Protein 9FKD (pdb70)

Nearest PDB structures (foldseek):
  9fkd-assembly1_K  TM=1.005E+00  e=9.066E-43  synthetic construct
  6i3z-assembly1_L  TM=8.988E-01  e=1.466E-33  Mus musculus
  7jmx-assembly1_L  TM=9.843E-01  e=3.259E-31  Homo sapiens
  8cn9-assembly4_P  TM=9.754E-01  e=6.362E-31  Homo sapiens
  8x0x-assembly2_K  TM=9.565E-01  e=4.329E-29  Homo sapiens

Solvent-accessible surface area: 44555 Å² total; per-residue (Å²): 121,150,169,21,141,80,11,78,72,75,2,45,96,17,2,8,105,0,17,107,76,110,62,75,95,71,2,55,128,41,3,119,114,3,59,98,41,0,128,163,35,135,36,98,188,12,51,68,25,2,122,5,2,24,53,16,3,125,142,74,44,87,115,153,77,86,17,85,26,45,44,117,45,94,57,113,63,57,74,73,5,117,0,37,6,114,13,46,42,52,57,27,69,43,51,3,11,10,1,0,32,47,18,106,90,153,106,16,83,23,0,0,48,1,5,12,46,62,28,123,49,66,63,25,111,98,12,121,77,60,15,37,17,48,45,73,78,110,43,30,10,2,44,0,59,0,52,85,4,102,109,118,4,39,3,37,1,8,0,0,21,9,27,14,23,29,51,22,11,24,32,22,1,84,21,2,62,0,38,7,27,86,25,76,84,90,23,13,39,10,30,26,7,20,4,127,87,50,15,5,2,0,0,4,0,25,42,0,5,25,71,95,20,78,32,43,4,31,102,42,89,46,110,83,38,46,35,68,5,74,29,47,101,38,124,85,14,25,35,14,18,6,0,3,0,39,7,81,49,107,30,37,79,114,93,65,13,58,0,30,2,32,0,148,64,29,134,35,164,44,98,49,106,6,95,67,96,105,63,187,122,87,8,93,18,75,10,106,45,138,55,31,51,13,21,97,54,62,109,6,48,2,47,2,148,11,70,83,61,0,93,35,111,65,54,50,24,1,0,0,1,0,12,30,52,122,86,96,26,3,82,10,14,1,46,42,24,64,73,118,59,206,66,24,50,118,32,7,56,14,54,39,81,30,43,76,3,32,1,86,2,59,156,3,84,76,100,5,48,6,70,0,11,0,0,0,18,7,70,118,21,20,21,9,4,52,10,0,73,5,25,30,22,10,3,8,6,4,3,18,10,49,29,8,31,5,19,87,79,5,41,171,82,31,45,0,2,0,1,0,1,0,13,68,0,19,32,146,142,29,124,18,49,7,60,4,72,146,55,111,55,106,83,52,53,84,90,16,36,21,137,40,47,114,169,47,7,7,6,0,6,6,1,32,0,58,21,54,88,64,58,11,91,157,61,112,58,0,10,0,28,0,62,8,46,2,27,55,46,76,45,74,86,65,39,47,97,83,97,125,126,60,8,95,14,74,20,71,53,152,107,29,109,20,48,68,44,66,160,8,65,2,42,0,110,5,79,99,69,0,34,36,13,0,0,1,1,15,24,68,69,83,110,29,5,97,4,2,1,38,8,3,68,28,107,49,128,76,11,52,112,55,4,64,12,62,37,142,19,58,91,0,39,0,15,0,48,58,1,68,37,88,5,13,1,43,1,7,0,1,0,2,70,31,12,22,11,32,27,3,64,11,0,92,2,19,5,97,98,73,71,25,63,11,79,8,21,16,2,8,0,10,75,68,4,30,113,73,35,22,0,0,0,0,0,0,0,10,61,0,23,26,100,112,29,81,25,73,18,59,31,72,59,72,161,76,71,44,66,14,96,19,96,16,47,51,164,66,7,8,17,2,2,4,0,12,11,46,26,79,70,94,54,4,75,169,61,65,34,0,14,0,26,2,68,14,146,45,48,149,72,67,55,77,86,58,24,37,92,68,113,62,107,140,30,126,12,123,24,60,46,33,27,54,13,102,66,52,155,65,21,123,0,25,1,88,2,51,40,46,100,7,61,35,65,25,0,0,0,0,29,25,38,89,77,139,33,14,67,6,1,0,1,0,8,38,68,60,58,17,84,10,17,20,82,91,15,118,146,61,14,119,7,43,24,39,63,96,148,54,10,0,43,1,58,4,46,154,2,164,73,133,5,38,1,55,0,5,0,0,11,6,6,29,94,34,0,2,20,89,32,2,130,20,24,47,0,19,7,36,80,27,174,63,51,74,16,44,16,28,21,1,9,7,18,72,81,37,108,118,91,91,86,8,15,0,0,0,1,0,49,18,0,10,2,46,70,19,73,23,59,3,40,100,45,86,60,97,86,35,44,39,70,3,72,29,42,95,110,99,92,68,38,16,18,4,0,1,0,37,8,60,41,99,38,13,86,89,106,77,6,26,0,28,2,29,1,89,47,29,97,36,183,47,101,57,110,2,84,59,70,155,97

B-factor: mean 116.93, std 46.93, range [45.71, 282.95]

Radius of gyration: 39.63 Å; Cα contacts (8 Å, |Δi|>4): 2181; chains: 5; bounding box: 46×88×128 Å

Foldseek 3Di:
DVLVVVLVVQLVVLLVVLQPDQDVVSSVVSLVVNCVSLVVSVDVVSNVVSVVSVVVSVVPRD/DDWAKEKDAAAEAAFQAKDKIKIATDDDDLQQWKKWKWWAAVPDDIDTAWIAHNVPRDIDGDPVNPDQWDWGDDVVRRMIMIMGGRDDQRRFTKMKIFIAHDPPGDTDYIHPIYTYGYDDDDADDWDKDWQAWPCKTKIWIKIDFGDDDDKDKDKPNPPDDPAKDWDDWDADPVGGIITIIMGMDGPVCQVPDWIWMWMADPVVRDIDIDTHHHDPPD/DDKAKEKPDQEDADAFFAKDKIKIFIPFFQQAPVGFRWKWKWWDAPPDDIDTAGTRFFHGDPPHDPQWGKHDHTGMIMIMGGGDDPVRFTWMWMWGVRDPPIDIYPTYGYHHDDDWDFWDKDKDWADVVVLVVFKTKIKIKTHFGDDPDKDKWKAFPNDTDDDFKDKDKDAFDPPRGTIMMMIMGMDTNVVVVVGWKMWMWMDDPPDPDIDIDMDTPPDD/DDKAKEKDDAEAEEAFFAKDKIKIFIPFFQFQAKWKWWAAPPDDIDTADGSQADGDPPHDPQWGKDDGTGMIMIMGHGHHLQRFTWMKMWGDSDPPIDIYPIHGYAYDDDFDAWDKDKDWADPVVLVVFKTKIKIKTDFGDDPDKDKWKAFVHHTCWDKDKDDQDSPRGGIMMMIIHMDTSVVVVVTFKMWIWMDDPVDPGTDIDMGTPVGD/DDKAKEKDFADEDEAQAKGKIKIAIDDDQLQQFKKFKKWFAVPGDIGGAWIAHNPRPDIGGDPVCPVFKDWDADSVRRMIMIMGGRDDQVPFTWMKMFTQGDPDGGPDIHPTHTHGHDDDDFDDWDKDWAADDPVQLPDQKGKIKIKTWFGDDDDKDKDKPVPPDDPQKDWDDWDADPNGTITMIMGMDGSVCPPVPKIWMWMADVNVRDIDIGIHDHDPD

Secondary structure (DSSP, 8-state):
-HHHHHHHHHHHHHHHHHHT-S-HHHHHHHHHHHHHHHHHHT-HHHHHHHHHHHHHHHHHH-/---EEEE---EEE-TT--EEEEEEEESS-GGGSEEEEEEE-TTS-EEEEEEEETTT--EEE-GGG-SSEEEEEETTTTEEEEEE-S--GGG-EEEEEEEE-SSS--EEEE---EEEEE--PPPB--EEEEE----EEEEEEEEEEEBSS--EEEEGGGT--TT-EEPPPEE-TTS-EEEEEEEEEEGGGTTTS-EEEEEEETTTTEEEEEEE------/---EEEEE--EEE-TTSEEEEEEEEESS-TTSSEEEEEEE-TTS-EEEEEEE-TTSS-EEE-GGGTTTEEEEEETTTTEEEEEEES--GGG-EEEEEEEE-SSSSS-EE---EEEEE-S---B--EEEEEPPPGGG-SSSEEEEEEEEEEEBSS--EEEETTTT--TTEEEPPPEEETTEEEEEEEEEEETTTTTTS--EEEEEETTTTEEEEEE------/-PPPEEEE-SEEEE-TT--EEEEEEESS--TT-EEEEEE-TTS--EEEEETTTEE-TT--TTEEEEEETTEEEEEESS--GGG-SEEEEEE-SSSSPEE---EEEEE----BPPEEEEEPPPHHHHHHTEEEEEEEEEEEBSS-EEEEEEETTB--EEEEEPPPPTTT--EEEEEEEEEEHHHHHT--EEEEEEEETT-SS-EEEEEESS--/-----EEE-SEEEE-TTS-EEEEEE-SS--B-TTS-B-EEEEEE-TTS--EEEEETTTEE-TT--TTEEEEEETTEEEEEESS--GGG-SEEEEEE-SSSSPEE---EEEEE----B--EEEEE---HHHHTTTEEEEEEEEEEEBSS-EEEEEEETTEE--SSEEEEEPPPPTTT--EEEEEEEEEEHHHHHH--EEEEEEEETT-SS-EEEEEETT--

Sequence (933 aa):
DEKAKTAETLIWQLFGKAMQQSDPNEAEKLLKKAEELAKKANDPRLEQVVRQHQVVVRFLVGGQIQLVQSGPELKKPGETVKISCKASGYAFTNYGVNWVKEAPGKELKWMGWINIYTGEPTYVDDFKGRFAFSLETSASTAYLEINNLKNEDTATYFCTRGDYVNWYFDVWGAGTTVTVSSASTKGPSVFPLAPSGTAALGCLVKDYFPEPVTVSWNSGALTSGVHTFPAVLQSSGLYSLSSVVTVPSSSLGTQTYICNVNHKPSNTKVDKKVEPKSCDGDVVMTQIPLSLPVSLGEQASISCRSSQSLIHSNGNTYLHWYLQKPGQSPKLLMYKVSNRFYGVPDRFSGSGSGTDFTLKISRVEAEDLGIYFCSQSSHVPPTFGGGTKLEIKRTVAAPSVFIFPPSDEQLKSGTASVVCLLNNFYPREAKVQWKVDNALQSGNSQESVTEQDSKDSTYSLSSTLTLSKADYEKHKVYACEVTHQGLSSPVTKSFNRGECGSIVMTQTPKFLFVSAGDRVTITCKASQSVSNDVEWYQQKPGQSPKLMIYFASKRYNGVPDRFTGSGFGTEFTFTISTVQAEDLAVYFCQQDYSSPWTFGGGTKLEIKRADAAPTVSIFPPSSEQLTSGGASVVCFLNNFYPKDINVKWKIDGSEGVLNSWTDQDSKDSTYSMSSTLTLTKDEYERHNSYTCEATHKTSTSPIVKSFNRGECGEVKLLESGGGLVQPGRSLRLSCIASGFDFSGYWMTWVRQAPGKGLEWIGDINPDSSTINSTPSLKDKVIISRDNAKNTLFLQMSKVRSEDTALYYCAQRGNYVPFPYWGQGTLVTVSAAKTTPPSVYPLAPGSAAQTNSMVTLGCLVKGYFPEPVTVTWNSGSLSSGVHTFPAVLQSDLYTLSSSVTVPSSTWPSETVTCNVAHPASSTKVDKKIVPRDC

Structure (mmCIF, N/CA/C/O backbone):
data_9FKD
#
_entry.id   9FKD
#
_cell.length_a   1.00
_cell.length_b   1.00
_cell.length_c   1.00
_cell.angle_alpha   90.00
_cell.angle_beta   90.00
_cell.angle_gamma   90.00
#
_symmetry.space_group_name_H-M   'P 1'
#
loop_
_entity.id
_entity.type
_entity.pdbx_description
1 polymer 'De novo designed DBPro1156_2 binder'
2 polymer 'DB3 Fab Heavy chain'
3 polymer 'DB3 Fab Light Chain'
4 polymer 'Anti-kappa Fab Light Chain'
5 polymer 'Anti-kappa Fab Heavy Chain'
6 non-polymer PROGESTERONE
#
loop_
_atom_site.group_PDB
_atom_site.id
_atom_site.type_symbol
_atom_site.label_atom_id
_atom_site.label_alt_id
_atom_site.label_comp_id
_atom_site.label_asym_id
_atom_site.label_entity_id
_atom_site.label_seq_id
_atom_site.pdbx_PDB_ins_code
_atom_site.Cartn_x
_atom_site.Cartn_y
_atom_site.Cartn_z
_atom_site.occupancy
_atom_site.B_iso_or_equiv
_atom_site.auth_seq_id
_atom_site.auth_comp_id
_atom_site.auth_asym_id
_atom_site.auth_atom_id
_atom_site.pdbx_PDB_model_num
ATOM 1 N N . ASP A 1 1 ? 138.43200 153.46200 154.82100 1.000 282.95124 1 ASP B N 1
ATOM 2 C CA . ASP A 1 1 ? 138.31900 154.48900 155.85000 1.000 282.95124 1 ASP B CA 1
ATOM 3 C C . ASP A 1 1 ? 138.22300 153.86000 157.23600 1.000 282.95124 1 ASP B C 1
ATOM 4 O O . ASP A 1 1 ? 137.26900 153.14100 157.53500 1.000 282.95124 1 ASP B O 1
ATOM 9 N N . GLU A 1 2 ? 139.22100 154.13400 158.07800 1.000 270.80056 2 GLU B N 1
ATOM 10 C CA . GLU A 1 2 ? 139.26300 153.59100 159.43100 1.000 270.80056 2 GLU B CA 1
ATOM 11 C C . GLU A 1 2 ? 138.09500 154.09600 160.26600 1.000 270.80056 2 GLU B C 1
ATOM 12 O O . GLU A 1 2 ? 137.51300 153.33900 161.05100 1.000 270.80056 2 GLU B O 1
ATOM 18 N N . LYS A 1 3 ? 137.75300 155.37700 160.11200 1.000 265.88060 3 LYS B N 1
ATOM 19 C CA . LYS A 1 3 ? 136.61300 155.92700 160.83800 1.000 265.88060 3 LYS B CA 1
ATOM 20 C C . LYS A 1 3 ? 135.32000 155.22900 160.44100 1.000 265.88060 3 LYS B C 1
ATOM 21 O O . LYS A 1 3 ? 134.47700 154.93600 161.29700 1.000 265.88060 3 LYS B O 1
ATOM 27 N N . ALA A 1 4 ? 135.15000 154.95300 159.14500 1.000 253.74646 4 ALA B N 1
ATOM 28 C CA . ALA A 1 4 ? 133.96200 154.24000 158.68900 1.000 253.74646 4 ALA B CA 1
ATOM 29 C C . ALA A 1 4 ? 133.89700 152.83900 159.28300 1.000 253.74646 4 ALA B C 1
ATOM 30 O O . ALA A 1 4 ? 132.82500 152.38300 159.69400 1.000 253.74646 4 ALA B O 1
ATOM 32 N N . LYS A 1 5 ? 135.03300 152.14000 159.33500 1.000 232.47134 5 LYS B N 1
ATOM 33 C CA . LYS A 1 5 ? 135.04800 150.79800 159.91200 1.000 232.47134 5 LYS B CA 1
ATOM 34 C C . LYS A 1 5 ? 134.73800 150.82800 161.40400 1.000 232.47134 5 LYS B C 1
ATOM 35 O O . LYS A 1 5 ? 134.00300 149.97000 161.90800 1.000 232.47134 5 LYS B O 1
ATOM 41 N N . THR A 1 6 ? 135.29300 151.80100 162.12900 1.000 201.04120 6 THR B N 1
ATOM 42 C CA . THR A 1 6 ? 134.99600 151.92300 163.55200 1.000 201.04120 6 THR B CA 1
ATOM 43 C C . THR A 1 6 ? 133.51800 152.22300 163.77400 1.000 201.04120 6 THR B C 1
ATOM 44 O O . THR A 1 6 ? 132.87900 151.65000 164.66600 1.000 201.04120 6 THR B O 1
ATOM 48 N N . ALA A 1 7 ? 132.95600 153.11900 162.96000 1.000 188.91843 7 ALA B N 1
ATOM 49 C CA . ALA A 1 7 ? 131.53300 153.42000 163.06200 1.000 188.91843 7 ALA B CA 1
ATOM 50 C C . ALA A 1 7 ? 130.69100 152.19200 162.75100 1.000 188.91843 7 ALA B C 1
ATOM 51 O O . ALA A 1 7 ? 129.66900 151.95300 163.39900 1.000 188.91843 7 ALA B O 1
ATOM 53 N N . GLU A 1 8 ? 131.10400 151.40200 161.75800 1.000 177.04094 8 GLU B N 1
ATOM 54 C CA . GLU A 1 8 ? 130.38100 150.17900 161.42500 1.000 177.04094 8 GLU B CA 1
ATOM 55 C C . GLU A 1 8 ? 130.41900 149.19000 162.58300 1.000 177.04094 8 GLU B C 1
ATOM 56 O O . GLU A 1 8 ? 129.40800 148.55700 162.90900 1.000 177.04094 8 GLU B O 1
ATOM 62 N N . THR A 1 9 ? 131.58500 149.04100 163.21400 1.000 160.83315 9 THR B N 1
ATOM 63 C CA . THR A 1 9 ? 131.69100 148.15400 164.36700 1.000 160.83315 9 THR B CA 1
ATOM 64 C C . THR A 1 9 ? 130.78300 148.61800 165.49700 1.000 160.83315 9 THR B C 1
ATOM 65 O O . THR A 1 9 ? 130.08200 147.80800 166.11900 1.000 160.83315 9 THR B O 1
ATOM 69 N N . LEU A 1 10 ? 130.77100 149.92400 165.76800 1.000 156.41476 10 LEU B N 1
ATOM 70 C CA . LEU A 1 10 ? 129.89600 150.45100 166.81000 1.000 156.41476 10 LEU B CA 1
ATOM 71 C C . LEU A 1 10 ? 128.42800 150.22900 166.46400 1.000 156.41476 10 LEU B C 1
ATOM 72 O O . LEU A 1 10 ? 127.62200 149.89200 167.33900 1.000 156.41476 10 LEU B O 1
ATOM 77 N N . ILE A 1 11 ? 128.06500 150.41200 165.19300 1.000 141.41545 11 ILE B N 1
ATOM 78 C CA . ILE A 1 11 ? 126.68200 150.21200 164.76700 1.000 141.41545 11 ILE B CA 1
ATOM 79 C C . ILE A 1 11 ? 126.27200 148.75900 164.96400 1.000 141.41545 11 ILE B C 1
ATOM 80 O O . ILE A 1 11 ? 125.17300 148.46500 165.44800 1.000 141.41545 11 ILE B O 1
ATOM 85 N N . TRP A 1 12 ? 127.14900 147.82800 164.58300 1.000 111.41898 12 TRP B N 1
ATOM 86 C CA . TRP A 1 12 ? 126.83500 146.41300 164.75500 1.000 111.41898 12 TRP B CA 1
ATOM 87 C C . TRP A 1 12 ? 126.71900 146.04900 166.23000 1.000 111.41898 12 TRP B C 1
ATOM 88 O O . TRP A 1 12 ? 125.85100 145.25600 166.61400 1.000 111.41898 12 TRP B O 1
ATOM 99 N N . GLN A 1 13 ? 127.58100 146.61900 167.07500 1.000 126.54079 13 GLN B N 1
ATOM 100 C CA . GLN A 1 13 ? 127.47000 146.36600 168.50900 1.000 126.54079 13 GLN B CA 1
ATOM 101 C C . GLN A 1 13 ? 126.15100 146.89300 169.06300 1.000 126.54079 13 GLN B C 1
ATOM 102 O O . GLN A 1 13 ? 125.49300 146.22100 169.86800 1.000 126.54079 13 GLN B O 1
ATOM 108 N N . LEU A 1 14 ? 125.74900 148.09500 168.64600 1.000 136.09768 14 LEU B N 1
ATOM 109 C CA . LEU A 1 14 ? 124.47400 148.64300 169.10000 1.000 136.09768 14 LEU B CA 1
ATOM 110 C C . LEU A 1 14 ? 123.30600 147.79100 168.62000 1.000 136.09768 14 LEU B C 1
ATOM 111 O O . LEU A 1 14 ? 122.34000 147.57600 169.36000 1.000 136.09768 14 LEU B O 1
ATOM 116 N N . PHE A 1 15 ? 123.37600 147.30300 167.38000 1.000 111.99257 15 PHE B N 1
ATOM 117 C CA . PHE A 1 15 ? 122.32800 146.43000 166.86200 1.000 111.99257 15 PHE B CA 1
ATOM 118 C C . PHE A 1 15 ? 122.24700 145.13700 167.66100 1.000 111.99257 15 PHE B C 1
ATOM 119 O O . PHE A 1 15 ? 121.15000 144.65600 167.97100 1.000 111.99257 15 PHE B O 1
ATOM 127 N N . GLY A 1 16 ? 123.39900 144.56100 168.00500 1.000 120.66264 16 GLY B N 1
ATOM 128 C CA . GLY A 1 16 ? 123.39600 143.36600 168.83200 1.000 120.66264 16 GLY B CA 1
ATOM 129 C C . GLY A 1 16 ? 122.80500 143.61600 170.20500 1.000 120.66264 16 GLY B C 1
ATOM 130 O O . GLY A 1 16 ? 122.04900 142.79500 170.73000 1.000 120.66264 16 GLY B O 1
ATOM 131 N N . LYS A 1 17 ? 123.14300 144.75900 170.80500 1.000 129.91365 17 LYS B N 1
ATOM 132 C CA . LYS A 1 17 ? 122.55900 145.11100 172.09600 1.000 129.91365 17 LYS B CA 1
ATOM 133 C C . LYS A 1 17 ? 121.04800 145.26300 171.99000 1.000 129.91365 17 LYS B C 1
ATOM 134 O O . LYS A 1 17 ? 120.30700 144.82900 172.88000 1.000 129.91365 17 LYS B O 1
ATOM 140 N N . ALA A 1 18 ? 120.57300 145.88300 170.90800 1.000 128.33652 18 ALA B N 1
ATOM 141 C CA . ALA A 1 18 ? 119.13900 146.08800 170.73700 1.000 128.33652 18 ALA B CA 1
ATOM 142 C C . ALA A 1 18 ? 118.40800 144.77000 170.51200 1.000 128.33652 18 ALA B C 1
ATOM 143 O O . ALA A 1 18 ? 117.27100 144.59900 170.96600 1.000 128.33652 18 ALA B O 1
ATOM 145 N N . MET A 1 19 ? 119.04000 143.82900 169.80500 1.000 107.58031 19 MET B N 1
ATOM 146 C CA . MET A 1 19 ? 118.36900 142.57400 169.47900 1.000 107.58031 19 MET B CA 1
ATOM 147 C C . MET A 1 19 ? 118.02000 141.76600 170.72200 1.000 107.58031 19 MET B C 1
ATOM 148 O O . MET A 1 19 ? 117.00800 141.05800 170.73200 1.000 107.58031 19 MET B O 1
ATOM 153 N N . GLN A 1 20 ? 118.83300 141.85500 171.77400 1.000 134.43846 20 GLN B N 1
ATOM 154 C CA . GLN A 1 20 ? 118.62100 141.08500 172.99100 1.000 134.43846 20 GLN B CA 1
ATOM 155 C C . GLN A 1 20 ? 117.97200 141.90800 174.09900 1.000 134.43846 20 GLN B C 1
ATOM 156 O O . GLN A 1 20 ? 118.16200 141.60300 175.28100 1.000 134.43846 20 GLN B O 1
ATOM 162 N N . GLN A 1 21 ? 117.21300 142.93900 173.74400 1.000 154.34043 21 GLN B N 1
ATOM 163 C CA . GLN A 1 21 ? 116.54900 143.79100 174.71700 1.000 154.34043 21 GLN B CA 1
ATOM 164 C C . GLN A 1 21 ? 115.07100 143.43200 174.81300 1.000 154.34043 21 GLN B C 1
ATOM 165 O O . GLN A 1 21 ? 114.47000 142.93600 173.85600 1.000 154.34043 21 GLN B O 1
ATOM 171 N N . SER A 1 22 ? 114.48800 143.68800 175.98400 1.000 170.62855 22 SER B N 1
ATOM 172 C CA . SER A 1 22 ? 113.08200 143.39200 176.22800 1.000 170.62855 22 SER B CA 1
ATOM 173 C C . SER A 1 22 ? 112.18000 144.61100 176.10900 1.000 170.62855 22 SER B C 1
ATOM 174 O O . SER A 1 22 ? 110.99700 144.46100 175.78700 1.000 170.62855 22 SER B O 1
ATOM 177 N N . ASP A 1 23 ? 112.70500 145.80900 176.36200 1.000 192.23395 23 ASP B N 1
ATOM 178 C CA . ASP A 1 23 ? 111.92000 147.02900 176.25700 1.000 192.23395 23 ASP B CA 1
ATOM 179 C C . ASP A 1 23 ? 112.12200 147.63600 174.88000 1.000 192.23395 23 ASP B C 1
ATOM 180 O O . ASP A 1 23 ? 113.25700 148.01000 174.54200 1.000 192.23395 23 ASP B O 1
ATOM 185 N N . PRO A 1 24 ? 111.07600 147.75000 174.05900 1.000 179.79934 24 PRO B N 1
ATOM 186 C CA . PRO A 1 24 ? 111.25700 148.34600 172.72500 1.000 179.79934 24 PRO B CA 1
ATOM 187 C C . PRO A 1 24 ? 111.75300 149.78000 172.76600 1.000 179.79934 24 PRO B C 1
ATOM 188 O O . PRO A 1 24 ? 112.39400 150.23000 171.80900 1.000 179.79934 24 PRO B O 1
ATOM 192 N N . ASN A 1 25 ? 111.46700 150.51600 173.84200 1.000 179.65237 25 ASN B N 1
ATOM 193 C CA . ASN A 1 25 ? 111.95200 151.88900 173.94900 1.000 179.65237 25 ASN B CA 1
ATOM 194 C C . ASN A 1 25 ? 113.47400 151.93700 174.01100 1.000 179.65237 25 ASN B C 1
ATOM 195 O O . ASN A 1 25 ? 114.09900 152.80900 173.39400 1.000 179.65237 25 ASN B O 1
ATOM 200 N N . GLU A 1 26 ? 114.08800 151.01500 174.75500 1.000 189.82963 26 GLU B N 1
ATOM 201 C CA . GLU A 1 26 ? 115.54500 150.96100 174.81000 1.000 189.82963 26 GLU B CA 1
ATOM 202 C C . GLU A 1 26 ? 116.13400 150.64700 173.44000 1.000 189.82963 26 GLU B C 1
ATOM 203 O O . GLU A 1 26 ? 117.14800 151.23500 173.04200 1.000 189.82963 26 GLU B O 1
ATOM 209 N N . ALA A 1 27 ? 115.51000 149.72400 172.70600 1.000 175.37877 27 ALA B N 1
ATOM 210 C CA . ALA A 1 27 ? 115.96400 149.42400 171.35400 1.000 175.37877 27 ALA B CA 1
ATOM 211 C C . ALA A 1 27 ? 115.83500 150.64200 170.45100 1.000 175.37877 27 ALA B C 1
ATOM 212 O O . ALA A 1 27 ? 116.71700 150.91100 169.62900 1.000 175.37877 27 ALA B O 1
ATOM 214 N N . GLU A 1 28 ? 114.73800 151.39000 170.58800 1.000 177.74368 28 GLU B N 1
ATOM 215 C CA . GLU A 1 28 ? 114.56200 152.59800 169.79000 1.000 177.74368 28 GLU B CA 1
ATOM 216 C C . GLU A 1 28 ? 115.64100 153.62600 170.10600 1.000 177.74368 28 GLU B C 1
ATOM 217 O O . GLU A 1 28 ? 116.17500 154.27400 169.20000 1.000 177.74368 28 GLU B O 1
ATOM 223 N N . LYS A 1 29 ? 115.97500 153.78700 171.38800 1.000 171.42518 29 LYS B N 1
ATOM 224 C CA . LYS A 1 29 ? 117.03900 154.71400 171.76400 1.000 171.42518 29 LYS B CA 1
ATOM 225 C C . LYS A 1 29 ? 118.38200 154.27700 171.18900 1.000 171.42518 29 LYS B C 1
ATOM 226 O O . LYS A 1 29 ? 119.15100 155.10500 170.68000 1.000 171.42518 29 LYS B O 1
ATOM 232 N N . LEU A 1 30 ? 118.68300 152.97900 171.26500 1.000 156.31157 30 LEU B N 1
ATOM 233 C CA . LEU A 1 30 ? 119.93700 152.48000 170.70800 1.000 156.31157 30 LEU B CA 1
ATOM 234 C C . LEU A 1 30 ? 119.99300 152.69500 169.20200 1.000 156.31157 30 LEU B C 1
ATOM 235 O O . LEU A 1 30 ? 121.03900 153.07200 168.66000 1.000 156.31157 30 LEU B O 1
ATOM 240 N N . LEU A 1 31 ? 118.87800 152.46200 168.50900 1.000 157.91439 31 LEU B N 1
ATOM 241 C CA . LEU A 1 31 ? 118.85000 152.66700 167.06500 1.000 157.91439 31 LEU B CA 1
ATOM 242 C C . LEU A 1 31 ? 118.98500 154.14300 166.71300 1.000 157.91439 31 LEU B C 1
ATOM 243 O O . LEU A 1 31 ? 119.61200 154.49000 165.70800 1.000 157.91439 31 LEU B O 1
ATOM 248 N N . LYS A 1 32 ? 118.40000 155.02900 167.52300 1.000 162.29421 32 LYS B N 1
ATOM 249 C CA . LYS A 1 32 ? 118.58800 156.45900 167.30100 1.000 162.29421 32 LYS B CA 1
ATOM 250 C C . LYS A 1 32 ? 120.04900 156.85300 167.47100 1.000 162.29421 32 LYS B C 1
ATOM 251 O O . LYS A 1 32 ? 120.58600 157.64200 166.68400 1.000 162.29421 32 LYS B O 1
ATOM 257 N N . LYS A 1 33 ? 120.70700 156.31500 168.49900 1.000 165.85771 33 LYS B N 1
ATOM 258 C CA . LYS A 1 33 ? 122.13000 156.58400 168.68000 1.000 165.85771 33 LYS B CA 1
ATOM 259 C C . LYS A 1 33 ? 122.94100 156.06400 167.49900 1.000 165.85771 33 LYS B C 1
ATOM 260 O O . LYS A 1 33 ? 123.87200 156.73100 167.03100 1.000 165.85771 33 LYS B O 1
ATOM 266 N N . ALA A 1 34 ? 122.59700 154.87300 167.00400 1.000 164.69738 34 ALA B N 1
ATOM 267 C CA . ALA A 1 34 ? 123.28900 154.32100 165.84300 1.000 164.69738 34 ALA B CA 1
ATOM 268 C C . ALA A 1 34 ? 123.08200 155.19200 164.61000 1.000 164.69738 34 ALA B C 1
ATOM 269 O O . ALA A 1 34 ? 124.01300 155.40100 163.82500 1.000 164.69738 34 ALA B O 1
ATOM 271 N N . GLU A 1 35 ? 121.86300 155.69800 164.41900 1.000 165.36202 35 GLU B N 1
ATOM 272 C CA . GLU A 1 35 ? 121.59100 156.57600 163.28600 1.000 165.36202 35 GLU B CA 1
ATOM 273 C C . GLU A 1 35 ? 122.38200 157.87200 163.39300 1.000 165.36202 35 GLU B C 1
ATOM 274 O O . GLU A 1 35 ? 122.90100 158.37700 162.39000 1.000 165.36202 35 GLU B O 1
ATOM 280 N N . GLU A 1 36 ? 122.47900 158.43100 164.60100 1.000 182.19596 36 GLU B N 1
ATOM 281 C CA . GLU A 1 36 ? 123.28700 159.63200 164.79000 1.000 182.19596 36 GLU B CA 1
ATOM 282 C C . GLU A 1 36 ? 124.75500 159.35900 164.48500 1.000 182.19596 36 GLU B C 1
ATOM 283 O O . GLU A 1 36 ? 125.42600 160.17400 163.83900 1.000 182.19596 36 GLU B O 1
ATOM 289 N N . LEU A 1 37 ? 125.27000 158.21300 164.93800 1.000 166.78131 37 LEU B N 1
ATOM 290 C CA . LEU A 1 37 ? 126.65000 157.85300 164.63000 1.000 166.78131 37 LEU B CA 1
ATOM 291 C C . LEU A 1 37 ? 126.85800 157.70300 163.12800 1.000 166.78131 37 LEU B C 1
ATOM 292 O O . LEU A 1 37 ? 127.88400 158.13300 162.58900 1.000 166.78131 37 LEU B O 1
ATOM 297 N N . ALA A 1 38 ? 125.89600 157.08700 162.43800 1.000 171.31753 38 ALA B N 1
ATOM 298 C CA . ALA A 1 38 ? 125.99700 156.93900 160.99000 1.000 171.31753 38 ALA B CA 1
ATOM 299 C C . ALA A 1 38 ? 125.98900 158.29400 160.29500 1.000 171.31753 38 ALA B C 1
ATOM 300 O O . ALA A 1 38 ? 126.73800 158.51300 159.33600 1.000 171.31753 38 ALA B O 1
ATOM 302 N N . LYS A 1 39 ? 125.14000 159.21300 160.76000 1.000 176.13022 39 LYS B N 1
ATOM 303 C CA . LYS A 1 39 ? 125.11500 160.55500 160.18500 1.000 176.13022 39 LYS B CA 1
ATOM 304 C C . LYS A 1 39 ? 126.43900 161.27300 160.40500 1.000 176.13022 39 LYS B C 1
ATOM 305 O O . LYS A 1 39 ? 126.91900 161.98700 159.51800 1.000 176.13022 39 LYS B O 1
ATOM 311 N N . LYS A 1 40 ? 127.04000 161.10300 161.58500 1.000 192.27337 40 LYS B N 1
ATOM 312 C CA . LYS A 1 40 ? 128.34000 161.71500 161.84100 1.000 192.27337 40 LYS B CA 1
ATOM 313 C C . LYS A 1 40 ? 129.42800 161.12300 160.95300 1.000 192.27337 40 LYS B C 1
ATOM 314 O O . LYS A 1 40 ? 130.42700 161.79400 160.67000 1.000 192.27337 40 LYS B O 1
ATOM 320 N N . ALA A 1 41 ? 129.25800 159.87700 160.50700 1.000 183.97642 41 ALA B N 1
ATOM 321 C CA . ALA A 1 41 ? 130.25800 159.23400 159.66300 1.000 183.97642 41 ALA B CA 1
ATOM 322 C C . ALA A 1 41 ? 130.18000 159.67300 158.20700 1.000 183.97642 41 ALA B C 1
ATOM 323 O O . ALA A 1 41 ? 131.13500 159.43200 157.46000 1.000 183.97642 41 ALA B O 1
ATOM 325 N N . ASN A 1 42 ? 129.07900 160.30300 157.79400 1.000 186.72752 42 ASN B N 1
ATOM 326 C CA . ASN A 1 42 ? 128.91300 160.80400 156.42800 1.000 186.72752 42 ASN B CA 1
ATOM 327 C C . ASN A 1 42 ? 129.07000 159.68500 155.39900 1.000 186.72752 42 ASN B C 1
ATOM 328 O O . ASN A 1 42 ? 129.81200 159.80600 154.42200 1.000 186.72752 42 ASN B O 1
ATOM 333 N N . ASP A 1 43 ? 128.37300 158.57800 155.62500 1.000 179.61061 43 ASP B N 1
ATOM 334 C CA . ASP A 1 43 ? 128.38600 157.44600 154.69800 1.000 179.61061 43 ASP B CA 1
ATOM 335 C C . ASP A 1 43 ? 126.96000 156.98900 154.42300 1.000 179.61061 43 ASP B C 1
ATOM 336 O O . ASP A 1 43 ? 126.26100 156.55800 155.36000 1.000 179.61061 43 ASP B O 1
ATOM 341 N N . PRO A 1 44 ? 126.48100 157.06800 153.17900 1.000 164.39988 44 PRO B N 1
ATOM 342 C CA . PRO A 1 44 ? 125.11400 156.60000 152.88700 1.000 164.39988 44 PRO B CA 1
ATOM 343 C C . PRO A 1 44 ? 124.89800 155.12500 153.18100 1.000 164.39988 44 PRO B C 1
ATOM 344 O O . PRO A 1 44 ? 123.79200 154.73600 153.58200 1.000 164.39988 44 PRO B O 1
ATOM 348 N N . ARG A 1 45 ? 125.92200 154.29100 152.98500 1.000 152.96019 45 ARG B N 1
ATOM 349 C CA . ARG A 1 45 ? 125.77700 152.86100 153.23600 1.000 152.96019 45 ARG B CA 1
ATOM 350 C C . ARG A 1 45 ? 125.47000 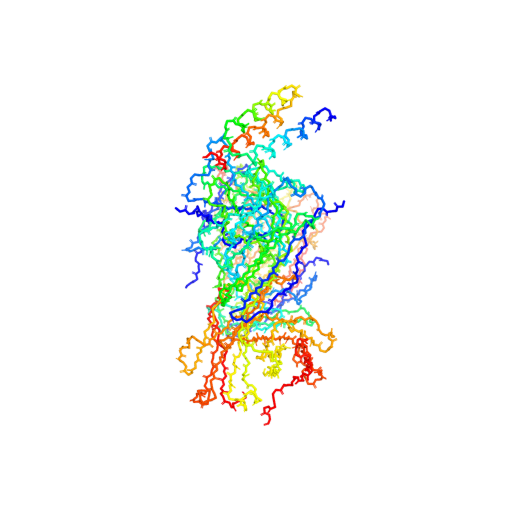152.59000 154.70200 1.000 152.96019 45 ARG B C 1
ATOM 351 O O . ARG A 1 45 ? 124.64800 151.72500 155.02500 1.000 152.96019 45 ARG B O 1
ATOM 359 N N . LEU A 1 46 ? 126.13100 153.31300 155.60700 1.000 151.76536 46 LEU B N 1
ATOM 360 C CA . LEU A 1 46 ? 125.85400 153.13500 157.02700 1.000 151.76536 46 LEU B CA 1
ATOM 361 C C . LEU A 1 46 ? 124.42700 153.54600 157.36200 1.000 151.76536 46 LEU B C 1
ATOM 362 O O . LEU A 1 46 ? 123.76600 152.90300 158.18500 1.000 151.76536 46 LEU B O 1
ATOM 367 N N . GLU A 1 47 ? 123.93000 154.61000 156.72900 1.000 151.74161 47 GLU B N 1
ATOM 368 C CA . GLU A 1 47 ? 122.54100 155.00700 156.93300 1.000 151.74161 47 GLU B CA 1
ATOM 369 C C . GLU A 1 47 ? 121.58100 153.93000 156.43900 1.000 151.74161 47 GLU B C 1
ATOM 370 O O . GLU A 1 47 ? 120.57100 153.63900 157.09300 1.000 151.74161 47 GLU B O 1
ATOM 376 N N . GLN A 1 48 ? 121.88200 153.32500 155.28800 1.000 134.46028 48 GLN B N 1
ATOM 377 C CA . GLN A 1 48 ? 121.06100 152.22500 154.78500 1.000 134.46028 48 GLN B CA 1
ATOM 378 C C . GLN A 1 48 ? 121.06900 151.04700 155.75300 1.000 134.46028 48 GLN B C 1
ATOM 379 O O . GLN A 1 48 ? 120.02800 150.42900 156.01500 1.000 134.46028 48 GLN B O 1
ATOM 385 N N . VAL A 1 49 ? 122.24400 150.72300 156.29400 1.000 112.41428 49 VAL B N 1
ATOM 386 C CA . VAL A 1 49 ? 122.35600 149.61800 157.24200 1.000 112.41428 49 VAL B CA 1
ATOM 387 C C . VAL A 1 49 ? 121.53900 149.90900 158.49400 1.000 112.41428 49 VAL B C 1
ATOM 388 O O . VAL A 1 49 ? 120.85100 149.03100 159.02600 1.000 112.41428 49 VAL B O 1
ATOM 392 N N . VAL A 1 50 ? 121.60700 151.14700 158.98600 1.000 118.92249 50 VAL B N 1
ATOM 393 C CA . VAL A 1 50 ? 120.83100 151.51900 160.16600 1.000 118.92249 50 VAL B CA 1
ATOM 394 C C . VAL A 1 50 ? 119.33900 151.41800 159.87800 1.000 118.92249 50 VAL B C 1
ATOM 395 O O . VAL A 1 50 ? 118.56000 150.94900 160.71700 1.000 118.92249 50 VAL B O 1
ATOM 399 N N . ARG A 1 51 ? 118.91600 151.85600 158.69100 1.000 122.40255 51 ARG B N 1
ATOM 400 C CA . ARG A 1 51 ? 117.50300 151.77000 158.33500 1.000 122.40255 51 ARG B CA 1
ATOM 401 C C . ARG A 1 51 ? 117.03300 150.32100 158.28900 1.000 122.40255 51 ARG B C 1
ATOM 402 O O . ARG A 1 51 ? 115.93100 150.00000 158.74700 1.000 122.40255 51 ARG B O 1
ATOM 410 N N . GLN A 1 52 ? 117.85600 149.42900 157.73200 1.000 74.53143 52 GLN B N 1
ATOM 411 C CA . GLN A 1 52 ? 117.48900 148.01500 157.70200 1.000 74.53143 52 GLN B CA 1
ATOM 412 C C . GLN A 1 52 ? 117.45900 147.41000 159.10300 1.000 74.53143 52 GLN B C 1
ATOM 413 O O . GLN A 1 52 ? 116.56700 146.60600 159.42000 1.000 74.53143 52 GLN B O 1
ATOM 419 N N . HIS A 1 53 ? 118.41900 147.78600 159.95100 1.000 91.31264 53 HIS B N 1
ATOM 420 C CA . HIS A 1 53 ? 118.44200 147.29700 161.32400 1.000 91.31264 53 HIS B CA 1
ATOM 421 C C . HIS A 1 53 ? 117.19900 147.74000 162.07900 1.000 91.31264 53 HIS B C 1
ATOM 422 O O . HIS A 1 53 ? 116.64800 146.98600 162.88700 1.000 91.31264 53 HIS B O 1
ATOM 429 N N . GLN A 1 54 ? 116.74900 148.97300 161.83800 1.000 102.79003 54 GLN B N 1
ATOM 430 C CA . GLN A 1 54 ? 115.53100 149.45400 162.48100 1.000 102.79003 54 GLN B CA 1
ATOM 431 C C . GLN A 1 54 ? 114.34300 148.57700 162.11600 1.000 102.79003 54 GLN B C 1
ATOM 432 O O . GLN A 1 54 ? 113.55500 148.18400 162.98300 1.000 102.79003 54 GLN B O 1
ATOM 438 N N . VAL A 1 55 ? 114.21000 148.24400 160.83000 1.000 71.82629 55 VAL B N 1
ATOM 439 C CA . VAL A 1 55 ? 113.09400 147.41300 160.38300 1.000 71.82629 55 VAL B CA 1
ATOM 440 C C . VAL A 1 55 ? 113.15400 146.04500 161.04700 1.000 71.82629 55 VAL B C 1
ATOM 441 O O . VAL A 1 55 ? 112.15100 145.54300 161.57300 1.000 71.82629 55 VAL B O 1
ATOM 445 N N . VAL A 1 56 ? 114.33500 145.42600 161.04100 1.000 71.88508 56 VAL B N 1
ATOM 446 C CA . VAL A 1 56 ? 114.45700 144.07800 161.59000 1.000 71.88508 56 VAL B CA 1
ATOM 447 C C . VAL A 1 56 ? 114.16500 144.07000 163.08700 1.000 71.88508 56 VAL B C 1
ATOM 448 O O . VAL A 1 56 ? 113.43800 143.20200 163.58800 1.000 71.88508 56 VAL B O 1
ATOM 452 N N . VAL A 1 57 ? 114.71900 145.03700 163.82400 1.000 88.24078 57 VAL B N 1
ATOM 453 C CA . VAL A 1 57 ? 114.50200 145.09000 165.26700 1.000 88.24078 57 VAL B CA 1
ATOM 454 C C . VAL A 1 57 ? 113.03600 145.34700 165.58000 1.000 88.24078 57 VAL B C 1
ATOM 455 O O . VAL A 1 57 ? 112.45400 144.70500 166.46200 1.000 88.24078 57 VAL B O 1
ATOM 459 N N . ARG A 1 58 ? 112.41100 146.28600 164.86500 1.000 113.60952 58 ARG B N 1
ATOM 460 C CA . ARG A 1 58 ? 111.01000 146.59100 165.12800 1.000 113.60952 58 ARG B CA 1
ATOM 461 C C . ARG A 1 58 ? 110.11900 145.39600 164.82900 1.000 113.60952 58 ARG B C 1
ATOM 462 O O . ARG A 1 58 ? 109.12800 145.16300 165.53200 1.000 113.60952 58 ARG B O 1
ATOM 470 N N . PHE A 1 59 ? 110.44700 144.62400 163.79000 1.000 96.20282 59 PHE B N 1
ATOM 471 C CA . PHE A 1 59 ? 109.64700 143.43800 163.50700 1.000 96.20282 59 PHE B CA 1
ATOM 472 C C . PHE A 1 59 ? 109.82900 142.37100 164.58000 1.000 96.20282 59 PHE B C 1
ATOM 473 O O . PHE A 1 59 ? 108.84400 141.83200 165.09500 1.000 96.20282 59 PHE B O 1
ATOM 481 N N . LEU A 1 60 ? 111.07600 142.05100 164.93100 1.000 85.42381 60 LEU B N 1
ATOM 482 C CA . LEU A 1 60 ? 111.30200 140.92700 165.83600 1.000 85.42381 60 LEU B CA 1
ATOM 483 C C . LEU A 1 60 ? 110.92100 141.24300 167.27700 1.000 85.42381 60 LEU B C 1
ATOM 484 O O . LEU A 1 60 ? 110.26800 140.42200 167.92900 1.000 85.42381 60 LEU B O 1
ATOM 489 N N . VAL A 1 61 ? 111.30700 142.41000 167.79200 1.000 110.62716 61 VAL B N 1
ATOM 490 C CA . VAL A 1 61 ? 111.03000 142.73800 169.18600 1.000 110.62716 61 VAL B CA 1
ATOM 491 C C . VAL A 1 61 ? 109.61300 143.25300 169.40600 1.000 110.62716 61 VAL B C 1
ATOM 492 O O . VAL A 1 61 ? 108.93300 142.78900 170.33200 1.000 110.62716 61 VAL B O 1
ATOM 496 N N . GLY A 1 62 ? 109.14700 144.18800 168.58500 1.000 114.63886 62 GLY B N 1
ATOM 497 C CA . GLY A 1 62 ? 107.81800 144.74800 168.74300 1.000 114.63886 62 GLY B CA 1
ATOM 498 C C . GLY A 1 62 ? 106.70700 143.75600 168.46500 1.000 114.63886 62 GLY B C 1
ATOM 499 O O . GLY A 1 62 ? 105.78700 143.60100 169.26700 1.000 114.63886 62 GLY B O 1
ATOM 500 N N . GLY B 2 3 ? 141.19500 132.61600 156.42400 1.000 137.13678 3 GLY H N 1
ATOM 501 C CA . GLY B 2 3 ? 140.84800 131.34100 155.82400 1.000 139.62775 3 GLY H CA 1
ATOM 502 C C . GLY B 2 3 ? 139.60400 131.41200 154.96200 1.000 139.09366 3 GLY H C 1
ATOM 503 O O . GLY B 2 3 ? 138.86400 132.39400 155.00500 1.000 138.76593 3 GLY H O 1
ATOM 504 N N . GLN B 2 4 ? 139.37400 130.36500 154.17200 1.000 137.51309 4 GLN H N 1
ATOM 505 C CA . GLN B 2 4 ? 138.20900 130.31400 153.29800 1.000 134.69192 4 GLN H CA 1
ATOM 506 C C . GLN B 2 4 ? 136.93300 130.13600 154.11100 1.000 129.85180 4 GLN H C 1
ATOM 507 O O . GLN B 2 4 ? 136.82800 129.20400 154.91600 1.000 129.21466 4 GLN H O 1
ATOM 513 N N . ILE B 2 5 ? 135.96200 131.02700 153.91200 1.000 123.57727 5 ILE H N 1
ATOM 514 C CA . ILE B 2 5 ? 134.68400 130.95900 154.61200 1.000 116.70348 5 ILE H CA 1
ATOM 515 C C . ILE B 2 5 ? 133.94900 129.69500 154.19000 1.000 114.09583 5 ILE H C 1
ATOM 516 O O . ILE B 2 5 ? 133.70100 129.48000 152.99900 1.000 114.95093 5 ILE H O 1
ATOM 521 N N . GLN B 2 6 ? 133.58900 128.85400 155.15700 1.000 109.20311 6 GLN H N 1
ATOM 522 C CA . GLN B 2 6 ? 132.97200 127.58000 154.82700 1.000 108.90021 6 GLN H CA 1
ATOM 523 C C . GLN B 2 6 ? 132.19200 127.03400 156.01300 1.000 106.53438 6 GLN H C 1
ATOM 524 O O . GLN B 2 6 ? 132.36400 127.47300 157.15700 1.000 106.97458 6 GLN H O 1
ATOM 530 N N . LEU B 2 7 ? 131.31700 126.07800 155.71200 1.000 102.78966 7 LEU H N 1
ATOM 531 C CA . LEU B 2 7 ? 130.57300 125.31200 156.70200 1.000 98.80747 7 LEU H CA 1
ATOM 532 C C . LEU B 2 7 ? 130.83800 123.83400 156.44500 1.000 97.86189 7 LEU H C 1
ATOM 533 O O . LEU B 2 7 ? 130.87000 123.39800 155.28900 1.000 98.18097 7 LEU H O 1
ATOM 538 N N . VAL B 2 8 ? 131.02700 123.07200 157.51600 1.000 96.56159 8 VAL H N 1
ATOM 539 C CA . VAL B 2 8 ? 131.35600 121.65300 157.44000 1.000 96.91012 8 VAL H CA 1
ATOM 540 C C . VAL B 2 8 ? 130.25800 120.87300 158.14900 1.000 99.12008 8 VAL H C 1
ATOM 541 O O . VAL B 2 8 ? 129.86800 121.21900 159.27100 1.000 103.63897 8 VAL H O 1
ATOM 545 N N . GLN B 2 9 ? 129.75900 119.82800 157.49800 1.000 94.75067 9 GLN H N 1
ATOM 546 C CA . GLN B 2 9 ? 128.70900 118.98400 158.04600 1.000 94.21152 9 GLN H CA 1
ATOM 547 C C . GLN B 2 9 ? 129.18300 117.53900 158.15900 1.000 97.38023 9 GLN H C 1
ATOM 548 O O . GLN B 2 9 ? 130.14100 117.11900 157.50600 1.000 100.75071 9 GLN H O 1
ATOM 554 N N . SER B 2 10 ? 128.49000 116.77700 159.00300 1.000 99.22077 10 SER H N 1
ATOM 555 C CA . SER B 2 10 ? 128.86000 115.39300 159.24800 1.000 103.31377 10 SER H CA 1
ATOM 556 C C . SER B 2 10 ? 128.47400 114.51100 158.05900 1.000 104.85605 10 SER H C 1
ATOM 557 O O . SER B 2 10 ? 127.81900 114.94300 157.10800 1.000 102.02161 10 SER H O 1
ATOM 560 N N . GLY B 2 11 ? 128.89400 113.24500 158.13100 1.000 105.64877 11 GLY H N 1
ATOM 561 C CA . GLY B 2 11 ? 128.68800 112.32200 157.05200 1.000 106.40162 11 GLY H CA 1
ATOM 562 C C . GLY B 2 11 ? 127.26100 111.80800 156.99700 1.000 109.42156 11 GLY H C 1
ATOM 563 O O . GLY B 2 11 ? 126.39700 112.20300 157.79000 1.000 109.91969 11 GLY H O 1
ATOM 564 N N . PRO B 2 12 ? 127.00300 110.91000 156.04700 1.000 109.26471 12 PRO H N 1
ATOM 565 C CA . PRO B 2 12 ? 125.63800 110.40600 155.85700 1.000 106.21299 12 PRO H CA 1
ATOM 566 C C . PRO B 2 12 ? 125.16900 109.57600 157.04200 1.000 106.67127 12 PRO H C 1
ATOM 567 O O . PRO B 2 12 ? 125.96800 109.02500 157.80100 1.000 107.88875 12 PRO H O 1
ATOM 571 N N . GLU B 2 13 ? 123.85000 109.49900 157.19400 1.000 104.81077 13 GLU H N 1
ATOM 572 C CA . GLU B 2 13 ? 123.21500 108.80200 158.30200 1.000 108.01495 13 GLU H CA 1
ATOM 573 C C . GLU B 2 13 ? 122.22300 107.77300 157.77800 1.000 108.16797 13 GLU H C 1
ATOM 574 O O . GLU B 2 13 ? 121.41400 108.06700 156.88900 1.000 106.24274 13 GLU H O 1
ATOM 580 N N . LEU B 2 14 ? 122.29100 106.56900 158.34000 1.000 107.62655 14 LEU H N 1
ATOM 581 C CA . LEU B 2 14 ? 121.34000 105.49800 158.06800 1.000 109.60593 14 LEU H CA 1
ATOM 582 C C . LEU B 2 14 ? 120.67500 105.10600 159.38000 1.000 110.46062 14 LEU H C 1
ATOM 583 O O . LEU B 2 14 ? 121.36200 104.75000 160.34300 1.000 112.80558 14 LEU H O 1
ATOM 588 N N . LYS B 2 15 ? 119.34800 105.16800 159.41800 1.000 107.61171 15 LYS H N 1
ATOM 589 C CA . LYS B 2 15 ? 118.60300 104.93400 160.64400 1.000 107.61252 15 LYS H CA 1
ATOM 590 C C . LYS B 2 15 ? 117.40000 104.04300 160.37000 1.000 112.06919 15 LYS H C 1
ATOM 591 O O . LYS B 2 15 ? 116.99000 103.84500 159.22400 1.000 113.57374 15 LYS H O 1
ATOM 597 N N . LYS B 2 16 ? 116.84200 103.49800 161.45100 1.000 114.16740 16 LYS H N 1
ATOM 598 C CA . LYS B 2 16 ? 115.61400 102.72600 161.49000 1.000 113.87268 16 LYS H CA 1
ATOM 599 C C . LYS B 2 16 ? 114.49800 103.54700 162.12500 1.000 114.18146 16 LYS H C 1
ATOM 600 O O . LYS B 2 16 ? 114.76400 104.43700 162.93700 1.000 119.09886 16 LYS H O 1
ATOM 606 N N . PRO B 2 17 ? 113.24200 103.28100 161.77100 1.000 112.12325 17 PRO H N 1
ATOM 607 C CA . PRO B 2 17 ? 112.13700 104.07100 162.32600 1.000 115.42300 17 PRO H CA 1
ATOM 608 C C . PRO B 2 17 ? 112.08500 103.98500 163.84400 1.000 118.62485 17 PRO H C 1
ATOM 609 O O . PRO B 2 17 ? 112.35900 102.94000 164.43600 1.000 119.90273 17 PRO H O 1
ATOM 613 N N . GLY B 2 18 ? 111.73400 105.10400 164.47700 1.000 119.92775 18 GLY H N 1
ATOM 614 C CA . GLY B 2 18 ? 111.63200 105.19400 165.91400 1.000 119.98446 18 GLY H CA 1
ATOM 615 C C . GLY B 2 18 ? 112.86500 105.73700 166.60700 1.000 120.55336 18 GLY H C 1
ATOM 616 O O . GLY B 2 18 ? 112.84000 105.91700 167.82900 1.000 120.53573 18 GLY H O 1
ATOM 617 N N . GLU B 2 19 ? 113.93800 105.99600 165.86600 1.000 119.64922 19 GLU H N 1
ATOM 618 C CA . GLU B 2 19 ? 115.19000 106.43200 166.46200 1.000 119.02256 19 GLU H CA 1
ATOM 619 C C . GLU B 2 19 ? 115.33400 107.95200 166.37600 1.000 120.54955 19 GLU H C 1
ATOM 620 O O . GLU B 2 19 ? 114.47600 108.66100 165.84500 1.000 119.83128 19 GLU H O 1
ATOM 626 N N . THR B 2 20 ? 116.44500 108.45300 166.91100 1.000 120.63865 20 THR H N 1
ATOM 627 C CA . THR B 2 20 ? 116.74400 109.87700 166.96800 1.000 116.39028 20 THR H CA 1
ATOM 628 C C . THR B 2 20 ? 118.11700 110.13400 166.36100 1.000 114.75648 20 THR H C 1
ATOM 629 O O . THR B 2 20 ? 119.06700 109.39000 166.62200 1.000 118.00322 20 THR H O 1
ATOM 633 N N . VAL B 2 21 ? 118.22200 111.18800 165.55200 1.000 110.82103 21 VAL H N 1
ATOM 634 C CA . VAL B 2 21 ? 119.46700 111.51500 164.86900 1.000 109.60001 21 VAL H CA 1
ATOM 635 C C . VAL B 2 21 ? 119.84600 112.95400 165.19300 1.000 107.65229 21 VAL H C 1
ATOM 636 O O . VAL B 2 21 ? 118.99700 113.77100 165.56500 1.000 109.24950 21 VAL H O 1
ATOM 640 N N . LYS B 2 22 ? 121.13700 113.25800 165.06600 1.000 104.19037 22 LYS H N 1
ATOM 641 C CA . LYS B 2 22 ? 121.67000 114.57900 165.37900 1.000 100.65229 22 LYS H CA 1
ATOM 642 C C . LYS B 2 22 ? 122.73200 114.94600 164.35400 1.000 94.99549 22 LYS H C 1
ATOM 643 O O . LYS B 2 22 ? 123.72300 114.22600 164.19900 1.000 96.74933 22 LYS H O 1
ATOM 649 N N . ILE B 2 23 ? 122.52800 116.06600 163.66900 1.000 92.85964 23 ILE H N 1
ATOM 650 C CA . ILE B 2 23 ? 123.42000 116.53600 162.61500 1.000 92.31750 23 ILE H CA 1
ATOM 651 C C . ILE B 2 23 ? 124.09000 117.81800 163.08400 1.000 97.32624 23 ILE H C 1
ATOM 652 O O . ILE B 2 23 ? 123.44100 118.67900 163.69100 1.000 101.23956 23 ILE H O 1
ATOM 657 N N . SER B 2 24 ? 125.38300 117.95000 162.80700 1.000 97.04481 24 SER H N 1
ATOM 658 C CA . SER B 2 24 ? 126.15100 119.11400 163.22000 1.000 97.87054 24 SER H CA 1
ATOM 659 C C . SER B 2 24 ? 126.56700 119.94400 162.01200 1.000 99.39002 24 SER H C 1
ATOM 660 O O . SER B 2 24 ? 126.67900 119.43800 160.89300 1.000 100.05351 24 SER H O 1
ATOM 663 N N . CYS B 2 25 ? 126.78900 121.23600 162.25500 1.000 99.51705 25 CYS H N 1
ATOM 664 C CA . CYS B 2 25 ? 127.18300 122.19000 161.21700 1.000 97.67303 25 CYS H CA 1
ATOM 665 C C . CYS B 2 25 ? 128.16300 123.16600 161.86000 1.000 102.62572 25 CYS H C 1
ATOM 666 O O . CYS B 2 25 ? 127.78400 123.92700 162.75500 1.000 104.67905 25 CYS H O 1
ATOM 669 N N . LYS B 2 26 ? 129.41600 123.13800 161.41400 1.000 104.34969 26 LYS H N 1
ATOM 670 C CA . LYS B 2 26 ? 130.47000 123.96300 161.99200 1.000 106.22741 26 LYS H CA 1
ATOM 671 C C . LYS B 2 26 ? 130.88800 125.04800 161.00900 1.000 103.71923 26 LYS H C 1
ATOM 672 O O . LYS B 2 26 ? 131.18500 124.75700 159.84700 1.000 103.07423 26 LYS H O 1
ATOM 678 N N . ALA B 2 27 ? 130.92300 126.29000 161.48200 1.000 103.22155 27 ALA H N 1
ATOM 679 C CA . ALA B 2 27 ? 131.22600 127.44700 160.65100 1.000 104.31864 27 ALA H CA 1
ATOM 680 C C . ALA B 2 27 ? 132.65300 127.91500 160.89400 1.000 108.71252 27 ALA H C 1
ATOM 681 O O . ALA B 2 27 ? 133.12400 127.93000 162.03500 1.000 110.69638 27 ALA H O 1
ATOM 683 N N . SER B 2 28 ? 133.34100 128.30300 159.82100 1.000 110.08838 28 SER H N 1
ATOM 684 C CA . SER B 2 28 ? 134.69500 128.81500 159.96300 1.000 111.39319 28 SER H CA 1
ATOM 685 C C . SER B 2 28 ? 134.95500 129.88000 158.91000 1.000 112.98518 28 SER H C 1
ATOM 686 O O . SER B 2 28 ? 134.58000 129.72600 157.74500 1.000 115.31238 28 SER H O 1
ATOM 689 N N . GLY B 2 29 ? 135.61300 130.96000 159.33200 1.000 110.33520 29 GLY H N 1
ATOM 690 C CA . GLY B 2 29 ? 136.04700 131.99500 158.42000 1.000 112.55690 29 GLY H CA 1
ATOM 691 C C . GLY B 2 29 ? 135.40000 133.35500 158.58400 1.000 112.79635 29 GLY H C 1
ATOM 692 O O . GLY B 2 29 ? 135.71000 134.26100 157.80100 1.000 113.98754 29 GLY H O 1
ATOM 693 N N . TYR B 2 30 ? 134.51900 133.53800 159.56600 1.000 113.01506 30 TYR H N 1
ATOM 694 C CA . TYR B 2 30 ? 133.88100 134.83200 159.76200 1.000 109.65878 30 TYR H CA 1
ATOM 695 C C . TYR B 2 30 ? 133.42900 134.96500 161.20900 1.000 112.26768 30 TYR H C 1
ATOM 696 O O . TYR B 2 30 ? 133.59000 134.05200 162.02200 1.000 114.83566 30 TYR H O 1
ATOM 705 N N . ALA B 2 31 ? 132.85400 136.12600 161.52000 1.000 110.72604 31 ALA H N 1
ATOM 706 C CA . ALA B 2 31 ? 132.31600 136.38900 162.85100 1.000 111.16557 31 ALA H CA 1
ATOM 707 C C . ALA B 2 31 ? 130.97900 135.67500 162.99800 1.000 111.07635 31 ALA H C 1
ATOM 708 O O . ALA B 2 31 ? 129.98800 136.06000 162.37000 1.000 109.01517 31 ALA H O 1
ATOM 710 N N . PHE B 2 32 ? 130.94600 134.64400 163.84400 1.000 109.58212 32 PHE H N 1
ATOM 711 C CA . PHE B 2 32 ? 129.79600 133.74700 163.88200 1.000 108.36802 32 PHE H CA 1
ATOM 712 C C . PHE B 2 32 ? 128.54000 134.43400 164.40700 1.000 109.55125 32 PHE H C 1
ATOM 713 O O . PHE B 2 32 ? 127.42700 133.96200 164.15100 1.000 108.02950 32 PHE H O 1
ATOM 721 N N . THR B 2 33 ? 128.68600 135.54500 165.12500 1.000 109.93715 33 THR H N 1
ATOM 722 C CA . THR B 2 33 ? 127.53700 136.14800 165.78800 1.000 107.05491 33 THR H CA 1
ATOM 723 C C . THR B 2 33 ? 126.90000 137.28000 164.99500 1.000 104.99967 33 THR H C 1
ATOM 724 O O . THR B 2 33 ? 126.07400 138.00700 165.55500 1.000 106.46620 33 THR H O 1
ATOM 728 N N . ASN B 2 34 ? 127.25700 137.46300 163.72400 1.000 102.44355 34 ASN H N 1
ATOM 729 C CA . ASN B 2 34 ? 126.71500 138.55300 162.92000 1.000 103.27175 34 ASN H CA 1
ATOM 730 C C . ASN B 2 34 ? 125.89000 138.06100 161.73600 1.000 98.04518 34 ASN H C 1
ATOM 731 O O . ASN B 2 34 ? 125.73600 138.78700 160.74900 1.000 98.64627 34 ASN H O 1
ATOM 736 N N . TYR B 2 35 ? 125.35600 136.84700 161.80800 1.000 91.35849 35 TYR H N 1
ATOM 737 C CA . TYR B 2 35 ? 124.49300 136.32800 160.75300 1.000 81.92403 35 TYR H CA 1
ATOM 738 C C . TYR B 2 35 ? 123.45000 135.42100 161.40000 1.000 81.08852 35 TYR H C 1
ATOM 739 O O . TYR B 2 35 ? 123.35100 135.35600 162.63000 1.000 90.62719 35 TYR H O 1
ATOM 748 N N . GLY B 2 36 ? 122.67600 134.71900 160.57600 1.000 72.08932 36 GLY H N 1
ATOM 749 C CA . GLY B 2 36 ? 121.70300 133.77700 161.09800 1.000 68.49075 36 GLY H CA 1
ATOM 750 C C . GLY B 2 36 ? 121.88000 132.40700 160.48200 1.000 69.53967 36 GLY H C 1
ATOM 751 O O . GLY B 2 36 ? 122.34200 132.30800 159.34300 1.000 70.89223 36 GLY H O 1
ATOM 752 N N . VAL B 2 37 ? 121.54600 131.33900 161.20000 1.000 72.13260 37 VAL H N 1
ATOM 753 C CA . VAL B 2 37 ? 121.76300 130.00200 160.65600 1.000 65.65879 37 VAL H CA 1
ATOM 754 C C . VAL B 2 37 ? 120.43000 129.40800 160.23000 1.000 67.50005 37 VAL H C 1
ATOM 755 O O . VAL B 2 37 ? 119.55900 129.14600 161.06600 1.000 74.52449 37 VAL H O 1
ATOM 759 N N . ASN B 2 38 ? 120.26900 129.18500 158.92900 1.000 61.21620 38 ASN H N 1
ATOM 760 C CA . ASN B 2 38 ? 119.03200 128.66300 158.37100 1.000 58.75622 38 ASN H CA 1
ATOM 761 C C . ASN B 2 38 ? 119.21400 127.20300 157.98600 1.000 61.30472 38 ASN H C 1
ATOM 762 O O . ASN B 2 38 ? 120.31400 126.77400 157.63000 1.000 72.43259 38 ASN H O 1
ATOM 767 N N . TRP B 2 39 ? 118.12700 126.44000 158.05200 1.000 54.56148 39 TRP H N 1
ATOM 768 C CA . TRP B 2 39 ? 118.14800 125.03100 157.68400 1.000 53.01055 39 TRP H CA 1
ATOM 769 C C . TRP B 2 39 ? 117.20600 124.80200 156.51400 1.000 55.83418 39 TRP H C 1
ATOM 770 O O . TRP B 2 39 ? 116.09900 125.34500 156.49200 1.000 67.11229 39 TRP H O 1
ATOM 781 N N . VAL B 2 40 ? 117.64500 124.00300 155.54400 1.000 52.89204 40 VAL H N 1
ATOM 782 C CA . VAL B 2 40 ? 116.86700 123.72700 154.34100 1.000 55.02563 40 VAL H CA 1
ATOM 783 C C . VAL B 2 40 ? 116.83200 122.22300 154.11700 1.000 61.02586 40 VAL H C 1
ATOM 784 O O . VAL B 2 40 ? 117.85700 121.54700 154.25200 1.000 64.81074 40 VAL H O 1
ATOM 788 N N . LYS B 2 41 ? 115.65600 121.69900 153.78500 1.000 65.27352 41 LYS H N 1
ATOM 789 C CA . LYS B 2 41 ? 115.46600 120.27600 153.53700 1.000 66.78960 41 LYS H CA 1
ATOM 790 C C . LYS B 2 41 ? 115.09700 120.04800 152.07900 1.000 73.08660 41 LYS H C 1
ATOM 791 O O . LYS B 2 41 ? 114.19800 120.71200 151.55400 1.000 80.62115 41 LYS H O 1
ATOM 797 N N . GLU B 2 42 ? 115.77800 119.10600 151.43300 1.000 75.32435 42 GLU H N 1
ATOM 798 C CA . GLU B 2 42 ? 115.51000 118.74800 150.04200 1.000 84.66865 42 GLU H CA 1
ATOM 799 C C . GLU B 2 42 ? 115.09600 117.28200 149.99900 1.000 93.74506 42 GLU H C 1
ATOM 800 O O . GLU B 2 42 ? 115.88600 116.39400 150.34000 1.000 94.47588 42 GLU H O 1
ATOM 806 N N . ALA B 2 43 ? 113.85300 117.03800 149.59300 1.000 101.36536 43 ALA H N 1
ATOM 807 C CA . ALA B 2 43 ? 113.38100 115.68100 149.39700 1.000 107.21218 43 ALA H CA 1
ATOM 808 C C . ALA B 2 43 ? 113.66900 115.23200 147.96600 1.000 114.62495 43 ALA H C 1
ATOM 809 O O . ALA B 2 43 ? 113.76200 116.05800 147.05600 1.000 116.12554 43 ALA H O 1
ATOM 811 N N . PRO B 2 44 ? 113.82300 113.92800 147.74200 1.000 118.53280 44 PRO H N 1
ATOM 812 C CA . PRO B 2 44 ? 114.06600 113.43900 146.37600 1.000 124.19923 44 PRO H CA 1
ATOM 813 C C . PRO B 2 44 ? 112.88700 113.74300 145.46400 1.000 125.37584 44 PRO H C 1
ATOM 814 O O . PRO B 2 44 ? 111.74800 113.36500 145.74400 1.000 122.77516 44 PRO H O 1
ATOM 818 N N . GLY B 2 45 ? 113.17100 114.44000 144.36700 1.000 125.47496 45 GLY H N 1
ATOM 819 C CA . GLY B 2 45 ? 112.16400 114.75200 143.37800 1.000 126.96588 45 GLY H CA 1
ATOM 820 C C . GLY B 2 45 ? 111.18200 115.83600 143.76500 1.000 132.41674 45 GLY H C 1
ATOM 821 O O . GLY B 2 45 ? 110.15300 115.98100 143.09400 1.000 133.97561 45 GLY H O 1
ATOM 822 N N . LYS B 2 46 ? 111.45900 116.60000 144.81600 1.000 133.29598 46 LYS H N 1
ATOM 823 C CA . LYS B 2 46 ? 110.57600 117.66200 145.27500 1.000 128.42647 46 LYS H CA 1
ATOM 824 C C . LYS B 2 46 ? 111.31600 118.99300 145.29500 1.000 123.96653 46 LYS H C 1
ATOM 825 O O . LYS B 2 46 ? 112.46200 119.10800 144.85300 1.000 121.84875 46 LYS H O 1
ATOM 831 N N . GLU B 2 47 ? 110.63800 120.00700 145.82400 1.000 118.28403 47 GLU H N 1
ATOM 832 C CA . GLU B 2 47 ? 111.20200 121.34300 145.90100 1.000 109.88549 47 GLU H CA 1
ATOM 833 C C . GLU B 2 47 ? 111.95000 121.53600 147.21400 1.000 101.70602 47 GLU H C 1
ATOM 834 O O . GLU B 2 47 ? 111.69500 120.85700 148.21200 1.000 100.08702 47 GLU H O 1
ATOM 840 N N . LEU B 2 48 ? 112.88700 122.47900 147.20300 1.000 92.81452 48 LEU H N 1
ATOM 841 C CA . LEU B 2 48 ? 113.53200 122.88700 148.44100 1.000 83.75121 48 LEU H CA 1
ATOM 842 C C . LEU B 2 48 ? 112.50000 123.51300 149.36700 1.000 81.06213 48 LEU H C 1
ATOM 843 O O . LEU B 2 48 ? 111.61100 124.24400 148.92500 1.000 88.31116 48 LEU H O 1
ATOM 848 N N . LYS B 2 49 ? 112.61000 123.21900 150.65900 1.000 73.58657 49 LYS H N 1
ATOM 849 C CA . LYS B 2 49 ? 111.65100 123.71000 151.63800 1.000 74.34325 49 LYS H CA 1
ATOM 850 C C . LYS B 2 49 ? 112.39500 124.30500 152.82000 1.000 68.98274 49 LYS H C 1
ATOM 851 O O . LYS B 2 49 ? 113.21100 123.62500 153.44800 1.000 69.33388 49 LYS H O 1
ATOM 857 N N . TRP B 2 50 ? 112.10700 125.56500 153.12100 1.000 64.66200 50 TRP H N 1
ATOM 858 C CA . TRP B 2 50 ? 112.70000 126.22100 154.27600 1.000 62.15635 50 TRP H CA 1
ATOM 859 C C . TRP B 2 50 ? 112.20700 125.55000 155.55000 1.000 65.37093 50 TRP H C 1
ATOM 860 O O . TRP B 2 50 ? 111.00100 125.39000 155.75100 1.000 73.05756 50 TRP H O 1
ATOM 871 N N . MET B 2 51 ? 113.13900 125.14900 156.40900 1.000 62.68798 51 MET H N 1
ATOM 872 C CA . MET B 2 51 ? 112.78900 124.49900 157.66400 1.000 65.48746 51 MET H CA 1
ATOM 873 C C . MET B 2 51 ? 112.67800 125.46700 158.82600 1.000 66.90773 51 MET H C 1
ATOM 874 O O . MET B 2 51 ? 111.76000 125.33900 159.64000 1.000 78.27446 51 MET H O 1
ATOM 879 N N . GLY B 2 52 ? 113.58200 126.41900 158.92400 1.000 62.51370 52 GLY H N 1
ATOM 880 C CA . GLY B 2 52 ? 113.57800 127.35500 160.02800 1.000 66.50926 52 GLY H CA 1
ATOM 881 C C . GLY B 2 52 ? 114.93000 128.02400 160.14600 1.000 67.67379 52 GLY H C 1
ATOM 882 O O . GLY B 2 52 ? 115.85200 127.76800 159.37300 1.000 70.72647 52 GLY H O 1
ATOM 883 N N . TRP B 2 53 ? 115.02900 128.89600 161.14200 1.000 66.16990 53 TRP H N 1
ATOM 884 C CA . TRP B 2 53 ? 116.26900 129.63200 161.33200 1.000 65.80354 53 TRP H CA 1
ATOM 885 C C . TRP B 2 53 ? 116.50400 129.87400 162.81200 1.000 71.09229 53 TRP H C 1
ATOM 886 O O . TRP B 2 53 ? 115.56300 129.95600 163.60500 1.000 76.42495 53 TRP H O 1
ATOM 897 N N . ILE B 2 54 ? 117.77700 129.99700 163.17300 1.000 71.53096 54 ILE H N 1
ATOM 898 C CA . ILE B 2 54 ? 118.18400 130.25300 164.54700 1.000 76.82456 54 ILE H CA 1
ATOM 899 C C . ILE B 2 54 ? 119.05100 131.50400 164.57400 1.000 82.74038 54 ILE H C 1
ATOM 900 O O . ILE B 2 54 ? 119.86900 131.73400 163.66800 1.000 84.66647 54 ILE H O 1
ATOM 905 N N . ASN B 2 55 ? 118.76900 132.34700 165.57400 1.000 86.30272 55 ASN H N 1
ATOM 906 C CA . ASN B 2 55 ? 119.51300 133.62000 165.74400 1.000 89.89607 55 ASN H CA 1
ATOM 907 C C . ASN B 2 55 ? 120.62200 133.37700 166.76500 1.000 92.71140 55 ASN H C 1
ATOM 908 O O . ASN B 2 55 ? 120.34200 132.75400 167.80800 1.000 97.34256 55 ASN H O 1
ATOM 913 N N . ILE B 2 56 ? 121.83000 133.85100 166.47500 1.000 89.83885 56 ILE H N 1
ATOM 914 C CA . ILE B 2 56 ? 122.96800 133.61400 167.35600 1.000 92.26938 56 ILE H CA 1
ATOM 915 C C . ILE B 2 56 ? 122.90100 134.48800 168.60000 1.000 96.93057 56 ILE H C 1
ATOM 916 O O . ILE B 2 56 ? 123.40600 134.10700 169.66300 1.000 99.39059 56 ILE H O 1
ATOM 921 N N . TYR B 2 57 ? 122.27800 135.66400 168.50000 1.000 97.91620 57 TYR H N 1
ATOM 922 C CA . TYR B 2 57 ? 122.29900 136.61600 169.60700 1.000 99.03974 57 TYR H CA 1
ATOM 923 C C . TYR B 2 57 ? 121.59800 136.06000 170.84100 1.000 102.16019 57 TYR H C 1
ATOM 924 O O . TYR B 2 57 ? 122.09100 136.20000 171.96600 1.000 104.86306 57 TYR H O 1
ATOM 933 N N . THR B 2 58 ? 120.44200 135.42500 170.65500 1.000 102.22506 58 THR H N 1
ATOM 934 C CA . THR B 2 58 ? 119.65900 134.93200 171.77900 1.000 106.19639 58 THR H CA 1
ATOM 935 C C . THR B 2 58 ? 119.42000 133.42800 171.74500 1.000 109.56238 58 THR H C 1
ATOM 936 O O . THR B 2 58 ? 118.99700 132.86400 172.75900 1.000 112.23315 58 THR H O 1
ATOM 940 N N . GLY B 2 59 ? 119.67300 132.76800 170.61900 1.000 107.03707 59 GLY H N 1
ATOM 941 C CA . GLY B 2 59 ? 119.47900 131.33600 170.53500 1.000 105.37058 59 GLY H CA 1
ATOM 942 C C . GLY B 2 59 ? 118.05100 130.88800 170.33600 1.000 108.57363 59 GLY H C 1
ATOM 943 O O . GLY B 2 59 ? 117.79800 129.67800 170.31400 1.000 111.39229 59 GLY H O 1
ATOM 944 N N . GLU B 2 60 ? 117.10800 131.81400 170.19000 1.000 107.84169 60 GLU H N 1
ATOM 945 C CA . GLU B 2 60 ? 115.71000 131.45400 170.00500 1.000 107.56035 60 GLU H CA 1
ATOM 946 C C . GLU B 2 60 ? 115.49400 130.95300 168.58400 1.000 106.97281 60 GLU H C 1
ATOM 947 O O . GLU B 2 60 ? 115.75100 131.70100 167.63200 1.000 106.05277 60 GLU H O 1
ATOM 953 N N . PRO B 2 61 ? 115.02900 129.72300 168.39100 1.000 101.84025 61 PRO H N 1
ATOM 954 C CA . PRO B 2 61 ? 114.77400 129.22400 167.03900 1.000 95.19806 61 PRO H CA 1
ATOM 955 C C . PRO B 2 61 ? 113.36400 129.53300 166.56700 1.000 93.87355 61 PRO H C 1
ATOM 956 O O . PRO B 2 61 ? 112.44600 129.76700 167.35500 1.000 93.48430 61 PRO H O 1
ATOM 960 N N . THR B 2 62 ? 113.20000 129.53100 165.24700 1.000 91.56856 62 THR H N 1
ATOM 961 C CA . THR B 2 62 ? 111.90200 129.71600 164.61800 1.000 89.10532 62 THR H CA 1
ATOM 962 C C . THR B 2 62 ? 111.70000 128.63400 163.57100 1.000 90.23197 62 THR H C 1
ATOM 963 O O . THR B 2 62 ? 112.54300 128.46000 162.68300 1.000 87.88924 62 THR H O 1
ATOM 967 N N . TYR B 2 63 ? 110.58200 127.91600 163.67900 1.000 91.38513 63 TYR H N 1
ATOM 968 C CA . TYR B 2 63 ? 110.23700 126.82600 162.78000 1.000 95.25033 63 TYR H CA 1
ATOM 969 C C . TYR B 2 63 ? 109.00300 127.18800 161.96800 1.000 97.57475 63 TYR H C 1
ATOM 970 O O . TYR B 2 63 ? 108.19400 128.02500 162.37500 1.000 101.83592 63 TYR H O 1
ATOM 979 N N . VAL B 2 64 ? 108.86400 126.54400 160.81800 1.000 95.60861 64 VAL H N 1
ATOM 980 C CA . VAL B 2 64 ? 107.61000 126.57400 160.08000 1.000 99.31960 64 VAL H CA 1
ATOM 981 C C . VAL B 2 64 ? 106.60900 125.67800 160.79500 1.000 110.79520 64 VAL H C 1
ATOM 982 O O . VAL B 2 64 ? 106.96900 124.90300 161.68700 1.000 113.85438 64 VAL H O 1
ATOM 986 N N . ASP B 2 65 ? 105.33500 125.78400 160.41200 1.000 116.00801 65 ASP H N 1
ATOM 987 C CA . ASP B 2 65 ? 104.30200 124.97600 161.05300 1.000 118.99765 65 ASP H CA 1
ATOM 988 C C . ASP B 2 65 ? 104.52700 123.48700 160.81900 1.000 116.36441 65 ASP H C 1
ATOM 989 O O . ASP B 2 65 ? 104.33300 122.67100 161.72800 1.000 114.67140 65 ASP H O 1
ATOM 994 N N . ASP B 2 66 ? 104.93500 123.11400 159.60500 1.000 116.10873 66 ASP H N 1
ATOM 995 C CA . ASP B 2 66 ? 105.06700 121.70300 159.25900 1.000 114.42725 66 ASP H CA 1
ATOM 996 C C . ASP B 2 66 ? 106.17000 121.00100 160.04000 1.000 112.47248 66 ASP H C 1
ATOM 997 O O . ASP B 2 66 ? 106.11400 119.77800 160.19900 1.000 114.07329 66 ASP H O 1
ATOM 1002 N N . PHE B 2 67 ? 107.16400 121.73700 160.53400 1.000 109.57594 67 PHE H N 1
ATOM 1003 C CA . PHE B 2 67 ? 108.33700 121.13400 161.15500 1.000 107.41392 67 PHE H CA 1
ATOM 1004 C C . PHE B 2 67 ? 108.39500 121.35400 162.66100 1.000 109.90168 67 PHE H C 1
ATOM 1005 O O . PHE B 2 67 ? 109.49400 121.40400 163.22400 1.000 107.85366 67 PHE H O 1
ATOM 1013 N N . LYS B 2 68 ? 107.25300 121.49000 163.32700 1.000 113.10772 68 LYS H N 1
ATOM 1014 C CA . LYS B 2 68 ? 107.25400 121.68700 164.76900 1.000 114.61956 68 LYS H CA 1
ATOM 1015 C C . LYS B 2 68 ? 107.16700 120.35300 165.50100 1.000 117.86480 68 LYS H C 1
ATOM 1016 O O . LYS B 2 68 ? 106.72400 119.34600 164.94400 1.000 119.39911 68 LYS H O 1
ATOM 1022 N N . GLY B 2 69 ? 107.59900 120.35300 166.75900 1.000 114.82051 69 GLY H N 1
ATOM 1023 C CA . GLY B 2 69 ? 107.47200 119.18500 167.60900 1.000 115.07509 69 GLY H CA 1
ATOM 1024 C C . GLY B 2 69 ? 108.64000 118.22100 167.56400 1.000 115.63487 69 GLY H C 1
ATOM 1025 O O . GLY B 2 69 ? 109.38400 118.09700 168.54200 1.000 116.94606 69 GLY H O 1
ATOM 1026 N N . ARG B 2 70 ? 108.81200 117.52700 166.44100 1.000 113.57790 70 ARG H N 1
ATOM 1027 C CA . ARG B 2 70 ? 109.81500 116.47500 166.35300 1.000 111.31694 70 ARG H CA 1
ATOM 1028 C C . ARG B 2 70 ? 111.21700 116.98900 166.05700 1.000 108.89141 70 ARG H C 1
ATOM 1029 O O . ARG B 2 70 ? 112.18100 116.23600 166.22700 1.000 108.93530 70 ARG H O 1
ATOM 1037 N N . PHE B 2 71 ? 111.36000 118.23900 165.62700 1.000 105.28878 71 PHE H N 1
ATOM 1038 C CA . PHE B 2 71 ? 112.65800 118.79900 165.27500 1.000 98.30028 71 PHE H CA 1
ATOM 1039 C C . PHE B 2 71 ? 113.11200 119.79000 166.33700 1.000 97.46759 71 PHE H C 1
ATOM 1040 O O . PHE B 2 71 ? 112.28900 120.44400 166.98300 1.000 101.96095 71 PHE H O 1
ATOM 1048 N N . ALA B 2 72 ? 114.42700 119.89200 166.52100 1.000 92.74269 72 ALA H N 1
ATOM 1049 C CA . ALA B 2 72 ? 114.98500 120.81700 167.49900 1.000 93.29533 72 ALA H CA 1
ATOM 1050 C C . ALA B 2 72 ? 116.27100 121.42900 166.97000 1.000 93.12657 72 ALA H C 1
ATOM 1051 O O . ALA B 2 72 ? 117.09400 120.73200 166.37100 1.000 94.87716 72 ALA H O 1
ATOM 1053 N N . PHE B 2 73 ? 116.43700 122.73000 167.19500 1.000 90.82528 73 PHE H N 1
ATOM 1054 C CA . PHE B 2 73 ? 117.66400 123.44600 166.87600 1.000 92.50505 73 PHE H CA 1
ATOM 1055 C C . PHE B 2 73 ? 118.40700 123.77500 168.16400 1.000 98.62678 73 PHE H C 1
ATOM 1056 O O . PHE B 2 73 ? 117.78900 124.12800 169.17300 1.000 104.31137 73 PHE H O 1
ATOM 1064 N N . SER B 2 74 ? 119.73300 123.66200 168.13100 1.000 99.87951 74 SER H N 1
ATOM 1065 C CA . SER B 2 74 ? 120.53600 123.99200 169.30000 1.000 100.94040 74 SER H CA 1
ATOM 1066 C C . SER B 2 74 ? 121.86500 124.58000 168.84800 1.000 104.18458 74 SER H C 1
ATOM 1067 O O . SER B 2 74 ? 122.28900 124.40500 167.70400 1.000 105.72371 74 SER H O 1
ATOM 1070 N N . LEU B 2 75 ? 122.52800 125.27300 169.77100 1.000 105.86503 75 LEU H N 1
ATOM 1071 C CA . LEU B 2 75 ? 123.75100 126.00500 169.47500 1.000 111.76079 75 LEU H CA 1
ATOM 1072 C C . LEU B 2 75 ? 124.85100 125.64000 170.45900 1.000 117.79948 75 LEU H C 1
ATOM 1073 O O . LEU B 2 75 ? 124.58000 125.28800 171.61100 1.000 118.28785 75 LEU H O 1
ATOM 1078 N N . GLU B 2 76 ? 126.09300 125.72600 169.99000 1.000 123.12249 76 GLU H N 1
ATOM 1079 C CA . GLU B 2 76 ? 127.29100 125.67000 170.82100 1.000 126.01227 76 GLU H CA 1
ATOM 1080 C C . GLU B 2 76 ? 128.18100 126.80100 170.31400 1.000 128.30836 76 GLU H C 1
ATOM 1081 O O . GLU B 2 76 ? 128.97200 126.62000 169.38300 1.000 128.45578 76 GLU H O 1
ATOM 1087 N N . THR B 2 77 ? 128.02100 127.98000 170.92100 1.000 130.26421 77 THR H N 1
ATOM 1088 C CA . THR B 2 77 ? 128.68000 129.18000 170.41500 1.000 131.93776 77 THR H CA 1
ATOM 1089 C C . THR B 2 77 ? 130.19200 129.10100 170.57600 1.000 134.97951 77 THR H C 1
ATOM 1090 O O . THR B 2 77 ? 130.94000 129.55500 169.70200 1.000 132.91851 77 THR H O 1
ATOM 1094 N N . SER B 2 78 ? 130.66200 128.53700 171.69200 1.000 135.92789 78 SER H N 1
ATOM 1095 C CA . SER B 2 78 ? 132.10000 128.46100 171.92900 1.000 135.32010 78 SER H CA 1
ATOM 1096 C C . SER B 2 78 ? 132.80200 127.64600 170.85300 1.000 134.71598 78 SER H C 1
ATOM 1097 O O . SER B 2 78 ? 133.88400 128.02600 170.39300 1.000 130.97500 78 SER H O 1
ATOM 1100 N N . ALA B 2 79 ? 132.20300 126.53400 170.43400 1.000 135.64546 79 ALA H N 1
ATOM 1101 C CA . ALA B 2 79 ? 132.73600 125.72700 169.34800 1.000 134.32545 79 ALA H CA 1
ATOM 1102 C C . ALA B 2 79 ? 132.21000 126.15700 167.98800 1.000 130.42815 79 ALA H C 1
ATOM 1103 O O . ALA B 2 79 ? 132.58700 125.55400 166.97700 1.000 130.49629 79 ALA H O 1
ATOM 1105 N N . SER B 2 80 ? 131.35400 127.17900 167.93700 1.000 127.78757 80 SER H N 1
ATOM 1106 C CA . SER B 2 80 ? 130.80800 127.69400 166.68200 1.000 122.21255 80 SER H CA 1
ATOM 1107 C C . SER B 2 80 ? 130.10100 126.59300 165.89700 1.000 119.32574 80 SER H C 1
ATOM 1108 O O . SER B 2 80 ? 130.41000 126.33300 164.73300 1.000 117.23363 80 SER H O 1
ATOM 1111 N N . THR B 2 81 ? 129.14100 125.93300 166.54100 1.000 116.91954 81 THR H N 1
ATOM 1112 C CA . THR B 2 81 ? 128.47000 124.78500 165.94600 1.000 110.80864 81 THR H CA 1
ATOM 1113 C C . THR B 2 81 ? 126.96500 124.90500 166.13000 1.000 110.06848 81 THR H C 1
ATOM 1114 O O . THR B 2 81 ? 126.49900 125.42000 167.14900 1.000 115.11144 81 THR H O 1
ATOM 1118 N N . ALA B 2 82 ? 126.21200 124.43600 165.14000 1.000 106.14821 82 ALA H N 1
ATOM 1119 C CA . ALA B 2 82 ? 124.76300 124.34200 165.22500 1.000 104.75668 82 ALA H CA 1
ATOM 1120 C C . ALA B 2 82 ? 124.33200 122.89200 165.05100 1.000 104.20570 82 ALA H C 1
ATOM 1121 O O . ALA B 2 82 ? 124.86300 122.16900 164.20500 1.000 106.56543 82 ALA H O 1
ATOM 1123 N N . TYR B 2 83 ? 123.36000 122.46700 165.85500 1.000 99.45577 83 TYR H N 1
ATOM 1124 C CA . TYR B 2 83 ? 122.91200 121.08300 165.85800 1.000 97.14046 83 TYR H CA 1
ATOM 1125 C C . TYR B 2 83 ? 121.43000 121.00800 165.53500 1.000 94.16216 83 TYR H C 1
ATOM 1126 O O . TYR B 2 83 ? 120.62600 121.78100 166.06700 1.000 95.55786 83 TYR H O 1
ATOM 1135 N N . LEU B 2 84 ? 121.08000 120.06400 164.66500 1.000 90.65148 84 LEU H N 1
ATOM 1136 C CA . LEU B 2 84 ? 119.69600 119.73600 164.34700 1.000 88.68948 84 LEU H CA 1
ATOM 1137 C C . LEU B 2 84 ? 119.40500 118.33800 164.86700 1.000 92.91193 84 LEU H C 1
ATOM 1138 O O . LEU B 2 84 ? 120.09300 117.38200 164.49800 1.000 96.40444 84 LEU H O 1
ATOM 1143 N N . GLU B 2 85 ? 118.38700 118.21700 165.71200 1.000 95.14757 85 GLU H N 1
ATOM 1144 C CA . GLU B 2 85 ? 118.01600 116.94900 166.32500 1.000 96.23309 85 GLU H CA 1
ATOM 1145 C C . GLU B 2 85 ? 116.63700 116.53200 165.83900 1.000 99.19593 85 GLU H C 1
ATOM 1146 O O . GLU B 2 85 ? 115.69500 117.33100 165.87600 1.000 103.24574 85 GLU H O 1
ATOM 1152 N N . ILE B 2 86 ? 116.52300 115.28300 165.39200 1.000 98.46175 86 ILE H N 1
ATOM 1153 C CA . ILE B 2 86 ? 115.27700 114.72800 164.87600 1.000 98.05014 86 ILE H CA 1
ATOM 1154 C C . ILE B 2 86 ? 114.89200 113.53900 165.74400 1.000 105.90257 86 ILE H C 1
ATOM 1155 O O . ILE B 2 86 ? 115.71500 112.64400 165.98100 1.000 109.18319 86 ILE H O 1
ATOM 1160 N N . ASN B 2 87 ? 113.64600 113.52500 166.20800 1.000 108.98849 87 ASN H N 1
ATOM 1161 C CA . ASN B 2 87 ? 113.11000 112.44400 167.02200 1.000 114.87252 87 ASN H CA 1
ATOM 1162 C C . ASN B 2 87 ? 111.93900 111.77000 166.31400 1.000 118.95305 87 ASN H C 1
ATOM 1163 O O . ASN B 2 87 ? 111.22800 112.38600 165.51700 1.000 121.54032 87 ASN H O 1
ATOM 1168 N N . ASN B 2 88 ? 111.74700 110.48900 166.62400 1.000 115.66857 88 ASN H N 1
ATOM 1169 C CA . ASN B 2 88 ? 110.63700 109.69400 166.10000 1.000 117.73680 88 ASN H CA 1
ATOM 1170 C C . ASN B 2 88 ? 110.64600 109.68300 164.57000 1.000 120.93457 88 ASN H C 1
ATOM 1171 O O . ASN B 2 88 ? 109.74600 110.19900 163.90500 1.000 123.46271 88 ASN H O 1
ATOM 1176 N N . LEU B 2 89 ? 111.69700 109.08000 164.02100 1.000 117.39929 89 LEU H N 1
ATOM 1177 C CA . LEU B 2 89 ? 111.89800 109.08100 162.57800 1.000 114.45916 89 LEU H CA 1
ATOM 1178 C C . LEU B 2 89 ? 110.81700 108.27800 161.86500 1.000 113.77894 89 LEU H C 1
ATOM 1179 O O . LEU B 2 89 ? 110.27100 107.31500 162.40700 1.000 113.83987 89 LEU H O 1
ATOM 1184 N N . LYS B 2 90 ? 110.50900 108.69000 160.63900 1.000 113.38460 90 LYS H N 1
ATOM 1185 C CA . LYS B 2 90 ? 109.58900 107.98200 159.76400 1.000 113.94749 90 LYS H CA 1
ATOM 1186 C C . LYS B 2 90 ? 110.26800 107.69100 158.43300 1.000 114.54451 90 LYS H C 1
ATOM 1187 O O . LYS B 2 90 ? 111.44500 108.00100 158.23000 1.000 113.40883 90 LYS H O 1
ATOM 1193 N N . ASN B 2 91 ? 109.50800 107.08300 157.52100 1.000 116.54716 91 ASN H N 1
ATOM 1194 C CA . ASN B 2 91 ? 110.03700 106.81200 156.18900 1.000 117.19844 91 ASN H CA 1
ATOM 1195 C C . ASN B 2 91 ? 110.00500 108.05400 155.30900 1.000 117.34539 91 ASN H C 1
ATOM 1196 O O . ASN B 2 91 ? 110.64800 108.08300 154.25400 1.000 117.37920 91 ASN H O 1
ATOM 1201 N N . GLU B 2 92 ? 109.26000 109.08300 155.71600 1.000 115.12004 92 GLU H N 1
ATOM 1202 C CA . GLU B 2 92 ? 109.15700 110.30000 154.92200 1.000 116.48750 92 GLU H CA 1
ATOM 1203 C C . GLU B 2 92 ? 110.26700 111.30000 155.21500 1.000 116.34259 92 GLU H C 1
ATOM 1204 O O . GLU B 2 92 ? 110.32100 112.34500 154.55700 1.000 115.54735 92 GLU H O 1
ATOM 1210 N N . ASP B 2 93 ? 111.14500 111.01700 156.17500 1.000 112.48854 93 ASP H N 1
ATOM 1211 C CA . ASP B 2 93 ? 112.22000 111.93300 156.52900 1.000 104.43109 93 ASP H CA 1
ATOM 1212 C C . ASP B 2 93 ? 113.51500 111.66700 155.77400 1.000 101.46651 93 ASP H C 1
ATOM 1213 O O . ASP B 2 93 ? 114.51100 112.34900 156.03200 1.000 102.48440 93 ASP H O 1
ATOM 1218 N N . THR B 2 94 ? 113.53200 110.70200 154.86200 1.000 99.02599 94 THR H N 1
ATOM 1219 C CA . THR B 2 94 ? 114.71500 110.46400 154.04500 1.000 97.81021 94 THR H CA 1
ATOM 1220 C C . THR B 2 94 ? 114.93400 111.63500 153.09700 1.000 97.09725 94 THR H C 1
ATOM 1221 O O . THR B 2 94 ? 114.15300 111.83500 152.16200 1.000 102.78003 94 THR H O 1
ATOM 1225 N N . ALA B 2 95 ? 115.99500 112.40500 153.32900 1.000 91.71714 95 ALA H N 1
ATOM 1226 C CA . ALA B 2 95 ? 116.19700 113.63200 152.56600 1.000 87.87883 95 ALA H CA 1
ATOM 1227 C C . ALA B 2 95 ? 117.60200 114.16000 152.81700 1.000 85.89698 95 ALA H C 1
ATOM 1228 O O . ALA B 2 95 ? 118.37000 113.59600 153.60000 1.000 88.29260 95 ALA H O 1
ATOM 1230 N N . THR B 2 96 ? 117.92200 115.27000 152.15100 1.000 82.61164 96 THR H N 1
ATOM 1231 C CA . THR B 2 96 ? 119.22200 115.91200 152.29900 1.000 78.93236 96 THR H CA 1
ATOM 1232 C C . THR B 2 96 ? 119.05400 117.26700 152.97400 1.000 73.63760 96 THR H C 1
ATOM 1233 O O . THR B 2 96 ? 118.19300 118.05800 152.58400 1.000 76.75819 96 THR H O 1
ATOM 1237 N N . TYR B 2 97 ? 119.88200 117.53900 153.97600 1.000 67.94266 97 TYR H N 1
ATOM 1238 C CA . TYR B 2 97 ? 119.74600 118.73400 154.79800 1.000 63.74008 97 TYR H CA 1
ATOM 1239 C C . TYR B 2 97 ? 120.94600 119.64700 154.58600 1.000 65.27118 97 TYR H C 1
ATOM 1240 O O . TYR B 2 97 ? 122.09400 119.19100 154.64000 1.000 70.62476 97 TYR H O 1
ATOM 1249 N N . PHE B 2 98 ? 120.67500 120.92600 154.34000 1.000 57.77666 98 PHE H N 1
ATOM 1250 C CA . PHE B 2 98 ? 121.70000 121.95000 154.21000 1.000 54.61137 98 PHE H CA 1
ATOM 1251 C C . PHE B 2 98 ? 121.59400 122.93800 155.36300 1.000 57.13943 98 PHE H C 1
ATOM 1252 O O . PHE B 2 98 ? 120.49100 123.32400 155.76200 1.000 62.41483 98 PHE H O 1
ATOM 1260 N N . CYS B 2 99 ? 122.74100 123.34000 155.89500 1.000 59.81944 99 CYS H N 1
ATOM 1261 C CA . CYS B 2 99 ? 122.81200 124.48900 156.78200 1.000 63.63250 99 CYS H CA 1
ATOM 1262 C C . CYS B 2 99 ? 123.44100 125.65300 156.03500 1.000 62.57736 99 CYS H C 1
ATOM 1263 O O . CYS B 2 99 ? 124.49600 125.51700 155.41200 1.000 71.34260 99 CYS H O 1
ATOM 1266 N N . THR B 2 100 ? 122.72400 126.77900 156.02800 1.000 58.18462 100 THR H N 1
ATOM 1267 C CA . THR B 2 100 ? 123.20300 127.92700 155.23500 1.000 59.52618 100 THR H CA 1
ATOM 1268 C C . THR B 2 100 ? 123.24800 129.17900 156.07800 1.000 62.50485 100 THR H C 1
ATOM 1269 O O . THR B 2 100 ? 122.54300 129.23200 157.11200 1.000 64.73405 100 THR H O 1
ATOM 1273 N N . ARG B 2 101 ? 124.05100 130.15300 155.65800 1.000 59.02423 101 ARG H N 1
ATOM 1274 C CA . ARG B 2 101 ? 124.20800 131.41700 156.36000 1.000 57.66507 101 ARG H CA 1
ATOM 1275 C C . ARG B 2 101 ? 123.29700 132.47600 155.75500 1.000 60.16909 101 ARG H C 1
ATOM 1276 O O . ARG B 2 101 ? 123.22600 132.62700 154.53400 1.000 60.40080 101 ARG H O 1
ATOM 1284 N N . GLY B 2 102 ? 122.60300 133.20700 156.61100 1.000 61.95339 102 GLY H N 1
ATOM 1285 C CA . GLY B 2 102 ? 121.67500 134.23100 156.16100 1.000 60.63424 102 GLY H CA 1
ATOM 1286 C C . GLY B 2 102 ? 122.07500 135.59800 156.66600 1.000 66.61758 102 GLY H C 1
ATOM 1287 O O . GLY B 2 102 ? 122.51500 135.74900 157.80800 1.000 72.68294 102 GLY H O 1
ATOM 1288 N N . ASP B 2 103 ? 121.89700 136.59700 155.80600 1.000 61.73083 103 ASP H N 1
ATOM 1289 C CA . ASP B 2 103 ? 122.36300 137.95400 156.03700 1.000 62.35426 103 ASP H CA 1
ATOM 1290 C C . ASP B 2 103 ? 121.24200 138.83200 156.59000 1.000 63.95810 103 ASP H C 1
ATOM 1291 O O . ASP B 2 103 ? 120.05500 138.55400 156.41700 1.000 65.88077 103 ASP H O 1
ATOM 1296 N N . TYR B 2 104 ? 121.63500 139.92000 157.25300 1.000 64.39911 104 TYR H N 1
ATOM 1297 C CA . TYR B 2 104 ? 120.70400 140.79700 157.95300 1.000 62.27204 104 TYR H CA 1
ATOM 1298 C C . TYR B 2 104 ? 120.37800 142.06800 157.17800 1.000 65.68534 104 TYR H C 1
ATOM 1299 O O . TYR B 2 104 ? 119.56300 142.87000 157.64000 1.000 71.44842 104 TYR H O 1
ATOM 1308 N N . VAL B 2 105 ? 120.99500 142.28000 156.01800 1.000 65.72775 105 VAL H N 1
ATOM 1309 C CA . VAL B 2 105 ? 120.84800 143.55300 155.31700 1.000 67.07530 105 VAL H CA 1
ATOM 1310 C C . VAL B 2 105 ? 120.22300 143.34300 153.94400 1.000 67.49713 105 VAL H C 1
ATOM 1311 O O . VAL B 2 105 ? 119.52100 144.22000 153.42900 1.000 71.45026 105 VAL H O 1
ATOM 1315 N N . ASN B 2 106 ? 120.43900 142.17400 153.35500 1.000 62.43166 106 ASN H N 1
ATOM 1316 C CA . ASN B 2 106 ? 119.87700 141.86000 152.05000 1.000 58.22311 106 ASN H CA 1
ATOM 1317 C C . ASN B 2 106 ? 119.05000 140.58600 152.03100 1.000 58.21555 106 ASN H C 1
ATOM 1318 O O . ASN B 2 106 ? 118.38900 140.31600 151.02900 1.000 60.11904 106 ASN H O 1
ATOM 1323 N N . TRP B 2 107 ? 119.09200 139.79000 153.09600 1.000 56.20113 107 TRP H N 1
ATOM 1324 C CA . TRP B 2 107 ? 118.21100 138.64900 153.32100 1.000 53.28543 107 TRP H CA 1
ATOM 1325 C C . TRP B 2 107 ? 118.37200 137.54100 152.28700 1.000 51.15307 107 TRP H C 1
ATOM 1326 O O . TRP B 2 107 ? 117.37100 136.98900 151.82300 1.000 53.46166 107 TRP H O 1
ATOM 1337 N N . TYR B 2 108 ? 119.59800 137.19500 151.90900 1.000 51.89439 108 TYR H N 1
ATOM 1338 C CA . TYR B 2 108 ? 119.83800 136.06100 151.03100 1.000 53.30762 108 TYR H CA 1
ATOM 1339 C C . TYR B 2 108 ? 120.60900 134.96500 151.76300 1.000 56.02956 108 TYR H C 1
ATOM 1340 O O . TYR B 2 108 ? 121.11200 135.15400 152.87000 1.000 57.12831 108 TYR H O 1
ATOM 1349 N N . PHE B 2 109 ? 120.70000 133.80100 151.12500 1.000 53.61641 109 PHE H N 1
ATOM 1350 C CA . PHE B 2 109 ? 121.50000 132.68400 151.61700 1.000 51.80684 109 PHE H CA 1
ATOM 1351 C C . PHE B 2 109 ? 122.71100 132.54800 150.70300 1.000 54.66191 109 PHE H C 1
ATOM 1352 O O . PHE B 2 109 ? 122.61100 131.96300 149.62000 1.000 55.08248 109 PHE H O 1
ATOM 1360 N N . ASP B 2 110 ? 123.85400 133.07200 151.14300 1.000 54.27237 110 ASP H N 1
ATOM 1361 C CA . ASP B 2 110 ? 125.02800 133.19300 150.28800 1.000 55.93146 110 ASP H CA 1
ATOM 1362 C C . ASP B 2 110 ? 126.04900 132.08100 150.46400 1.000 60.23775 110 ASP H C 1
ATOM 1363 O O . ASP B 2 110 ? 126.74400 131.74800 149.50300 1.000 66.43824 110 ASP H O 1
ATOM 1368 N N . VAL B 2 111 ? 126.16200 131.50300 151.65500 1.000 61.94613 111 VAL H N 1
ATOM 1369 C CA . VAL B 2 111 ? 127.09900 130.41800 151.92100 1.000 59.96788 111 VAL H CA 1
ATOM 1370 C C . VAL B 2 111 ? 126.29200 129.19300 152.31900 1.000 60.41037 111 VAL H C 1
ATOM 1371 O O . VAL B 2 111 ? 125.47600 129.25300 153.25000 1.000 64.81418 111 VAL H O 1
ATOM 1375 N N . TRP B 2 112 ? 126.52000 128.08600 151.62100 1.000 57.43506 112 TRP H N 1
ATOM 1376 C CA . TRP B 2 112 ? 125.78300 126.85000 151.83100 1.000 60.95398 112 TRP H CA 1
ATOM 1377 C C . TRP B 2 112 ? 126.73100 125.73900 152.25700 1.000 67.65249 112 TRP H C 1
ATOM 1378 O O . TRP B 2 112 ? 127.89100 125.70400 151.83800 1.000 74.71547 112 TRP H O 1
ATOM 1389 N N . GLY B 2 113 ? 126.23300 124.83600 153.08900 1.000 66.18603 113 GLY H N 1
ATOM 1390 C CA . GLY B 2 113 ? 126.98600 123.65100 153.44000 1.000 67.66161 113 GLY H CA 1
ATOM 1391 C C . GLY B 2 113 ? 126.93700 122.61200 152.33800 1.000 70.91985 113 GLY H C 1
ATOM 1392 O O . GLY B 2 113 ? 126.25900 122.75300 151.32100 1.000 69.05990 113 GLY H O 1
ATOM 1393 N N . ALA B 2 114 ? 127.68700 121.53200 152.55200 1.000 73.31123 114 ALA H N 1
ATOM 1394 C CA . ALA B 2 114 ? 127.74200 120.46000 151.56800 1.000 72.72808 114 ALA H CA 1
ATOM 1395 C C . ALA B 2 114 ? 126.49200 119.59100 151.56800 1.000 71.53390 114 ALA H C 1
ATOM 1396 O O . ALA B 2 114 ? 126.16400 119.00900 150.53000 1.000 72.75445 114 ALA H O 1
ATOM 1398 N N . GLY B 2 115 ? 125.79200 119.49000 152.69300 1.000 71.26788 115 GLY H N 1
ATOM 1399 C CA . GLY B 2 115 ? 124.58500 118.69300 152.76300 1.000 71.76940 115 GLY H CA 1
ATOM 1400 C C . GLY B 2 115 ? 124.79900 117.32500 153.37300 1.000 77.20796 115 GLY H C 1
ATOM 1401 O O . GLY B 2 115 ? 125.75200 116.62500 153.02300 1.000 81.03231 115 GLY H O 1
ATOM 1402 N N . THR B 2 116 ? 123.91600 116.93200 154.28600 1.000 75.11700 116 THR H N 1
ATOM 1403 C CA . THR B 2 116 ? 123.97800 115.63300 154.94200 1.000 78.19312 116 THR H CA 1
ATOM 1404 C C . THR B 2 116 ? 122.75900 114.82000 154.53000 1.000 82.70449 116 THR H C 1
ATOM 1405 O O . THR B 2 116 ? 121.63200 115.31900 154.58800 1.000 84.50433 116 THR H O 1
ATOM 1409 N N . THR B 2 117 ? 122.98700 113.58000 154.11000 1.000 87.23745 117 THR H N 1
ATOM 1410 C CA . THR B 2 117 ? 121.91700 112.70600 153.64700 1.000 87.44339 117 THR H CA 1
ATOM 1411 C C . THR B 2 117 ? 121.45500 111.82400 154.79800 1.000 90.51895 117 THR H C 1
ATOM 1412 O O . THR B 2 117 ? 122.27500 111.16900 155.44700 1.000 95.61971 117 THR H O 1
ATOM 1416 N N . VAL B 2 118 ? 120.14900 111.80200 155.05100 1.000 89.63731 118 VAL H N 1
ATOM 1417 C CA . VAL B 2 118 ? 119.56300 110.96100 156.08700 1.000 94.55337 118 VAL H CA 1
ATOM 1418 C C . VAL B 2 118 ? 118.60600 109.99200 155.41200 1.000 99.36347 118 VAL H C 1
ATOM 1419 O O . VAL B 2 118 ? 117.67500 110.41400 154.71100 1.000 100.39596 118 VAL H O 1
ATOM 1423 N N . THR B 2 119 ? 118.83400 108.69600 155.62100 1.000 101.58178 119 THR H N 1
ATOM 1424 C CA . THR B 2 119 ? 118.02000 107.64400 155.02500 1.000 104.30902 119 THR H CA 1
ATOM 1425 C C . THR B 2 119 ? 117.46100 106.75700 156.12800 1.000 105.27801 119 THR H C 1
ATOM 1426 O O . THR B 2 119 ? 118.21800 106.23900 156.95700 1.000 107.98743 119 THR H O 1
ATOM 1430 N N . VAL B 2 120 ? 116.14400 106.57300 156.12600 1.000 104.05550 120 VAL H N 1
ATOM 1431 C CA . VAL B 2 120 ? 115.45100 105.75700 157.11500 1.000 108.35500 120 VAL H CA 1
ATOM 1432 C C . VAL B 2 120 ? 114.78400 104.60300 156.38000 1.000 117.25557 120 VAL H C 1
ATOM 1433 O O . VAL B 2 120 ? 113.98800 104.82000 155.45800 1.000 118.74928 120 VAL H O 1
ATOM 1437 N N . SER B 2 121 ? 115.10400 103.37700 156.78700 1.000 120.95809 121 SER H N 1
ATOM 1438 C CA . SER B 2 121 ? 114.48500 102.18900 156.21700 1.000 122.07396 121 SER H CA 1
ATOM 1439 C C . SER B 2 121 ? 114.67500 101.02900 157.18200 1.000 120.05861 121 SER H C 1
ATOM 1440 O O . SER B 2 121 ? 115.66700 100.96800 157.91100 1.000 118.24329 121 SER H O 1
ATOM 1443 N N . SER B 2 122 ? 113.71300 100.10800 157.17400 1.000 118.94102 122 SER H N 1
ATOM 1444 C CA . SER B 2 122 ? 113.73700 98.96800 158.07900 1.000 118.99938 122 SER H CA 1
ATOM 1445 C C . SER B 2 122 ? 114.41100 97.74000 157.48400 1.000 119.08066 122 SER H C 1
ATOM 1446 O O . SER B 2 122 ? 114.54100 96.72800 158.18000 1.000 120.21566 122 SER H O 1
ATOM 1449 N N . ALA B 2 123 ? 114.83800 97.79700 156.22700 1.000 118.28856 123 ALA H N 1
ATOM 1450 C CA . ALA B 2 123 ? 115.53700 96.67400 155.62300 1.000 115.35573 123 ALA H CA 1
ATOM 1451 C C . ALA B 2 123 ? 116.94800 96.55500 156.18700 1.000 114.84597 123 ALA H C 1
ATOM 1452 O O . ALA B 2 123 ? 117.57700 97.54600 156.56500 1.000 115.79682 123 ALA H O 1
ATOM 1454 N N . SER B 2 124 ? 117.44600 95.32500 156.23800 1.000 113.92388 124 SER H N 1
ATOM 1455 C CA . SER B 2 124 ? 118.76300 95.03800 156.78300 1.000 112.55025 124 SER H CA 1
ATOM 1456 C C . SER B 2 124 ? 119.78400 94.88200 155.66400 1.000 112.24101 124 SER H C 1
ATOM 1457 O O . SER B 2 124 ? 119.43200 94.77300 154.48700 1.000 115.22401 124 SER H O 1
ATOM 1460 N N . THR B 2 125 ? 121.05900 94.87900 156.04700 1.000 110.82746 125 THR H N 1
ATOM 1461 C CA . THR B 2 125 ? 122.14700 94.74000 155.08600 1.000 110.96809 125 THR H CA 1
ATOM 1462 C C . THR B 2 125 ? 122.06700 93.39900 154.37100 1.000 110.80537 125 THR H C 1
ATOM 1463 O O . THR B 2 125 ? 121.84800 92.36100 155.00100 1.000 109.90241 125 THR H O 1
ATOM 1467 N N . LYS B 2 126 ? 122.24200 93.42600 153.05100 1.000 107.18275 126 LYS H N 1
ATOM 1468 C CA . LYS B 2 126 ? 122.16500 92.22500 152.23000 1.000 100.79192 126 LYS H CA 1
ATOM 1469 C C . LYS B 2 126 ? 123.05200 92.40200 151.00800 1.000 99.39717 126 LYS H C 1
ATOM 1470 O O . LYS B 2 126 ? 123.12900 93.50100 150.45100 1.000 99.94088 126 LYS H O 1
ATOM 1476 N N . GLY B 2 127 ? 123.72100 91.32700 150.59800 1.000 96.47691 127 GLY H N 1
ATOM 1477 C CA . GLY B 2 127 ? 124.58200 91.35900 149.44000 1.000 94.01034 127 GLY H CA 1
ATOM 1478 C C . GLY B 2 127 ? 123.80700 91.31000 148.13900 1.000 90.60999 127 GLY H C 1
ATOM 1479 O O . GLY B 2 127 ? 122.62700 90.95400 148.10700 1.000 93.59634 127 GLY H O 1
ATOM 1480 N N . PRO B 2 128 ? 124.46000 91.66300 147.03700 1.000 85.79873 128 PRO H N 1
ATOM 1481 C CA . PRO B 2 128 ? 123.77300 91.68500 145.74600 1.000 83.39619 128 PRO H CA 1
ATOM 1482 C C . PRO B 2 128 ? 123.76400 90.32000 145.08100 1.000 88.68880 128 PRO H C 1
ATOM 1483 O O . PRO B 2 128 ? 124.55300 89.43200 145.41100 1.000 91.07912 128 PRO H O 1
ATOM 1487 N N . SER B 2 129 ? 122.84800 90.16300 144.12900 1.000 85.05349 129 SER H N 1
ATOM 1488 C CA . SER B 2 129 ? 122.85900 88.99200 143.26500 1.000 72.35443 129 SER H CA 1
ATOM 1489 C C . SER B 2 129 ? 123.03700 89.42300 141.81600 1.000 70.70183 129 SER H C 1
ATOM 1490 O O . SER B 2 129 ? 122.38500 90.36100 141.35000 1.000 74.48862 129 SER H O 1
ATOM 1493 N N . VAL B 2 130 ? 123.92800 88.73800 141.10500 1.000 64.59344 130 VAL H N 1
ATOM 1494 C CA . VAL B 2 130 ? 124.29700 89.10300 139.74200 1.000 64.76172 130 VAL H CA 1
ATOM 1495 C C . VAL B 2 130 ? 123.77600 88.03100 138.79800 1.000 68.28020 130 VAL H C 1
ATOM 1496 O O . VAL B 2 130 ? 124.07100 86.84300 138.97500 1.000 70.57422 130 VAL H O 1
ATOM 1500 N N . PHE B 2 131 ? 123.00800 88.44900 137.79200 1.000 65.19623 131 PHE H N 1
ATOM 1501 C CA . PHE B 2 131 ? 122.51000 87.52100 136.79400 1.000 62.36394 131 PHE H CA 1
ATOM 1502 C C . PHE B 2 131 ? 122.89700 87.98800 135.39700 1.000 63.27128 131 PHE H C 1
ATOM 1503 O O . PHE B 2 131 ? 122.97000 89.19400 135.14800 1.000 66.15994 131 PHE H O 1
ATOM 1511 N N . PRO B 2 132 ? 123.16300 87.07200 134.47100 1.000 58.55229 132 PRO H N 1
ATOM 1512 C CA . PRO B 2 132 ? 123.60800 87.49100 133.14000 1.000 60.19700 132 PRO H CA 1
ATOM 1513 C C . PRO B 2 132 ? 122.44500 87.76100 132.19900 1.000 63.27958 132 PRO H C 1
ATOM 1514 O O . PRO B 2 132 ? 121.58900 86.90300 131.98000 1.000 66.96662 132 PRO H O 1
ATOM 1518 N N . LEU B 2 133 ? 122.41600 88.97200 131.64300 1.000 64.41293 133 LEU H N 1
ATOM 1519 C CA . LEU B 2 133 ? 121.57100 89.27600 130.49200 1.000 66.61446 133 LEU H CA 1
ATOM 1520 C C . LEU B 2 133 ? 122.39300 88.89700 129.27100 1.000 70.63722 133 LEU H C 1
ATOM 1521 O O . LEU B 2 133 ? 123.22300 89.67200 128.78600 1.000 75.26678 133 LEU H O 1
ATOM 1526 N N . ALA B 2 134 ? 122.17800 87.66900 128.79500 1.000 70.64727 134 ALA H N 1
ATOM 1527 C CA . ALA B 2 134 ? 122.99100 87.02900 127.77200 1.000 79.32981 134 ALA H CA 1
ATOM 1528 C C . ALA B 2 134 ? 122.60800 87.53000 126.38200 1.000 83.97590 134 ALA H C 1
ATOM 1529 O O . ALA B 2 134 ? 121.43500 87.80800 126.12300 1.000 87.67467 134 ALA H O 1
ATOM 1531 N N . PRO B 2 135 ? 123.57400 87.64900 125.47500 1.000 84.97640 135 PRO H N 1
ATOM 1532 C CA . PRO B 2 135 ? 123.24600 88.03100 124.09900 1.000 84.64910 135 PRO H CA 1
ATOM 1533 C C . PRO B 2 135 ? 122.51900 86.90900 123.38000 1.000 95.94232 135 PRO H C 1
ATOM 1534 O O . PRO B 2 135 ? 122.68400 85.73100 123.70300 1.000 104.00413 135 PRO H O 1
ATOM 1538 N N . SER B 2 136 ? 121.70800 87.28600 122.39500 1.000 97.66749 136 SER H N 1
ATOM 1539 C CA . SER B 2 136 ? 120.96900 86.32600 121.59100 1.000 104.15878 136 SER H CA 1
ATOM 1540 C C . SER B 2 136 ? 120.52500 86.99600 120.30000 1.000 106.84497 136 SER H C 1
ATOM 1541 O O . SER B 2 136 ? 120.95400 88.10400 119.96900 1.000 110.84971 136 SER H O 1
ATOM 1544 N N . GLY B 2 143 ? 125.51900 93.34400 113.16000 1.000 92.74189 143 GLY H N 1
ATOM 1545 C CA . GLY B 2 143 ? 126.89500 93.14400 113.55600 1.000 97.53987 143 GLY H CA 1
ATOM 1546 C C . GLY B 2 143 ? 127.23600 93.63400 114.94400 1.000 103.04829 143 GLY H C 1
ATOM 1547 O O . GLY B 2 143 ? 128.38700 93.48200 115.37100 1.000 103.81032 143 GLY H O 1
ATOM 1548 N N . THR B 2 144 ? 126.27700 94.21000 115.66300 1.000 101.24522 144 THR H N 1
ATOM 1549 C CA . THR B 2 144 ? 126.47600 94.68200 117.02500 1.000 95.53115 144 THR H CA 1
ATOM 1550 C C . THR B 2 144 ? 125.44000 94.03600 117.93400 1.000 92.36316 144 THR H C 1
ATOM 1551 O O . THR B 2 144 ? 124.23800 94.11100 117.66100 1.000 92.25396 144 THR H O 1
ATOM 1555 N N . ALA B 2 145 ? 125.90500 93.41000 119.01100 1.000 90.03271 145 ALA H N 1
ATOM 1556 C CA . ALA B 2 145 ? 125.04100 92.73600 119.96600 1.000 84.21899 145 ALA H CA 1
ATOM 1557 C C . ALA B 2 145 ? 125.26000 93.31600 121.35400 1.000 82.84857 145 ALA H C 1
ATOM 1558 O O . ALA B 2 145 ? 126.38900 93.64300 121.72700 1.000 88.33932 145 ALA H O 1
ATOM 1560 N N . ALA B 2 146 ? 124.18000 93.43400 122.11800 1.000 75.67544 146 ALA H N 1
ATOM 1561 C CA . ALA B 2 146 ? 124.22900 94.01900 123.44800 1.000 67.85847 146 ALA H CA 1
ATOM 1562 C C . ALA B 2 146 ? 124.03500 92.94200 124.50500 1.000 66.37149 146 ALA H C 1
ATOM 1563 O O . ALA B 2 146 ? 123.22100 92.03200 124.33500 1.000 73.97016 146 ALA H O 1
ATOM 1565 N N . LEU B 2 147 ? 124.79100 93.05200 125.59500 1.000 63.23429 147 LEU H N 1
ATOM 1566 C CA . LEU B 2 147 ? 124.70100 92.10900 126.70000 1.000 65.34753 147 LEU H CA 1
ATOM 1567 C C . LEU B 2 147 ? 124.91200 92.86500 128.00100 1.000 65.99539 147 LEU H C 1
ATOM 1568 O O . LEU B 2 147 ? 125.11600 94.08100 128.00400 1.000 70.47154 147 LEU H O 1
ATOM 1573 N N . GLY B 2 148 ? 124.83900 92.15400 129.11900 1.000 62.74775 148 GLY H N 1
ATOM 1574 C CA . GLY B 2 148 ? 125.11500 92.83900 130.36500 1.000 66.08642 148 GLY H CA 1
ATOM 1575 C C . GLY B 2 148 ? 124.86500 91.98700 131.58800 1.000 71.18439 148 GLY H C 1
ATOM 1576 O O . GLY B 2 148 ? 124.66700 90.77500 131.50400 1.000 75.07762 148 GLY H O 1
ATOM 1577 N N . CYS B 2 149 ? 124.87700 92.66000 132.73700 1.000 70.45282 149 CYS H N 1
ATOM 1578 C CA . CYS B 2 149 ? 124.65500 92.03300 134.03400 1.000 67.34273 149 CYS H CA 1
ATOM 1579 C C . CYS B 2 149 ? 123.56900 92.78400 134.78700 1.000 70.35275 149 CYS H C 1
ATOM 1580 O O . CYS B 2 149 ? 123.52600 94.01800 134.76000 1.000 77.46193 149 CYS H O 1
ATOM 1583 N N . LEU B 2 150 ? 122.69900 92.03800 135.46100 1.000 67.96599 150 LEU H N 1
ATOM 1584 C CA . LEU B 2 150 ? 121.62700 92.60200 136.26800 1.000 67.78256 150 LEU H CA 1
ATOM 1585 C C . LEU B 2 150 ? 121.94500 92.36600 137.73800 1.000 70.65233 150 LEU H C 1
ATOM 1586 O O . LEU B 2 150 ? 122.14700 91.22000 138.15500 1.000 72.18364 150 LEU H O 1
ATOM 1591 N N . VAL B 2 151 ? 122.00100 93.44200 138.51800 1.000 69.30568 151 VAL H N 1
ATOM 1592 C CA . VAL B 2 151 ? 122.29100 93.37500 139.94400 1.000 69.57366 151 VAL H CA 1
ATOM 1593 C C . VAL B 2 151 ? 120.97500 93.58400 140.68000 1.000 73.82518 151 VAL H C 1
ATOM 1594 O O . VAL B 2 151 ? 120.28100 94.58000 140.45400 1.000 78.87701 151 VAL H O 1
ATOM 1598 N N . LYS B 2 152 ? 120.62100 92.64900 141.55600 1.000 72.84107 152 LYS H N 1
ATOM 1599 C CA . LYS B 2 152 ? 119.30600 92.62400 142.17700 1.000 75.38575 152 LYS H CA 1
ATOM 1600 C C . LYS B 2 152 ? 119.41700 92.39200 143.67900 1.000 80.60496 152 LYS H C 1
ATOM 1601 O O . LYS B 2 152 ? 120.32000 91.68400 144.14100 1.000 83.85138 152 LYS H O 1
ATOM 1607 N N . ASP B 2 153 ? 118.48700 92.99400 144.43000 1.000 82.09705 153 ASP H N 1
ATOM 1608 C CA . ASP B 2 153 ? 118.29700 92.70900 145.84900 1.000 84.04863 153 ASP H CA 1
ATOM 1609 C C . ASP B 2 153 ? 119.54800 92.96200 146.67800 1.000 88.87304 153 ASP H C 1
ATOM 1610 O O . ASP B 2 153 ? 120.10100 92.03200 147.27100 1.000 93.71931 153 ASP H O 1
ATOM 1615 N N . TYR B 2 154 ? 119.99800 94.21200 146.73100 1.000 86.11217 154 TYR H N 1
ATOM 1616 C CA . TYR B 2 154 ? 121.09900 94.60200 147.59600 1.000 85.12244 154 TYR H CA 1
ATOM 1617 C C . TYR B 2 154 ? 120.70400 95.84000 148.38500 1.000 91.02893 154 TYR H C 1
ATOM 1618 O O . TYR B 2 154 ? 119.88100 96.64500 147.94500 1.000 95.03273 154 TYR H O 1
ATOM 1627 N N . PHE B 2 155 ? 121.31300 95.99100 149.56300 1.000 95.44516 155 PHE H N 1
ATOM 1628 C CA . PHE B 2 155 ? 121.01800 97.12900 150.42000 1.000 99.32227 155 PHE H CA 1
ATOM 1629 C C . PHE B 2 155 ? 122.16500 97.32800 151.39200 1.000 102.16386 155 PHE H C 1
ATOM 1630 O O . PHE B 2 155 ? 122.63600 96.34300 151.97700 1.000 104.99491 155 PHE H O 1
ATOM 1638 N N . PRO B 2 156 ? 122.63500 98.56200 151.60000 1.000 100.10353 156 PRO H N 1
ATOM 1639 C CA . PRO B 2 156 ? 122.21100 99.80500 150.95100 1.000 98.81633 156 PRO H CA 1
ATOM 1640 C C . PRO B 2 156 ? 123.10300 100.20500 149.78000 1.000 99.84173 156 PRO H C 1
ATOM 1641 O O . PRO B 2 156 ? 123.94400 99.43400 149.33000 1.000 102.16910 156 PRO H O 1
ATOM 1645 N N . GLU B 2 157 ? 122.92600 101.42200 149.27400 1.000 95.67223 157 GLU H N 1
ATOM 1646 C CA . GLU B 2 157 ? 123.77600 101.93800 148.21400 1.000 95.66641 157 GLU H CA 1
ATOM 1647 C C . GLU B 2 157 ? 125.18200 102.20000 148.75600 1.000 99.67405 157 GLU H C 1
ATOM 1648 O O . GLU B 2 157 ? 125.36900 102.32700 149.96900 1.000 103.48129 157 GLU H O 1
ATOM 1654 N N . PRO B 2 158 ? 126.19800 102.29800 147.88200 1.000 97.83041 158 PRO H N 1
ATOM 1655 C CA . PRO B 2 158 ? 126.21500 102.06100 146.43600 1.000 97.25530 158 PRO H CA 1
ATOM 1656 C C . PRO B 2 158 ? 127.00400 100.81800 146.03000 1.000 99.48080 158 PRO H C 1
ATOM 1657 O O . PRO B 2 158 ? 127.72000 100.24000 146.84000 1.000 99.77284 158 PRO H O 1
ATOM 1661 N N . VAL B 2 159 ? 126.89800 100.39300 144.77300 1.000 98.75393 159 VAL H N 1
ATOM 1662 C CA . VAL B 2 159 ? 127.68300 99.28900 144.23300 1.000 93.19527 159 VAL H CA 1
ATOM 1663 C C . VAL B 2 159 ? 128.48100 99.79700 143.04300 1.000 93.94098 159 VAL H C 1
ATOM 1664 O O . VAL B 2 159 ? 128.06400 100.74000 142.36000 1.000 95.33267 159 VAL H O 1
ATOM 1668 N N . THR B 2 160 ? 129.63100 99.17800 142.79800 1.000 95.54742 160 THR H N 1
ATOM 1669 C CA . THR B 2 160 ? 130.48400 99.52900 141.67200 1.000 94.50247 160 THR H CA 1
ATOM 1670 C C . THR B 2 160 ? 130.53300 98.37500 140.68200 1.000 94.19017 160 THR H C 1
ATOM 1671 O O . THR B 2 160 ? 130.74600 97.22200 141.07000 1.000 96.31542 160 THR H O 1
ATOM 1675 N N . VAL B 2 161 ? 130.34400 98.69400 139.40300 1.000 91.02638 161 VAL H N 1
ATOM 1676 C CA . VAL B 2 161 ? 130.31000 97.70700 138.33100 1.000 88.73764 161 VAL H CA 1
ATOM 1677 C C . VAL B 2 161 ? 131.41500 98.03300 137.33800 1.000 87.43456 161 VAL H C 1
ATOM 1678 O O . VAL B 2 161 ? 131.51800 99.17300 136.87200 1.000 89.74099 161 VAL H O 1
ATOM 1682 N N . SER B 2 162 ? 132.23200 97.03800 137.01200 1.000 85.73663 162 SER H N 1
ATOM 1683 C CA . SER B 2 162 ? 133.32200 97.20200 136.05900 1.000 83.05701 162 SER H CA 1
ATOM 1684 C C . SER B 2 162 ? 133.34700 96.02600 135.09100 1.000 84.34953 162 SER H C 1
ATOM 1685 O O . SER B 2 162 ? 132.87500 94.93200 135.39500 1.000 90.02825 162 SER H O 1
ATOM 1688 N N . TRP B 2 163 ? 133.90100 96.26000 133.90500 1.000 79.49418 163 TRP H N 1
ATOM 1689 C CA . TRP B 2 163 ? 133.98500 95.24000 132.86700 1.000 75.73173 163 TRP H CA 1
ATOM 1690 C C . TRP B 2 163 ? 135.44100 94.89300 132.59800 1.000 81.21891 163 TRP H C 1
ATOM 1691 O O . TRP B 2 163 ? 136.24900 95.78100 132.31100 1.000 91.46990 163 TRP H O 1
ATOM 1702 N N . ASN B 2 164 ? 135.75600 93.59500 132.64600 1.000 79.65924 164 ASN H N 1
ATOM 1703 C CA . ASN B 2 164 ? 137.14900 93.13500 132.38700 1.000 86.36802 164 ASN H CA 1
ATOM 1704 C C . ASN B 2 164 ? 138.09800 93.93700 133.28300 1.000 92.97950 164 ASN H C 1
ATOM 1705 O O . ASN B 2 164 ? 139.11600 94.43800 132.76800 1.000 93.35346 164 ASN H O 1
ATOM 1710 N N . SER B 2 165 ? 137.76800 94.05300 134.57200 1.000 95.38719 165 SER H N 1
ATOM 1711 C CA . SER B 2 165 ? 138.60200 94.78200 135.52800 1.000 99.63159 165 SER H CA 1
ATOM 1712 C C . SER B 2 165 ? 138.96000 96.17500 135.01700 1.000 97.67626 165 SER H C 1
ATOM 1713 O O . SER B 2 165 ? 140.07700 96.65300 135.22200 1.000 98.44141 165 SER H O 1
ATOM 1716 N N . GLY B 2 166 ? 138.01800 96.83500 134.34900 1.000 95.92751 166 GLY H N 1
ATOM 1717 C CA . GLY B 2 166 ? 138.21900 98.17400 133.84000 1.000 93.49920 166 GLY H CA 1
ATOM 1718 C C . GLY B 2 166 ? 138.82600 98.25300 132.45500 1.000 94.98487 166 GLY H C 1
ATOM 1719 O O . GLY B 2 166 ? 139.07200 99.36500 131.97200 1.000 98.60906 166 GLY H O 1
ATOM 1720 N N . ALA B 2 167 ? 139.07600 97.11600 131.80400 1.000 92.42607 167 ALA H N 1
ATOM 1721 C CA . ALA B 2 167 ? 139.70300 97.14700 130.48600 1.000 92.05651 167 ALA H CA 1
ATOM 1722 C C . ALA B 2 167 ? 138.75900 97.67600 129.41500 1.000 91.26776 167 ALA H C 1
ATOM 1723 O O . ALA B 2 167 ? 139.21800 98.23300 128.41200 1.000 94.84635 167 ALA H O 1
ATOM 1725 N N . LEU B 2 168 ? 137.45200 97.51100 129.59600 1.000 87.44011 168 LEU H N 1
ATOM 1726 C CA . LEU B 2 168 ? 136.46000 97.93100 128.61200 1.000 85.93235 168 LEU H CA 1
ATOM 1727 C C . LEU B 2 168 ? 135.67600 99.10900 129.17800 1.000 86.83911 168 LEU H C 1
ATOM 1728 O O . LEU B 2 168 ? 135.08500 99.00900 130.25700 1.000 85.11644 168 LEU H O 1
ATOM 1733 N N . THR B 2 169 ? 135.67200 100.22300 128.44800 1.000 91.24034 169 THR H N 1
ATOM 1734 C CA . THR B 2 169 ? 134.97700 101.43100 128.87100 1.000 94.34565 169 THR H CA 1
ATOM 1735 C C . THR B 2 169 ? 134.16000 102.09100 127.77300 1.000 91.99244 169 THR H C 1
ATOM 1736 O O . THR B 2 169 ? 133.44100 103.04900 128.05700 1.000 90.96747 169 THR H O 1
ATOM 1740 N N . SER B 2 170 ? 134.25400 101.61900 126.53400 1.000 91.98307 170 SER H N 1
ATOM 1741 C CA . SER B 2 170 ? 133.52800 102.24800 125.44000 1.000 94.11593 170 SER H CA 1
ATOM 1742 C C . SER B 2 170 ? 132.13000 101.65400 125.30800 1.000 91.82416 170 SER H C 1
ATOM 1743 O O . SER B 2 170 ? 131.97200 100.44500 125.11900 1.000 90.04851 170 SER H O 1
ATOM 1746 N N . GLY B 2 171 ? 131.11600 102.51100 125.39600 1.000 87.81828 171 GLY H N 1
ATOM 1747 C CA . GLY B 2 171 ? 129.74500 102.08300 125.21200 1.000 83.51243 171 GLY H CA 1
ATOM 1748 C C . GLY B 2 171 ? 129.07600 101.48400 126.42600 1.000 81.26697 171 GLY H C 1
ATOM 1749 O O . GLY B 2 171 ? 127.92300 101.05200 126.32300 1.000 82.69927 171 GLY H O 1
ATOM 1750 N N . VAL B 2 172 ? 129.74900 101.44800 127.56900 1.000 78.86710 172 VAL H N 1
ATOM 1751 C CA . VAL B 2 172 ? 129.18900 100.87500 128.78700 1.000 76.87162 172 VAL H CA 1
ATOM 1752 C C . VAL B 2 172 ? 128.15100 101.83200 129.35300 1.000 79.36621 172 VAL H C 1
ATOM 1753 O O . VAL B 2 172 ? 128.42600 103.02400 129.53200 1.000 84.52430 172 VAL H O 1
ATOM 1757 N N . HIS B 2 173 ? 126.95600 101.31400 129.63400 1.000 75.71899 173 HIS H N 1
ATOM 1758 C CA . HIS B 2 173 ? 125.88500 102.08600 130.25700 1.000 70.91024 173 HIS H CA 1
ATOM 1759 C C . HIS B 2 173 ? 125.56100 101.45500 131.60300 1.000 75.12906 173 HIS H C 1
ATOM 1760 O O . HIS B 2 173 ? 125.29500 100.25200 131.68000 1.000 75.39704 173 HIS H O 1
ATOM 1767 N N . THR B 2 174 ? 125.58400 102.26300 132.65800 1.000 76.44337 174 THR H N 1
ATOM 1768 C CA . THR B 2 174 ? 125.21500 101.82400 133.99700 1.000 75.01252 174 THR H CA 1
ATOM 1769 C C . THR B 2 174 ? 124.07900 102.70400 134.50100 1.000 78.48659 174 THR H C 1
ATOM 1770 O O . THR B 2 174 ? 124.28900 103.88700 134.78800 1.000 83.76890 174 THR H O 1
ATOM 1774 N N . PHE B 2 175 ? 122.89000 102.13100 134.61200 1.000 74.94903 175 PHE H N 1
ATOM 1775 C CA . PHE B 2 175 ? 121.71600 102.92000 134.94200 1.000 74.38273 175 PHE H CA 1
ATOM 1776 C C . PHE B 2 175 ? 121.63300 103.17900 136.44500 1.000 79.41297 175 PHE H C 1
ATOM 1777 O O . PHE B 2 175 ? 122.13200 102.38700 137.24700 1.000 83.44825 175 PHE H O 1
ATOM 1785 N N . PRO B 2 176 ? 121.01800 104.29000 136.84800 1.000 78.96773 176 PRO H N 1
ATOM 1786 C CA . PRO B 2 176 ? 120.84700 104.56200 138.27900 1.000 82.30906 176 PRO H CA 1
ATOM 1787 C C . PRO B 2 176 ? 119.96500 103.51600 138.94300 1.000 85.77493 176 PRO H C 1
ATOM 1788 O O . PRO B 2 176 ? 119.06000 102.95400 138.32400 1.000 91.14433 176 PRO H O 1
ATOM 1792 N N . ALA B 2 177 ? 120.23600 103.25500 140.21800 1.000 84.18894 177 ALA H N 1
ATOM 1793 C CA . ALA B 2 177 ? 119.47700 102.25900 140.95700 1.000 84.80963 177 ALA H CA 1
ATOM 1794 C C . ALA B 2 177 ? 118.07800 102.76900 141.28000 1.000 88.10106 177 ALA H C 1
ATOM 1795 O O . ALA B 2 177 ? 117.85300 103.96900 141.45200 1.000 90.55017 177 ALA H O 1
ATOM 1797 N N . VAL B 2 178 ? 117.13100 101.83800 141.36200 1.000 86.54894 178 VAL H N 1
ATOM 1798 C CA . VAL B 2 178 ? 115.74400 102.13900 141.69400 1.000 88.17629 178 VAL H CA 1
ATOM 1799 C C . VAL B 2 178 ? 115.33200 101.28600 142.88500 1.000 91.87999 178 VAL H C 1
ATOM 1800 O O . VAL B 2 178 ? 115.73400 100.12300 143.00000 1.000 93.98717 178 VAL H O 1
ATOM 1804 N N . LEU B 2 179 ? 114.53700 101.87100 143.77500 1.000 92.85917 179 LEU H N 1
ATOM 1805 C CA . LEU B 2 179 ? 114.09100 101.17900 144.97700 1.000 94.47002 179 LEU H CA 1
ATOM 1806 C C . LEU B 2 179 ? 112.89100 100.30100 144.64700 1.000 97.25439 179 LEU H C 1
ATOM 1807 O O . LEU B 2 179 ? 111.87800 100.79100 144.13800 1.000 99.42495 179 LEU H O 1
ATOM 1812 N N . GLN B 2 180 ? 113.00200 99.00900 144.93700 1.000 96.54322 180 GLN H N 1
ATOM 1813 C CA . GLN B 2 180 ? 111.89300 98.09500 144.72400 1.000 97.34653 180 GLN H CA 1
ATOM 1814 C C . GLN B 2 180 ? 110.85900 98.24400 145.83800 1.000 103.38325 180 GLN H C 1
ATOM 1815 O O . GLN B 2 180 ? 111.04700 98.98200 146.80800 1.000 106.11957 180 GLN H O 1
ATOM 1821 N N . SER B 2 181 ? 109.74600 97.52400 145.68500 1.000 104.70526 181 SER H N 1
ATOM 1822 C CA . SER B 2 181 ? 108.68400 97.57400 146.68200 1.000 107.24622 181 SER H CA 1
ATOM 1823 C C . SER B 2 181 ? 109.11600 96.99300 148.02100 1.000 108.58291 181 SER H C 1
ATOM 1824 O O . SER B 2 181 ? 108.74000 97.53100 149.06700 1.000 109.53058 181 SER H O 1
ATOM 1827 N N . SER B 2 182 ? 109.89300 95.90900 148.01500 1.000 106.18048 182 SER H N 1
ATOM 1828 C CA . SER B 2 182 ? 110.28100 95.25200 149.25700 1.000 104.52638 182 SER H CA 1
ATOM 1829 C C . SER B 2 182 ? 111.29600 96.05000 150.06400 1.000 106.69174 182 SER H C 1
ATOM 1830 O O . SER B 2 182 ? 111.56500 95.68600 151.21300 1.000 107.78400 182 SER H O 1
ATOM 1833 N N . GLY B 2 183 ? 111.86000 97.11600 149.50300 1.000 104.68840 183 GLY H N 1
ATOM 1834 C CA . GLY B 2 183 ? 112.84000 97.91500 150.20300 1.000 100.86239 183 GLY H CA 1
ATOM 1835 C C . GLY B 2 183 ? 114.27700 97.69200 149.78600 1.000 102.31789 183 GLY H C 1
ATOM 1836 O O . GLY B 2 183 ? 115.18100 98.22400 150.44200 1.000 106.34114 183 GLY H O 1
ATOM 1837 N N . LEU B 2 184 ? 114.52000 96.93100 148.72600 1.000 98.14251 184 LEU H N 1
ATOM 1838 C CA . LEU B 2 184 ? 115.86500 96.66300 148.24300 1.000 92.79155 184 LEU H CA 1
ATOM 1839 C C . LEU B 2 184 ? 116.06700 97.28600 146.86600 1.000 93.69075 184 LEU H C 1
ATOM 1840 O O . LEU B 2 184 ? 115.11800 97.72300 146.21200 1.000 96.81155 184 LEU H O 1
ATOM 1845 N N . TYR B 2 185 ? 117.32100 97.32400 146.43200 1.000 91.56224 185 TYR H N 1
ATOM 1846 C CA . TYR B 2 185 ? 117.68700 98.04500 145.22300 1.000 89.84682 185 TYR H CA 1
ATOM 1847 C C . TYR B 2 185 ? 118.05000 97.09500 144.08400 1.000 88.30062 185 TYR H C 1
ATOM 1848 O O . TYR B 2 185 ? 118.36200 95.91900 144.29000 1.000 90.68007 185 TYR H O 1
ATOM 1857 N N . SER B 2 186 ? 118.02300 97.63600 142.86800 1.000 84.74029 186 SER H N 1
ATOM 1858 C CA . SER B 2 186 ? 118.37300 96.88900 141.66900 1.000 81.03354 186 SER H CA 1
ATOM 1859 C C . SER B 2 186 ? 118.87800 97.84100 140.59700 1.000 80.53124 186 SER H C 1
ATOM 1860 O O . SER B 2 186 ? 118.52300 99.02100 140.58900 1.000 85.09843 186 SER H O 1
ATOM 1863 N N . LEU B 2 187 ? 119.70600 97.31900 139.69400 1.000 79.08611 187 LEU H N 1
ATOM 1864 C CA . LEU B 2 187 ? 120.19100 98.08800 138.55600 1.000 78.92689 187 LEU H CA 1
ATOM 1865 C C . LEU B 2 187 ? 120.68100 97.13200 137.47900 1.000 80.85859 187 LEU H C 1
ATOM 1866 O O . LEU B 2 187 ? 120.71800 95.91300 137.66900 1.000 82.63811 187 LEU H O 1
ATOM 1871 N N . SER B 2 188 ? 121.05400 97.70100 136.33700 1.000 76.90797 188 SER H N 1
ATOM 1872 C CA . SER B 2 188 ? 121.53900 96.93400 135.20000 1.000 72.67926 188 SER H CA 1
ATOM 1873 C C . SER B 2 188 ? 122.73100 97.63600 134.57000 1.000 71.51548 188 SER H C 1
ATOM 1874 O O . SER B 2 188 ? 122.79000 98.86800 134.53700 1.000 76.12956 188 SER H O 1
ATOM 1877 N N . SER B 2 189 ? 123.67900 96.85000 134.06900 1.000 69.09199 189 SER H N 1
ATOM 1878 C CA . SER B 2 189 ? 124.83600 97.36800 133.35200 1.000 69.23763 189 SER H CA 1
ATOM 1879 C C . SER B 2 189 ? 124.90200 96.67600 132.00100 1.000 72.08817 189 SER H C 1
ATOM 1880 O O . SER B 2 189 ? 124.93700 95.44300 131.93800 1.000 75.04394 189 SER H O 1
ATOM 1883 N N . VAL B 2 190 ? 124.92000 97.46100 130.92600 1.000 69.38767 190 VAL H N 1
ATOM 1884 C CA . VAL B 2 190 ? 124.86900 96.91200 129.57800 1.000 65.75997 190 VAL H CA 1
ATOM 1885 C C . VAL B 2 190 ? 126.04800 97.43600 128.77200 1.000 71.44699 190 VAL H C 1
ATOM 1886 O O . VAL B 2 190 ? 126.62800 98.48200 129.07100 1.000 80.08284 190 VAL H O 1
ATOM 1890 N N . VAL B 2 191 ? 126.40300 96.68100 127.73600 1.000 70.99598 191 VAL H N 1
ATOM 1891 C CA . VAL B 2 191 ? 127.48400 97.05100 126.83100 1.000 72.82139 191 VAL H CA 1
ATOM 1892 C C . VAL B 2 191 ? 127.21900 96.42200 125.47000 1.000 79.91093 191 VAL H C 1
ATOM 1893 O O . VAL B 2 191 ? 126.65200 95.32700 125.37600 1.000 82.92484 191 VAL H O 1
ATOM 1897 N N . THR B 2 192 ? 127.62300 97.12400 124.41300 1.000 84.05553 192 THR H N 1
ATOM 1898 C CA . THR B 2 192 ? 127.44000 96.66900 123.04100 1.000 84.86294 192 THR H CA 1
ATOM 1899 C C . THR B 2 192 ? 128.79000 96.30700 122.43600 1.000 86.96091 192 THR H C 1
ATOM 1900 O O . THR B 2 192 ? 129.73700 97.09800 122.50300 1.000 86.33245 192 THR H O 1
ATOM 1904 N N . VAL B 2 193 ? 128.87400 95.12000 121.84400 1.000 88.83081 193 VAL H N 1
ATOM 1905 C CA . VAL B 2 193 ? 130.12400 94.61300 121.28200 1.000 89.07739 193 VAL H CA 1
ATOM 1906 C C . VAL B 2 193 ? 129.87500 94.11100 119.86900 1.000 94.41633 193 VAL H C 1
ATOM 1907 O O . VAL B 2 193 ? 128.75400 93.72400 119.51400 1.000 95.66555 193 VAL H O 1
ATOM 1911 N N . PRO B 2 194 ? 130.91300 94.11300 119.03300 1.000 94.20822 194 PRO H N 1
ATOM 1912 C CA . PRO B 2 194 ? 130.77300 93.55600 117.68200 1.000 97.29200 194 PRO H CA 1
ATOM 1913 C C . PRO B 2 194 ? 130.38300 92.08600 117.72400 1.000 99.97487 194 PRO H C 1
ATOM 1914 O O . PRO B 2 194 ? 130.84600 91.32700 118.57700 1.000 101.16980 194 PRO H O 1
ATOM 1918 N N . SER B 2 195 ? 129.52500 91.68600 116.78000 1.000 101.12309 195 SER H N 1
ATOM 1919 C CA . SER B 2 195 ? 129.00200 90.32400 116.78000 1.000 100.93720 195 SER H CA 1
ATOM 1920 C C . SER B 2 195 ? 130.09000 89.29200 116.51900 1.000 106.54386 195 SER H C 1
ATOM 1921 O O . SER B 2 195 ? 130.01400 88.17100 117.03400 1.000 110.38505 195 SER H O 1
ATOM 1924 N N . SER B 2 196 ? 131.10300 89.64300 115.72800 1.000 108.17895 196 SER H N 1
ATOM 1925 C CA . SER B 2 196 ? 132.13200 88.67600 115.36700 1.000 111.19378 196 SER H CA 1
ATOM 1926 C C . SER B 2 196 ? 133.01200 88.27500 116.54200 1.000 111.98939 196 SER H C 1
ATOM 1927 O O . SER B 2 196 ? 133.60800 87.19400 116.50300 1.000 112.59359 196 SER H O 1
ATOM 1930 N N . SER B 2 197 ? 133.10400 89.10300 117.57800 1.000 109.65666 197 SER H N 1
ATOM 1931 C CA . SER B 2 197 ? 133.99000 88.83500 118.70000 1.000 109.05072 197 SER H CA 1
ATOM 1932 C C . SER B 2 197 ? 133.30100 88.14000 119.86500 1.000 111.58224 197 SER H C 1
ATOM 1933 O O . SER B 2 197 ? 133.93200 87.95800 120.91100 1.000 114.96564 197 SER H O 1
ATOM 1936 N N . LEU B 2 198 ? 132.03200 87.75100 119.71900 1.000 108.85658 198 LEU H N 1
ATOM 1937 C CA . LEU B 2 198 ? 131.31700 87.13600 120.83400 1.000 106.17780 198 LEU H CA 1
ATOM 1938 C C . LEU B 2 198 ? 131.92500 85.79800 121.23300 1.000 110.89897 198 LEU H C 1
ATOM 1939 O O . LEU B 2 198 ? 132.00100 85.48400 122.42600 1.000 111.73612 198 LEU H O 1
ATOM 1944 N N . GLY B 2 199 ? 132.36100 85.00000 120.26300 1.000 112.23728 199 GLY H N 1
ATOM 1945 C CA . GLY B 2 199 ? 132.88000 83.67900 120.56000 1.000 116.66763 199 GLY H CA 1
ATOM 1946 C C . GLY B 2 199 ? 134.35700 83.64000 120.89400 1.000 122.71030 199 GLY H C 1
ATOM 1947 O O . GLY B 2 199 ? 134.92500 82.55900 121.07800 1.000 123.89615 199 GLY H O 1
ATOM 1948 N N . THR B 2 200 ? 134.99700 84.80500 120.97600 1.000 123.32772 200 THR H N 1
ATOM 1949 C CA . THR B 2 200 ? 136.43000 84.88100 121.22600 1.000 122.39408 200 THR H CA 1
ATOM 1950 C C . THR B 2 200 ? 136.80200 85.63200 122.49400 1.000 120.40808 200 THR H C 1
ATOM 1951 O O . THR B 2 200 ? 137.71200 85.19800 123.20200 1.000 118.33012 200 THR H O 1
ATOM 1955 N N . GLN B 2 201 ? 136.12800 86.73400 122.80400 1.000 119.37165 201 GLN H N 1
ATOM 1956 C CA . GLN B 2 201 ? 136.47500 87.57700 123.93700 1.000 113.21693 201 GLN H CA 1
ATOM 1957 C C . GLN B 2 201 ? 135.63700 87.19300 125.14800 1.000 111.98954 201 GLN H C 1
ATOM 1958 O O . GLN B 2 201 ? 134.41000 87.09700 125.06200 1.000 108.72351 201 GLN H O 1
ATOM 1964 N N . THR B 2 202 ? 136.30700 86.97400 126.27400 1.000 111.90796 202 THR H N 1
ATOM 1965 C CA . THR B 2 202 ? 135.64600 86.63100 127.52400 1.000 110.63119 202 THR H CA 1
ATOM 1966 C C . THR B 2 202 ? 135.23800 87.90100 128.25600 1.000 105.73255 202 THR H C 1
ATOM 1967 O O . THR B 2 202 ? 136.08500 88.73100 128.59800 1.000 103.08472 202 THR H O 1
ATOM 1971 N N . TYR B 2 203 ? 133.93800 88.04400 128.49900 1.000 100.24003 203 TYR H N 1
ATOM 1972 C CA . TYR B 2 203 ? 133.38500 89.22200 129.15600 1.000 90.34765 203 TYR H CA 1
ATOM 1973 C C . TYR B 2 203 ? 133.02600 88.86300 130.58900 1.000 86.17607 203 TYR H C 1
ATOM 1974 O O . TYR B 2 203 ? 132.29600 87.89600 130.82500 1.000 90.51929 203 TYR H O 1
ATOM 1983 N N . ILE B 2 204 ? 133.54100 89.63800 131.53800 1.000 81.02684 204 ILE H N 1
ATOM 1984 C CA . ILE B 2 204 ? 133.31100 89.40800 132.95700 1.000 80.30860 204 ILE H CA 1
ATOM 1985 C C . ILE B 2 204 ? 132.86500 90.72300 133.57600 1.000 81.80611 204 ILE H C 1
ATOM 1986 O O . ILE B 2 204 ? 133.52300 91.75200 133.38800 1.000 89.88637 204 ILE H O 1
ATOM 1991 N N . CYS B 2 205 ? 131.75700 90.69400 134.30800 1.000 78.24977 205 CYS H N 1
ATOM 1992 C CA . CYS B 2 205 ? 131.30800 91.86500 135.04700 1.000 79.69646 205 CYS H CA 1
ATOM 1993 C C . CYS B 2 205 ? 131.64900 91.68800 136.52000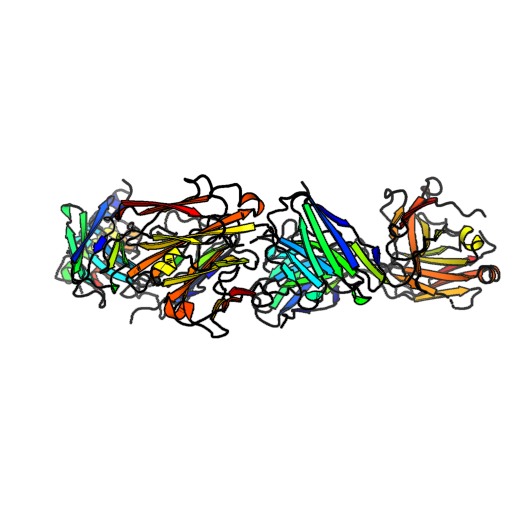 1.000 85.55703 205 CYS H C 1
ATOM 1994 O O . CYS B 2 205 ? 131.37700 90.63600 137.10800 1.000 90.97051 205 CYS H O 1
ATOM 1997 N N . ASN B 2 206 ? 132.26700 92.71000 137.10200 1.000 86.26199 206 ASN H N 1
ATOM 1998 C CA . ASN B 2 206 ? 132.69500 92.69700 138.49400 1.000 88.60087 206 ASN H CA 1
ATOM 1999 C C . ASN B 2 206 ? 131.81700 93.67300 139.26400 1.000 86.99417 206 ASN H C 1
ATOM 2000 O O . ASN B 2 206 ? 131.74700 94.85800 138.92100 1.000 87.46437 206 ASN H O 1
ATOM 2005 N N . VAL B 2 207 ? 131.15000 93.17100 140.30000 1.000 86.80287 207 VAL H N 1
ATOM 2006 C CA . VAL B 2 207 ? 130.24900 93.95700 141.13400 1.000 90.32329 207 VAL H CA 1
ATOM 2007 C C . VAL B 2 207 ? 130.80700 93.97200 142.54700 1.000 95.08781 207 VAL H C 1
ATOM 2008 O O . VAL B 2 207 ? 131.13100 92.91600 143.10400 1.000 98.46049 207 VAL H O 1
ATOM 2012 N N . ASN B 2 208 ? 130.92000 95.16600 143.12600 1.000 97.87756 208 ASN H N 1
ATOM 2013 C CA . ASN B 2 208 ? 131.45800 95.33300 144.47000 1.000 99.71797 208 ASN H CA 1
ATOM 2014 C C . ASN B 2 208 ? 130.46300 96.11000 145.31800 1.000 100.58653 208 ASN H C 1
ATOM 2015 O O . ASN B 2 208 ? 130.01800 97.19300 144.92200 1.000 99.00526 208 ASN H O 1
ATOM 2020 N N . HIS B 2 209 ? 130.12200 95.55300 146.47800 1.000 102.45450 209 HIS H N 1
ATOM 2021 C CA . HIS B 2 209 ? 129.22700 96.16200 147.45600 1.000 103.25323 209 HIS H CA 1
ATOM 2022 C C . HIS B 2 209 ? 129.97200 96.14700 148.79000 1.000 109.39086 209 HIS H C 1
ATOM 2023 O O . HIS B 2 209 ? 130.06900 95.11200 149.45600 1.000 111.22809 209 HIS H O 1
ATOM 2030 N N . LYS B 2 210 ? 130.52100 97.30300 149.16000 1.000 108.79720 210 LYS H N 1
ATOM 2031 C CA . LYS B 2 210 ? 131.35600 97.46700 150.34600 1.000 109.19090 210 LYS H CA 1
ATOM 2032 C C . LYS B 2 210 ? 130.62500 97.22000 151.66500 1.000 109.55768 210 LYS H C 1
ATOM 2033 O O . LYS B 2 210 ? 131.17400 96.52600 152.53000 1.000 110.91369 210 LYS H O 1
ATOM 2039 N N . PRO B 2 211 ? 129.42100 97.76900 151.88700 1.000 105.62923 211 PRO H N 1
ATOM 2040 C CA . PRO B 2 211 ? 128.77700 97.56400 153.19700 1.000 105.17296 211 PRO H CA 1
ATOM 2041 C C . PRO B 2 211 ? 128.58200 96.10400 153.56300 1.000 110.46441 211 PRO H C 1
ATOM 2042 O O . PRO B 2 211 ? 128.67200 95.75700 154.74700 1.000 110.08434 211 PRO H O 1
ATOM 2046 N N . SER B 2 212 ? 128.32000 95.23600 152.58900 1.000 113.01300 212 SER H N 1
ATOM 2047 C CA . SER B 2 212 ? 128.22300 93.80400 152.83200 1.000 111.56592 212 SER H CA 1
ATOM 2048 C C . SER B 2 212 ? 129.51100 93.06400 152.50300 1.000 110.63069 212 SER H C 1
ATOM 2049 O O . SER B 2 212 ? 129.55600 91.83900 152.64500 1.000 109.61807 212 SER H O 1
ATOM 2052 N N . ASN B 2 213 ? 130.55300 93.77900 152.07500 1.000 114.17879 213 ASN H N 1
ATOM 2053 C CA . ASN B 2 213 ? 131.85300 93.18400 151.76200 1.000 117.03104 213 ASN H CA 1
ATOM 2054 C C . ASN B 2 213 ? 131.72400 92.06800 150.73000 1.000 117.43354 213 ASN H C 1
ATOM 2055 O O . ASN B 2 213 ? 132.31300 90.99400 150.86800 1.000 116.90259 213 ASN H O 1
ATOM 2060 N N . THR B 2 214 ? 130.94800 92.32200 149.67900 1.000 114.85957 214 THR H N 1
ATOM 2061 C CA . THR B 2 214 ? 130.64200 91.30900 148.67500 1.000 112.07008 214 THR H CA 1
ATOM 2062 C C . THR B 2 214 ? 131.21900 91.72400 147.32900 1.000 109.36342 214 THR H C 1
ATOM 2063 O O . THR B 2 214 ? 130.90500 92.80300 146.82000 1.000 107.81106 214 THR H O 1
ATOM 2067 N N . LYS B 2 215 ? 132.04400 90.85800 146.74600 1.000 106.05483 215 LYS H N 1
ATOM 2068 C CA . LYS B 2 215 ? 132.60800 91.07400 145.42200 1.000 103.34248 215 LYS H CA 1
ATOM 2069 C C . LYS B 2 215 ? 132.32800 89.85200 144.56200 1.000 103.64774 215 LYS H C 1
ATOM 2070 O O . LYS B 2 215 ? 132.71200 88.73500 144.92300 1.000 100.58747 215 LYS H O 1
ATOM 2076 N N . VAL B 2 216 ? 131.66300 90.06500 143.42900 1.000 106.46702 216 VAL H N 1
ATOM 2077 C CA . VAL B 2 216 ? 131.20700 88.97900 142.56900 1.000 101.18298 216 VAL H CA 1
ATOM 2078 C C . VAL B 2 216 ? 131.70500 89.22200 141.15200 1.000 98.35607 216 VAL H C 1
ATOM 2079 O O . VAL B 2 216 ? 131.51900 90.31200 140.60100 1.000 96.89857 216 VAL H O 1
ATOM 2083 N N . ASP B 2 217 ? 132.33000 88.20600 140.56500 1.000 96.40886 217 ASP H N 1
ATOM 2084 C CA . ASP B 2 217 ? 132.74200 88.23200 139.16800 1.000 96.34174 217 ASP H CA 1
ATOM 2085 C C . ASP B 2 217 ? 131.87800 87.24600 138.39400 1.000 95.92719 217 ASP H C 1
ATOM 2086 O O . ASP B 2 217 ? 131.93000 86.03800 138.65000 1.000 98.96950 217 ASP H O 1
ATOM 2091 N N . LYS B 2 218 ? 131.08800 87.75400 137.45200 1.000 93.39839 218 LYS H N 1
ATOM 2092 C CA . LYS B 2 218 ? 130.14400 86.93800 136.70000 1.000 87.04530 218 LYS H CA 1
ATOM 2093 C C . LYS B 2 218 ? 130.55700 86.92100 135.23700 1.000 88.18725 218 LYS H C 1
ATOM 2094 O O . LYS B 2 218 ? 130.80900 87.97800 134.65000 1.000 92.73449 218 LYS H O 1
ATOM 2100 N N . LYS B 2 219 ? 130.61900 85.72800 134.65300 1.000 85.79220 219 LYS H N 1
ATOM 2101 C CA . LYS B 2 219 ? 130.96200 85.60200 133.24400 1.000 84.35089 219 LYS H CA 1
ATOM 2102 C C . LYS B 2 219 ? 129.69700 85.50900 132.40300 1.000 86.55554 219 LYS H C 1
ATOM 2103 O O . LYS B 2 219 ? 128.81300 84.69400 132.68100 1.000 94.22246 219 LYS H O 1
ATOM 2109 N N . VAL B 2 220 ? 129.61400 86.34000 131.36900 1.000 84.68738 220 VAL H N 1
ATOM 2110 C CA . VAL B 2 220 ? 128.44400 86.42000 130.50300 1.000 83.05796 220 VAL H CA 1
ATOM 2111 C C . VAL B 2 220 ? 128.78400 85.74000 129.18600 1.000 95.32072 220 VAL H C 1
ATOM 2112 O O . VAL B 2 220 ? 129.75600 86.11300 128.51800 1.000 103.10601 220 VAL H O 1
ATOM 2116 N N . GLU B 2 221 ? 127.98700 84.75100 128.81000 1.000 97.51876 221 GLU H N 1
ATOM 2117 C CA . GLU B 2 221 ? 128.18300 83.97200 127.60000 1.000 105.78415 221 GLU H CA 1
ATOM 2118 C C . GLU B 2 221 ? 126.92300 84.02500 126.75600 1.000 111.92663 221 GLU H C 1
ATOM 2119 O O . GLU B 2 221 ? 125.82800 84.25900 127.27700 1.000 110.38435 221 GLU H O 1
ATOM 2125 N N . PRO B 2 222 ? 127.04300 83.82200 125.44400 1.000 114.51542 222 PRO H N 1
ATOM 2126 C CA . PRO B 2 222 ? 125.84300 83.64500 124.62300 1.000 116.09294 222 PRO H CA 1
ATOM 2127 C C . PRO B 2 222 ? 125.04800 82.44200 125.10200 1.000 127.75960 222 PRO H C 1
ATOM 2128 O O . PRO B 2 222 ? 125.60800 81.41400 125.48700 1.000 131.79380 222 PRO H O 1
ATOM 2132 N N . LYS B 2 223 ? 123.72600 82.58400 125.08000 1.000 131.44105 223 LYS H N 1
ATOM 2133 C CA . LYS B 2 223 ? 122.85400 81.55200 125.62700 1.000 138.94925 223 LYS H CA 1
ATOM 2134 C C . LYS B 2 223 ? 123.01500 80.25700 124.84500 1.000 149.28146 223 LYS H C 1
ATOM 2135 O O . LYS B 2 223 ? 123.00200 80.26000 123.61100 1.000 149.61963 223 LYS H O 1
ATOM 2141 N N . SER B 2 224 ? 123.17200 79.15000 125.56800 1.000 156.97842 224 SER H N 1
ATOM 2142 C CA . SER B 2 224 ? 123.38900 77.85600 124.93500 1.000 168.18626 224 SER H CA 1
ATOM 2143 C C . SER B 2 224 ? 122.08900 77.31100 124.36200 1.000 177.08088 224 SER H C 1
ATOM 2144 O O . SER B 2 224 ? 121.48100 76.40300 124.93700 1.000 180.73720 224 SER H O 1
ATOM 2147 N N . CYS B 2 225 ? 121.65800 77.86100 123.22600 1.000 178.95884 225 CYS H N 1
ATOM 2148 C CA . CYS B 2 225 ? 120.43200 77.41300 122.58000 1.000 182.69085 225 CYS H CA 1
ATOM 2149 C C . CYS B 2 225 ? 120.56200 76.03100 121.95500 1.000 190.01375 225 CYS H C 1
ATOM 2150 O O . CYS B 2 225 ? 119.54300 75.44600 121.57300 1.000 189.40060 225 CYS H O 1
ATOM 2153 N N . ASP B 2 226 ? 121.77500 75.50200 121.84400 1.000 194.13576 226 ASP H N 1
ATOM 2154 C CA . ASP B 2 226 ? 121.99600 74.19100 121.24900 1.000 196.11995 226 ASP H CA 1
ATOM 2155 C C . ASP B 2 226 ? 121.48100 73.07900 122.15800 1.000 191.70411 226 ASP H C 1
ATOM 2156 O O . ASP B 2 226 ? 120.29600 72.74600 122.14100 1.000 187.71519 226 ASP H O 1
ATOM 2161 N N . GLY C 3 3 ? 98.30700 132.02600 152.35000 1.000 114.22456 3 GLY L N 1
ATOM 2162 C CA . GLY C 3 3 ? 99.36700 131.11700 152.74300 1.000 112.21912 3 GLY L CA 1
ATOM 2163 C C . GLY C 3 3 ? 100.71900 131.48900 152.16800 1.000 116.61731 3 GLY L C 1
ATOM 2164 O O . GLY C 3 3 ? 100.98700 132.65700 151.89200 1.000 117.60229 3 GLY L O 1
ATOM 2165 N N . ASP C 3 4 ? 101.57800 130.48600 151.99500 1.000 114.63291 4 ASP L N 1
ATOM 2166 C CA . ASP C 3 4 ? 102.90600 130.70700 151.44100 1.000 107.19818 4 ASP L CA 1
ATOM 2167 C C . ASP C 3 4 ? 102.81400 131.16200 149.99100 1.000 103.24604 4 ASP L C 1
ATOM 2168 O O . ASP C 3 4 ? 101.95100 130.70800 149.23800 1.000 104.97758 4 ASP L O 1
ATOM 2173 N N . VAL C 3 5 ? 103.71200 132.06600 149.60700 1.000 96.88069 5 VAL L N 1
ATOM 2174 C CA . VAL C 3 5 ? 103.75900 132.54400 148.22900 1.000 93.34687 5 VAL L CA 1
ATOM 2175 C C . VAL C 3 5 ? 104.18700 131.39300 147.32800 1.000 91.24666 5 VAL L C 1
ATOM 2176 O O . VAL C 3 5 ? 105.11000 130.63900 147.65600 1.000 92.96860 5 VAL L O 1
ATOM 2180 N N . VAL C 3 6 ? 103.51100 131.24500 146.19400 1.000 88.65049 6 VAL L N 1
ATOM 2181 C CA . VAL C 3 6 ? 103.76800 130.14500 145.27100 1.000 88.87006 6 VAL L CA 1
ATOM 2182 C C . VAL C 3 6 ? 104.54700 130.67800 144.07600 1.000 87.78510 6 VAL L C 1
ATOM 2183 O O . VAL C 3 6 ? 104.11900 131.63400 143.42000 1.000 89.33607 6 VAL L O 1
ATOM 2187 N N . MET C 3 7 ? 105.68700 130.05700 143.78700 1.000 85.65511 7 MET L N 1
ATOM 2188 C CA . MET C 3 7 ? 106.53500 130.44600 142.66900 1.000 84.51487 7 MET L CA 1
ATOM 2189 C C . MET C 3 7 ? 106.39500 129.41200 141.55900 1.000 85.87394 7 MET L C 1
ATOM 2190 O O . MET C 3 7 ? 106.52200 128.20900 141.80900 1.000 88.27597 7 MET L O 1
ATOM 2195 N N . THR C 3 8 ? 106.13600 129.87700 140.34000 1.000 82.33799 8 THR L N 1
ATOM 2196 C CA . THR C 3 8 ? 106.01400 129.01800 139.17000 1.000 79.34358 8 THR L CA 1
ATOM 2197 C C . THR C 3 8 ? 107.07600 129.42700 138.15900 1.000 78.25988 8 THR L C 1
ATOM 2198 O O . THR C 3 8 ? 107.21800 130.61500 137.85300 1.000 82.47139 8 THR L O 1
ATOM 2202 N N . GLN C 3 9 ? 107.81400 128.45100 137.64100 1.000 76.84070 9 GLN L N 1
ATOM 2203 C CA . GLN C 3 9 ? 108.91600 128.71600 136.72800 1.000 81.60124 9 GLN L CA 1
ATOM 2204 C C . GLN C 3 9 ? 108.62700 128.13700 135.35200 1.000 84.94054 9 GLN L C 1
ATOM 2205 O O . GLN C 3 9 ? 108.06800 127.04400 135.23000 1.000 88.58679 9 GLN L O 1
ATOM 2211 N N . ILE C 3 10 ? 109.01700 128.87900 134.32100 1.000 85.99812 10 ILE L N 1
ATOM 2212 C CA . ILE C 3 10 ? 108.78400 128.48100 132.93600 1.000 86.66732 10 ILE L CA 1
ATOM 2213 C C . ILE C 3 10 ? 110.07800 128.64200 132.14500 1.000 89.66450 10 ILE L C 1
ATOM 2214 O O . ILE C 3 10 ? 110.72900 129.69900 132.22100 1.000 92.24782 10 ILE L O 1
ATOM 2219 N N . PRO C 3 11 ? 110.49900 127.62200 131.38400 1.000 89.80154 11 PRO L N 1
ATOM 2220 C CA . PRO C 3 11 ? 109.91100 126.28200 131.26600 1.000 90.06499 11 PRO L CA 1
ATOM 2221 C C . PRO C 3 11 ? 110.53700 125.27800 132.22900 1.000 94.86788 11 PRO L C 1
ATOM 2222 O O . PRO C 3 11 ? 111.46400 125.61600 132.95600 1.000 94.85261 11 PRO L O 1
ATOM 2226 N N . LEU C 3 12 ? 110.05100 124.03500 132.25700 1.000 97.37299 12 LEU L N 1
ATOM 2227 C CA . LEU C 3 12 ? 110.62900 123.02800 133.14200 1.000 97.28809 12 LEU L CA 1
ATOM 2228 C C . LEU C 3 12 ? 111.95700 122.49600 132.62200 1.000 96.96672 12 LEU L C 1
ATOM 2229 O O . LEU C 3 12 ? 112.85800 122.21200 133.41900 1.000 96.51832 12 LEU L O 1
ATOM 2234 N N . SER C 3 13 ? 112.09600 122.34300 131.30900 1.000 97.13527 13 SER L N 1
ATOM 2235 C CA . SER C 3 13 ? 113.34700 121.92800 130.69100 1.000 96.77738 13 SER L CA 1
ATOM 2236 C C . SER C 3 13 ? 113.62700 122.84700 129.51300 1.000 98.44627 13 SER L C 1
ATOM 2237 O O . SER C 3 13 ? 112.75200 123.05500 128.66600 1.000 100.12922 13 SER L O 1
ATOM 2240 N N . LEU C 3 14 ? 114.83800 123.39400 129.45900 1.000 95.53147 14 LEU L N 1
ATOM 2241 C CA . LEU C 3 14 ? 115.20800 124.38700 128.45200 1.000 94.38984 14 LEU L CA 1
ATOM 2242 C C . LEU C 3 14 ? 116.41200 123.88900 127.66500 1.000 96.92790 14 LEU L C 1
ATOM 2243 O O . LEU C 3 14 ? 117.54800 123.92900 128.15500 1.000 97.50445 14 LEU L O 1
ATOM 2248 N N . PRO C 3 15 ? 116.20200 123.40400 126.44300 1.000 94.94851 15 PRO L N 1
ATOM 2249 C CA . PRO C 3 15 ? 117.34200 123.02500 125.59900 1.000 93.64481 15 PRO L CA 1
ATOM 2250 C C . PRO C 3 15 ? 117.93800 124.24600 124.91300 1.000 94.64710 15 PRO L C 1
ATOM 2251 O O . PRO C 3 15 ? 117.24100 124.99000 124.22100 1.000 93.40851 15 PRO L O 1
ATOM 2255 N N . VAL C 3 16 ? 119.23900 124.45300 125.11700 1.000 95.69452 16 VAL L N 1
ATOM 2256 C CA . VAL C 3 16 ? 119.95500 125.58400 124.54100 1.000 95.53428 16 VAL L CA 1
ATOM 2257 C C . VAL C 3 16 ? 121.26800 125.09300 123.95200 1.000 97.21647 16 VAL L C 1
ATOM 2258 O O . VAL C 3 16 ? 121.78700 124.04000 124.33300 1.000 97.41303 16 VAL L O 1
ATOM 2262 N N . SER C 3 17 ? 121.80800 125.87200 123.01900 1.000 98.45862 17 SER L N 1
ATOM 2263 C CA . SER C 3 17 ? 123.06800 125.54600 122.36800 1.000 101.29786 17 SER L CA 1
ATOM 2264 C C . SER C 3 17 ? 124.14700 126.53600 122.77800 1.000 105.52816 17 SER L C 1
ATOM 2265 O O . SER C 3 17 ? 123.86800 127.71500 123.01000 1.000 108.69314 17 SER L O 1
ATOM 2268 N N . LEU C 3 18 ? 125.38200 126.04800 122.86200 1.000 105.22633 18 LEU L N 1
ATOM 2269 C CA . LEU C 3 18 ? 126.49900 126.89200 123.25900 1.000 106.62837 18 LEU L CA 1
ATOM 2270 C C . LEU C 3 18 ? 126.68100 128.03700 122.27300 1.000 111.78831 18 LEU L C 1
ATOM 2271 O O . LEU C 3 18 ? 126.67200 127.83400 121.05700 1.000 116.90756 18 LEU L O 1
ATOM 2276 N N . GLY C 3 19 ? 126.84100 129.24600 122.80500 1.000 111.84620 19 GLY L N 1
ATOM 2277 C CA . GLY C 3 19 ? 127.04000 130.42600 121.99400 1.000 111.37442 19 GLY L CA 1
ATOM 2278 C C . GLY C 3 19 ? 125.79800 131.25500 121.74500 1.000 113.15856 19 GLY L C 1
ATOM 2279 O O . GLY C 3 19 ? 125.85800 132.19800 120.94700 1.000 117.04429 19 GLY L O 1
ATOM 2280 N N . GLU C 3 20 ? 124.68000 130.93700 122.38900 1.000 113.33633 20 GLU L N 1
ATOM 2281 C CA . GLU C 3 20 ? 123.44600 131.67600 122.17200 1.000 118.40799 20 GLU L CA 1
ATOM 2282 C C . GLU C 3 20 ? 122.87300 132.21100 123.48300 1.000 117.55618 20 GLU L C 1
ATOM 2283 O O . GLU C 3 20 ? 123.48600 132.12200 124.54800 1.000 116.68082 20 GLU L O 1
ATOM 2289 N N . GLN C 3 21 ? 121.67200 132.77500 123.38600 1.000 116.42803 21 GLN L N 1
ATOM 2290 C CA . GLN C 3 21 ? 121.00400 133.39200 124.52200 1.000 113.72786 21 GLN L CA 1
ATOM 2291 C C . GLN C 3 21 ? 119.90000 132.48700 125.05900 1.000 113.01107 21 GLN L C 1
ATOM 2292 O O . GLN C 3 21 ? 119.24500 131.75900 124.30900 1.000 118.78077 21 GLN L O 1
ATOM 2298 N N . ALA C 3 22 ? 119.69900 132.53700 126.37500 1.000 102.31072 22 ALA L N 1
ATOM 2299 C CA . ALA C 3 22 ? 118.64800 131.78100 127.03900 1.000 96.53837 22 ALA L CA 1
ATOM 2300 C C . ALA C 3 22 ? 117.89500 132.67800 128.01300 1.000 94.35131 22 ALA L C 1
ATOM 2301 O O . ALA C 3 22 ? 118.45600 133.63000 128.56100 1.000 95.37282 22 ALA L O 1
ATOM 2303 N N . SER C 3 23 ? 116.61800 132.36100 128.22900 1.000 92.88847 23 SER L N 1
ATOM 2304 C CA . SER C 3 23 ? 115.74900 133.16200 129.08200 1.000 89.34266 23 SER L CA 1
ATOM 2305 C C . SER C 3 23 ? 114.88700 132.25300 129.94400 1.000 85.78454 23 SER L C 1
ATOM 2306 O O . SER C 3 23 ? 114.36800 131.24400 129.45800 1.000 86.97547 23 SER L O 1
ATOM 2309 N N . ILE C 3 24 ? 114.73200 132.61700 131.21600 1.000 80.37237 24 ILE L N 1
ATOM 2310 C CA . ILE C 3 24 ? 113.96200 131.84600 132.18900 1.000 79.17448 24 ILE L CA 1
ATOM 2311 C C . ILE C 3 24 ? 113.00200 132.79300 132.89600 1.000 78.30620 24 ILE L C 1
ATOM 2312 O O . ILE C 3 24 ? 113.39000 133.91000 133.26000 1.000 77.76243 24 ILE L O 1
ATOM 2317 N N . SER C 3 25 ? 111.75500 132.35300 133.09600 1.000 76.61926 25 SER L N 1
ATOM 2318 C CA . SER C 3 25 ? 110.72200 133.20000 133.68100 1.000 77.11917 25 SER L CA 1
ATOM 2319 C C . SER C 3 25 ? 110.26400 132.66100 135.03000 1.000 76.94930 25 SER L C 1
ATOM 2320 O O . SER C 3 25 ? 110.03200 131.45900 135.18300 1.000 81.37013 25 SER L O 1
ATOM 2323 N N . CYS C 3 26 ? 110.11900 133.56200 136.00100 1.000 74.19268 26 CYS L N 1
ATOM 2324 C CA . CYS C 3 26 ? 109.64300 133.23400 137.34100 1.000 74.87250 26 CYS L CA 1
ATOM 2325 C C . CYS C 3 26 ? 108.43500 134.11000 137.63700 1.000 82.93304 26 CYS L C 1
ATOM 2326 O O . CYS C 3 26 ? 108.47100 135.32200 137.39400 1.000 90.91105 26 CYS L O 1
ATOM 2329 N N . ARG C 3 27 ? 107.36300 133.50400 138.14100 1.000 84.97611 27 ARG L N 1
ATOM 2330 C CA . ARG C 3 27 ? 106.12000 134.21300 138.40900 1.000 88.63847 27 ARG L CA 1
ATOM 2331 C C . ARG C 3 27 ? 105.62200 133.87600 139.80600 1.000 88.65567 27 ARG L C 1
ATOM 2332 O O . ARG C 3 27 ? 105.49600 132.69900 140.15600 1.000 90.74002 27 ARG L O 1
ATOM 2340 N N . SER C 3 28 ? 105.32300 134.90400 140.59000 1.000 87.43555 28 SER L N 1
ATOM 2341 C CA . SER C 3 28 ? 104.85900 134.73100 141.95700 1.000 86.06310 28 SER L CA 1
ATOM 2342 C C . SER C 3 28 ? 103.33900 134.67900 141.99800 1.000 91.07110 28 SER L C 1
ATOM 2343 O O . SER C 3 28 ? 102.66100 134.98200 141.01400 1.000 96.85296 28 SER L O 1
ATOM 2346 N N . SER C 3 29 ? 102.80300 134.32300 143.16900 1.000 93.60873 29 SER L N 1
ATOM 2347 C CA . SER C 3 29 ? 101.32800 134.25700 143.33400 1.000 96.39161 29 SER L CA 1
ATOM 2348 C C . SER C 3 29 ? 100.78800 135.62700 143.76500 1.000 97.03098 29 SER L C 1
ATOM 2349 O O . SER C 3 29 ? 99.56200 135.83800 143.63900 1.000 97.06429 29 SER L O 1
ATOM 2352 N N . GLN C 3 30 ? 101.66100 136.51800 144.24800 1.000 97.57038 30 GLN L N 1
ATOM 2353 C CA . GLN C 3 30 ? 101.21400 137.82000 144.72000 1.000 98.37818 30 GLN L CA 1
ATOM 2354 C C . GLN C 3 30 ? 102.37500 138.79900 144.61200 1.000 99.87888 30 GLN L C 1
ATOM 2355 O O . GLN C 3 30 ? 103.46900 138.44800 144.16200 1.000 98.07056 30 GLN L O 1
ATOM 2361 N N . SER C 3 31 ? 102.13000 140.03800 145.03000 1.000 101.18620 31 SER L N 1
ATOM 2362 C CA . SER C 3 31 ? 103.13200 141.08700 144.89800 1.000 98.67184 31 SER L CA 1
ATOM 2363 C C . SER C 3 31 ? 104.32100 140.81500 145.81100 1.000 94.55072 31 SER L C 1
ATOM 2364 O O . SER C 3 31 ? 104.15200 140.52400 146.99800 1.000 95.51803 31 SER L O 1
ATOM 2367 N N . LEU C 3 32 ? 105.52500 140.91000 145.25300 1.000 89.80351 32 LEU L N 1
ATOM 2368 C CA . LEU C 3 32 ? 106.75600 140.73000 146.00900 1.000 85.77781 32 LEU L CA 1
ATOM 2369 C C . LEU C 3 32 ? 107.36800 142.04700 146.46100 1.000 86.96489 32 LEU L C 1
ATOM 2370 O O . LEU C 3 32 ? 108.43600 142.03700 147.07900 1.000 87.48538 32 LEU L O 1
ATOM 2375 N N . ILE C 3 33 ? 106.72500 143.17500 146.17000 1.000 90.11880 33 ILE L N 1
ATOM 2376 C CA . ILE C 3 33 ? 107.26900 144.46900 146.56600 1.000 90.82448 33 ILE L CA 1
ATOM 2377 C C . ILE C 3 33 ? 107.08600 144.64100 148.06700 1.000 90.80288 33 ILE L C 1
ATOM 2378 O O . ILE C 3 33 ? 105.95700 144.68000 148.57000 1.000 93.67384 33 ILE L O 1
ATOM 2383 N N . HIS C 3 34 ? 108.19500 144.74600 148.78800 1.000 87.54206 34 HIS L N 1
ATOM 2384 C CA . HIS C 3 34 ? 108.12700 144.93500 150.22500 1.000 88.01332 34 HIS L CA 1
ATOM 2385 C C . HIS C 3 34 ? 107.67200 146.35500 150.54500 1.000 91.72602 34 HIS L C 1
ATOM 2386 O O . HIS C 3 34 ? 107.66500 147.24200 149.68900 1.000 93.10562 34 HIS L O 1
ATOM 2393 N N . SER C 3 35 ? 107.27700 146.55800 151.80300 1.000 93.24536 35 SER L N 1
ATOM 2394 C CA . SER C 3 35 ? 106.76500 147.86000 152.21800 1.000 97.38754 35 SER L CA 1
ATOM 2395 C C . SER C 3 35 ? 107.82100 148.95100 152.10500 1.000 99.05971 35 SER L C 1
ATOM 2396 O O . SER C 3 35 ? 107.51100 150.06700 151.67500 1.000 98.28625 35 SER L O 1
ATOM 2399 N N . ASN C 3 36 ? 109.06700 148.65700 152.48100 1.000 99.63974 36 ASN L N 1
ATOM 2400 C CA . ASN C 3 36 ? 110.09800 149.68700 152.48700 1.000 99.52863 36 ASN L CA 1
ATOM 2401 C C . ASN C 3 36 ? 110.52600 150.11000 151.08700 1.000 100.20567 36 ASN L C 1
ATOM 2402 O O . ASN C 3 36 ? 111.18100 151.14700 150.94500 1.000 102.65636 36 ASN L O 1
ATOM 2407 N N . GLY C 3 37 ? 110.18000 149.34300 150.05500 1.000 95.40599 37 GLY L N 1
ATOM 2408 C CA . GLY C 3 37 ? 110.39300 149.75900 148.68300 1.000 92.00339 37 GLY L CA 1
ATOM 2409 C C . GLY C 3 37 ? 111.18300 148.79800 147.82300 1.000 93.05640 37 GLY L C 1
ATOM 2410 O O . GLY C 3 37 ? 111.08200 148.87800 146.59300 1.000 96.12906 37 GLY L O 1
ATOM 2411 N N . ASN C 3 38 ? 111.95400 147.89200 148.41200 1.000 90.81996 38 ASN L N 1
ATOM 2412 C CA . ASN C 3 38 ? 112.79100 146.98900 147.63800 1.000 87.08243 38 ASN L CA 1
ATOM 2413 C C . ASN C 3 38 ? 112.05200 145.69300 147.33400 1.000 84.23344 38 ASN L C 1
ATOM 2414 O O . ASN C 3 38 ? 111.16700 145.27000 148.07900 1.000 88.56932 38 ASN L O 1
ATOM 2419 N N . THR C 3 39 ? 112.42900 145.06400 146.22600 1.000 76.05162 39 THR L N 1
ATOM 2420 C CA . THR C 3 39 ? 111.82200 143.81700 145.77600 1.000 73.96548 39 THR L CA 1
ATOM 2421 C C . THR C 3 39 ? 112.84600 142.70500 145.94200 1.000 73.33412 39 THR L C 1
ATOM 2422 O O . THR C 3 39 ? 113.86500 142.68800 145.24700 1.000 77.01978 39 THR L O 1
ATOM 2426 N N . TYR C 3 40 ? 112.57500 141.77700 146.85400 1.000 70.06837 40 TYR L N 1
ATOM 2427 C CA . TYR C 3 40 ? 113.52000 140.70200 147.15400 1.000 67.02867 40 TYR L CA 1
ATOM 2428 C C . TYR C 3 40 ? 113.19300 139.44600 146.34500 1.000 63.72160 40 TYR L C 1
ATOM 2429 O O . TYR C 3 40 ? 112.42500 138.58000 146.75400 1.000 64.80368 40 TYR L O 1
ATOM 2438 N N . LEU C 3 41 ? 113.80200 139.36800 145.16900 1.000 62.72305 41 LEU L N 1
ATOM 2439 C CA . LEU C 3 41 ? 113.76900 138.17800 144.33100 1.000 57.22978 41 LEU L CA 1
ATOM 2440 C C . LEU C 3 41 ? 115.20400 137.77700 144.02300 1.000 59.06692 41 LEU L C 1
ATOM 2441 O O . LEU C 3 41 ? 115.99100 138.60000 143.54700 1.000 67.57721 41 LEU L O 1
ATOM 2446 N N . HIS C 3 42 ? 115.54600 136.52200 144.30000 1.000 54.11683 42 HIS L N 1
ATOM 2447 C CA . HIS C 3 42 ? 116.90900 136.03900 144.14800 1.000 51.43951 42 HIS L CA 1
ATOM 2448 C C . HIS C 3 42 ? 116.92800 134.84100 143.21500 1.000 53.57014 42 HIS L C 1
ATOM 2449 O O . HIS C 3 42 ? 115.96600 134.07700 143.14700 1.000 59.76672 42 HIS L O 1
ATOM 2456 N N . TRP C 3 43 ? 118.03800 134.67600 142.50500 1.000 49.45260 43 TRP L N 1
ATOM 2457 C CA . TRP C 3 43 ? 118.23000 133.57100 141.57700 1.000 50.57191 43 TRP L CA 1
ATOM 2458 C C . TRP C 3 43 ? 119.44300 132.75700 141.99300 1.000 55.09969 43 TRP L C 1
ATOM 2459 O O . TRP C 3 43 ? 120.54300 133.30800 142.13200 1.000 64.02765 43 TRP L O 1
ATOM 2470 N N . TYR C 3 44 ? 119.23900 131.44300 142.15600 1.000 54.74299 44 TYR L N 1
ATOM 2471 C CA . TYR C 3 44 ? 120.27700 130.49800 142.54400 1.000 55.82490 44 TYR L CA 1
ATOM 2472 C C . TYR C 3 44 ? 120.47500 129.46600 141.44300 1.000 62.59330 44 TYR L C 1
ATOM 2473 O O . TYR C 3 44 ? 119.55000 129.14300 140.69100 1.000 69.00093 44 TYR L O 1
ATOM 2482 N N . LEU C 3 45 ? 121.69200 128.92700 141.38100 1.000 64.36611 45 LEU L N 1
ATOM 2483 C CA . LEU C 3 45 ? 122.07000 127.89200 140.42700 1.000 67.70425 45 LEU L CA 1
ATOM 2484 C C . LEU C 3 45 ? 122.70100 126.72500 141.17000 1.000 79.07095 45 LEU L C 1
ATOM 2485 O O . LEU C 3 45 ? 123.52800 126.93000 142.06200 1.000 83.81266 45 LEU L O 1
ATOM 2490 N N . GLN C 3 46 ? 122.31800 125.50700 140.79500 1.000 84.43969 46 GLN L N 1
ATOM 2491 C CA . GLN C 3 46 ? 122.84600 124.28800 141.39500 1.000 88.68498 46 GLN L CA 1
ATOM 2492 C C . GLN C 3 46 ? 123.35500 123.36800 140.29700 1.000 96.04747 46 GLN L C 1
ATOM 2493 O O . GLN C 3 46 ? 122.64900 123.12000 139.31200 1.000 96.12675 46 GLN L O 1
ATOM 2499 N N . LYS C 3 47 ? 124.56500 122.86500 140.46800 1.000 103.70228 47 LYS L N 1
ATOM 2500 C CA . LYS C 3 47 ? 125.15100 121.90200 139.55200 1.000 108.26534 47 LYS L CA 1
ATOM 2501 C C . LYS C 3 47 ? 125.01700 120.49400 140.11300 1.000 116.60543 47 LYS L C 1
ATOM 2502 O O . LYS C 3 47 ? 124.82600 120.31400 141.31900 1.000 119.94532 47 LYS L O 1
ATOM 2508 N N . PRO C 3 48 ? 125.09100 119.47000 139.26300 1.000 117.83179 48 PRO L N 1
ATOM 2509 C CA . PRO C 3 48 ? 124.91500 118.09600 139.75300 1.000 118.17252 48 PRO L CA 1
ATOM 2510 C C . PRO C 3 48 ? 125.96400 117.72700 140.79200 1.000 117.86559 48 PRO L C 1
ATOM 2511 O O . PRO C 3 48 ? 127.16700 117.86600 140.56400 1.000 117.91978 48 PRO L O 1
ATOM 2515 N N . GLY C 3 49 ? 125.49200 117.25400 141.94400 1.000 117.56753 49 GLY L N 1
ATOM 2516 C CA . GLY C 3 49 ? 126.36200 116.78900 143.00100 1.000 121.02462 49 GLY L CA 1
ATOM 2517 C C . GLY C 3 49 ? 126.97300 117.86300 143.87300 1.000 122.79737 49 GLY L C 1
ATOM 2518 O O . GLY C 3 49 ? 127.92600 117.56900 144.60600 1.000 124.09591 49 GLY L O 1
ATOM 2519 N N . GLN C 3 50 ? 126.46900 119.09200 143.82300 1.000 119.81980 50 GLN L N 1
ATOM 2520 C CA . GLN C 3 50 ? 127.01100 120.19100 144.60800 1.000 115.57537 50 GLN L CA 1
ATOM 2521 C C . GLN C 3 50 ? 125.88200 120.99400 145.24100 1.000 110.15793 50 GLN L C 1
ATOM 2522 O O . GLN C 3 50 ? 124.70100 120.79900 144.94600 1.000 109.37963 50 GLN L O 1
ATOM 2528 N N . SER C 3 51 ? 126.26500 121.90700 146.12700 1.000 106.86473 51 SER L N 1
ATOM 2529 C CA . SER C 3 51 ? 125.31600 122.77400 146.80200 1.000 103.68443 51 SER L CA 1
ATOM 2530 C C . SER C 3 51 ? 124.97800 123.98000 145.93500 1.000 102.82835 51 SER L C 1
ATOM 2531 O O . SER C 3 51 ? 125.78600 124.40900 145.11000 1.000 103.94918 51 SER L O 1
ATOM 2534 N N . PRO C 3 52 ? 123.78300 124.54500 146.10000 1.000 97.18045 52 PRO L N 1
ATOM 2535 C CA . PRO C 3 52 ? 123.41400 125.72500 145.31200 1.000 91.38051 52 PRO L CA 1
ATOM 2536 C C . PRO C 3 52 ? 124.30000 126.91700 145.63800 1.000 90.69796 52 PRO L C 1
ATOM 2537 O O . PRO C 3 52 ? 124.80600 127.05900 146.75200 1.000 92.47846 52 PRO L O 1
ATOM 2541 N N . LYS C 3 53 ? 124.48700 127.77800 144.64200 1.000 85.34248 53 LYS L N 1
ATOM 2542 C CA . LYS C 3 53 ? 125.30600 128.97600 144.76800 1.000 79.88410 53 LYS L CA 1
ATOM 2543 C C . LYS C 3 53 ? 124.49000 130.17800 144.32200 1.000 73.92279 53 LYS L C 1
ATOM 2544 O O . LYS C 3 53 ? 123.78200 130.10700 143.31400 1.000 75.92924 53 LYS L O 1
ATOM 2550 N N . LEU C 3 54 ? 124.59400 131.27600 145.06400 1.000 68.50906 54 LEU L N 1
ATOM 2551 C CA . LEU C 3 54 ? 123.83800 132.47300 144.72600 1.000 63.10181 54 LEU L CA 1
ATOM 2552 C C . LEU C 3 54 ? 124.33200 133.05400 143.41100 1.000 64.72952 54 LEU L C 1
ATOM 2553 O O . LEU C 3 54 ? 125.53900 133.10900 143.16100 1.000 71.83714 54 LEU L O 1
ATOM 2558 N N . LEU C 3 55 ? 123.39700 133.48400 142.56500 1.000 61.46097 55 LEU L N 1
ATOM 2559 C CA . LEU C 3 55 ? 123.72500 134.13600 141.30400 1.000 62.52014 55 LEU L CA 1
ATOM 2560 C C . LEU C 3 55 ? 123.29900 135.59600 141.29700 1.000 65.53584 55 LEU L C 1
ATOM 2561 O O . LEU C 3 55 ? 124.11800 136.47700 141.03200 1.000 73.11959 55 LEU L O 1
ATOM 2566 N N . MET C 3 56 ? 122.03100 135.87700 141.58000 1.000 63.72859 56 MET L N 1
ATOM 2567 C CA . MET C 3 56 ? 121.53200 137.24500 141.54800 1.000 62.31361 56 MET L CA 1
ATOM 2568 C C . MET C 3 56 ? 120.72400 137.51800 142.80400 1.000 61.75482 56 MET L C 1
ATOM 2569 O O . MET C 3 56 ? 119.99700 136.64400 143.27700 1.000 68.13408 56 MET L O 1
ATOM 2574 N N . TYR C 3 57 ? 120.83900 138.73100 143.33500 1.000 55.28243 57 TYR L N 1
ATOM 2575 C CA . TYR C 3 57 ? 120.05500 139.12600 144.49300 1.000 59.58883 57 TYR L CA 1
ATOM 2576 C C . TYR C 3 57 ? 119.36500 140.45400 144.22800 1.000 63.58173 57 TYR L C 1
ATOM 2577 O O . TYR C 3 57 ? 119.93200 141.35000 143.60200 1.000 70.85914 57 TYR L O 1
ATOM 2586 N N . LYS C 3 58 ? 118.13100 140.56400 144.71800 1.000 61.05414 58 LYS L N 1
ATOM 2587 C CA . LYS C 3 58 ? 117.30900 141.76300 144.56500 1.000 61.38820 58 LYS L CA 1
ATOM 2588 C C . LYS C 3 58 ? 117.10100 142.10900 143.09300 1.000 66.88590 58 LYS L C 1
ATOM 2589 O O . LYS C 3 58 ? 117.49100 143.17600 142.61600 1.000 70.40606 58 LYS L O 1
ATOM 2595 N N . VAL C 3 59 ? 116.50700 141.16100 142.36800 1.000 67.38393 59 VAL L N 1
ATOM 2596 C CA . VAL C 3 59 ? 115.96000 141.35000 141.02500 1.000 68.08475 59 VAL L CA 1
ATOM 2597 C C . VAL C 3 59 ? 117.05400 141.39300 139.96700 1.000 70.20172 59 VAL L C 1
ATOM 2598 O O . VAL C 3 59 ? 117.10600 140.52600 139.08800 1.000 71.88479 59 VAL L O 1
ATOM 2602 N N . SER C 3 60 ? 117.93400 1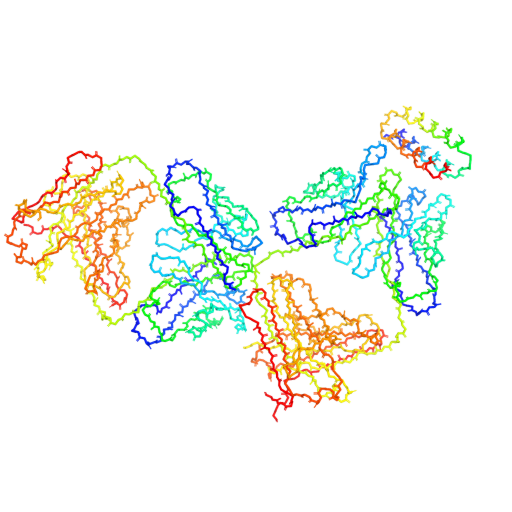42.39600 140.03100 1.000 71.38255 60 SER L N 1
ATOM 2603 C CA . SER C 3 60 ? 118.84900 142.65400 138.92800 1.000 73.44866 60 SER L CA 1
ATOM 2604 C C . SER C 3 60 ? 120.29900 142.89200 139.32800 1.000 73.15144 60 SER L C 1
ATOM 2605 O O . SER C 3 60 ? 121.14200 143.04300 138.43900 1.000 78.87366 60 SER L O 1
ATOM 2608 N N . ASN C 3 61 ? 120.62000 142.93400 140.61500 1.000 67.37008 61 ASN L N 1
ATOM 2609 C CA . ASN C 3 61 ? 122.00400 143.08200 141.04300 1.000 67.94081 61 ASN L CA 1
ATOM 2610 C C . ASN C 3 61 ? 122.75200 141.78700 140.76600 1.000 72.96863 61 ASN L C 1
ATOM 2611 O O . ASN C 3 61 ? 122.13300 140.73500 140.58500 1.000 76.64146 61 ASN L O 1
ATOM 2616 N N . ARG C 3 62 ? 124.07800 141.86500 140.72100 1.000 71.99802 62 ARG L N 1
ATOM 2617 C CA . ARG C 3 62 ? 124.88700 140.68800 140.43900 1.000 73.28471 62 ARG L CA 1
ATOM 2618 C C . ARG C 3 62 ? 125.82100 140.40400 141.60700 1.000 72.81075 62 ARG L C 1
ATOM 2619 O O . ARG C 3 62 ? 126.51800 141.30200 142.08700 1.000 77.48127 62 ARG L O 1
ATOM 2627 N N . PHE C 3 63 ? 125.83500 139.15600 142.06300 1.000 69.52049 63 PHE L N 1
ATOM 2628 C CA . PHE C 3 63 ? 126.68600 138.78800 143.18100 1.000 73.05190 63 PHE L CA 1
ATOM 2629 C C . PHE C 3 63 ? 128.14900 138.76300 142.74800 1.000 84.25392 63 PHE L C 1
ATOM 2630 O O . PHE C 3 63 ? 128.47400 138.58600 141.57200 1.000 88.77253 63 PHE L O 1
ATOM 2638 N N . TYR C 3 64 ? 129.03700 138.95400 143.72200 1.000 85.81950 64 TYR L N 1
ATOM 2639 C CA . TYR C 3 64 ? 130.46400 139.03900 143.43600 1.000 89.51526 64 TYR L CA 1
ATOM 2640 C C . TYR C 3 64 ? 130.98100 137.74300 142.82500 1.000 93.35169 64 TYR L C 1
ATOM 2641 O O . TYR C 3 64 ? 130.70600 136.65000 143.32600 1.000 92.35707 64 TYR L O 1
ATOM 2650 N N . GLY C 3 65 ? 131.74400 137.87200 141.74000 1.000 96.39441 65 GLY L N 1
ATOM 2651 C CA . GLY C 3 65 ? 132.31800 136.73500 141.05500 1.000 94.10924 65 GLY L CA 1
ATOM 2652 C C . GLY C 3 65 ? 131.51200 136.21200 139.88700 1.000 94.03973 65 GLY L C 1
ATOM 2653 O O . GLY C 3 65 ? 132.05000 135.44600 139.07800 1.000 94.68867 65 GLY L O 1
ATOM 2654 N N . VAL C 3 66 ? 130.25100 136.60000 139.76900 1.000 93.41924 66 VAL L N 1
ATOM 2655 C CA . VAL C 3 66 ? 129.40600 136.1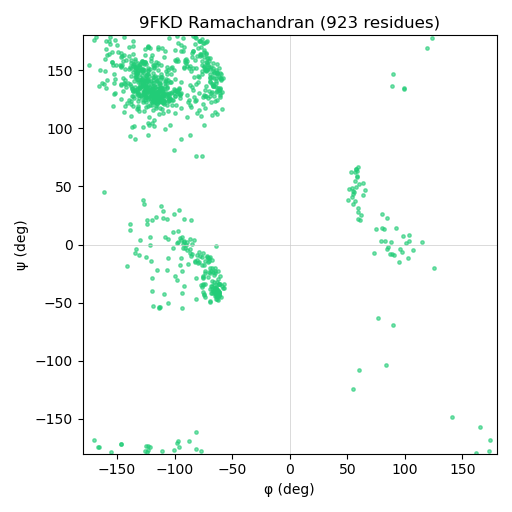3200 138.66900 1.000 93.46923 66 VAL L CA 1
ATOM 2656 C C . VAL C 3 66 ? 129.85000 136.81600 137.37900 1.000 98.00310 66 VAL L C 1
ATOM 2657 O O . VAL C 3 66 ? 130.11400 138.02800 137.39100 1.000 97.00673 66 VAL L O 1
ATOM 2661 N N . PRO C 3 67 ? 129.95400 136.08900 136.26600 1.000 99.27750 67 PRO L N 1
ATOM 2662 C CA . PRO C 3 67 ? 130.33200 136.72500 135.00100 1.000 98.16659 67 PRO L CA 1
ATOM 2663 C C . PRO C 3 67 ? 129.29700 137.74700 134.55700 1.000 99.20269 67 PRO L C 1
ATOM 2664 O O . PRO C 3 67 ? 128.12300 137.68800 134.92500 1.000 98.67789 67 PRO L O 1
ATOM 2668 N N . ASP C 3 68 ? 129.75600 138.70100 133.75000 1.000 103.27893 68 ASP L N 1
ATOM 2669 C CA . ASP C 3 68 ? 128.92400 139.81500 133.32000 1.000 105.54346 68 ASP L CA 1
ATOM 2670 C C . ASP C 3 68 ? 127.81800 139.41600 132.35100 1.000 104.07651 68 ASP L C 1
ATOM 2671 O O . ASP C 3 68 ? 126.93200 140.23500 132.08700 1.000 102.77535 68 ASP L O 1
ATOM 2676 N N . ARG C 3 69 ? 127.84300 138.19900 131.80900 1.000 102.73041 69 ARG L N 1
ATOM 2677 C CA . ARG C 3 69 ? 126.85900 137.81300 130.80600 1.000 100.36422 69 ARG L CA 1
ATOM 2678 C C . ARG C 3 69 ? 125.49900 137.46700 131.39600 1.000 97.57590 69 ARG L C 1
ATOM 2679 O O . ARG C 3 69 ? 124.54100 137.30500 130.63400 1.000 97.14272 69 ARG L O 1
ATOM 2687 N N . PHE C 3 70 ? 125.38500 137.34800 132.71500 1.000 94.03796 70 PHE L N 1
ATOM 2688 C CA . PHE C 3 70 ? 124.10100 137.12300 133.36400 1.000 87.50237 70 PHE L CA 1
ATOM 2689 C C . PHE C 3 70 ? 123.40400 138.45900 133.58300 1.000 91.07167 70 PHE L C 1
ATOM 2690 O O . PHE C 3 70 ? 124.03500 139.42600 134.02100 1.000 95.97517 70 PHE L O 1
ATOM 2698 N N . SER C 3 71 ? 122.10800 138.51500 133.28200 1.000 88.06034 71 SER L N 1
ATOM 2699 C CA . SER C 3 71 ? 121.33000 139.71800 133.53500 1.000 86.53292 71 SER L CA 1
ATOM 2700 C C . SER C 3 71 ? 119.96200 139.33100 134.06900 1.000 84.27485 71 SER L C 1
ATOM 2701 O O . SER C 3 71 ? 119.44800 138.25500 133.75700 1.000 87.20131 71 SER L O 1
ATOM 2704 N N . GLY C 3 72 ? 119.37800 140.20700 134.87700 1.000 80.21206 72 GLY L N 1
ATOM 2705 C CA . GLY C 3 72 ? 118.05800 139.98400 135.42800 1.000 82.77214 72 GLY L CA 1
ATOM 2706 C C . GLY C 3 72 ? 117.19100 141.21300 135.24600 1.000 84.25782 72 GLY L C 1
ATOM 2707 O O . GLY C 3 72 ? 117.68600 142.34000 135.21600 1.000 84.24654 72 GLY L O 1
ATOM 2708 N N . SER C 3 73 ? 115.88600 140.98700 135.12400 1.000 84.66200 73 SER L N 1
ATOM 2709 C CA . SER C 3 73 ? 114.95200 142.08900 134.95500 1.000 84.49381 73 SER L CA 1
ATOM 2710 C C . SER C 3 73 ? 113.57300 141.64400 135.41200 1.000 85.46568 73 SER L C 1
ATOM 2711 O O . SER C 3 73 ? 113.35500 140.48300 135.76000 1.000 87.00060 73 SER L O 1
ATOM 2714 N N . GLY C 3 74 ? 112.64100 142.58500 135.40900 1.000 85.12930 74 GLY L N 1
ATOM 2715 C CA . GLY C 3 74 ? 111.26300 142.31200 135.76100 1.000 86.00715 74 GLY L CA 1
ATOM 2716 C C . GLY C 3 74 ? 110.78400 143.18400 136.90600 1.000 88.68466 74 GLY L C 1
ATOM 2717 O O . GLY C 3 74 ? 111.52500 143.97800 137.48200 1.000 89.26872 74 GLY L O 1
ATOM 2718 N N . SER C 3 75 ? 109.50700 143.00100 137.23100 1.000 94.36520 75 SER L N 1
ATOM 2719 C CA . SER C 3 75 ? 108.87700 143.76500 138.29900 1.000 100.01735 75 SER L CA 1
ATOM 2720 C C . SER C 3 75 ? 107.50800 143.17400 138.59200 1.000 101.93695 75 SER L C 1
ATOM 2721 O O . SER C 3 75 ? 107.05500 142.23800 137.92500 1.000 103.04941 75 SER L O 1
ATOM 2724 N N . GLY C 3 76 ? 106.85700 143.73500 139.60800 1.000 100.97017 76 GLY L N 1
ATOM 2725 C CA . GLY C 3 76 ? 105.54100 143.28100 140.00100 1.000 103.90008 76 GLY L CA 1
ATOM 2726 C C . GLY C 3 76 ? 105.54200 141.82800 140.41800 1.000 103.05498 76 GLY L C 1
ATOM 2727 O O . GLY C 3 76 ? 106.04700 141.47900 141.48800 1.000 97.96173 76 GLY L O 1
ATOM 2728 N N . THR C 3 77 ? 104.96800 140.97100 139.57700 1.000 102.79010 77 THR L N 1
ATOM 2729 C CA . THR C 3 77 ? 104.97800 139.53600 139.80500 1.000 97.25900 77 THR L CA 1
ATOM 2730 C C . THR C 3 77 ? 105.57500 138.75100 138.64600 1.000 96.85939 77 THR L C 1
ATOM 2731 O O . THR C 3 77 ? 105.35300 137.53900 138.56500 1.000 96.64143 77 THR L O 1
ATOM 2735 N N . ASP C 3 78 ? 106.31900 139.39600 137.74900 1.000 96.79339 78 ASP L N 1
ATOM 2736 C CA . ASP C 3 78 ? 106.95800 138.71900 136.62600 1.000 94.20652 78 ASP L CA 1
ATOM 2737 C C . ASP C 3 78 ? 108.43800 139.06900 136.61800 1.000 92.17448 78 ASP L C 1
ATOM 2738 O O . ASP C 3 78 ? 108.79500 140.25100 136.56600 1.000 93.74869 78 ASP L O 1
ATOM 2743 N N . PHE C 3 79 ? 109.29600 138.04800 136.63900 1.000 86.28749 79 PHE L N 1
ATOM 2744 C CA . PHE C 3 79 ? 110.73300 138.26200 136.67400 1.000 83.32353 79 PHE L CA 1
ATOM 2745 C C . PHE C 3 79 ? 111.39300 137.35100 135.65000 1.000 81.27815 79 PHE L C 1
ATOM 2746 O O . PHE C 3 79 ? 110.87400 136.27900 135.33300 1.000 82.44438 79 PHE L O 1
ATOM 2754 N N . THR C 3 80 ? 112.54400 137.78100 135.13600 1.000 80.09749 80 THR L N 1
ATOM 2755 C CA . THR C 3 80 ? 113.18800 137.08500 134.03000 1.000 77.88330 80 THR L CA 1
ATOM 2756 C C . THR C 3 80 ? 114.70000 137.13200 134.18400 1.000 77.43013 80 THR L C 1
ATOM 2757 O O . THR C 3 80 ? 115.26100 138.16400 134.56800 1.000 80.56818 80 THR L O 1
ATOM 2761 N N . LEU C 3 81 ? 115.34900 136.00900 133.88600 1.000 74.39261 81 LEU L N 1
ATOM 2762 C CA . LEU C 3 81 ? 116.80400 135.90800 133.87500 1.000 73.85709 81 LEU L CA 1
ATOM 2763 C C . LEU C 3 81 ? 117.26700 135.57900 132.46300 1.000 81.83465 81 LEU L C 1
ATOM 2764 O O . LEU C 3 81 ? 116.68100 134.71500 131.80200 1.000 84.68348 81 LEU L O 1
ATOM 2769 N N . LYS C 3 82 ? 118.31300 136.26400 132.00500 1.000 84.23012 82 LYS L N 1
ATOM 2770 C CA . LYS C 3 82 ? 118.80500 136.13600 130.64200 1.000 84.23755 82 LYS L CA 1
ATOM 2771 C C . LYS C 3 82 ? 120.30800 135.89500 130.63100 1.000 88.82679 82 LYS L C 1
ATOM 2772 O O . LYS C 3 82 ? 121.06600 136.56500 131.34200 1.000 90.03631 82 LYS L O 1
ATOM 2778 N N . ILE C 3 83 ? 120.72700 134.93400 129.81400 1.000 93.01255 83 ILE L N 1
ATOM 2779 C CA . ILE C 3 83 ? 122.13300 134.61400 129.59700 1.000 94.68278 83 ILE L CA 1
ATOM 2780 C C . ILE C 3 83 ? 122.43800 134.91900 128.13900 1.000 103.69230 83 ILE L C 1
ATOM 2781 O O . ILE C 3 83 ? 121.81100 134.35000 127.23600 1.000 107.34285 83 ILE L O 1
ATOM 2786 N N . SER C 3 84 ? 123.40000 135.81300 127.90300 1.000 105.82466 84 SER L N 1
ATOM 2787 C CA . SER C 3 84 ? 123.67300 136.25200 126.53800 1.000 110.30235 84 SER L CA 1
ATOM 2788 C C . SER C 3 84 ? 124.41300 135.18600 125.73900 1.000 112.70096 84 SER L C 1
ATOM 2789 O O . SER C 3 84 ? 124.08800 134.94400 124.57100 1.000 114.31643 84 SER L O 1
ATOM 2792 N N . ARG C 3 85 ? 125.41000 134.53800 126.34200 1.000 112.38553 85 ARG L N 1
ATOM 2793 C CA . ARG C 3 85 ? 126.23400 133.54800 125.64400 1.000 110.43233 85 ARG L CA 1
ATOM 2794 C C . ARG C 3 85 ? 126.44000 132.35100 126.56600 1.000 109.71717 85 ARG L C 1
ATOM 2795 O O . ARG C 3 85 ? 127.28700 132.39200 127.46300 1.000 109.08451 85 ARG L O 1
ATOM 2803 N N . VAL C 3 86 ? 125.67700 131.28500 126.33300 1.000 110.17268 86 VAL L N 1
ATOM 2804 C CA . VAL C 3 86 ? 125.78200 130.08600 127.15500 1.000 106.12594 86 VAL L CA 1
ATOM 2805 C C . VAL C 3 86 ? 127.13400 129.42700 126.92000 1.000 104.33257 86 VAL L C 1
ATOM 2806 O O . VAL C 3 86 ? 127.66600 129.44600 125.80300 1.000 106.91751 86 VAL L O 1
ATOM 2810 N N . GLU C 3 87 ? 127.70500 128.85700 127.97500 1.000 102.12800 87 GLU L N 1
ATOM 2811 C CA . GLU C 3 87 ? 128.92800 128.07500 127.89100 1.000 103.83201 87 GLU L CA 1
ATOM 2812 C C . GLU C 3 87 ? 128.69200 126.67900 128.45100 1.000 104.49935 87 GLU L C 1
ATOM 2813 O O . GLU C 3 87 ? 127.57900 126.31300 128.83300 1.000 106.20177 87 GLU L O 1
ATOM 2819 N N . ALA C 3 88 ? 129.76700 125.89000 128.48800 1.000 105.19414 88 ALA L N 1
ATOM 2820 C CA . ALA C 3 88 ? 129.65400 124.51700 128.96700 1.000 106.10382 88 ALA L CA 1
ATOM 2821 C C . ALA C 3 88 ? 129.48100 124.46700 130.47900 1.000 103.48388 88 ALA L C 1
ATOM 2822 O O . ALA C 3 88 ? 128.94100 123.49400 131.01700 1.000 104.21362 88 ALA L O 1
ATOM 2824 N N . GLU C 3 89 ? 129.93700 125.50400 131.18300 1.000 102.85943 89 GLU L N 1
ATOM 2825 C CA . GLU C 3 89 ? 129.88400 125.50300 132.63900 1.000 106.19719 89 GLU L CA 1
ATOM 2826 C C . GLU C 3 89 ? 128.60200 126.11000 133.19300 1.000 103.63679 89 GLU L C 1
ATOM 2827 O O . GLU C 3 89 ? 128.41900 126.11200 134.41400 1.000 104.58962 89 GLU L O 1
ATOM 2833 N N . ASP C 3 90 ? 127.71900 126.62500 132.34200 1.000 101.98624 90 ASP L N 1
ATOM 2834 C CA . ASP C 3 90 ? 126.48300 127.23900 132.80400 1.000 98.78115 90 ASP L CA 1
ATOM 2835 C C . ASP C 3 90 ? 125.30800 126.27300 132.83600 1.000 96.12070 90 ASP L C 1
ATOM 2836 O O . ASP C 3 90 ? 124.18000 126.70700 133.09100 1.000 95.60627 90 ASP L O 1
ATOM 2841 N N . LEU C 3 91 ? 125.53500 124.99000 132.57500 1.000 96.58031 91 LEU L N 1
ATOM 2842 C CA . LEU C 3 91 ? 124.46100 124.01200 132.64600 1.000 94.95367 91 LEU L CA 1
ATOM 2843 C C . LEU C 3 91 ? 124.19600 123.61700 134.09400 1.000 95.20750 91 LEU L C 1
ATOM 2844 O O . LEU C 3 91 ? 125.12500 123.44300 134.88700 1.000 98.39595 91 LEU L O 1
ATOM 2849 N N . GLY C 3 92 ? 122.92600 123.47200 134.43400 1.000 88.63829 92 GLY L N 1
ATOM 2850 C CA . GLY C 3 92 ? 122.52800 123.13900 135.78400 1.000 85.72711 92 GLY L CA 1
ATOM 2851 C C . GLY C 3 92 ? 121.04800 123.40000 135.97300 1.000 85.15082 92 GLY L C 1
ATOM 2852 O O . GLY C 3 92 ? 120.28200 123.42500 135.01400 1.000 88.35431 92 GLY L O 1
ATOM 2853 N N . ILE C 3 93 ? 120.66100 123.59200 137.23100 1.000 81.88147 93 ILE L N 1
ATOM 2854 C CA . ILE C 3 93 ? 119.27700 123.87100 137.59300 1.000 79.88971 93 ILE L CA 1
ATOM 2855 C C . ILE C 3 93 ? 119.21900 125.25400 138.22600 1.000 78.55578 93 ILE L C 1
ATOM 2856 O O . ILE C 3 93 ? 119.90000 125.51700 139.22300 1.000 81.49055 93 ILE L O 1
ATOM 2861 N N . TYR C 3 94 ? 118.40600 126.13500 137.65600 1.000 71.23680 94 TYR L N 1
ATOM 2862 C CA . TYR C 3 94 ? 118.23200 127.48900 138.16600 1.000 67.29319 94 TYR L CA 1
ATOM 2863 C C . TYR C 3 94 ? 116.87300 127.60100 138.84000 1.000 66.71580 94 TYR L C 1
ATOM 2864 O O . TYR C 3 94 ? 115.87100 127.13600 138.29100 1.000 72.46308 94 TYR L O 1
ATOM 2873 N N . PHE C 3 95 ? 116.83100 128.21200 140.02200 1.000 60.37148 95 PHE L N 1
ATOM 2874 C CA . PHE C 3 95 ? 115.54100 128.48800 140.64200 1.000 61.20488 95 PHE L CA 1
ATOM 2875 C C . PHE C 3 95 ? 115.53400 129.81700 141.38100 1.000 58.79040 95 PHE L C 1
ATOM 2876 O O . PHE C 3 95 ? 116.56600 130.27900 141.87600 1.000 62.18631 95 PHE L O 1
ATOM 2884 N N . CYS C 3 96 ? 114.34900 130.41900 141.44800 1.000 58.75866 96 CYS L N 1
ATOM 2885 C CA . CYS C 3 96 ? 114.14500 131.69900 142.10000 1.000 56.23098 96 CYS L CA 1
ATOM 2886 C C . CYS C 3 96 ? 113.72700 131.50500 143.55200 1.000 56.80516 96 CYS L C 1
ATOM 2887 O O . CYS C 3 96 ? 113.37800 130.40700 143.98700 1.000 66.87055 96 CYS L O 1
ATOM 2890 N N . SER C 3 97 ? 113.78000 132.59700 144.30400 1.000 52.29299 97 SER L N 1
ATOM 2891 C CA . SER C 3 97 ? 113.38000 132.60300 145.70100 1.000 52.88805 97 SER L CA 1
ATOM 2892 C C . SER C 3 97 ? 112.95900 134.00900 146.09200 1.000 56.32967 97 SER L C 1
ATOM 2893 O O . SER C 3 97 ? 113.37000 134.99300 145.47600 1.000 66.07110 97 SER L O 1
ATOM 2896 N N . GLN C 3 98 ? 112.14100 134.09900 147.13000 1.000 51.82007 98 GLN L N 1
ATOM 2897 C CA . GLN C 3 98 ? 111.68100 135.37700 147.65200 1.000 54.69497 98 GLN L CA 1
ATOM 2898 C C . GLN C 3 98 ? 111.96000 135.44500 149.14700 1.000 61.42987 98 GLN L C 1
ATOM 2899 O O . GLN C 3 98 ? 112.08300 134.42600 149.82400 1.000 72.19832 98 GLN L O 1
ATOM 2905 N N . SER C 3 99 ? 112.06200 136.66600 149.66500 1.000 59.78792 99 SER L N 1
ATOM 2906 C CA . SER C 3 99 ? 112.28700 136.86100 151.09000 1.000 61.62058 99 SER L CA 1
ATOM 2907 C C . SER C 3 99 ? 111.43400 138.00400 151.62100 1.000 68.84577 99 SER L C 1
ATOM 2908 O O . SER C 3 99 ? 111.64800 138.47500 152.74100 1.000 73.17402 99 SER L O 1
ATOM 2911 N N . SER C 3 100 ? 110.46600 138.45600 150.82600 1.000 68.88990 100 SER L N 1
ATOM 2912 C CA . SER C 3 100 ? 109.64500 139.61000 151.16500 1.000 68.10335 100 SER L CA 1
ATOM 2913 C C . SER C 3 100 ? 108.44700 139.26100 152.03400 1.000 73.55533 100 SER L C 1
ATOM 2914 O O . SER C 3 100 ? 107.77800 140.17000 152.53500 1.000 81.93086 100 SER L O 1
ATOM 2917 N N . HIS C 3 101 ? 108.15100 137.97800 152.22000 1.000 72.90911 101 HIS L N 1
ATOM 2918 C CA . HIS C 3 101 ? 107.01300 137.57700 153.04300 1.000 75.46796 101 HIS L CA 1
ATOM 2919 C C . HIS C 3 101 ? 107.36700 136.28000 153.74700 1.000 74.93559 101 HIS L C 1
ATOM 2920 O O . HIS C 3 101 ? 107.73600 135.30300 153.08800 1.000 75.40153 101 HIS L O 1
ATOM 2927 N N . VAL C 3 102 ? 107.25800 136.26800 155.07200 1.000 74.34736 102 VAL L N 1
ATOM 2928 C CA . VAL C 3 102 ? 107.58700 135.05400 155.82600 1.000 72.46567 102 VAL L CA 1
ATOM 2929 C C . VAL C 3 102 ? 106.62200 133.94600 155.43500 1.000 76.08139 102 VAL L C 1
ATOM 2930 O O . VAL C 3 102 ? 105.39400 134.17000 155.42300 1.000 81.12154 102 VAL L O 1
ATOM 2934 N N . PRO C 3 103 ? 107.09600 132.74100 155.11000 1.000 74.06941 103 PRO L N 1
ATOM 2935 C CA . PRO C 3 103 ? 108.49400 132.31600 155.03000 1.000 71.72568 103 PRO L CA 1
ATOM 2936 C C . PRO C 3 103 ? 109.03700 132.35300 153.60600 1.000 69.79317 103 PRO L C 1
ATOM 2937 O O . PRO C 3 103 ? 108.26700 132.35600 152.65300 1.000 70.66553 103 PRO L O 1
ATOM 2941 N N . PRO C 3 104 ? 110.35800 132.39200 153.43500 1.000 65.96418 104 PRO L N 1
ATOM 2942 C CA . PRO C 3 104 ? 110.93500 132.29700 152.09100 1.000 62.03159 104 PRO L CA 1
ATOM 2943 C C . PRO C 3 104 ? 110.56500 130.98300 151.42000 1.000 66.27446 104 PRO L C 1
ATOM 2944 O O . PRO C 3 104 ? 110.39800 129.94300 152.05700 1.000 73.13968 104 PRO L O 1
ATOM 2948 N N . THR C 3 105 ? 110.42300 131.04600 150.09800 1.000 63.48043 105 THR L N 1
ATOM 2949 C CA . THR C 3 105 ? 110.01200 129.89100 149.31500 1.000 66.56049 105 THR L CA 1
ATOM 2950 C C . THR C 3 105 ? 110.90500 129.78200 148.09100 1.000 68.94626 105 THR L C 1
ATOM 2951 O O . THR C 3 105 ? 111.54100 130.75100 147.67500 1.000 72.69974 105 THR L O 1
ATOM 2955 N N . PHE C 3 106 ? 110.94200 128.58600 147.51200 1.000 66.67750 106 PHE L N 1
ATOM 2956 C CA . PHE C 3 106 ? 111.79600 128.29600 146.37300 1.000 64.24464 106 PHE L CA 1
ATOM 2957 C C . PHE C 3 106 ? 110.95900 127.79500 145.20600 1.000 66.61426 106 PHE L C 1
ATOM 2958 O O . PHE C 3 106 ? 109.94100 127.12600 145.39300 1.000 76.01308 106 PHE L O 1
ATOM 2966 N N . GLY C 3 107 ? 111.39700 128.12500 144.00000 1.000 66.00494 107 GLY L N 1
ATOM 2967 C CA . GLY C 3 107 ? 110.71400 127.66600 142.81100 1.000 68.68950 107 GLY L CA 1
ATOM 2968 C C . GLY C 3 107 ? 111.01200 126.21300 142.50600 1.000 69.79841 107 GLY L C 1
ATOM 2969 O O . GLY C 3 107 ? 111.79300 125.54200 143.17900 1.000 69.61446 107 GLY L O 1
ATOM 2970 N N . GLY C 3 108 ? 110.36500 125.71600 141.45600 1.000 69.28303 108 GLY L N 1
ATOM 2971 C CA . GLY C 3 108 ? 110.54100 124.33100 141.06700 1.000 72.18935 108 GLY L CA 1
ATOM 2972 C C . GLY C 3 108 ? 111.84100 124.01400 140.36900 1.000 72.42089 108 GLY L C 1
ATOM 2973 O O . GLY C 3 108 ? 112.31300 122.87800 140.45800 1.000 75.77310 108 GLY L O 1
ATOM 2974 N N . GLY C 3 109 ? 112.43500 124.98400 139.68100 1.000 69.00437 109 GLY L N 1
ATOM 2975 C CA . GLY C 3 109 ? 113.71300 124.76900 139.03300 1.000 68.83167 109 GLY L CA 1
ATOM 2976 C C . GLY C 3 109 ? 113.62400 124.46900 137.55200 1.000 74.11519 109 GLY L C 1
ATOM 2977 O O . GLY C 3 109 ? 112.80000 123.65800 137.12200 1.000 77.87103 109 GLY L O 1
ATOM 2978 N N . THR C 3 110 ? 114.47600 125.12000 136.76600 1.000 76.99365 110 THR L N 1
ATOM 2979 C CA . THR C 3 110 ? 114.57100 124.91000 135.32700 1.000 82.54652 110 THR L CA 1
ATOM 2980 C C . THR C 3 110 ? 115.94000 124.32400 135.01900 1.000 85.04262 110 THR L C 1
ATOM 2981 O O . THR C 3 110 ? 116.95800 124.85000 135.48000 1.000 86.12480 110 THR L O 1
ATOM 2985 N N . LYS C 3 111 ? 115.96200 123.23800 134.25300 1.000 85.11855 111 LYS L N 1
ATOM 2986 C CA . LYS C 3 111 ? 117.19700 122.53400 133.93200 1.000 87.11930 111 LYS L CA 1
ATOM 2987 C C . LYS C 3 111 ? 117.66500 122.93500 132.53900 1.000 91.51868 111 LYS L C 1
ATOM 2988 O O . LYS C 3 111 ? 116.86900 122.95400 131.59500 1.000 94.04294 111 LYS L O 1
ATOM 2994 N N . LEU C 3 112 ? 118.95100 123.24900 132.41100 1.000 90.43158 112 LEU L N 1
ATOM 2995 C CA . LEU C 3 112 ? 119.53000 123.61600 131.12500 1.000 90.98234 112 LEU L CA 1
ATOM 2996 C C . LEU C 3 112 ? 120.27000 122.41700 130.54500 1.000 94.35257 112 LEU L C 1
ATOM 2997 O O . LEU C 3 112 ? 121.02800 121.74700 131.25500 1.000 97.61754 112 LEU L O 1
ATOM 3002 N N . GLU C 3 113 ? 120.04900 122.14400 129.26100 1.000 92.21252 113 GLU L N 1
ATOM 3003 C CA . GLU C 3 113 ? 120.67500 121.01500 128.59100 1.000 92.64002 113 GLU L CA 1
ATOM 3004 C C . GLU C 3 113 ? 120.97900 121.37200 127.14200 1.000 95.57598 113 GLU L C 1
ATOM 3005 O O . GLU C 3 113 ? 120.43500 122.32800 126.58700 1.000 97.45398 113 GLU L O 1
ATOM 3011 N N . ILE C 3 114 ? 121.86000 120.58100 126.53600 1.000 93.43725 114 ILE L N 1
ATOM 3012 C CA . ILE C 3 114 ? 122.33200 120.83400 125.17800 1.000 88.79824 114 ILE L CA 1
ATOM 3013 C C . ILE C 3 114 ? 121.27300 120.36400 124.18900 1.000 88.58015 114 ILE L C 1
ATOM 3014 O O . ILE C 3 114 ? 120.59400 119.36000 124.42300 1.000 90.61347 114 ILE L O 1
ATOM 3019 N N . LYS C 3 115 ? 121.12900 121.09200 123.08400 1.000 86.10776 115 LYS L N 1
ATOM 3020 C CA . LYS C 3 115 ? 120.14900 120.73300 122.07000 1.000 83.14930 115 LYS L CA 1
ATOM 3021 C C . LYS C 3 115 ? 120.83400 120.15000 120.84000 1.000 83.42831 115 LYS L C 1
ATOM 3022 O O . LYS C 3 115 ? 121.88200 120.63800 120.40800 1.000 87.98175 115 LYS L O 1
ATOM 3028 N N . ARG C 3 116 ? 120.23700 119.10100 120.27700 1.000 79.81066 116 ARG L N 1
ATOM 3029 C CA . ARG C 3 116 ? 120.72100 118.48100 119.05400 1.000 75.10195 116 ARG L CA 1
ATOM 3030 C C . ARG C 3 116 ? 119.53100 117.95800 118.26400 1.000 77.67384 116 ARG L C 1
ATOM 3031 O O . ARG C 3 116 ? 118.37300 118.21300 118.60100 1.000 80.36275 116 ARG L O 1
ATOM 3039 N N . THR C 3 117 ? 119.82500 117.21600 117.20000 1.000 76.16771 117 THR L N 1
ATOM 3040 C CA . THR C 3 117 ? 118.77500 116.75800 116.30100 1.000 73.57733 117 THR L CA 1
ATOM 3041 C C . THR C 3 117 ? 118.13300 115.47200 116.81000 1.000 76.46230 117 THR L C 1
ATOM 3042 O O . THR C 3 117 ? 118.66400 114.78800 117.68900 1.000 80.49778 117 THR L O 1
ATOM 3046 N N . VAL C 3 118 ? 116.97200 115.14600 116.23700 1.000 72.83732 118 VAL L N 1
ATOM 3047 C CA . VAL C 3 118 ? 116.21400 113.97600 116.66600 1.000 72.95924 118 VAL L CA 1
ATOM 3048 C C . VAL C 3 118 ? 116.92200 112.70800 116.21200 1.000 74.49735 118 VAL L C 1
ATOM 3049 O O . VAL C 3 118 ? 117.61200 112.69500 115.18600 1.000 76.46546 118 VAL L O 1
ATOM 3053 N N . ALA C 3 119 ? 116.75300 111.63000 116.97700 1.000 73.77691 119 ALA L N 1
ATOM 3054 C CA . ALA C 3 119 ? 117.33700 110.33300 116.65400 1.000 73.07141 119 ALA L CA 1
ATOM 3055 C C . ALA C 3 119 ? 116.47400 109.24100 117.26500 1.000 73.97477 119 ALA L C 1
ATOM 3056 O O . ALA C 3 119 ? 116.00100 109.38400 118.39600 1.000 76.10294 119 ALA L O 1
ATOM 3058 N N . ALA C 3 120 ? 116.26800 108.15900 116.52100 1.000 73.58911 120 ALA L N 1
ATOM 3059 C CA . ALA C 3 120 ? 115.41700 107.08100 116.99300 1.000 72.35348 120 ALA L CA 1
ATOM 3060 C C . ALA C 3 120 ? 116.22200 106.08000 117.82200 1.000 75.18580 120 ALA L C 1
ATOM 3061 O O . ALA C 3 120 ? 117.42400 105.90900 117.60700 1.000 80.41879 120 ALA L O 1
ATOM 3063 N N . PRO C 3 121 ? 115.58000 105.39900 118.77000 1.000 71.15727 121 PRO L N 1
ATOM 3064 C CA . PRO C 3 121 ? 116.31200 104.46800 119.63600 1.000 67.59992 121 PRO L CA 1
ATOM 3065 C C . PRO C 3 121 ? 116.54900 103.12300 118.97400 1.000 69.29401 121 PRO L C 1
ATOM 3066 O O . PRO C 3 121 ? 115.90000 102.76600 117.98900 1.000 76.75247 121 PRO L O 1
ATOM 3070 N N . SER C 3 122 ? 117.49800 102.37400 119.52800 1.000 69.59491 122 SER L N 1
ATOM 3071 C CA . SER C 3 122 ? 117.65700 100.97100 119.17200 1.000 72.25402 122 SER L CA 1
ATOM 3072 C C . SER C 3 122 ? 117.11800 100.10600 120.30600 1.000 72.37186 122 SER L C 1
ATOM 3073 O O . SER C 3 122 ? 117.46800 100.31700 121.46900 1.000 75.99302 122 SER L O 1
ATOM 3076 N N . VAL C 3 123 ? 116.26800 99.13900 119.97400 1.000 67.89882 123 VAL L N 1
ATOM 3077 C CA . VAL C 3 123 ? 115.51600 98.38000 120.96800 1.000 67.68069 123 VAL L CA 1
ATOM 3078 C C . VAL C 3 123 ? 116.10200 96.98100 121.07900 1.000 70.92677 123 VAL L C 1
ATOM 3079 O O . VAL C 3 123 ? 116.40600 96.34600 120.06300 1.000 76.74275 123 VAL L O 1
ATOM 3083 N N . PHE C 3 124 ? 116.26900 96.50900 122.31400 1.000 65.88292 124 PHE L N 1
ATOM 3084 C CA . PHE C 3 124 ? 116.69700 95.14400 122.59400 1.000 61.46869 124 PHE L CA 1
ATOM 3085 C C . PHE C 3 124 ? 115.85000 94.58000 123.72300 1.000 58.91404 124 PHE L C 1
ATOM 3086 O O . PHE C 3 124 ? 115.31600 95.33600 124.53600 1.000 63.93134 124 PHE L O 1
ATOM 3094 N N . ILE C 3 125 ? 115.72900 93.25600 123.78300 1.000 55.24884 125 ILE L N 1
ATOM 3095 C CA . ILE C 3 125 ? 114.95000 92.59600 124.82400 1.000 56.08836 125 ILE L CA 1
ATOM 3096 C C . ILE C 3 125 ? 115.72800 91.40100 125.36100 1.000 57.58511 125 ILE L C 1
ATOM 3097 O O . ILE C 3 125 ? 116.24600 90.58500 124.59100 1.000 62.71506 125 ILE L O 1
ATOM 3102 N N . PHE C 3 126 ? 115.81000 91.30300 126.68600 1.000 50.69291 126 PHE L N 1
ATOM 3103 C CA . PHE C 3 126 ? 116.55200 90.25300 127.37000 1.000 48.04991 126 PHE L CA 1
ATOM 3104 C C . PHE C 3 126 ? 115.60100 89.41700 128.21400 1.000 51.02452 126 PHE L C 1
ATOM 3105 O O . PHE C 3 126 ? 114.84500 89.97800 129.03200 1.000 57.80290 126 PHE L O 1
ATOM 3113 N N . PRO C 3 127 ? 115.61200 88.09500 128.05600 1.000 52.71043 127 PRO L N 1
ATOM 3114 C CA . PRO C 3 127 ? 114.71300 87.22400 128.81600 1.000 57.48564 127 PRO L CA 1
ATOM 3115 C C . PRO C 3 127 ? 115.27200 86.94000 130.19800 1.000 64.57085 127 PRO L C 1
ATOM 3116 O O . PRO C 3 127 ? 116.36800 87.41000 130.53600 1.000 71.32233 127 PRO L O 1
ATOM 3120 N N . PRO C 3 128 ? 114.55500 86.18600 131.03300 1.000 69.16616 128 PRO L N 1
ATOM 3121 C CA . PRO C 3 128 ? 115.11200 85.81900 132.33800 1.000 76.70648 128 PRO L CA 1
ATOM 3122 C C . PRO C 3 128 ? 116.03300 84.61400 132.23800 1.000 88.74848 128 PRO L C 1
ATOM 3123 O O . PRO C 3 128 ? 115.79800 83.68400 131.46400 1.000 91.92682 128 PRO L O 1
ATOM 3127 N N . SER C 3 129 ? 117.09000 84.63800 133.04400 1.000 92.55283 129 SER L N 1
ATOM 3128 C CA . SER C 3 129 ? 118.03200 83.52900 133.08900 1.000 95.52406 129 SER L CA 1
ATOM 3129 C C . SER C 3 129 ? 117.45600 82.36300 133.88500 1.000 102.40266 129 SER L C 1
ATOM 3130 O O . SER C 3 129 ? 116.42100 82.48200 134.54500 1.000 106.86740 129 SER L O 1
ATOM 3133 N N . ASP C 3 130 ? 118.13800 81.21900 133.81000 1.000 104.42112 130 ASP L N 1
ATOM 3134 C CA . ASP C 3 130 ? 117.67700 80.04000 134.53600 1.000 110.26295 130 ASP L CA 1
ATOM 3135 C C . ASP C 3 130 ? 117.93200 80.16800 136.03200 1.000 112.93904 130 ASP L C 1
ATOM 3136 O O . ASP C 3 130 ? 117.14600 79.66900 136.84800 1.000 115.59230 130 ASP L O 1
ATOM 3141 N N . GLU C 3 131 ? 119.03300 80.81900 136.41400 1.000 110.14654 131 GLU L N 1
ATOM 3142 C CA . GLU C 3 131 ? 119.35100 80.96100 137.83100 1.000 107.70450 131 GLU L CA 1
ATOM 3143 C C . GLU C 3 131 ? 118.26600 81.73700 138.56200 1.000 106.28013 131 GLU L C 1
ATOM 3144 O O . GLU C 3 131 ? 117.86800 81.36700 139.67200 1.000 109.09322 131 GLU L O 1
ATOM 3150 N N . GLN C 3 132 ? 117.77500 82.81900 137.95700 1.000 102.89127 132 GLN L N 1
ATOM 3151 C CA . GLN C 3 132 ? 116.68300 83.56900 138.56500 1.000 100.76949 132 GLN L CA 1
ATOM 3152 C C . GLN C 3 132 ? 115.40600 82.74300 138.61000 1.000 101.92779 132 GLN L C 1
ATOM 3153 O O . GLN C 3 132 ? 114.66700 82.78700 139.60000 1.000 104.10674 132 GLN L O 1
ATOM 3159 N N . LEU C 3 133 ? 115.12900 81.98200 137.54700 1.000 102.66102 133 LEU L N 1
ATOM 3160 C CA . LEU C 3 133 ? 113.93400 81.14500 137.53000 1.000 102.51014 133 LEU L CA 1
ATOM 3161 C C . LEU C 3 133 ? 113.97300 80.08800 138.62100 1.000 107.21545 133 LEU L C 1
ATOM 3162 O O . LEU C 3 133 ? 112.92200 79.67600 139.12300 1.000 111.01236 133 LEU L O 1
ATOM 3167 N N . LYS C 3 134 ? 115.16900 79.63600 139.00200 1.000 109.15794 134 LYS L N 1
ATOM 3168 C CA . LYS C 3 134 ? 115.27300 78.69000 140.10500 1.000 110.55337 134 LYS L CA 1
ATOM 3169 C C . LYS C 3 134 ? 114.95500 79.33400 141.44800 1.000 110.02716 134 LYS L C 1
ATOM 3170 O O . LYS C 3 134 ? 114.74200 78.61600 142.43100 1.000 111.21108 134 LYS L O 1
ATOM 3176 N N . SER C 3 135 ? 114.91800 80.66400 141.51500 1.000 109.16382 135 SER L N 1
ATOM 3177 C CA . SER C 3 135 ? 114.62200 81.36500 142.75700 1.000 110.45270 135 SER L CA 1
ATOM 3178 C C . SER C 3 135 ? 113.15100 81.72800 142.91400 1.000 110.64154 135 SER L C 1
ATOM 3179 O O . SER C 3 135 ? 112.74400 82.12300 144.01100 1.000 111.95244 135 SER L O 1
ATOM 3182 N N . GLY C 3 136 ? 112.34500 81.60400 141.86000 1.000 107.70487 136 GLY L N 1
ATOM 3183 C CA . GLY C 3 136 ? 110.92300 81.88400 141.93600 1.000 104.49149 136 GLY L CA 1
ATOM 3184 C C . GLY C 3 136 ? 110.47900 83.20400 141.34300 1.000 102.38118 136 GLY L C 1
ATOM 3185 O O . GLY C 3 136 ? 109.28900 83.52800 141.43300 1.000 102.61056 136 GLY L O 1
ATOM 3186 N N . THR C 3 137 ? 111.37900 83.97800 140.74300 1.000 100.98664 137 THR L N 1
ATOM 3187 C CA . THR C 3 137 ? 111.03900 85.25700 140.13900 1.000 97.89936 137 THR L CA 1
ATOM 3188 C C . THR C 3 137 ? 111.56900 85.28800 138.71200 1.000 96.57985 137 THR L C 1
ATOM 3189 O O . THR C 3 137 ? 112.48100 84.54000 138.35500 1.000 102.92220 137 THR L O 1
ATOM 3193 N N . ALA C 3 138 ? 110.98500 86.15500 137.88600 1.000 87.39972 138 ALA L N 1
ATOM 3194 C CA . ALA C 3 138 ? 111.41500 86.31000 136.50200 1.000 81.59689 138 ALA L CA 1
ATOM 3195 C C . ALA C 3 138 ? 111.39600 87.78500 136.13700 1.000 76.37348 138 ALA L C 1
ATOM 3196 O O . ALA C 3 138 ? 110.36300 88.44600 136.27300 1.000 78.22002 138 ALA L O 1
ATOM 3198 N N . SER C 3 139 ? 112.52900 88.29700 135.66700 1.000 71.37290 139 SER L N 1
ATOM 3199 C CA . SER C 3 139 ? 112.65500 89.68800 135.25400 1.000 67.55977 139 SER L CA 1
ATOM 3200 C C . SER C 3 139 ? 112.95000 89.73600 133.76300 1.000 65.98498 139 SER L C 1
ATOM 3201 O O . SER C 3 139 ? 113.89300 89.09200 133.29600 1.000 71.93122 139 SER L O 1
ATOM 3204 N N . VAL C 3 140 ? 112.15100 90.49800 133.02500 1.000 59.24907 140 VAL L N 1
ATOM 3205 C CA . VAL C 3 140 ? 112.34600 90.69300 131.59200 1.000 54.73870 140 VAL L CA 1
ATOM 3206 C C . VAL C 3 140 ? 112.74900 92.14100 131.36600 1.000 58.38937 140 VAL L C 1
ATOM 3207 O O . VAL C 3 140 ? 112.15600 93.05300 131.95700 1.000 65.84868 140 VAL L O 1
ATOM 3211 N N . VAL C 3 141 ? 113.75700 92.36700 130.52400 1.000 54.29136 141 VAL L N 1
ATOM 3212 C CA . VAL C 3 141 ? 114.34900 93.69400 130.37500 1.000 52.05133 141 VAL L CA 1
ATOM 3213 C C . VAL C 3 141 ? 114.17700 94.16900 128.93900 1.000 53.80735 141 VAL L C 1
ATOM 3214 O O . VAL C 3 141 ? 114.38100 93.39800 127.99800 1.000 59.54121 141 VAL L O 1
ATOM 3218 N N . CYS C 3 142 ? 113.79200 95.43100 128.77300 1.000 53.51418 142 CYS L N 1
ATOM 3219 C CA . CYS C 3 142 ? 113.72800 96.07800 127.46900 1.000 57.31485 142 CYS L CA 1
ATOM 3220 C C . CYS C 3 142 ? 114.62300 97.30800 127.49700 1.000 61.38166 142 CYS L C 1
ATOM 3221 O O . CYS C 3 142 ? 114.48300 98.16100 128.37900 1.000 69.75445 142 CYS L O 1
ATOM 3224 N N . LEU C 3 143 ? 115.53900 97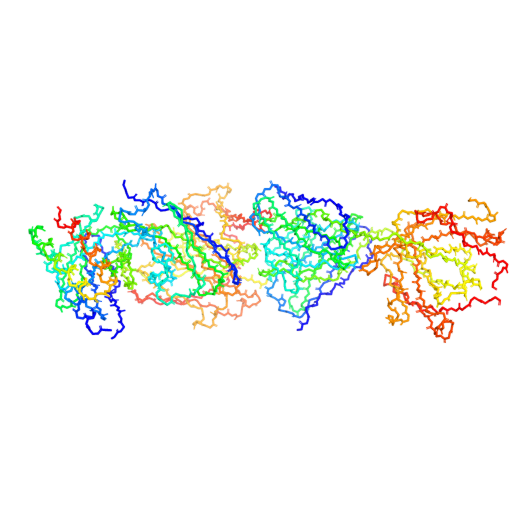.40100 126.53900 1.000 59.05507 143 LEU L N 1
ATOM 3225 C CA . LEU C 3 143 ? 116.56900 98.43200 126.52600 1.000 58.09968 143 LEU L CA 1
ATOM 3226 C C . LEU C 3 143 ? 116.41700 99.29900 125.28400 1.000 62.12753 143 LEU L C 1
ATOM 3227 O O . LEU C 3 143 ? 116.37400 98.78000 124.16400 1.000 70.54601 143 LEU L O 1
ATOM 3232 N N . LEU C 3 144 ? 116.34700 100.61500 125.48800 1.000 61.19203 144 LEU L N 1
ATOM 3233 C CA . LEU C 3 144 ? 116.31900 101.59600 124.40900 1.000 63.06103 144 LEU L CA 1
ATOM 3234 C C . LEU C 3 144 ? 117.65000 102.33600 124.43100 1.000 69.38813 144 LEU L C 1
ATOM 3235 O O . LEU C 3 144 ? 118.04500 102.88000 125.46800 1.000 74.80961 144 LEU L O 1
ATOM 3240 N N . ASN C 3 145 ? 118.33300 102.36900 123.29200 1.000 69.90115 145 ASN L N 1
ATOM 3241 C CA . ASN C 3 145 ? 119.71200 102.82500 123.21500 1.000 69.99498 145 ASN L CA 1
ATOM 3242 C C . ASN C 3 145 ? 119.83100 104.03100 122.29200 1.000 73.95596 145 ASN L C 1
ATOM 3243 O O . ASN C 3 145 ? 119.35100 103.99500 121.15300 1.000 80.61634 145 ASN L O 1
ATOM 3248 N N . ASN C 3 146 ? 120.46200 105.09400 122.79900 1.000 70.69212 146 ASN L N 1
ATOM 3249 C CA . ASN C 3 146 ? 120.95100 106.22900 122.01200 1.000 73.08214 146 ASN L CA 1
ATOM 3250 C C . ASN C 3 146 ? 119.82600 106.90400 121.22000 1.000 75.23006 146 ASN L C 1
ATOM 3251 O O . ASN C 3 146 ? 119.81000 106.91400 119.99000 1.000 78.36495 146 ASN L O 1
ATOM 3256 N N . PHE C 3 147 ? 118.88800 107.48800 121.96300 1.000 73.09285 147 PHE L N 1
ATOM 3257 C CA . PHE C 3 147 ? 117.79300 108.23000 121.35900 1.000 70.18632 147 PHE L CA 1
ATOM 3258 C C . PHE C 3 147 ? 117.76300 109.66000 121.87700 1.000 71.48426 147 PHE L C 1
ATOM 3259 O O . PHE C 3 147 ? 118.48000 110.02400 122.81000 1.000 77.53554 147 PHE L O 1
ATOM 3267 N N . TYR C 3 148 ? 116.91800 110.47100 121.23700 1.000 71.82575 148 TYR L N 1
ATOM 3268 C CA . TYR C 3 148 ? 116.69500 111.86400 121.59300 1.000 73.90089 148 TYR L CA 1
ATOM 3269 C C . TYR C 3 148 ? 115.39400 112.29400 120.94000 1.000 73.65579 148 TYR L C 1
ATOM 3270 O O . TYR C 3 148 ? 115.15200 111.91500 119.78700 1.000 75.51950 148 TYR L O 1
ATOM 3279 N N . PRO C 3 149 ? 114.53900 113.07000 121.61900 1.000 72.52815 149 PRO L N 1
ATOM 3280 C CA . PRO C 3 149 ? 114.66500 113.60800 122.98000 1.000 76.77654 149 PRO L CA 1
ATOM 3281 C C . PRO C 3 149 ? 114.28600 112.61000 124.06800 1.000 81.19484 149 PRO L C 1
ATOM 3282 O O . PRO C 3 149 ? 114.24000 111.40900 123.84000 1.000 83.81882 149 PRO L O 1
ATOM 3286 N N . ARG C 3 150 ? 114.00300 113.10700 125.27200 1.000 80.60576 150 ARG L N 1
ATOM 3287 C CA . ARG C 3 150 ? 113.81100 112.22700 126.42000 1.000 84.13531 150 ARG L CA 1
ATOM 3288 C C . ARG C 3 150 ? 112.48000 111.48700 126.36800 1.000 91.74738 150 ARG L C 1
ATOM 3289 O O . ARG C 3 150 ? 112.34300 110.42700 126.98800 1.000 94.62269 150 ARG L O 1
ATOM 3297 N N . GLU C 3 151 ? 111.49500 112.01300 125.64400 1.000 96.93907 151 GLU L N 1
ATOM 3298 C CA . GLU C 3 151 ? 110.14300 111.46600 125.70400 1.000 96.79625 151 GLU L CA 1
ATOM 3299 C C . GLU C 3 151 ? 110.01400 110.23100 124.81900 1.000 91.05939 151 GLU L C 1
ATOM 3300 O O . GLU C 3 151 ? 110.09500 110.32600 123.59100 1.000 88.18605 151 GLU L O 1
ATOM 3306 N N . ALA C 3 152 ? 109.80100 109.07500 125.44700 1.000 88.63236 152 ALA L N 1
ATOM 3307 C CA . ALA C 3 152 ? 109.51200 107.83100 124.74900 1.000 83.91505 152 ALA L CA 1
ATOM 3308 C C . ALA C 3 152 ? 108.55900 107.01500 125.60700 1.000 85.17393 152 ALA L C 1
ATOM 3309 O O . ALA C 3 152 ? 108.53600 107.16000 126.83100 1.000 91.76374 152 ALA L O 1
ATOM 3311 N N . LYS C 3 153 ? 107.77200 106.15300 124.96600 1.000 82.42127 153 LYS L N 1
ATOM 3312 C CA . LYS C 3 153 ? 106.75800 105.37100 125.66000 1.000 81.87792 153 LYS L CA 1
ATOM 3313 C C . LYS C 3 153 ? 107.01800 103.88800 125.44400 1.000 81.41310 153 LYS L C 1
ATOM 3314 O O . LYS C 3 153 ? 107.24800 103.45500 124.31100 1.000 85.72603 153 LYS L O 1
ATOM 3320 N N . VAL C 3 154 ? 106.97900 103.11500 126.52600 1.000 77.23377 154 VAL L N 1
ATOM 3321 C CA . VAL C 3 154 ? 107.23000 101.67900 126.48900 1.000 75.10815 154 VAL L CA 1
ATOM 3322 C C . VAL C 3 154 ? 106.03900 100.96800 127.11000 1.000 79.88608 154 VAL L C 1
ATOM 3323 O O . VAL C 3 154 ? 105.54400 101.38500 128.16300 1.000 85.82007 154 VAL L O 1
ATOM 3327 N N . GLN C 3 155 ? 105.57500 99.90700 126.45800 1.000 78.98262 155 GLN L N 1
ATOM 3328 C CA . GLN C 3 155 ? 104.46300 99.10800 126.95400 1.000 77.51595 155 GLN L CA 1
ATOM 3329 C C . GLN C 3 155 ? 104.81500 97.63100 126.87000 1.000 77.78988 155 GLN L C 1
ATOM 3330 O O . GLN C 3 155 ? 105.53800 97.21000 125.96100 1.000 82.25003 155 GLN L O 1
ATOM 3336 N N . TRP C 3 156 ? 104.31000 96.85300 127.82000 1.000 73.09137 156 TRP L N 1
ATOM 3337 C CA . TRP C 3 156 ? 104.57900 95.42400 127.87800 1.000 72.53923 156 TRP L CA 1
ATOM 3338 C C . TRP C 3 156 ? 103.31700 94.64900 127.53400 1.000 78.46989 156 TRP L C 1
ATOM 3339 O O . TRP C 3 156 ? 102.24300 94.93300 128.07000 1.000 86.46263 156 TRP L O 1
ATOM 3350 N N . LYS C 3 157 ? 103.44700 93.67200 126.63900 1.000 78.21768 157 LYS L N 1
ATOM 3351 C CA . LYS C 3 157 ? 102.31700 92.86500 126.19900 1.000 82.07211 157 LYS L CA 1
ATOM 3352 C C . LYS C 3 157 ? 102.62200 91.39900 126.45600 1.000 85.97396 157 LYS L C 1
ATOM 3353 O O . LYS C 3 157 ? 103.65000 90.88500 126.00300 1.000 89.72423 157 LYS L O 1
ATOM 3359 N N . VAL C 3 158 ? 101.73100 90.73500 127.18100 1.000 88.35792 158 VAL L N 1
ATOM 3360 C CA . VAL C 3 158 ? 101.82900 89.31000 127.46400 1.000 86.46612 158 VAL L CA 1
ATOM 3361 C C . VAL C 3 158 ? 100.60700 88.64700 126.84600 1.000 97.05473 158 VAL L C 1
ATOM 3362 O O . VAL C 3 158 ? 99.49100 88.78500 127.36200 1.000 102.37986 158 VAL L O 1
ATOM 3366 N N . ASP C 3 159 ? 100.81500 87.92500 125.74400 1.000 97.98651 159 ASP L N 1
ATOM 3367 C CA . ASP C 3 159 ? 99.72400 87.32100 124.97700 1.000 101.48159 159 ASP L CA 1
ATOM 3368 C C . ASP C 3 159 ? 98.69100 88.37000 124.57000 1.000 101.79774 159 ASP L C 1
ATOM 3369 O O . ASP C 3 159 ? 97.48200 88.17200 124.71100 1.000 98.28837 159 ASP L O 1
ATOM 3374 N N . ASN C 3 160 ? 99.18000 89.50500 124.07200 1.000 102.89784 160 ASN L N 1
ATOM 3375 C CA . ASN C 3 160 ? 98.38300 90.62600 123.58200 1.000 104.41001 160 ASN L CA 1
ATOM 3376 C C . ASN C 3 160 ? 97.51200 91.25900 124.65800 1.000 104.42804 160 ASN L C 1
ATOM 3377 O O . ASN C 3 160 ? 96.47900 91.85600 124.33400 1.000 108.87958 160 ASN L O 1
ATOM 3382 N N . ALA C 3 161 ? 97.89200 91.14500 125.92800 1.000 101.87611 161 ALA L N 1
ATOM 3383 C CA . ALA C 3 161 ? 97.19800 91.83000 127.00900 1.000 98.81978 161 ALA L CA 1
ATOM 3384 C C . ALA C 3 161 ? 98.11700 92.88600 127.60500 1.000 94.12414 161 ALA L C 1
ATOM 3385 O O . ALA C 3 161 ? 99.23500 92.57600 128.02500 1.000 95.42421 161 ALA L O 1
ATOM 3387 N N . LEU C 3 162 ? 97.64900 94.12900 127.63700 1.000 90.72241 162 LEU L N 1
ATOM 3388 C CA . LEU C 3 162 ? 98.47900 95.22000 128.12900 1.000 92.65969 162 LEU L CA 1
ATOM 3389 C C . LEU C 3 162 ? 98.70300 95.07500 129.62800 1.000 97.97135 162 LEU L C 1
ATOM 3390 O O . LEU C 3 162 ? 97.75400 94.87900 130.39300 1.000 98.71128 162 LEU L O 1
ATOM 3395 N N . GLN C 3 163 ? 99.96100 95.17000 130.04800 1.000 98.70206 163 GLN L N 1
ATOM 3396 C CA . GLN C 3 163 ? 100.32100 95.05600 131.45200 1.000 98.26797 163 GLN L CA 1
ATOM 3397 C C . GLN C 3 163 ? 100.33500 96.42800 132.11300 1.000 103.30978 163 GLN L C 1
ATOM 3398 O O . GLN C 3 163 ? 100.57700 97.44900 131.46400 1.000 104.80287 163 GLN L O 1
ATOM 3404 N N . SER C 3 164 ? 100.07400 96.44300 133.41800 1.000 103.61731 164 SER L N 1
ATOM 3405 C CA . SER C 3 164 ? 100.01100 97.69400 134.16000 1.000 106.43168 164 SER L CA 1
ATOM 3406 C C . SER C 3 164 ? 100.36800 97.45600 135.61900 1.000 105.92603 164 SER L C 1
ATOM 3407 O O . SER C 3 164 ? 99.81200 96.55900 136.25800 1.000 103.23922 164 SER L O 1
ATOM 3410 N N . GLY C 3 165 ? 101.29000 98.26500 136.13800 1.000 104.84608 165 GLY L N 1
ATOM 3411 C CA . GLY C 3 165 ? 101.56700 98.31000 137.55700 1.000 105.23233 165 GLY L CA 1
ATOM 3412 C C . GLY C 3 165 ? 102.66700 97.39900 138.05800 1.000 104.64456 165 GLY L C 1
ATOM 3413 O O . GLY C 3 165 ? 102.76500 97.19500 139.27400 1.000 106.56229 165 GLY L O 1
ATOM 3414 N N . ASN C 3 166 ? 103.49900 96.84200 137.17400 1.000 98.26722 166 ASN L N 1
ATOM 3415 C CA . ASN C 3 166 ? 104.59500 95.98400 137.61100 1.000 90.88470 166 ASN L CA 1
ATOM 3416 C C . ASN C 3 166 ? 105.88100 96.23200 136.83000 1.000 87.78188 166 ASN L C 1
ATOM 3417 O O . ASN C 3 166 ? 106.78000 95.38900 136.85400 1.000 88.61821 166 ASN L O 1
ATOM 3422 N N . SER C 3 167 ? 105.99700 97.36500 136.14500 1.000 86.48343 167 SER L N 1
ATOM 3423 C CA . SER C 3 167 ? 107.18400 97.67500 135.36300 1.000 80.14329 167 SER L CA 1
ATOM 3424 C C . SER C 3 167 ? 107.81800 98.95800 135.87700 1.000 79.57601 167 SER L C 1
ATOM 3425 O O . SER C 3 167 ? 107.12300 99.91200 136.23200 1.000 86.90927 167 SER L O 1
ATOM 3428 N N . GLN C 3 168 ? 109.14600 98.97100 135.91200 1.000 74.51506 168 GLN L N 1
ATOM 3429 C CA . GLN C 3 168 ? 109.89100 100.12100 136.40900 1.000 77.11477 168 GLN L CA 1
ATOM 3430 C C . GLN C 3 168 ? 110.93900 100.55600 135.39700 1.000 78.39834 168 GLN L C 1
ATOM 3431 O O . GLN C 3 168 ? 111.59000 99.71900 134.76800 1.000 80.82023 168 GLN L O 1
ATOM 3437 N N . GLU C 3 169 ? 111.11200 101.86600 135.25800 1.000 79.15374 169 GLU L N 1
ATOM 3438 C CA . GLU C 3 169 ? 111.98700 102.43700 134.24600 1.000 79.41496 169 GLU L CA 1
ATOM 3439 C C . GLU C 3 169 ? 113.15700 103.17100 134.88500 1.000 83.45878 169 GLU L C 1
ATOM 3440 O O . GLU C 3 169 ? 113.07900 103.63400 136.02500 1.000 89.01988 169 GLU L O 1
ATOM 3446 N N . SER C 3 170 ? 114.24900 103.26300 134.13000 1.000 79.17499 170 SER L N 1
ATOM 3447 C CA . SER C 3 170 ? 115.44400 103.98200 134.55200 1.000 78.26422 170 SER L CA 1
ATOM 3448 C C . SER C 3 170 ? 116.05200 104.67200 133.34200 1.000 79.43409 170 SER L C 1
ATOM 3449 O O . SER C 3 170 ? 116.06000 104.10500 132.24500 1.000 83.28148 170 SER L O 1
ATOM 3452 N N . VAL C 3 171 ? 116.55600 105.89000 133.53900 1.000 77.74421 171 VAL L N 1
ATOM 3453 C CA . VAL C 3 171 ? 117.08500 106.71800 132.46100 1.000 80.37420 171 VAL L CA 1
ATOM 3454 C C . VAL C 3 171 ? 118.45400 107.25100 132.86000 1.000 86.25292 171 VAL L C 1
ATOM 3455 O O . VAL C 3 171 ? 118.64100 107.72100 133.98700 1.000 88.97196 171 VAL L O 1
ATOM 3459 N N . THR C 3 172 ? 119.40700 107.18200 131.93300 1.000 85.83191 172 THR L N 1
ATOM 3460 C CA . THR C 3 172 ? 120.72800 107.74600 132.16500 1.000 89.14003 172 THR L CA 1
ATOM 3461 C C . THR C 3 172 ? 120.73200 109.24800 131.89900 1.000 94.35530 172 THR L C 1
ATOM 3462 O O . THR C 3 172 ? 119.76100 109.82400 131.40400 1.000 94.27145 172 THR L O 1
ATOM 3466 N N . GLU C 3 173 ? 121.85000 109.88100 132.24000 1.000 97.80223 173 GLU L N 1
ATOM 3467 C CA . GLU C 3 173 ? 122.03300 111.29100 131.93900 1.000 98.11384 173 GLU L CA 1
ATOM 3468 C C . GLU C 3 173 ? 122.44400 111.47500 130.48200 1.000 94.94120 173 GLU L C 1
ATOM 3469 O O . GLU C 3 173 ? 122.76700 110.52000 129.77200 1.000 94.76240 173 GLU L O 1
ATOM 3475 N N . GLN C 3 174 ? 122.42100 112.72800 130.03800 1.000 91.67083 174 GLN L N 1
ATOM 3476 C CA . GLN C 3 174 ? 122.78700 113.04000 128.66400 1.000 86.47749 174 GLN L CA 1
ATOM 3477 C C . GLN C 3 174 ? 124.26000 112.73300 128.42900 1.000 89.62846 174 GLN L C 1
ATOM 3478 O O . GLN C 3 174 ? 125.11300 113.05600 129.25800 1.000 92.42403 174 GLN L O 1
ATOM 3484 N N . ASP C 3 175 ? 124.55300 112.10400 127.29400 1.000 91.90324 175 ASP L N 1
ATOM 3485 C CA . ASP C 3 175 ? 125.91600 111.68900 126.99400 1.000 93.86896 175 ASP L CA 1
ATOM 3486 C C . ASP C 3 175 ? 126.82500 112.89900 126.81900 1.000 96.52055 175 ASP L C 1
ATOM 3487 O O . ASP C 3 175 ? 126.39700 113.95700 126.35300 1.000 96.54019 175 ASP L O 1
ATOM 3492 N N . SER C 3 176 ? 128.09300 112.73500 127.19800 1.000 99.25008 176 SER L N 1
ATOM 3493 C CA . SER C 3 176 ? 129.03500 113.84700 127.14600 1.000 104.54175 176 SER L CA 1
ATOM 3494 C C . SER C 3 176 ? 129.70500 113.99400 125.78700 1.000 106.38705 176 SER L C 1
ATOM 3495 O O . SER C 3 176 ? 130.42700 114.97300 125.57300 1.000 106.00146 176 SER L O 1
ATOM 3498 N N . LYS C 3 177 ? 129.49100 113.05500 124.86800 1.000 105.88248 177 LYS L N 1
ATOM 3499 C CA . LYS C 3 177 ? 130.15300 113.07500 123.56900 1.000 100.93208 177 LYS L CA 1
ATOM 3500 C C . LYS C 3 177 ? 129.21400 113.40900 122.41800 1.000 98.88961 177 LYS L C 1
ATOM 3501 O O . LYS C 3 177 ? 129.58800 114.17800 121.52800 1.000 96.07640 177 LYS L O 1
ATOM 3507 N N . ASP C 3 178 ? 128.00400 112.84800 122.40800 1.000 97.63353 178 ASP L N 1
ATOM 3508 C CA . ASP C 3 178 ? 127.03000 113.13200 121.36500 1.000 90.40102 178 ASP L CA 1
ATOM 3509 C C . ASP C 3 178 ? 125.65400 113.49800 121.90400 1.000 88.82964 178 ASP L C 1
ATOM 3510 O O . ASP C 3 178 ? 124.72600 113.67700 121.10900 1.000 91.13875 178 ASP L O 1
ATOM 3515 N N . SER C 3 179 ? 125.49400 113.60000 123.22300 1.000 89.30134 179 SER L N 1
ATOM 3516 C CA . SER C 3 179 ? 124.28400 114.11500 123.86400 1.000 88.18754 179 SER L CA 1
ATOM 3517 C C . SER C 3 179 ? 123.05200 113.25600 123.59800 1.000 86.22970 179 SER L C 1
ATOM 3518 O O . SER C 3 179 ? 122.02400 113.76900 123.14800 1.000 85.26235 179 SER L O 1
ATOM 3521 N N . THR C 3 180 ? 123.12500 111.95800 123.87100 1.000 85.02557 180 THR L N 1
ATOM 3522 C CA . THR C 3 180 ? 121.97100 111.08300 123.75300 1.000 81.48358 180 THR L CA 1
ATOM 3523 C C . THR C 3 180 ? 121.67500 110.40400 125.08700 1.000 83.65138 180 THR L C 1
ATOM 3524 O O . THR C 3 180 ? 122.46900 110.44700 126.02800 1.000 86.62125 180 THR L O 1
ATOM 3528 N N . TYR C 3 181 ? 120.51300 109.76300 125.15900 1.000 80.07924 181 TYR L N 1
ATOM 3529 C CA . TYR C 3 181 ? 120.04700 109.10400 126.36900 1.000 77.91918 181 TYR L CA 1
ATOM 3530 C C . TYR C 3 181 ? 120.03700 107.59100 126.19300 1.000 76.22747 181 TYR L C 1
ATOM 3531 O O . TYR C 3 181 ? 120.44400 107.05700 125.16000 1.000 79.36784 181 TYR L O 1
ATOM 3540 N N . SER C 3 182 ? 119.57600 106.90600 127.23600 1.000 74.75158 182 SER L N 1
ATOM 3541 C CA . SER C 3 182 ? 119.34900 105.47000 127.21400 1.000 74.61921 182 SER L CA 1
ATOM 3542 C C . SER C 3 182 ? 118.36100 105.11500 128.31500 1.000 75.73593 182 SER L C 1
ATOM 3543 O O . SER C 3 182 ? 118.40200 105.68400 129.40700 1.000 83.56725 182 SER L O 1
ATOM 3546 N N . LEU C 3 183 ? 117.47400 104.16900 128.02500 1.000 68.13887 183 LEU L N 1
ATOM 3547 C CA . LEU C 3 183 ? 116.37700 103.84500 128.92600 1.000 64.94782 183 LEU L CA 1
ATOM 3548 C C . LEU C 3 183 ? 116.30900 102.34100 129.12300 1.000 65.57243 183 LEU L C 1
ATOM 3549 O O . LEU C 3 183 ? 116.63800 101.57800 128.21000 1.000 71.83727 183 LEU L O 1
ATOM 3554 N N . SER C 3 184 ? 115.88500 101.91800 130.30800 1.000 61.93858 184 SER L N 1
ATOM 3555 C CA . SER C 3 184 ? 115.74600 100.50600 130.63500 1.000 60.66627 184 SER L CA 1
ATOM 3556 C C . SER C 3 184 ? 114.43900 100.28300 131.37700 1.000 65.91820 184 SER L C 1
ATOM 3557 O O . SER C 3 184 ? 114.17300 100.95000 132.38100 1.000 76.42470 184 SER L O 1
ATOM 3560 N N . SER C 3 185 ? 113.63400 99.34100 130.89400 1.000 59.68378 185 SER L N 1
ATOM 3561 C CA . SER C 3 185 ? 112.34600 99.01700 131.49300 1.000 60.48131 185 SER L CA 1
ATOM 3562 C C . SER C 3 185 ? 112.36900 97.56600 131.94400 1.000 62.94815 185 SER L C 1
ATOM 3563 O O . SER C 3 185 ? 112.67400 96.67200 131.14900 1.000 68.54093 185 SER L O 1
ATOM 3566 N N . THR C 3 186 ? 112.03700 97.33100 133.20800 1.000 63.23214 186 THR L N 1
ATOM 3567 C CA . THR C 3 186 ? 112.09300 96.00500 133.80900 1.000 62.23924 186 THR L CA 1
ATOM 3568 C C . THR C 3 186 ? 110.68900 95.57600 134.21000 1.000 67.58627 186 THR L C 1
ATOM 3569 O O . THR C 3 186 ? 109.97800 96.32800 134.88700 1.000 77.27795 186 THR L O 1
ATOM 3573 N N . LEU C 3 187 ? 110.29700 94.37500 133.78900 1.000 63.20066 187 LEU L N 1
ATOM 3574 C CA . LEU C 3 187 ? 109.02100 93.78500 134.16900 1.000 63.40975 187 LEU L CA 1
ATOM 3575 C C . LEU C 3 187 ? 109.26900 92.56900 135.05000 1.000 70.43555 187 LEU L C 1
ATOM 3576 O O . LEU C 3 187 ? 110.03300 91.67300 134.67600 1.000 78.23861 187 LEU L O 1
ATOM 3581 N N . THR C 3 188 ? 108.61800 92.53600 136.21000 1.000 72.37767 188 THR L N 1
ATOM 3582 C CA . THR C 3 188 ? 108.82900 91.50000 137.21300 1.000 75.50441 188 THR L CA 1
ATOM 3583 C C . THR C 3 188 ? 107.59100 90.62200 137.31200 1.000 77.80909 188 THR L C 1
ATOM 3584 O O . THR C 3 188 ? 106.47300 91.13200 137.42500 1.000 82.58371 188 THR L O 1
ATOM 3588 N N . LEU C 3 189 ? 107.79200 89.30700 137.28200 1.000 78.86401 189 LEU L N 1
ATOM 3589 C CA . LEU C 3 189 ? 106.70300 88.34800 137.36700 1.000 83.63881 189 LEU L CA 1
ATOM 3590 C C . LEU C 3 189 ? 107.07400 87.22400 138.32300 1.000 91.81526 189 LEU L C 1
ATOM 3591 O O . LEU C 3 189 ? 108.25100 86.92400 138.54100 1.000 97.09476 189 LEU L O 1
ATOM 3596 N N . SER C 3 190 ? 106.04800 86.60900 138.90100 1.000 93.02138 190 SER L N 1
ATOM 3597 C CA . SER C 3 190 ? 106.25100 85.38800 139.66000 1.000 96.66084 190 SER L CA 1
ATOM 3598 C C . SER C 3 190 ? 106.41500 84.20600 138.71000 1.000 100.41541 190 SER L C 1
ATOM 3599 O O . SER C 3 190 ? 106.06200 84.27100 137.53000 1.000 101.52209 190 SER L O 1
ATOM 3602 N N . LYS C 3 191 ? 106.96500 83.11300 139.24100 1.000 101.36068 191 LYS L N 1
ATOM 3603 C CA . LYS C 3 191 ? 107.29000 81.96800 138.39700 1.000 102.95727 191 LYS L CA 1
ATOM 3604 C C . LYS C 3 191 ? 106.04100 81.35500 137.77600 1.000 106.31434 191 LYS L C 1
ATOM 3605 O O . LYS C 3 191 ? 106.03700 81.00900 136.58800 1.000 108.22448 191 LYS L O 1
ATOM 3611 N N . ALA C 3 192 ? 104.97100 81.20900 138.56000 1.000 107.23285 192 ALA L N 1
ATOM 3612 C CA . ALA C 3 192 ? 103.74500 80.62300 138.02400 1.000 110.82606 192 ALA L CA 1
ATOM 3613 C C . ALA C 3 192 ? 103.15300 81.49100 136.92100 1.000 111.19451 192 ALA L C 1
ATOM 3614 O O . ALA C 3 192 ? 102.78000 80.98600 135.85400 1.000 111.48715 192 ALA L O 1
ATOM 3616 N N . ASP C 3 193 ? 103.06600 82.80100 137.15500 1.000 110.67095 193 ASP L N 1
ATOM 3617 C CA . ASP C 3 193 ? 102.53700 83.69800 136.13400 1.000 107.62101 193 ASP L CA 1
ATOM 3618 C C . ASP C 3 193 ? 103.42900 83.70900 134.90100 1.000 102.83686 193 ASP L C 1
ATOM 3619 O O . ASP C 3 193 ? 102.93500 83.79300 133.77100 1.000 106.41292 193 ASP L O 1
ATOM 3624 N N . TYR C 3 194 ? 104.74700 83.63000 135.09600 1.000 97.86024 194 TYR L N 1
ATOM 3625 C CA . TYR C 3 194 ? 105.65700 83.57700 133.95800 1.000 95.76003 194 TYR L CA 1
ATOM 3626 C C . TYR C 3 194 ? 105.45000 82.30700 133.14700 1.000 98.40263 194 TYR L C 1
ATOM 3627 O O . TYR C 3 194 ? 105.54000 82.32900 131.91500 1.000 100.45600 194 TYR L O 1
ATOM 3636 N N . GLU C 3 195 ? 105.17900 81.18900 133.81700 1.000 99.45800 195 GLU L N 1
ATOM 3637 C CA . GLU C 3 195 ? 105.00300 79.92900 133.11000 1.000 103.40208 195 GLU L CA 1
ATOM 3638 C C . GLU C 3 195 ? 103.58600 79.72300 132.59000 1.000 107.36529 195 GLU L C 1
ATOM 3639 O O . GLU C 3 195 ? 103.35200 78.76200 131.85200 1.000 108.35959 195 GLU L O 1
ATOM 3645 N N . LYS C 3 196 ? 102.64100 80.59100 132.95100 1.000 108.35549 196 LYS L N 1
ATOM 3646 C CA . LYS C 3 196 ? 101.29400 80.47900 132.40200 1.000 104.16429 196 LYS L CA 1
ATOM 3647 C C . LYS C 3 196 ? 101.18900 80.97800 130.96700 1.000 99.85494 196 LYS L C 1
ATOM 3648 O O . LYS C 3 196 ? 100.21300 80.64900 130.28600 1.000 98.12390 196 LYS L O 1
ATOM 3654 N N . HIS C 3 197 ? 102.15600 81.75500 130.49200 1.000 98.64702 197 HIS L N 1
ATOM 3655 C CA . HIS C 3 197 ? 102.06500 82.40900 129.19600 1.000 95.30411 197 HIS L CA 1
ATOM 3656 C C . HIS C 3 197 ? 103.24800 82.02400 128.31800 1.000 96.98227 197 HIS L C 1
ATOM 3657 O O . HIS C 3 197 ? 104.21500 81.40700 128.77000 1.000 101.23614 197 HIS L O 1
ATOM 3664 N N . LYS C 3 198 ? 103.15700 82.39500 127.04300 1.000 93.10684 198 LYS L N 1
ATOM 3665 C CA . LYS C 3 198 ? 104.14900 82.00200 126.05000 1.000 92.47289 198 LYS L CA 1
ATOM 3666 C C . LYS C 3 198 ? 104.86500 83.17800 125.40500 1.000 92.20808 198 LYS L C 1
ATOM 3667 O O . LYS C 3 198 ? 106.10000 83.20400 125.38700 1.000 95.45277 198 LYS L O 1
ATOM 3673 N N . VAL C 3 199 ? 104.13500 84.15100 124.87100 1.000 88.89142 199 VAL L N 1
ATOM 3674 C CA . VAL C 3 199 ? 104.71100 85.19900 124.03400 1.000 84.55678 199 VAL L CA 1
ATOM 3675 C C . VAL C 3 199 ? 104.78500 86.49100 124.83400 1.000 81.57168 199 VAL L C 1
ATOM 3676 O O . VAL C 3 199 ? 103.78600 86.92700 125.41600 1.000 85.77058 199 VAL L O 1
ATOM 3680 N N . TYR C 3 200 ? 105.96100 87.11500 124.84900 1.000 75.74022 200 TYR L N 1
ATOM 3681 C CA . TYR C 3 200 ? 106.19000 88.36600 125.56300 1.000 70.80898 200 TYR L CA 1
ATOM 3682 C C . TYR C 3 200 ? 106.71100 89.40000 124.57600 1.000 70.82710 200 TYR L C 1
ATOM 3683 O O . TYR C 3 200 ? 107.50700 89.06700 123.69100 1.000 75.83349 200 TYR L O 1
ATOM 3692 N N . ALA C 3 201 ? 106.25800 90.64700 124.71400 1.000 69.46656 201 ALA L N 1
ATOM 3693 C CA . ALA C 3 201 ? 106.60800 91.67800 123.74900 1.000 70.16108 201 ALA L CA 1
ATOM 3694 C C . ALA C 3 201 ? 106.77600 93.03000 124.42300 1.000 69.03433 201 ALA L C 1
ATOM 3695 O O . ALA C 3 201 ? 106.04200 93.36900 125.35500 1.000 72.82795 201 ALA L O 1
ATOM 3697 N N . CYS C 3 202 ? 107.74200 93.79900 123.93200 1.000 68.13857 202 CYS L N 1
ATOM 3698 C CA . CYS C 3 202 ? 107.99400 95.17000 124.35300 1.000 71.76108 202 CYS L CA 1
ATOM 3699 C C . CYS C 3 202 ? 107.70700 96.07800 123.16600 1.000 79.73158 202 CYS L C 1
ATOM 3700 O O . CYS C 3 202 ? 108.29300 95.89800 122.09200 1.000 87.86415 202 CYS L O 1
ATOM 3703 N N . GLU C 3 203 ? 106.80500 97.03900 123.34900 1.000 79.40798 203 GLU L N 1
ATOM 3704 C CA . GLU C 3 203 ? 106.40700 97.95600 122.29000 1.000 81.11209 203 GLU L CA 1
ATOM 3705 C C . GLU C 3 203 ? 106.87300 99.36200 122.63100 1.000 80.80772 203 GLU L C 1
ATOM 3706 O O . GLU C 3 203 ? 106.59500 99.86300 123.72500 1.000 88.60505 203 GLU L O 1
ATOM 3712 N N . VAL C 3 204 ? 107.56800 99.996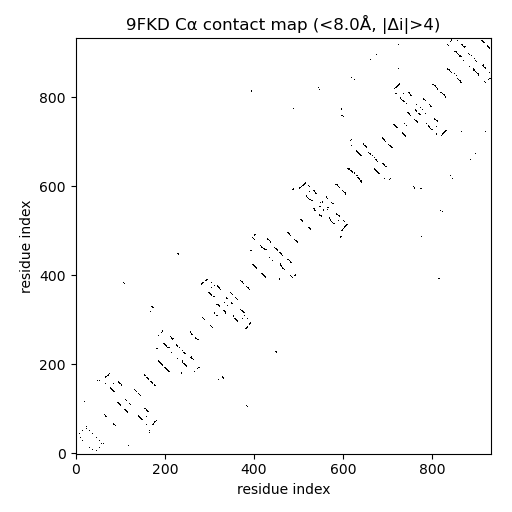00 121.69200 1.000 74.96489 204 VAL L N 1
ATOM 3713 C CA . VAL C 3 204 ? 108.17000 101.30700 121.89100 1.000 75.41229 204 VAL L CA 1
ATOM 3714 C C . VAL C 3 204 ? 107.54400 102.28900 120.91300 1.000 84.31780 204 VAL L C 1
ATOM 3715 O O . VAL C 3 204 ? 107.45300 102.00700 119.71200 1.000 90.50740 204 VAL L O 1
ATOM 3719 N N . THR C 3 205 ? 107.11200 103.43500 121.43000 1.000 84.44723 205 THR L N 1
ATOM 3720 C CA . THR C 3 205 ? 106.62500 104.54600 120.62600 1.000 84.55225 205 THR L CA 1
ATOM 3721 C C . THR C 3 205 ? 107.49900 105.76500 120.88400 1.000 82.75975 205 THR L C 1
ATOM 3722 O O . THR C 3 205 ? 107.62800 106.21300 122.03000 1.000 85.73512 205 THR L O 1
ATOM 3726 N N . HIS C 3 206 ? 108.09300 106.29700 119.82000 1.000 80.96338 206 HIS L N 1
ATOM 3727 C CA . HIS C 3 206 ? 108.96800 107.45400 119.92100 1.000 79.32202 206 HIS L CA 1
ATOM 3728 C C . HIS C 3 206 ? 108.61100 108.43000 118.81300 1.000 79.82782 206 HIS L C 1
ATOM 3729 O O . HIS C 3 206 ? 108.08300 108.03800 117.77000 1.000 82.24302 206 HIS L O 1
ATOM 3736 N N . GLN C 3 207 ? 108.88700 109.71700 119.04300 1.000 79.33670 207 GLN L N 1
ATOM 3737 C CA . GLN C 3 207 ? 108.51300 110.76300 118.05300 1.000 80.60129 207 GLN L CA 1
ATOM 3738 C C . GLN C 3 207 ? 109.34400 110.59300 116.77100 1.000 79.67915 207 GLN L C 1
ATOM 3739 O O . GLN C 3 207 ? 108.82300 110.92600 115.68600 1.000 81.63104 207 GLN L O 1
ATOM 3745 N N . GLY C 3 208 ? 110.57700 110.09600 116.89100 1.000 76.75064 208 GLY L N 1
ATOM 3746 C CA . GLY C 3 208 ? 111.42400 109.95000 115.72200 1.000 74.96399 208 GLY L CA 1
ATOM 3747 C C . GLY C 3 208 ? 111.19600 108.69600 114.90900 1.000 80.57127 208 GLY L C 1
ATOM 3748 O O . GLY C 3 208 ? 111.93400 108.45900 113.94900 1.000 82.07914 208 GLY L O 1
ATOM 3749 N N . LEU C 3 209 ? 110.20900 107.88300 115.27100 1.000 83.76332 209 LEU L N 1
ATOM 3750 C CA . LEU C 3 209 ? 109.88300 106.66200 114.54700 1.000 84.50638 209 LEU L CA 1
ATOM 3751 C C . LEU C 3 209 ? 108.51800 106.80500 113.89100 1.000 88.24059 209 LEU L C 1
ATOM 3752 O O . LEU C 3 209 ? 107.56400 107.26600 114.52600 1.000 90.47435 209 LEU L O 1
ATOM 3757 N N . SER C 3 210 ? 108.42600 106.40200 112.62300 1.000 90.85180 210 SER L N 1
ATOM 3758 C CA . SER C 3 210 ? 107.16900 106.53500 111.89600 1.000 93.98445 210 SER L CA 1
ATOM 3759 C C . SER C 3 210 ? 106.10200 105.58200 112.42100 1.000 98.49842 210 SER L C 1
ATOM 3760 O O . SER C 3 210 ? 104.90600 105.85000 112.26100 1.000 97.15240 210 SER L O 1
ATOM 3763 N N . SER C 3 211 ? 106.50100 104.47800 113.03600 1.000 101.14913 211 SER L N 1
ATOM 3764 C CA . SER C 3 211 ? 105.57500 103.48400 113.55300 1.000 98.12474 211 SER L CA 1
ATOM 3765 C C . SER C 3 211 ? 106.15200 102.87200 114.81900 1.000 97.47117 211 SER L C 1
ATOM 3766 O O . SER C 3 211 ? 107.37300 102.85900 115.00900 1.000 98.87170 211 SER L O 1
ATOM 3769 N N . PRO C 3 212 ? 105.29900 102.36400 115.70800 1.000 95.61081 212 PRO L N 1
ATOM 3770 C CA . PRO C 3 212 ? 105.80400 101.70600 116.92000 1.000 92.61766 212 PRO L CA 1
ATOM 3771 C C . PRO C 3 212 ? 106.62000 100.46700 116.58400 1.000 93.28622 212 PRO L C 1
ATOM 3772 O O . PRO C 3 212 ? 106.35300 99.77200 115.60200 1.000 97.84138 212 PRO L O 1
ATOM 3776 N N . VAL C 3 213 ? 107.61900 100.19000 117.41500 1.000 87.46245 213 VAL L N 1
ATOM 3777 C CA . VAL C 3 213 ? 108.53000 99.07100 117.20100 1.000 86.86943 213 VAL L CA 1
ATOM 3778 C C . VAL C 3 213 ? 108.28000 98.01900 118.27000 1.000 88.79658 213 VAL L C 1
ATOM 3779 O O . VAL C 3 213 ? 108.30100 98.32300 119.46800 1.000 88.64510 213 VAL L O 1
ATOM 3783 N N . THR C 3 214 ? 108.04900 96.78200 117.84300 1.000 89.42480 214 THR L N 1
ATOM 3784 C CA . THR C 3 214 ? 107.74500 95.68000 118.74600 1.000 83.61315 214 THR L CA 1
ATOM 3785 C C . THR C 3 214 ? 108.88100 94.67000 118.70300 1.000 84.95822 214 THR L C 1
ATOM 3786 O O . THR C 3 214 ? 109.22600 94.16600 117.62900 1.000 89.20201 214 THR L O 1
ATOM 3790 N N . LYS C 3 215 ? 109.45600 94.37700 119.86500 1.000 82.46678 215 LYS L N 1
ATOM 3791 C CA . LYS C 3 215 ? 110.44700 93.31900 120.01400 1.000 78.65325 215 LYS L CA 1
ATOM 3792 C C . LYS C 3 215 ? 109.86800 92.23900 120.91400 1.000 76.91563 215 LYS L C 1
ATOM 3793 O O . LYS C 3 215 ? 109.50300 92.51600 122.05800 1.000 80.26829 215 LYS L O 1
ATOM 3799 N N . SER C 3 216 ? 109.79000 91.01200 120.40800 1.000 73.13989 216 SER L N 1
ATOM 3800 C CA . SER C 3 216 ? 109.06500 89.96400 121.10900 1.000 76.56013 216 SER L CA 1
ATOM 3801 C C . SER C 3 216 ? 109.83800 88.65700 121.05900 1.000 77.85725 216 SER L C 1
ATOM 3802 O O . SER C 3 216 ? 110.70100 88.45000 120.20400 1.000 76.97837 216 SER L O 1
ATOM 3805 N N . PHE C 3 217 ? 109.51100 87.77300 121.99900 1.000 80.14311 217 PHE L N 1
ATOM 3806 C CA . PHE C 3 217 ? 110.07800 86.43400 122.03300 1.000 82.08388 217 PHE L CA 1
ATOM 3807 C C . PHE C 3 217 ? 109.07600 85.46900 122.64900 1.000 87.67217 217 PHE L C 1
ATOM 3808 O O . PHE C 3 217 ? 108.02100 85.87400 123.15000 1.000 90.84251 217 PHE L O 1
ATOM 3816 N N . ASN C 3 218 ? 109.41100 84.18400 122.58500 1.000 90.46357 218 ASN L N 1
ATOM 3817 C CA . ASN C 3 218 ? 108.55400 83.12600 123.10200 1.000 97.06583 218 ASN L CA 1
ATOM 3818 C C . ASN C 3 218 ? 109.27900 82.38000 124.21300 1.000 101.19559 218 ASN L C 1
ATOM 3819 O O . ASN C 3 218 ? 110.49800 82.20100 124.15300 1.000 107.02845 218 ASN L O 1
ATOM 3824 N N . ARG C 3 219 ? 108.52900 81.95300 125.22500 1.000 101.35209 219 ARG L N 1
ATOM 3825 C CA . ARG C 3 219 ? 109.12400 81.21900 126.33300 1.000 104.39892 219 ARG L CA 1
ATOM 3826 C C . ARG C 3 219 ? 109.57400 79.83700 125.88100 1.000 111.94820 219 ARG L C 1
ATOM 3827 O O . ARG C 3 219 ? 108.80000 79.08000 125.29000 1.000 113.95884 219 ARG L O 1
ATOM 3835 N N . GLY C 3 220 ? 110.83300 79.50800 126.16600 1.000 114.90475 220 GLY L N 1
ATOM 3836 C CA . GLY C 3 220 ? 111.37400 78.19900 125.87500 1.000 120.39491 220 GLY L CA 1
ATOM 3837 C C . GLY C 3 220 ? 111.95300 78.02700 124.48800 1.000 131.04098 220 GLY L C 1
ATOM 3838 O O . GLY C 3 220 ? 112.57000 76.98900 124.21800 1.000 134.29498 220 GLY L O 1
ATOM 3839 N N . GLU C 3 221 ? 111.78500 79.00400 123.60400 1.000 130.63515 221 GLU L N 1
ATOM 3840 C CA . GLU C 3 221 ? 112.27100 78.90700 122.23700 1.000 131.48553 221 GLU L CA 1
ATOM 3841 C C . GLU C 3 221 ? 113.62500 79.58800 122.09900 1.000 137.54263 221 GLU L C 1
ATOM 3842 O O . GLU C 3 221 ? 114.22600 80.03000 123.08300 1.000 138.18641 221 GLU L O 1
ATOM 3848 N N . CYS C 3 222 ? 114.09800 79.66600 120.86000 1.000 142.91133 222 CYS L N 1
ATOM 3849 C CA . CYS C 3 222 ? 115.38900 80.27000 120.55500 1.000 146.99954 222 CYS L CA 1
ATOM 3850 C C . CYS C 3 222 ? 115.39400 80.87300 119.15200 1.000 146.02527 222 CYS L C 1
ATOM 3851 O O . CYS C 3 222 ? 114.55800 81.71300 118.82400 1.000 146.38283 222 CYS L O 1
ATOM 3854 N N . GLY D 4 3 ? 99.18500 111.19900 110.71100 1.000 142.35626 3 GLY K N 1
ATOM 3855 C CA . GLY D 4 3 ? 99.44000 111.66700 109.36100 1.000 136.24387 3 GLY K CA 1
ATOM 3856 C C . GLY D 4 3 ? 100.67700 112.53400 109.24900 1.000 136.66282 3 GLY K C 1
ATOM 3857 O O . GLY D 4 3 ? 101.17100 113.06100 110.24400 1.000 141.15872 3 GLY K O 1
ATOM 3858 N N . SER D 4 4 ? 101.18200 112.67600 108.02600 1.000 129.11721 4 SER K N 1
ATOM 3859 C CA . SER D 4 4 ? 102.36200 113.49000 107.77400 1.000 125.21360 4 SER K CA 1
ATOM 3860 C C . SER D 4 4 ? 102.05200 114.96800 107.97000 1.000 118.95711 4 SER K C 1
ATOM 3861 O O . SER D 4 4 ? 100.98300 115.44800 107.58500 1.000 118.58645 4 SER K O 1
ATOM 3864 N N . ILE D 4 5 ? 102.99700 115.68900 108.57600 1.000 109.42410 5 ILE K N 1
ATOM 3865 C CA . ILE D 4 5 ? 102.81200 117.11800 108.80700 1.000 105.77483 5 ILE K CA 1
ATOM 3866 C C . ILE D 4 5 ? 102.95600 117.85700 107.48600 1.000 104.34478 5 ILE K C 1
ATOM 3867 O O . ILE D 4 5 ? 103.90300 117.62500 106.72500 1.000 100.01698 5 ILE K O 1
ATOM 3872 N N . VAL D 4 6 ? 102.01600 118.75600 107.20800 1.000 107.24685 6 VAL K N 1
ATOM 3873 C CA . VAL D 4 6 ? 101.97000 119.49300 105.95100 1.000 105.91396 6 VAL K CA 1
ATOM 3874 C C . VAL D 4 6 ? 102.49300 120.90200 106.18600 1.000 107.25344 6 VAL K C 1
ATOM 3875 O O . VAL D 4 6 ? 101.93600 121.65200 106.99700 1.000 109.70022 6 VAL K O 1
ATOM 3879 N N . MET D 4 7 ? 103.55700 121.26500 105.47500 1.000 103.46549 7 MET K N 1
ATOM 3880 C CA . MET D 4 7 ? 104.13600 122.60000 105.54600 1.000 101.07109 7 MET K CA 1
ATOM 3881 C C . MET D 4 7 ? 103.70000 123.38800 104.31800 1.000 106.69991 7 MET K C 1
ATOM 3882 O O . MET D 4 7 ? 103.92600 122.95000 103.18500 1.000 112.24521 7 MET K O 1
ATOM 3887 N N . THR D 4 8 ? 103.07800 124.54400 104.53800 1.000 104.80731 8 THR K N 1
ATOM 3888 C CA . THR D 4 8 ? 102.61700 125.41600 103.46300 1.000 104.01849 8 THR K CA 1
ATOM 3889 C C . THR D 4 8 ? 103.49300 126.66100 103.45600 1.000 104.96350 8 THR K C 1
ATOM 3890 O O . THR D 4 8 ? 103.65500 127.31600 104.48900 1.000 108.64500 8 THR K O 1
ATOM 3894 N N . GLN D 4 9 ? 104.05500 126.98800 102.29900 1.000 105.70358 9 GLN K N 1
ATOM 3895 C CA . GLN D 4 9 ? 104.98500 128.10100 102.17600 1.000 101.91713 9 GLN K CA 1
ATOM 3896 C C . GLN D 4 9 ? 104.43700 129.13500 101.20400 1.000 102.14481 9 GLN K C 1
ATOM 3897 O O . GLN D 4 9 ? 103.95900 128.78400 100.12000 1.000 105.37715 9 GLN K O 1
ATOM 3903 N N . THR D 4 10 ? 104.50800 130.40400 101.59300 1.000 103.19932 10 THR K N 1
ATOM 3904 C CA . THR D 4 10 ? 104.02000 131.51100 100.78600 1.000 102.78784 10 THR K CA 1
ATOM 3905 C C . THR D 4 10 ? 105.05100 132.62900 100.78200 1.000 102.47715 10 THR K C 1
ATOM 3906 O O . THR D 4 10 ? 105.84800 132.74600 101.72200 1.000 103.74578 10 THR K O 1
ATOM 3910 N N . PRO D 4 11 ? 105.08300 133.45000 99.72300 1.000 99.33727 11 PRO K N 1
ATOM 3911 C CA . PRO D 4 11 ? 104.35500 133.33300 98.45400 1.000 99.54634 11 PRO K CA 1
ATOM 3912 C C . PRO D 4 11 ? 105.08800 132.42700 97.47500 1.000 105.39672 11 PRO K C 1
ATOM 3913 O O . PRO D 4 11 ? 106.24800 132.09400 97.69100 1.000 109.48045 11 PRO K O 1
ATOM 3917 N N . LYS D 4 12 ? 104.43800 132.00700 96.38900 1.000 105.61832 12 LYS K N 1
ATOM 3918 C CA . LYS D 4 12 ? 105.07700 131.07900 95.46300 1.000 102.81394 12 LYS K CA 1
ATOM 3919 C C . LYS D 4 12 ? 106.08800 131.77400 94.55900 1.000 103.98836 12 LYS K C 1
ATOM 3920 O O . LYS D 4 12 ? 107.11200 131.17800 94.21200 1.000 103.91495 12 LYS K O 1
ATOM 3926 N N . PHE D 4 13 ? 105.82600 133.01900 94.16400 1.000 103.72251 13 PHE K N 1
ATOM 3927 C CA . PHE D 4 13 ? 106.71500 133.76800 93.28500 1.000 102.52935 13 PHE K CA 1
ATOM 3928 C C . PHE D 4 13 ? 107.03500 135.12000 93.90200 1.000 104.84432 13 PHE K C 1
ATOM 3929 O O . PHE D 4 13 ? 106.20900 135.69800 94.61300 1.000 110.42731 13 PHE K O 1
ATOM 3937 N N . LEU D 4 14 ? 108.23700 135.62400 93.62500 1.000 104.85768 14 LEU K N 1
ATOM 3938 C CA . LEU D 4 14 ? 108.68300 136.91900 94.12700 1.000 106.43840 14 LEU K CA 1
ATOM 3939 C C . LEU D 4 14 ? 109.41200 137.66400 93.02000 1.000 113.89514 14 LEU K C 1
ATOM 3940 O O . LEU D 4 14 ? 110.38900 137.15200 92.46500 1.000 116.16383 14 LEU K O 1
ATOM 3945 N N . PHE D 4 15 ? 108.94300 138.86700 92.70600 1.000 116.37554 15 PHE K N 1
ATOM 3946 C CA . PHE D 4 15 ? 109.57900 139.74800 91.73000 1.000 120.11050 15 PHE K CA 1
ATOM 3947 C C . PHE D 4 15 ? 110.00000 141.01800 92.46000 1.000 121.79966 15 PHE K C 1
ATOM 3948 O O . PHE D 4 15 ? 109.17100 141.89200 92.72400 1.000 127.96588 15 PHE K O 1
ATOM 3956 N N . VAL D 4 16 ? 111.28900 141.12400 92.77900 1.000 122.16577 16 VAL K N 1
ATOM 3957 C CA . VAL D 4 16 ? 111.80600 142.25400 93.53600 1.000 124.12321 16 VAL K CA 1
ATOM 3958 C C . VAL D 4 16 ? 112.96500 142.88700 92.78000 1.000 128.07552 16 VAL K C 1
ATOM 3959 O O . VAL D 4 16 ? 113.63400 142.24900 91.96500 1.000 127.51798 16 VAL K O 1
ATOM 3963 N N . SER D 4 17 ? 113.18900 144.16500 93.06000 1.000 131.79426 17 SER K N 1
ATOM 3964 C CA . SER D 4 17 ? 114.31700 144.89600 92.50800 1.000 130.98238 17 SER K CA 1
ATOM 3965 C C . SER D 4 17 ? 115.50900 144.79300 93.44800 1.000 131.36663 17 SER K C 1
ATOM 3966 O O . SER D 4 17 ? 115.35700 144.53400 94.64400 1.000 133.71926 17 SER K O 1
ATOM 3969 N N . ALA D 4 18 ? 116.70100 144.99100 92.89200 1.000 129.05687 18 ALA K N 1
ATOM 3970 C CA . ALA D 4 18 ? 117.91900 144.90200 93.68500 1.000 131.47229 18 ALA K CA 1
ATOM 3971 C C . ALA D 4 18 ? 117.90400 145.92700 94.81100 1.000 135.03546 18 ALA K C 1
ATOM 3972 O O . ALA D 4 18 ? 117.55500 147.09200 94.60800 1.000 135.06644 18 ALA K O 1
ATOM 3974 N N . GLY D 4 19 ? 118.28100 145.48200 96.00800 1.000 133.31317 19 GLY K N 1
ATOM 3975 C CA . GLY D 4 19 ? 118.35800 146.33600 97.16900 1.000 130.26399 19 GLY K CA 1
ATOM 3976 C C . GLY D 4 19 ? 117.15000 146.28700 98.08300 1.000 130.26277 19 GLY K C 1
ATOM 3977 O O . GLY D 4 19 ? 117.18000 146.90300 99.15400 1.000 131.25265 19 GLY K O 1
ATOM 3978 N N . ASP D 4 20 ? 116.09200 145.58400 97.69200 1.000 128.49433 20 ASP K N 1
ATOM 3979 C CA . ASP D 4 20 ? 114.88800 145.54500 98.50500 1.000 128.93878 20 ASP K CA 1
ATOM 3980 C C . ASP D 4 20 ? 114.99100 144.48100 99.59500 1.000 127.19187 20 ASP K C 1
ATOM 3981 O O . ASP D 4 20 ? 115.99300 143.77400 99.72700 1.000 126.51460 20 ASP K O 1
ATOM 3986 N N . ARG D 4 21 ? 113.92700 144.38600 100.38700 1.000 123.45473 21 ARG K N 1
ATOM 3987 C CA . ARG D 4 21 ? 113.82800 143.44800 101.49700 1.000 119.98056 21 ARG K CA 1
ATOM 3988 C C . ARG D 4 21 ? 112.65900 142.50300 101.25100 1.000 119.25536 21 ARG K C 1
ATOM 3989 O O . ARG D 4 21 ? 111.57400 142.94600 100.85900 1.000 121.07946 21 ARG K O 1
ATOM 3997 N N . VAL D 4 22 ? 112.87600 141.20500 101.47400 1.000 114.60663 22 VAL K N 1
ATOM 3998 C CA . VAL D 4 22 ? 111.85900 140.20100 101.18500 1.000 113.38897 22 VAL K CA 1
ATOM 3999 C C . VAL D 4 22 ? 111.64200 139.31600 102.40400 1.000 111.81768 22 VAL K C 1
ATOM 4000 O O . VAL D 4 22 ? 112.51700 139.17800 103.26500 1.000 109.07054 22 VAL K O 1
ATOM 4004 N N . THR D 4 23 ? 110.45800 138.70400 102.46100 1.000 108.50940 23 THR K N 1
ATOM 4005 C CA . THR D 4 23 ? 110.04600 137.85800 103.57300 1.000 103.36075 23 THR K CA 1
ATOM 4006 C C . THR D 4 23 ? 109.25900 136.67000 103.04100 1.000 102.76689 23 THR K C 1
ATOM 4007 O O . THR D 4 23 ? 108.39200 136.83300 102.17800 1.000 103.18462 23 THR K O 1
ATOM 4011 N N . ILE D 4 24 ? 109.56100 135.48100 103.56000 1.000 99.24995 24 ILE K N 1
ATOM 4012 C CA . ILE D 4 24 ? 108.90400 134.23800 103.17100 1.000 96.18614 24 ILE K CA 1
ATOM 4013 C C . ILE D 4 24 ? 108.33900 133.58300 104.42300 1.000 95.83934 24 ILE K C 1
ATOM 4014 O O . ILE D 4 24 ? 109.01900 133.51500 105.45400 1.000 96.27216 24 ILE K O 1
ATOM 4019 N N . THR D 4 25 ? 107.10000 133.09800 104.33800 1.000 96.06495 25 THR K N 1
ATOM 4020 C CA . THR D 4 25 ? 106.39200 132.55300 105.48800 1.000 97.67660 25 THR K CA 1
ATOM 4021 C C . THR D 4 25 ? 106.13900 131.06100 105.31100 1.000 102.11149 25 THR K C 1
ATOM 4022 O O . THR D 4 25 ? 105.58200 130.63100 104.29500 1.000 104.82727 25 THR K O 1
ATOM 4026 N N . CYS D 4 26 ? 106.53700 130.27600 106.31300 1.000 103.13158 26 CYS K N 1
ATOM 4027 C CA . CYS D 4 26 ? 106.35700 128.82800 106.32100 1.000 98.00855 26 CYS K CA 1
ATOM 4028 C C . CYS D 4 26 ? 105.47400 128.47200 107.50600 1.000 100.65685 26 CYS K C 1
ATOM 4029 O O . CYS D 4 26 ? 105.79900 128.81300 108.64800 1.000 105.73599 26 CYS K O 1
ATOM 4032 N N . LYS D 4 27 ? 104.36900 127.78200 107.24200 1.000 102.59638 27 LYS K N 1
ATOM 4033 C CA . LYS D 4 27 ? 103.33500 127.53600 108.23600 1.000 105.55360 27 LYS K CA 1
ATOM 4034 C C . LYS D 4 27 ? 103.04600 126.04400 108.32900 1.000 113.26198 27 LYS K C 1
ATOM 4035 O O . LYS D 4 27 ? 102.81900 125.38600 107.30800 1.000 116.40306 27 LYS K O 1
ATOM 4041 N N . ALA D 4 28 ? 103.04000 125.51900 109.55000 1.000 110.89789 28 ALA K N 1
ATOM 4042 C CA . ALA D 4 28 ? 102.82000 124.10000 109.78300 1.000 108.73721 28 ALA K CA 1
ATOM 4043 C C . ALA D 4 28 ? 101.37100 123.83600 110.16900 1.000 109.27519 28 ALA K C 1
ATOM 4044 O O . ALA D 4 28 ? 100.66100 124.72900 110.63700 1.000 115.79042 28 ALA K O 1
ATOM 4046 N N . SER D 4 29 ? 100.93500 122.59100 109.96400 1.000 103.16084 29 SER K N 1
ATOM 4047 C CA . SER D 4 29 ? 99.57300 122.21600 110.32800 1.000 108.04408 29 SER K CA 1
ATOM 4048 C C . SER D 4 29 ? 99.44000 121.87300 111.80500 1.000 111.53359 29 SER K C 1
ATOM 4049 O O . SER D 4 29 ? 98.31700 121.81000 112.31400 1.000 116.54735 29 SER K O 1
ATOM 4052 N N . GLN D 4 30 ? 100.55200 121.64700 112.49800 1.000 110.33475 30 GLN K N 1
ATOM 4053 C CA . GLN D 4 30 ? 100.53700 121.39300 113.93000 1.000 108.26741 30 GLN K CA 1
ATOM 4054 C C . GLN D 4 30 ? 101.88700 121.80400 114.49500 1.000 106.83702 30 GLN K C 1
ATOM 4055 O O . GLN D 4 30 ? 102.84700 122.02600 113.75400 1.000 111.00965 30 GLN K O 1
ATOM 4061 N N . SER D 4 31 ? 101.94900 121.91300 115.81900 1.000 99.97943 31 SER K N 1
ATOM 4062 C CA . SER D 4 31 ? 103.14400 122.43600 116.46900 1.000 102.34719 31 SER K CA 1
ATOM 4063 C C . SER D 4 31 ? 104.36500 121.59800 116.11800 1.000 106.71117 31 SER K C 1
ATOM 4064 O O . SER D 4 31 ? 104.33400 120.36800 116.19800 1.000 109.23367 31 SER K O 1
ATOM 4067 N N . VAL D 4 32 ? 105.44100 122.27400 115.71800 1.000 105.96084 32 VAL K N 1
ATOM 4068 C CA . VAL D 4 32 ? 106.70900 121.63400 115.39700 1.000 101.18471 32 VAL K CA 1
ATOM 4069 C C . VAL D 4 32 ? 107.85100 122.22000 116.22300 1.000 103.43562 32 VAL K C 1
ATOM 4070 O O . VAL D 4 32 ? 109.00900 122.10500 115.84300 1.000 103.57923 32 VAL K O 1
ATOM 4074 N N . SER D 4 33 ? 107.52600 122.84900 117.35400 1.000 103.18897 33 SER K N 1
ATOM 4075 C CA . SER D 4 33 ? 108.51400 123.48100 118.22000 1.000 104.95981 33 SER K CA 1
ATOM 4076 C C . SER D 4 33 ? 109.36000 124.47900 117.44000 1.000 105.27296 33 SER K C 1
ATOM 4077 O O . SER D 4 33 ? 108.82300 125.39400 116.80800 1.000 109.47036 33 SER K O 1
ATOM 4080 N N . ASN D 4 34 ? 110.68100 124.31000 117.47200 1.000 100.35033 34 ASN K N 1
ATOM 4081 C CA . ASN D 4 34 ? 111.58900 125.17200 116.72500 1.000 103.16059 34 ASN K CA 1
ATOM 4082 C C . ASN D 4 34 ? 112.52600 124.37200 115.82900 1.000 102.49124 34 ASN K C 1
ATOM 4083 O O . ASN D 4 34 ? 113.68300 124.75900 115.64600 1.000 101.92534 34 ASN K O 1
ATOM 4088 N N . ASP D 4 35 ? 112.04900 123.26200 115.26500 1.000 99.01614 35 ASP K N 1
ATOM 4089 C CA . ASP D 4 35 ? 112.84600 122.44700 114.35000 1.000 97.15787 35 ASP K CA 1
ATOM 4090 C C . ASP D 4 35 ? 112.44300 122.76700 112.91000 1.000 93.77074 35 ASP K C 1
ATOM 4091 O O . ASP D 4 35 ? 111.65000 122.07200 112.27300 1.000 97.07334 35 ASP K O 1
ATOM 4096 N N . VAL D 4 36 ? 113.00700 123.85700 112.39900 1.000 87.61205 36 VAL K N 1
ATOM 4097 C CA . VAL D 4 36 ? 112.78400 124.29000 111.02600 1.000 85.72198 36 VAL K CA 1
ATOM 4098 C C . VAL D 4 36 ? 114.11800 124.71800 110.43500 1.000 84.67742 36 VAL K C 1
ATOM 4099 O O . VAL D 4 36 ? 114.88400 125.44000 111.08100 1.000 90.48058 36 VAL K O 1
ATOM 4103 N N . GLU D 4 37 ? 114.39500 124.27100 109.21600 1.000 80.45529 37 GLU K N 1
ATOM 4104 C CA . GLU D 4 37 ? 115.61300 124.61600 108.50600 1.000 80.08262 37 GLU K CA 1
ATOM 4105 C C . GLU D 4 37 ? 115.26700 125.20000 107.14400 1.000 82.49647 37 GLU K C 1
ATOM 4106 O O . GLU D 4 37 ? 114.35100 124.74000 106.46100 1.000 90.71622 37 GLU K O 1
ATOM 4112 N N . TRP D 4 38 ? 116.01700 126.22300 106.75600 1.000 73.22657 38 TRP K N 1
ATOM 4113 C CA . TRP D 4 38 ? 115.81900 126.92000 105.49500 1.000 68.12173 38 TRP K CA 1
ATOM 4114 C C . TRP D 4 38 ? 117.01800 126.69200 104.58900 1.000 72.29837 38 TRP K C 1
ATOM 4115 O O . TRP D 4 38 ? 118.15900 126.98300 104.97300 1.000 78.54866 38 TRP K O 1
ATOM 4126 N N . TYR D 4 39 ? 116.73600 126.18800 103.38500 1.000 71.51066 39 TYR K N 1
ATOM 4127 C CA . TYR D 4 39 ? 117.72900 125.85200 102.37400 1.000 71.47188 39 TYR K CA 1
ATOM 4128 C C . TYR D 4 39 ? 117.56900 126.75100 101.15700 1.000 75.28369 39 TYR K C 1
ATOM 4129 O O . TYR D 4 39 ? 116.45800 127.16500 100.81400 1.000 82.18097 39 TYR K O 1
ATOM 4138 N N . GLN D 4 40 ? 118.70500 126.98100 100.48500 1.000 75.79904 40 GLN K N 1
ATOM 4139 C CA . GLN D 4 40 ? 118.71800 127.79000 99.24200 1.000 77.70186 40 GLN K CA 1
ATOM 4140 C C . GLN D 4 40 ? 119.33300 126.93900 98.12500 1.000 82.57106 40 GLN K C 1
ATOM 4141 O O . GLN D 4 40 ? 120.41400 126.35800 98.35900 1.000 89.81758 40 GLN K O 1
ATOM 4147 N N . GLN D 4 41 ? 118.68100 126.86900 96.96700 1.000 83.45504 41 GLN K N 1
ATOM 4148 C CA . GLN D 4 41 ? 119.14200 126.08400 95.82700 1.000 85.20234 41 GLN K CA 1
ATOM 4149 C C . GLN D 4 41 ? 119.23400 126.99700 94.61400 1.000 90.47363 41 GLN K C 1
ATOM 4150 O O . GLN D 4 41 ? 118.22600 127.56900 94.18500 1.000 91.59862 41 GLN K O 1
ATOM 4156 N N . LYS D 4 42 ? 120.43300 127.14100 94.07000 1.000 93.93200 42 LYS K N 1
ATOM 4157 C CA . LYS D 4 42 ? 120.60700 127.87900 92.83400 1.000 99.96200 42 LYS K CA 1
ATOM 4158 C C . LYS D 4 42 ? 120.29300 126.97900 91.64500 1.000 108.96773 42 LYS K C 1
ATOM 4159 O O . LYS D 4 42 ? 120.31200 125.75400 91.76700 1.000 111.09726 42 LYS K O 1
ATOM 4165 N N . PRO D 4 43 ? 119.97900 127.55900 90.48900 1.000 115.18794 43 PRO K N 1
ATOM 4166 C CA . PRO D 4 43 ? 119.61600 126.73600 89.32800 1.000 119.88271 43 PRO K CA 1
ATOM 4167 C C . PRO D 4 43 ? 120.72800 125.77600 88.93100 1.000 119.57616 43 PRO K C 1
ATOM 4168 O O . PRO D 4 43 ? 121.82300 126.18700 88.54500 1.000 119.79966 43 PRO K O 1
ATOM 4172 N N . GLY D 4 44 ? 120.43500 124.48000 89.03300 1.000 118.67917 44 GLY K N 1
ATOM 4173 C CA . GLY D 4 44 ? 121.33800 123.44700 88.57600 1.000 119.49710 44 GLY K CA 1
ATOM 4174 C C . GLY D 4 44 ? 122.41500 123.02800 89.55100 1.000 121.18641 44 GLY K C 1
ATOM 4175 O O . GLY D 4 44 ? 123.44400 122.49800 89.11400 1.000 123.97600 44 GLY K O 1
ATOM 4176 N N . GLN D 4 45 ? 122.22800 123.24700 90.84900 1.000 118.82356 45 GLN K N 1
ATOM 4177 C CA . GLN D 4 45 ? 123.22500 122.88700 91.84500 1.000 116.12163 45 GLN K CA 1
ATOM 4178 C C . GLN D 4 45 ? 122.56400 122.21800 93.04300 1.000 112.17197 45 GLN K C 1
ATOM 4179 O O . GLN D 4 45 ? 121.33900 122.11000 93.12700 1.000 111.60390 45 GLN K O 1
ATOM 4185 N N . SER D 4 46 ? 123.40100 121.76100 93.97100 1.000 106.77878 46 SER K N 1
ATOM 4186 C CA . SER D 4 46 ? 122.91900 121.09000 95.16400 1.000 96.55221 46 SER K CA 1
ATOM 4187 C C . SER D 4 46 ? 122.30100 122.09500 96.12900 1.000 96.85895 46 SER K C 1
ATOM 4188 O O . SER D 4 46 ? 122.69300 123.26300 96.15900 1.000 104.42968 46 SER K O 1
ATOM 4191 N N . PRO D 4 47 ? 121.32500 121.66700 96.92600 1.000 85.63791 47 PRO K N 1
ATOM 4192 C CA . PRO D 4 47 ? 120.80400 122.54200 97.97800 1.000 82.72839 47 PRO K CA 1
ATOM 4193 C C . PRO D 4 47 ? 121.88500 122.86900 98.99400 1.000 82.92377 47 PRO K C 1
ATOM 4194 O O . PRO D 4 47 ? 122.76900 122.05900 99.27500 1.000 88.34436 47 PRO K O 1
ATOM 4198 N N . LYS D 4 48 ? 121.81000 124.07500 99.54200 1.000 81.08902 48 LYS K N 1
ATOM 4199 C CA . LYS D 4 48 ? 122.77000 124.55600 100.52400 1.000 77.96170 48 LYS K CA 1
ATOM 4200 C C . LYS D 4 48 ? 122.02400 124.99600 101.77200 1.000 82.04500 48 LYS K C 1
ATOM 4201 O O . LYS D 4 48 ? 121.05800 125.75900 101.68300 1.000 86.61378 48 LYS K O 1
ATOM 4207 N N . LEU D 4 49 ? 122.47000 124.51800 102.93000 1.000 76.92910 49 LEU K N 1
ATOM 4208 C CA . LEU D 4 49 ? 121.82700 124.88900 104.18200 1.000 76.08698 49 LEU K CA 1
ATOM 4209 C C . LEU D 4 49 ? 122.11900 126.34700 104.50600 1.000 77.99680 49 LEU K C 1
ATOM 4210 O O . LEU D 4 49 ? 123.26900 126.78900 104.43700 1.000 85.09995 49 LEU K O 1
ATOM 4215 N N . MET D 4 50 ? 121.07500 127.09400 104.85700 1.000 75.52520 50 MET K N 1
ATOM 4216 C CA . MET D 4 50 ? 121.20700 128.49900 105.21400 1.000 78.69301 50 MET K CA 1
ATOM 4217 C C . MET D 4 50 ? 120.90700 128.73800 106.68700 1.000 84.36711 50 MET K C 1
ATOM 4218 O O . MET D 4 50 ? 121.73000 129.31300 107.40200 1.000 91.41505 50 MET K O 1
ATOM 4223 N N . ILE D 4 51 ? 119.74500 128.30300 107.16400 1.000 84.39381 51 ILE K N 1
ATOM 4224 C CA . ILE D 4 51 ? 119.33600 128.53500 108.54500 1.000 81.51314 51 ILE K CA 1
ATOM 4225 C C . ILE D 4 51 ? 118.93500 127.20600 109.16400 1.000 83.00939 51 ILE K C 1
ATOM 4226 O O . ILE D 4 51 ? 118.25100 126.40300 108.52400 1.000 90.16489 51 ILE K O 1
ATOM 4231 N N . TYR D 4 52 ? 119.36200 126.96400 110.40100 1.000 81.79715 52 TYR K N 1
ATOM 4232 C CA . TYR D 4 52 ? 118.93900 125.77300 111.12100 1.000 83.65407 52 TYR K CA 1
ATOM 4233 C C . TYR D 4 52 ? 118.50400 126.14800 112.53000 1.000 86.88062 52 TYR K C 1
ATOM 4234 O O . TYR D 4 52 ? 118.94900 127.14800 113.09500 1.000 95.83681 52 TYR K O 1
ATOM 4243 N N . PHE D 4 53 ? 117.60300 125.33100 113.08000 1.000 81.91191 53 PHE K N 1
ATOM 4244 C CA . PHE D 4 53 ? 116.98800 125.57100 114.38700 1.000 85.92232 53 PHE K CA 1
ATOM 4245 C C . PHE D 4 53 ? 116.23800 126.90200 114.41300 1.000 91.19828 53 PHE K C 1
ATOM 4246 O O . PHE D 4 53 ? 116.02600 127.50200 115.46900 1.000 94.30884 53 PHE K O 1
ATOM 4254 N N . ALA D 4 54 ? 115.86800 127.38000 113.22300 1.000 91.28997 54 ALA K N 1
ATOM 4255 C CA . ALA D 4 54 ? 114.91400 128.46500 113.01000 1.000 92.19497 54 ALA K CA 1
ATOM 4256 C C . ALA D 4 54 ? 115.44300 129.84900 113.36900 1.000 97.18616 54 ALA K C 1
ATOM 4257 O O . ALA D 4 54 ? 114.76900 130.84800 113.10300 1.000 101.38047 54 ALA K O 1
ATOM 4259 N N . SER D 4 55 ? 116.62600 129.94000 113.97200 1.000 95.99793 55 SER K N 1
ATOM 4260 C CA . SER D 4 55 ? 117.17700 131.25800 114.26400 1.000 98.00483 55 SER K CA 1
ATOM 4261 C C . SER D 4 55 ? 118.68100 131.33400 114.04000 1.000 95.03516 55 SER K C 1
ATOM 4262 O O . SER D 4 55 ? 119.23600 132.42900 113.90000 1.000 94.04218 55 SER K O 1
ATOM 4265 N N . LYS D 4 56 ? 119.35000 130.18900 113.99300 1.000 93.25860 56 LYS K N 1
ATOM 4266 C CA . LYS D 4 56 ? 120.80500 130.15100 113.95600 1.000 95.29431 56 LYS K CA 1
ATOM 4267 C C . LYS D 4 56 ? 121.28100 130.28400 112.51900 1.000 101.29478 56 LYS K C 1
ATOM 4268 O O . LYS D 4 56 ? 120.59400 129.85300 111.59000 1.000 101.96258 56 LYS K O 1
ATOM 4274 N N . ARG D 4 57 ? 122.45300 130.88300 112.34100 1.000 102.26995 57 ARG K N 1
ATOM 4275 C CA . ARG D 4 57 ? 122.99100 131.07800 111.00500 1.000 105.26379 57 ARG K CA 1
ATOM 4276 C C . ARG D 4 57 ? 124.18900 130.16200 110.78500 1.000 107.28167 57 ARG K C 1
ATOM 4277 O O . ARG D 4 57 ? 125.10700 130.11300 111.60900 1.000 110.48275 57 ARG K O 1
ATOM 4285 N N . TYR D 4 58 ? 124.17700 129.43300 109.67200 1.000 102.82322 58 TYR K N 1
ATOM 4286 C CA . TYR D 4 58 ? 125.25600 128.50800 109.36300 1.000 102.86330 58 TYR K CA 1
ATOM 4287 C C . TYR D 4 58 ? 126.52500 129.27100 108.99000 1.000 115.67899 58 TYR K C 1
ATOM 4288 O O . TYR D 4 58 ? 126.49200 130.45400 108.64100 1.000 120.73219 58 TYR K O 1
ATOM 4297 N N . ASN D 4 59 ? 127.65800 128.57700 109.07600 1.000 120.09807 59 ASN K N 1
ATOM 4298 C CA . ASN D 4 59 ? 128.94700 129.20600 108.81500 1.000 122.98391 59 ASN K CA 1
ATOM 4299 C C . ASN D 4 59 ? 129.04700 129.65800 107.36500 1.000 124.02457 59 ASN K C 1
ATOM 4300 O O . ASN D 4 59 ? 128.68900 128.92000 106.44300 1.000 125.40116 59 ASN K O 1
ATOM 4305 N N . GLY D 4 60 ? 129.54400 130.87700 107.16600 1.000 125.25627 60 GLY K N 1
ATOM 4306 C CA . GLY D 4 60 ? 129.72700 131.43100 105.84400 1.000 128.61462 60 GLY K CA 1
ATOM 4307 C C . GLY D 4 60 ? 128.53700 132.18000 105.28700 1.000 128.79007 60 GLY K C 1
ATOM 4308 O O . GLY D 4 60 ? 128.66400 132.81300 104.23200 1.000 131.82440 60 GLY K O 1
ATOM 4309 N N . VAL D 4 61 ? 127.39000 132.13400 105.95600 1.000 124.44014 61 VAL K N 1
ATOM 4310 C CA . VAL D 4 61 ? 126.18500 132.81300 105.48500 1.000 118.41895 61 VAL K CA 1
ATOM 4311 C C . VAL D 4 61 ? 126.31100 134.31100 105.73800 1.000 122.40931 61 VAL K C 1
ATOM 4312 O O . VAL D 4 61 ? 126.60000 134.72400 106.87000 1.000 125.29206 61 VAL K O 1
ATOM 4316 N N . PRO D 4 62 ? 126.11300 135.15300 104.72600 1.000 119.92787 62 PRO K N 1
ATOM 4317 C CA . PRO D 4 62 ? 126.12800 136.60000 104.95600 1.000 116.26640 62 PRO K CA 1
ATOM 4318 C C . PRO D 4 62 ? 125.02400 137.01600 105.91600 1.000 116.31910 62 PRO K C 1
ATOM 4319 O O . PRO D 4 62 ? 123.97900 136.37300 106.02300 1.000 114.63496 62 PRO K O 1
ATOM 4323 N N . ASP D 4 63 ? 125.27500 138.11700 106.62500 1.000 119.01435 63 ASP K N 1
ATOM 4324 C CA . ASP D 4 63 ? 124.41800 138.51400 107.73600 1.000 120.19012 63 ASP K CA 1
ATOM 4325 C C . ASP D 4 63 ? 123.03500 138.97900 107.29400 1.000 117.56993 63 ASP K C 1
ATOM 4326 O O . ASP D 4 63 ? 122.15600 139.14500 108.14600 1.000 115.88706 63 ASP K O 1
ATOM 4331 N N . ARG D 4 64 ? 122.81400 139.19300 105.99600 1.000 115.35452 64 ARG K N 1
ATOM 4332 C CA . ARG D 4 64 ? 121.52900 139.71700 105.55000 1.000 113.45483 64 ARG K CA 1
ATOM 4333 C C . ARG D 4 64 ? 120.41300 138.68000 105.58200 1.000 113.51199 64 ARG K C 1
ATOM 4334 O O . ARG D 4 64 ? 119.25600 139.04200 105.34600 1.000 111.00557 64 ARG K O 1
ATOM 4342 N N . PHE D 4 65 ? 120.72200 137.41600 105.85800 1.000 112.51642 65 PHE K N 1
ATOM 4343 C CA . PHE D 4 65 ? 119.70700 136.37700 105.99000 1.000 103.53508 65 PHE K CA 1
ATOM 4344 C C . PHE D 4 65 ? 119.35100 136.21400 107.46200 1.000 105.87998 65 PHE K C 1
ATOM 4345 O O . PHE D 4 65 ? 120.23700 136.00300 108.29600 1.000 110.00071 65 PHE K O 1
ATOM 4353 N N . THR D 4 66 ? 118.06300 136.31000 107.78300 1.000 107.72595 66 THR K N 1
ATOM 4354 C CA . THR D 4 66 ? 117.61100 136.12200 109.15400 1.000 108.03293 66 THR K CA 1
ATOM 4355 C C . THR D 4 66 ? 116.43000 135.16600 109.17200 1.000 107.15384 66 THR K C 1
ATOM 4356 O O . THR D 4 66 ? 115.65000 135.10000 108.22000 1.000 107.09403 66 THR K O 1
ATOM 4360 N N . GLY D 4 67 ? 116.30700 134.42200 110.26300 1.000 107.31553 67 GLY K N 1
ATOM 4361 C CA . GLY D 4 67 ? 115.19800 133.51000 110.45100 1.000 110.41175 67 GLY K CA 1
ATOM 4362 C C . GLY D 4 67 ? 114.59000 133.68500 111.82800 1.000 112.26097 67 GLY K C 1
ATOM 4363 O O . GLY D 4 67 ? 115.29600 133.90400 112.81200 1.000 112.62243 67 GLY K O 1
ATOM 4364 N N . SER D 4 68 ? 113.26500 133.58400 111.89000 1.000 109.52573 68 SER K N 1
ATOM 4365 C CA . SER D 4 68 ? 112.56900 133.72900 113.16000 1.000 110.88949 68 SER K CA 1
ATOM 4366 C C . SER D 4 68 ? 111.28000 132.92600 113.10700 1.000 110.00082 68 SER K C 1
ATOM 4367 O O . SER D 4 68 ? 110.93000 132.34600 112.08000 1.000 103.58193 68 SER K O 1
ATOM 4370 N N . GLY D 4 69 ? 110.57600 132.89500 114.23000 1.000 112.62328 69 GLY K N 1
ATOM 4371 C CA . GLY D 4 69 ? 109.30000 132.21500 114.32300 1.000 110.92354 69 GLY K CA 1
ATOM 4372 C C . GLY D 4 69 ? 109.32800 131.10100 115.34900 1.000 117.93248 69 GLY K C 1
ATOM 4373 O O . GLY D 4 69 ? 110.37400 130.69700 115.85200 1.000 112.92905 69 GLY K O 1
ATOM 4374 N N . PHE D 4 70 ? 108.13000 130.59700 115.63900 1.000 124.94726 70 PHE K N 1
ATOM 4375 C CA . PHE D 4 70 ? 107.96700 129.57100 116.66200 1.000 124.95542 70 PHE K CA 1
ATOM 4376 C C . PHE D 4 70 ? 106.52300 129.09800 116.65900 1.000 122.99835 70 PHE K C 1
ATOM 4377 O O . PHE D 4 70 ? 105.61800 129.83700 116.26000 1.000 125.11637 70 PHE K O 1
ATOM 4385 N N . GLY D 4 71 ? 106.31900 127.86700 117.11700 1.000 117.40045 71 GLY K N 1
ATOM 4386 C CA . GLY D 4 71 ? 104.98900 127.29800 117.16800 1.000 116.79283 71 GLY K CA 1
ATOM 4387 C C . GLY D 4 71 ? 104.57200 126.68900 115.84800 1.000 113.30869 71 GLY K C 1
ATOM 4388 O O . GLY D 4 71 ? 105.02100 125.59500 115.49600 1.000 113.75929 71 GLY K O 1
ATOM 4389 N N . THR D 4 72 ? 103.70900 127.38500 115.10800 1.000 113.66102 72 THR K N 1
ATOM 4390 C CA . THR D 4 72 ? 103.26300 126.92100 113.80500 1.000 114.93004 72 THR K CA 1
ATOM 4391 C C . THR D 4 72 ? 103.57200 127.88400 112.66900 1.000 116.59591 72 THR K C 1
ATOM 4392 O O . THR D 4 72 ? 103.11300 127.64500 111.54700 1.000 117.20979 72 THR K O 1
ATOM 4396 N N . GLU D 4 73 ? 104.31700 128.96000 112.91500 1.000 112.96569 73 GLU K N 1
ATOM 4397 C CA . GLU D 4 73 ? 104.65700 129.92900 111.88100 1.000 109.05040 73 GLU K CA 1
ATOM 4398 C C . GLU D 4 73 ? 106.11400 130.34500 112.00900 1.000 109.48361 73 GLU K C 1
ATOM 4399 O O . GLU D 4 73 ? 106.59700 130.61000 113.11700 1.000 112.68879 73 GLU K O 1
ATOM 4405 N N . PHE D 4 74 ? 106.80100 130.41900 110.86800 1.000 107.21732 74 PHE K N 1
ATOM 4406 C CA . PHE D 4 74 ? 108.19400 130.82500 110.80400 1.000 106.04123 74 PHE K CA 1
ATOM 4407 C C . PHE D 4 74 ? 108.39000 131.73900 109.60300 1.000 103.94308 74 PHE K C 1
ATOM 4408 O O . PHE D 4 74 ? 107.65700 131.65300 108.61400 1.000 101.04416 74 PHE K O 1
ATOM 4416 N N . THR D 4 75 ? 109.38500 132.61800 109.69500 1.000 104.11938 75 THR K N 1
ATOM 4417 C CA . THR D 4 75 ? 109.65700 133.61000 108.66700 1.000 98.96214 75 THR K CA 1
ATOM 4418 C C . THR D 4 75 ? 111.14200 133.64300 108.33800 1.000 98.73567 75 THR K C 1
ATOM 4419 O O . THR D 4 75 ? 111.99500 133.47100 109.21700 1.000 97.29647 75 THR K O 1
ATOM 4423 N N . PHE D 4 76 ? 111.43000 133.87500 107.06000 1.000 99.44447 76 PHE K N 1
ATOM 4424 C CA . PHE D 4 76 ? 112.78100 133.98300 106.52600 1.000 93.29369 76 PHE K CA 1
ATOM 4425 C C . PHE D 4 76 ? 112.90100 135.31700 105.80500 1.000 96.11799 76 PHE K C 1
ATOM 4426 O O . PHE D 4 76 ? 112.12700 135.59600 104.88500 1.000 97.05079 76 PHE K O 1
ATOM 4434 N N . THR D 4 77 ? 113.86100 136.14000 106.22100 1.000 97.09441 77 THR K N 1
ATOM 4435 C CA . THR D 4 77 ? 113.92300 137.53500 105.80700 1.000 101.14964 77 THR K CA 1
ATOM 4436 C C . THR D 4 77 ? 115.27600 137.85300 105.19100 1.000 101.00982 77 THR K C 1
ATOM 4437 O O . THR D 4 77 ? 116.32000 137.50400 105.75400 1.000 98.47763 77 THR K O 1
ATOM 4441 N N . ILE D 4 78 ? 115.24900 138.52000 104.04200 1.000 105.19033 78 ILE K N 1
ATOM 4442 C CA . ILE D 4 78 ? 116.44500 139.04500 103.39300 1.000 109.76653 78 ILE K CA 1
ATOM 4443 C C . ILE D 4 78 ? 116.35800 140.56400 103.45100 1.000 115.00475 78 ILE K C 1
ATOM 4444 O O . ILE D 4 78 ? 115.43600 141.16400 102.88700 1.000 115.60643 78 ILE K O 1
ATOM 4449 N N . SER D 4 79 ? 117.31700 141.19000 104.13600 1.000 114.96500 79 SER K N 1
ATOM 4450 C CA . SER D 4 79 ? 117.25500 142.63400 104.34100 1.000 120.57920 79 SER K CA 1
ATOM 4451 C C . SER D 4 79 ? 117.61200 143.40000 103.07200 1.000 124.48631 79 SER K C 1
ATOM 4452 O O . SER D 4 79 ? 116.94800 144.38600 102.73200 1.000 125.48884 79 SER K O 1
ATOM 4455 N N . THR D 4 80 ? 118.65100 142.96800 102.36100 1.000 121.92235 80 THR K N 1
ATOM 4456 C CA . THR D 4 80 ? 119.14300 143.67100 101.17600 1.000 122.87770 80 THR K CA 1
ATOM 4457 C C . THR D 4 80 ? 119.40200 142.64800 100.07500 1.000 124.82563 80 THR K C 1
ATOM 4458 O O . THR D 4 80 ? 120.42200 141.95500 100.09200 1.000 127.57332 80 THR K O 1
ATOM 4462 N N . VAL D 4 81 ? 118.48300 142.56200 99.11300 1.000 121.17428 81 VAL K N 1
ATOM 4463 C CA . VAL D 4 81 ? 118.61600 141.58600 98.04000 1.000 119.26769 81 VAL K CA 1
ATOM 4464 C C . VAL D 4 81 ? 119.70700 142.02200 97.07400 1.000 120.37482 81 VAL K C 1
ATOM 4465 O O . VAL D 4 81 ? 119.70900 143.15400 96.57400 1.000 124.61421 81 VAL K O 1
ATOM 4469 N N . GLN D 4 82 ? 120.64000 141.11700 96.80300 1.000 118.32537 82 GLN K N 1
ATOM 4470 C CA . GLN D 4 82 ? 121.71800 141.34900 95.85600 1.000 122.33374 82 GLN K CA 1
ATOM 4471 C C . GLN D 4 82 ? 121.39200 140.68400 94.52700 1.000 123.56359 82 GLN K C 1
ATOM 4472 O O . GLN D 4 82 ? 120.31500 140.11200 94.33900 1.000 122.86872 82 GLN K O 1
ATOM 4478 N N . ALA D 4 83 ? 122.34200 140.77000 93.59400 1.000 124.82393 83 ALA K N 1
ATOM 4479 C CA . ALA D 4 83 ? 122.14800 140.14600 92.29000 1.000 121.76818 83 ALA K CA 1
ATOM 4480 C C . ALA D 4 83 ? 122.31700 138.63400 92.36800 1.000 120.33118 83 ALA K C 1
ATOM 4481 O O . ALA D 4 83 ? 121.64300 137.89000 91.64900 1.000 121.10928 83 ALA K O 1
ATOM 4483 N N . GLU D 4 84 ? 123.21500 138.16000 93.23300 1.000 121.11655 84 GLU K N 1
ATOM 4484 C CA . GLU D 4 84 ? 123.49700 136.73100 93.30700 1.000 121.07918 84 GLU K CA 1
ATOM 4485 C C . GLU D 4 84 ? 122.63300 136.00300 94.32700 1.000 115.66284 84 GLU K C 1
ATOM 4486 O O . GLU D 4 84 ? 123.02600 134.92500 94.78300 1.000 115.88720 84 GLU K O 1
ATOM 4492 N N . ASP D 4 85 ? 121.48300 136.55900 94.70300 1.000 113.68577 85 ASP K N 1
ATOM 4493 C CA . ASP D 4 85 ? 120.57200 135.86600 95.60400 1.000 108.33556 85 ASP K CA 1
ATOM 4494 C C . ASP D 4 85 ? 119.39000 135.23100 94.88500 1.000 103.43006 85 ASP K C 1
ATOM 4495 O O . ASP D 4 85 ? 118.45900 134.77100 95.55300 1.000 101.66836 85 ASP K O 1
ATOM 4500 N N . LEU D 4 86 ? 119.45400 135.18700 93.55000 1.000 101.72208 86 LEU K N 1
ATOM 4501 C CA . LEU D 4 86 ? 118.39400 134.53200 92.74200 1.000 96.95600 86 LEU K CA 1
ATOM 4502 C C . LEU D 4 86 ? 118.45300 133.02100 92.99100 1.000 91.91810 86 LEU K C 1
ATOM 4503 O O . LEU D 4 86 ? 119.52400 132.43100 92.73400 1.000 98.13139 86 LEU K O 1
ATOM 4508 N N . ALA D 4 87 ? 117.35200 132.42100 93.45400 1.000 85.15342 87 ALA K N 1
ATOM 4509 C CA . ALA D 4 87 ? 117.35600 130.99900 93.77700 1.000 84.02019 87 ALA K CA 1
ATOM 4510 C C . ALA D 4 87 ? 115.95600 130.46200 94.04600 1.000 83.03066 87 ALA K C 1
ATOM 4511 O O . ALA D 4 87 ? 114.95400 131.11600 93.73000 1.000 89.91774 87 ALA K O 1
ATOM 4513 N N . VAL D 4 88 ? 115.88700 129.24300 94.58100 1.000 78.79582 88 VAL K N 1
ATOM 4514 C CA . VAL D 4 88 ? 114.65700 128.66000 95.10700 1.000 79.51430 88 VAL K CA 1
ATOM 4515 C C . VAL D 4 88 ? 114.89500 128.30300 96.56700 1.000 77.17730 88 VAL K C 1
ATOM 4516 O O . VAL D 4 88 ? 115.90700 127.67600 96.90100 1.000 86.08979 88 VAL K O 1
ATOM 4520 N N . TYR D 4 89 ? 113.97300 128.69300 97.44000 1.000 72.25065 89 TYR K N 1
ATOM 4521 C CA . TYR D 4 89 ? 114.15700 128.55500 98.87900 1.000 73.69121 89 TYR K CA 1
ATOM 4522 C C . TYR D 4 89 ? 113.13300 127.58900 99.46200 1.000 82.50952 89 TYR K C 1
ATOM 4523 O O . TYR D 4 89 ? 111.94100 127.67800 99.15000 1.000 93.22850 89 TYR K O 1
ATOM 4532 N N . PHE D 4 90 ? 113.60400 126.67500 100.31100 1.000 79.61077 90 PHE K N 1
ATOM 4533 C CA . PHE D 4 90 ? 112.78000 125.62400 100.89700 1.000 75.70480 90 PHE K CA 1
ATOM 4534 C C . PHE D 4 90 ? 112.81200 125.70000 102.41600 1.000 78.89260 90 PHE K C 1
ATOM 4535 O O . PHE D 4 90 ? 113.84700 126.02500 103.00700 1.000 83.77434 90 PHE K O 1
ATOM 4543 N N . CYS D 4 91 ? 111.68200 125.38400 103.04500 1.000 77.67992 91 CYS K N 1
ATOM 4544 C CA . CYS D 4 91 ? 111.62900 125.18100 104.48500 1.000 76.08220 91 CYS K CA 1
ATOM 4545 C C . CYS D 4 91 ? 111.30400 123.72800 104.79400 1.000 76.75466 91 CYS K C 1
ATOM 4546 O O . CYS D 4 91 ? 110.40400 123.13300 104.19700 1.000 88.86078 91 CYS K O 1
ATOM 4549 N N . GLN D 4 92 ? 112.04300 123.16000 105.74300 1.000 74.80007 92 GLN K N 1
ATOM 4550 C CA . GLN D 4 92 ? 111.90200 121.75300 106.09300 1.000 81.87419 92 GLN K CA 1
ATOM 4551 C C . GLN D 4 92 ? 111.76500 121.62400 107.60000 1.000 88.09726 92 GLN K C 1
ATOM 4552 O O . GLN D 4 92 ? 112.38800 122.38400 108.34300 1.000 91.54596 92 GLN K O 1
ATOM 4558 N N . GLN D 4 93 ? 110.94600 120.67600 108.04600 1.000 87.07311 93 GLN K N 1
ATOM 4559 C CA . GLN D 4 93 ? 110.82600 120.37300 109.46500 1.000 85.17307 93 GLN K CA 1
ATOM 4560 C C . GLN D 4 93 ? 111.32000 118.96100 109.74100 1.000 88.48080 93 GLN K C 1
ATOM 4561 O O . GLN D 4 93 ? 111.07300 118.04000 108.96000 1.000 96.92086 93 GLN K O 1
ATOM 4567 N N . ASP D 4 94 ? 112.02400 118.79300 110.85600 1.000 87.98338 94 ASP K N 1
ATOM 4568 C CA . ASP D 4 94 ? 112.43500 117.47100 111.30900 1.000 94.36176 94 ASP K CA 1
ATOM 4569 C C . ASP D 4 94 ? 112.01900 117.23100 112.75500 1.000 98.12092 94 ASP K C 1
ATOM 4570 O O . ASP D 4 94 ? 112.75600 116.62500 113.53300 1.000 102.54192 94 ASP K O 1
ATOM 4575 N N . TYR D 4 95 ? 110.83000 117.70900 113.12400 1.000 95.61327 95 TYR K N 1
ATOM 4576 C CA . TYR D 4 95 ? 110.32100 117.47800 114.47000 1.000 95.43469 95 TYR K CA 1
ATOM 4577 C C . TYR D 4 95 ? 109.82800 116.04800 114.63900 1.000 94.30164 95 TYR K C 1
ATOM 4578 O O . TYR D 4 95 ? 110.05300 115.43000 115.68500 1.000 103.17130 95 TYR K O 1
ATOM 4587 N N . SER D 4 96 ? 109.15300 115.50600 113.62900 1.000 87.14774 96 SER K N 1
ATOM 4588 C CA . SER D 4 96 ? 108.61300 114.15700 113.70800 1.000 90.76147 96 SER K CA 1
ATOM 4589 C C . SER D 4 96 ? 108.66400 113.50900 112.33300 1.000 94.18461 96 SER K C 1
ATOM 4590 O O . SER D 4 96 ? 108.33100 114.13500 111.32500 1.000 100.39664 96 SER K O 1
ATOM 4593 N N . SER D 4 97 ? 109.07700 112.24600 112.30600 1.000 89.84428 97 SER K N 1
ATOM 4594 C CA . SER D 4 97 ? 109.16200 111.48600 111.06600 1.000 88.56103 97 SER K CA 1
ATOM 4595 C C . SER D 4 97 ? 107.76300 111.19500 110.52800 1.000 91.45610 97 SER K C 1
ATOM 4596 O O . SER D 4 97 ? 106.84000 110.94900 111.30800 1.000 93.97594 97 SER K O 1
ATOM 4599 N N . PRO D 4 98 ? 107.57200 111.21200 109.20100 1.000 91.25594 98 PRO K N 1
ATOM 4600 C CA . PRO D 4 98 ? 108.54400 111.52100 108.14500 1.000 86.30097 98 PRO K CA 1
ATOM 4601 C C . PRO D 4 98 ? 108.80500 113.01500 108.02500 1.000 86.29683 98 PRO K C 1
ATOM 4602 O O . PRO D 4 98 ? 107.98500 113.82900 108.43200 1.000 90.96373 98 PRO K O 1
ATOM 4606 N N . TRP D 4 99 ? 109.94500 113.39900 107.46300 1.000 84.13469 99 TRP K N 1
ATOM 4607 C CA . TRP D 4 99 ? 110.30500 114.80500 107.38400 1.000 81.12652 99 TRP K CA 1
ATOM 4608 C C . TRP D 4 99 ? 109.88300 115.38300 106.04100 1.000 81.84248 99 TRP K C 1
ATOM 4609 O O . TRP D 4 99 ? 110.16500 114.81300 104.98600 1.000 89.29796 99 TRP K O 1
ATOM 4620 N N . THR D 4 100 ? 109.20200 116.52400 106.08500 1.000 77.35787 100 THR K N 1
ATOM 4621 C CA . THR D 4 100 ? 108.55000 117.08700 104.91300 1.000 78.89393 100 THR K CA 1
ATOM 4622 C C . THR D 4 100 ? 109.15400 118.43600 104.56000 1.000 84.92324 100 THR K C 1
ATOM 4623 O O . THR D 4 100 ? 109.53600 119.20800 105.44200 1.000 82.94142 100 THR K O 1
ATOM 4627 N N . PHE D 4 101 ? 109.23300 118.71000 103.26200 1.000 84.65274 101 PHE K N 1
ATOM 4628 C CA . PHE D 4 101 ? 109.74200 119.96500 102.73700 1.000 77.19186 101 PHE K CA 1
ATOM 4629 C C . PHE D 4 101 ? 108.59000 120.84700 102.27600 1.000 78.66849 101 PHE K C 1
ATOM 4630 O O . PHE D 4 101 ? 107.52900 120.35900 101.88400 1.000 80.11506 101 PHE K O 1
ATOM 4638 N N . GLY D 4 102 ? 108.80900 122.15200 102.32700 1.000 85.36750 102 GLY K N 1
ATOM 4639 C CA . GLY D 4 102 ? 107.83600 123.08500 101.80600 1.000 89.91981 102 GLY K CA 1
ATOM 4640 C C . GLY D 4 102 ? 107.85200 123.12800 100.29100 1.000 94.88402 102 GLY K C 1
ATOM 4641 O O . GLY D 4 102 ? 108.69400 122.52800 99.62300 1.000 91.46694 102 GLY K O 1
ATOM 4642 N N . GLY D 4 103 ? 106.89100 123.86200 99.73800 1.000 99.11931 103 GLY K N 1
ATOM 4643 C CA . GLY D 4 103 ? 106.77800 123.97200 98.29600 1.000 98.42471 103 GLY K CA 1
ATOM 4644 C C . GLY D 4 103 ? 107.87100 124.76900 97.62200 1.000 98.12889 103 GLY K C 1
ATOM 4645 O O . GLY D 4 103 ? 108.12300 124.56700 96.43100 1.000 95.44763 103 GLY K O 1
ATOM 4646 N N . GLY D 4 104 ? 108.52200 125.66400 98.34500 1.000 94.63173 104 GLY K N 1
ATOM 4647 C CA . GLY D 4 104 ? 109.62400 126.41800 97.77200 1.000 89.53051 104 GLY K CA 1
ATOM 4648 C C . GLY D 4 104 ? 109.16800 127.69600 97.09900 1.000 90.73187 104 GLY K C 1
ATOM 4649 O O . GLY D 4 104 ? 108.17800 127.73600 96.37000 1.000 93.43281 104 GLY K O 1
ATOM 4650 N N . THR D 4 105 ? 109.92000 128.76400 97.34800 1.000 88.60042 105 THR K N 1
ATOM 4651 C CA . THR D 4 105 ? 109.66000 130.07500 96.76600 1.000 85.89207 105 THR K CA 1
ATOM 4652 C C . THR D 4 105 ? 110.75700 130.38000 95.76000 1.000 87.62692 105 THR K C 1
ATOM 4653 O O . THR D 4 105 ? 111.94300 130.25300 96.07800 1.000 89.41698 105 THR K O 1
ATOM 4657 N N . LYS D 4 106 ? 110.36300 130.77200 94.55300 1.000 88.98969 106 LYS K N 1
ATOM 4658 C CA . LYS D 4 106 ? 111.30500 131.07800 93.48500 1.000 87.41949 106 LYS K CA 1
ATOM 4659 C C . LYS D 4 106 ? 111.49300 132.58600 93.40600 1.000 93.83778 106 LYS K C 1
ATOM 4660 O O . LYS D 4 106 ? 110.52900 133.32000 93.17000 1.000 101.98771 106 LYS K O 1
ATOM 4666 N N . LEU D 4 107 ? 112.72700 133.04800 93.59000 1.000 92.62246 107 LEU K N 1
ATOM 4667 C CA . LEU D 4 107 ? 113.01900 134.47400 93.65600 1.000 92.28991 107 LEU K CA 1
ATOM 4668 C C . LEU D 4 107 ? 113.52500 134.95000 92.30100 1.000 99.98187 107 LEU K C 1
ATOM 4669 O O . LEU D 4 107 ? 114.40200 134.31600 91.70800 1.000 104.24159 107 LEU K O 1
ATOM 4674 N N . GLU D 4 108 ? 112.97100 136.05600 91.81300 1.000 103.56822 108 GLU K N 1
ATOM 4675 C CA . GLU D 4 108 ? 113.34700 136.63100 90.52900 1.000 112.64457 108 GLU K CA 1
ATOM 4676 C C . GLU D 4 108 ? 113.65300 138.11300 90.69700 1.000 117.68567 108 GLU K C 1
ATOM 4677 O O . GLU D 4 108 ? 113.08500 138.77700 91.56800 1.000 122.86396 108 GLU K O 1
ATOM 4683 N N . ILE D 4 109 ? 114.54300 138.62900 89.85500 1.000 119.29609 109 ILE K N 1
ATOM 4684 C CA . ILE D 4 109 ? 115.07800 139.97900 89.99500 1.000 121.61712 109 ILE K CA 1
ATOM 4685 C C . ILE D 4 109 ? 114.59000 140.82700 88.82900 1.000 125.06610 109 ILE K C 1
ATOM 4686 O O . ILE D 4 109 ? 114.54400 140.35800 87.68600 1.000 129.03748 109 ILE K O 1
ATOM 4691 N N . LYS D 4 110 ? 114.21300 142.07100 89.11800 1.000 124.79839 110 LYS K N 1
ATOM 4692 C CA . LYS D 4 110 ? 113.86300 143.01600 88.06700 1.000 127.30006 110 LYS K CA 1
ATOM 4693 C C . LYS D 4 110 ? 115.07000 143.86300 87.68400 1.000 130.86220 110 LYS K C 1
ATOM 4694 O O . LYS D 4 110 ? 116.07900 143.89200 88.39400 1.000 130.93010 110 LYS K O 1
ATOM 4700 N N . ARG D 4 111 ? 114.95800 144.55900 86.55500 1.000 134.60206 111 ARG K N 1
ATOM 4701 C CA . ARG D 4 111 ? 115.98800 145.48400 86.10200 1.000 138.78393 111 ARG K CA 1
ATOM 4702 C C . ARG D 4 111 ? 115.41100 146.34700 84.98700 1.000 142.67549 111 ARG K C 1
ATOM 4703 O O . ARG D 4 111 ? 114.21900 146.28200 84.67700 1.000 142.78661 111 ARG K O 1
ATOM 4711 N N . ALA D 4 112 ? 116.27300 147.16200 84.38400 1.000 144.53657 112 ALA K N 1
ATOM 4712 C CA . ALA D 4 112 ? 115.85200 147.99400 83.26700 1.000 146.77298 112 ALA K CA 1
ATOM 4713 C C . ALA D 4 112 ? 115.67500 147.15000 82.01000 1.000 149.11269 112 ALA K C 1
ATOM 4714 O O . ALA D 4 112 ? 116.31100 146.10700 81.84000 1.000 150.27807 112 ALA K O 1
ATOM 4716 N N . ASP D 4 113 ? 114.79600 147.61300 81.12400 1.000 149.23240 113 ASP K N 1
ATOM 4717 C CA . ASP D 4 113 ? 114.54800 146.90100 79.87800 1.000 151.19186 113 ASP K CA 1
ATOM 4718 C C . ASP D 4 113 ? 115.76100 146.98700 78.96100 1.000 151.91723 113 ASP K C 1
ATOM 4719 O O . ASP D 4 113 ? 116.45700 148.00400 78.91800 1.000 154.72130 113 ASP K O 1
ATOM 4724 N N . ALA D 4 114 ? 116.01300 145.90700 78.22200 1.000 148.28774 114 ALA K N 1
ATOM 4725 C CA . ALA D 4 114 ? 117.16200 145.83100 77.32900 1.000 146.60748 114 ALA K CA 1
ATOM 4726 C C . ALA D 4 114 ? 116.76200 145.13600 76.03800 1.000 145.94244 114 ALA K C 1
ATOM 4727 O O . ALA D 4 114 ? 116.02600 144.14600 76.06500 1.000 146.06314 114 ALA K O 1
ATOM 4729 N N . ALA D 4 115 ? 117.25200 145.65300 74.91500 1.000 146.93901 115 ALA K N 1
ATOM 4730 C CA . ALA D 4 115 ? 116.94300 145.06900 73.62200 1.000 149.46112 115 ALA K CA 1
ATOM 4731 C C . ALA D 4 115 ? 117.71500 143.76400 73.42700 1.000 148.83688 115 ALA K C 1
ATOM 4732 O O . ALA D 4 115 ? 118.78300 143.57100 74.01300 1.000 151.91169 115 ALA K O 1
ATOM 4734 N N . PRO D 4 116 ? 117.19600 142.84900 72.60900 1.000 146.88170 116 PRO K N 1
ATOM 4735 C CA . PRO D 4 116 ? 117.89100 141.57500 72.40300 1.000 145.05846 116 PRO K CA 1
ATOM 4736 C C . PRO D 4 116 ? 118.92300 141.67100 71.29300 1.000 149.16648 116 PRO K C 1
ATOM 4737 O O . PRO D 4 116 ? 118.80900 142.49300 70.38100 1.000 149.16953 116 PRO K O 1
ATOM 4741 N N . THR D 4 117 ? 119.94100 140.81700 71.37900 1.000 151.02922 117 THR K N 1
ATOM 4742 C CA . THR D 4 117 ? 120.90200 140.66600 70.29400 1.000 153.62862 117 THR K CA 1
ATOM 4743 C C . THR D 4 117 ? 120.55900 139.40600 69.50900 1.000 156.06640 117 THR K C 1
ATOM 4744 O O . THR D 4 117 ? 120.48900 138.31600 70.08400 1.000 155.80722 117 THR K O 1
ATOM 4748 N N . VAL D 4 118 ? 120.35300 139.54900 68.20300 1.000 160.36054 118 VAL K N 1
ATOM 4749 C CA . VAL D 4 118 ? 119.81300 138.48300 67.36500 1.000 167.49341 118 VAL K CA 1
ATOM 4750 C C . VAL D 4 118 ? 120.89100 138.00900 66.40200 1.000 174.44558 118 VAL K C 1
ATOM 4751 O O . VAL D 4 118 ? 121.53300 138.82200 65.72600 1.000 177.65362 118 VAL K O 1
ATOM 4755 N N . SER D 4 119 ? 121.08700 136.69300 66.34000 1.000 174.12753 119 SER K N 1
ATOM 4756 C CA . SER D 4 119 ? 122.01300 136.07200 65.40200 1.000 177.06505 119 SER K CA 1
ATOM 4757 C C . SER D 4 119 ? 121.33200 134.87100 64.76600 1.000 181.78985 119 SER K C 1
ATOM 4758 O O . SER D 4 119 ? 120.47700 134.23900 65.39300 1.000 181.75448 119 SER K O 1
ATOM 4761 N N . ILE D 4 120 ? 121.71100 134.55300 63.53100 1.000 188.06197 120 ILE K N 1
ATOM 4762 C CA . ILE D 4 120 ? 121.10900 133.45900 62.77800 1.000 191.65531 120 ILE K CA 1
ATOM 4763 C C . ILE D 4 120 ? 122.21400 132.55100 62.25300 1.000 192.94835 120 ILE K C 1
ATOM 4764 O O . ILE D 4 120 ? 123.31700 133.01400 61.93700 1.000 191.80460 120 ILE K O 1
ATOM 4769 N N . PHE D 4 121 ? 121.92300 131.25300 62.18300 1.000 194.85431 121 PHE K N 1
ATOM 4770 C CA . PHE D 4 121 ? 122.89200 130.25000 61.75500 1.000 198.11063 121 PHE K CA 1
ATOM 4771 C C . PHE D 4 121 ? 122.21600 129.27900 60.79800 1.000 203.89255 121 PHE K C 1
ATOM 4772 O O . PHE D 4 121 ? 121.23100 128.61200 61.18700 1.000 205.28322 121 PHE K O 1
ATOM 4780 N N . PRO D 4 122 ? 122.68700 129.16600 59.56000 1.000 208.49105 122 PRO K N 1
ATOM 4781 C CA . PRO D 4 122 ? 122.14200 128.17100 58.63300 1.000 213.64032 122 PRO K CA 1
ATOM 4782 C C . PRO D 4 122 ? 122.59500 126.77400 59.01400 1.000 217.01136 122 PRO K C 1
ATOM 4783 O O . PRO D 4 122 ? 123.53600 126.61500 59.80700 1.000 216.57773 122 PRO K O 1
ATOM 4787 N N . PRO D 4 123 ? 121.94700 125.73700 58.48300 1.000 221.33395 123 PRO K N 1
ATOM 4788 C CA . PRO D 4 123 ? 122.38400 124.36700 58.77700 1.000 223.75661 123 PRO K CA 1
ATOM 4789 C C . PRO D 4 123 ? 123.80900 124.11700 58.30800 1.000 225.33625 123 PRO K C 1
ATOM 4790 O O . PRO D 4 123 ? 124.24100 124.60600 57.26200 1.000 225.04291 123 PRO K O 1
ATOM 4794 N N . SER D 4 124 ? 124.54000 123.33900 59.10200 1.000 227.69260 124 SER K N 1
ATOM 4795 C CA . SER D 4 124 ? 125.91800 123.01500 58.77600 1.000 232.08280 124 SER K CA 1
ATOM 4796 C C . SER D 4 124 ? 125.97800 122.00100 57.63700 1.000 236.89505 124 SER K C 1
ATOM 4797 O O . SER D 4 124 ? 124.98300 121.36800 57.27600 1.000 238.10611 124 SER K O 1
ATOM 4800 N N . SER D 4 125 ? 127.17700 121.85700 57.06700 1.000 238.42195 125 SER K N 1
ATOM 4801 C CA . SER D 4 125 ? 127.36500 120.93100 55.95500 1.000 239.91073 125 SER K CA 1
ATOM 4802 C C . SER D 4 125 ? 127.13900 119.48500 56.37600 1.000 241.95920 125 SER K C 1
ATOM 4803 O O . SER D 4 125 ? 126.58600 118.69500 55.60300 1.000 242.03023 125 SER K O 1
ATOM 4806 N N . GLU D 4 126 ? 127.56600 119.11800 57.58500 1.000 241.89001 126 GLU K N 1
ATOM 4807 C CA . GLU D 4 126 ? 127.45800 117.72900 58.02100 1.000 241.27314 126 GLU K CA 1
ATOM 4808 C C . GLU D 4 126 ? 126.00300 117.31600 58.20800 1.000 242.72850 126 GLU K C 1
ATOM 4809 O O . GLU D 4 126 ? 125.60600 116.20800 57.82700 1.000 245.39681 126 GLU K O 1
ATOM 4815 N N . GLN D 4 127 ? 125.18900 118.19400 58.79900 1.000 242.16915 127 GLN K N 1
ATOM 4816 C CA . GLN D 4 127 ? 123.77300 117.87700 58.95200 1.000 242.00294 127 GLN K CA 1
ATOM 4817 C C . GLN D 4 127 ? 123.09000 117.75100 57.59600 1.000 244.83158 127 GLN K C 1
ATOM 4818 O O . GLN D 4 127 ? 122.23100 116.88200 57.40600 1.000 246.83036 127 GLN K O 1
ATOM 4824 N N . LEU D 4 128 ? 123.45700 118.61100 56.64400 1.000 244.24826 128 LEU K N 1
ATOM 4825 C CA . LEU D 4 128 ? 122.94000 118.47000 55.28700 1.000 244.22758 128 LEU K CA 1
ATOM 4826 C C . LEU D 4 128 ? 123.35000 117.13300 54.68700 1.000 245.89906 128 LEU K C 1
ATOM 4827 O O . LEU D 4 128 ? 122.55000 116.47200 54.01500 1.000 245.54730 128 LEU K O 1
ATOM 4832 N N . THR D 4 129 ? 124.59600 116.71600 54.92400 1.000 247.22562 129 THR K N 1
ATOM 4833 C CA . THR D 4 129 ? 125.04000 115.40400 54.46800 1.000 248.62474 129 THR K CA 1
ATOM 4834 C C . THR D 4 129 ? 124.21800 114.28900 55.10200 1.000 251.17508 129 THR K C 1
ATOM 4835 O O . THR D 4 129 ? 123.96100 113.26400 54.46000 1.000 248.98930 129 THR K O 1
ATOM 4839 N N . SER D 4 130 ? 123.79100 114.47300 56.35000 1.000 253.60925 130 SER K N 1
ATOM 4840 C CA . SER D 4 130 ? 122.97200 113.48600 57.03900 1.000 253.13941 130 SER K CA 1
ATOM 4841 C C . SER D 4 130 ? 121.52000 113.48400 56.57600 1.000 251.43944 130 SER K C 1
ATOM 4842 O O . SER D 4 130 ? 120.77400 112.56800 56.93900 1.000 253.83134 130 SER K O 1
ATOM 4845 N N . GLY D 4 131 ? 121.10200 114.47400 55.78900 1.000 248.07200 131 GLY K N 1
ATOM 4846 C CA . GLY D 4 131 ? 119.75000 114.53200 55.27600 1.000 246.00646 131 GLY K CA 1
ATOM 4847 C C . GLY D 4 131 ? 118.82800 115.51300 55.96900 1.000 245.24194 131 GLY K C 1
ATOM 4848 O O . GLY D 4 131 ? 117.73200 115.76800 55.45600 1.000 244.83898 131 GLY K O 1
ATOM 4849 N N . GLY D 4 132 ? 119.22800 116.06600 57.11100 1.000 244.61037 132 GLY K N 1
ATOM 4850 C CA . GLY D 4 132 ? 118.40600 117.04000 57.80200 1.000 240.17858 132 GLY K CA 1
ATOM 4851 C C . GLY D 4 132 ? 118.92300 118.45600 57.65200 1.000 236.29394 132 GLY K C 1
ATOM 4852 O O . GLY D 4 132 ? 119.97000 118.67400 57.03500 1.000 237.37579 132 GLY K O 1
ATOM 4853 N N . ALA D 4 133 ? 118.20400 119.42900 58.20900 1.000 232.43443 133 ALA K N 1
ATOM 4854 C CA . ALA D 4 133 ? 118.62600 120.82600 58.15800 1.000 230.01328 133 ALA K CA 1
ATOM 4855 C C . ALA D 4 133 ? 118.03200 121.55500 59.35500 1.000 226.27332 133 ALA K C 1
ATOM 4856 O O . ALA D 4 133 ? 116.80800 121.62100 59.50100 1.000 222.99452 133 ALA K O 1
ATOM 4858 N N . SER D 4 134 ? 118.89300 122.10400 60.20600 1.000 224.50501 134 SER K N 1
ATOM 4859 C CA . SER D 4 134 ? 118.46800 122.86400 61.37300 1.000 220.22230 134 SER K CA 1
ATOM 4860 C C . SER D 4 134 ? 118.94000 124.30400 61.22700 1.000 215.59048 134 SER K C 1
ATOM 4861 O O . SER D 4 134 ? 120.14500 124.56200 61.14700 1.000 216.24336 134 SER K O 1
ATOM 4864 N N . VAL D 4 135 ? 117.99200 125.23300 61.19800 1.000 211.19651 135 VAL K N 1
ATOM 4865 C CA . VAL D 4 135 ? 118.29800 126.65800 61.19200 1.000 205.44967 135 VAL K CA 1
ATOM 4866 C C . VAL D 4 135 ? 118.12700 127.17200 62.61400 1.000 198.03015 135 VAL K C 1
ATOM 4867 O O . VAL D 4 135 ? 117.08600 126.95000 63.24300 1.000 197.82583 135 VAL K O 1
ATOM 4871 N N . VAL D 4 136 ? 119.15000 127.84900 63.12800 1.000 195.06964 136 VAL K N 1
ATOM 4872 C CA . VAL D 4 136 ? 119.19000 128.26400 64.52500 1.000 193.05389 136 VAL K CA 1
ATOM 4873 C C . VAL D 4 136 ? 119.08400 129.78000 64.59800 1.000 190.36484 136 VAL K C 1
ATOM 4874 O O . VAL D 4 136 ? 119.63700 130.49400 63.75400 1.000 190.28322 136 VAL K O 1
ATOM 4878 N N . CYS D 4 137 ? 118.36300 130.27000 65.60300 1.000 183.73011 137 CYS K N 1
ATOM 4879 C CA . CYS D 4 137 ? 118.24800 131.69700 65.87300 1.000 176.22144 137 CYS K CA 1
ATOM 4880 C C . CYS D 4 137 ? 118.50600 131.92000 67.35500 1.000 168.51459 137 CYS K C 1
ATOM 4881 O O . CYS D 4 137 ? 117.78400 131.38200 68.20300 1.000 166.60681 137 CYS K O 1
ATOM 4884 N N . PHE D 4 138 ? 119.53800 132.70000 67.66200 1.000 165.85630 138 PHE K N 1
ATOM 4885 C CA . PHE D 4 138 ? 119.93100 132.99400 69.03300 1.000 162.43252 138 PHE K CA 1
ATOM 4886 C C . PHE D 4 138 ? 119.55200 134.42600 69.37700 1.000 158.85561 138 PHE K C 1
ATOM 4887 O O . PHE D 4 138 ? 119.87400 135.35600 68.62800 1.000 162.02578 138 PHE K O 1
ATOM 4895 N N . LEU D 4 139 ? 118.87300 134.60300 70.50800 1.000 150.52874 139 LEU K N 1
ATOM 4896 C CA . LEU D 4 139 ? 118.48800 135.91900 71.00400 1.000 144.88424 139 LEU K CA 1
ATOM 4897 C C . LEU D 4 139 ? 119.07400 136.05200 72.40500 1.000 142.26307 139 LEU K C 1
ATOM 4898 O O . LEU D 4 139 ? 118.56500 135.45800 73.35900 1.000 139.94203 139 LEU K O 1
ATOM 4903 N N . ASN D 4 140 ? 120.14200 136.83000 72.52700 1.000 141.68588 140 ASN K N 1
ATOM 4904 C CA . ASN D 4 140 ? 120.91400 136.91600 73.75600 1.000 141.75775 140 ASN K CA 1
ATOM 4905 C C . ASN D 4 140 ? 120.67700 138.24600 74.45800 1.000 138.53142 140 ASN K C 1
ATOM 4906 O O . ASN D 4 140 ? 120.54000 139.29000 73.81000 1.000 141.25463 140 ASN K O 1
ATOM 4911 N N . ASN D 4 141 ? 120.62200 138.18400 75.79000 1.000 134.69133 141 ASN K N 1
ATOM 4912 C CA . ASN D 4 141 ? 120.63900 139.35300 76.66100 1.000 140.61591 141 ASN K CA 1
ATOM 4913 C C . ASN D 4 141 ? 119.49100 140.32200 76.41000 1.000 145.43757 141 ASN K C 1
ATOM 4914 O O . ASN D 4 141 ? 119.71300 141.44600 75.94900 1.000 151.77931 141 ASN K O 1
ATOM 4919 N N . PHE D 4 142 ? 118.26300 139.89900 76.70000 1.000 141.11670 142 PHE K N 1
ATOM 4920 C CA . PHE D 4 142 ? 117.11600 140.79100 76.69800 1.000 140.45765 142 PHE K CA 1
ATOM 4921 C C . PHE D 4 142 ? 116.38300 140.70600 78.03100 1.000 139.73719 142 PHE K C 1
ATOM 4922 O O . PHE D 4 142 ? 116.63400 139.81900 78.85000 1.000 136.42218 142 PHE K O 1
ATOM 4930 N N . TYR D 4 143 ? 115.46400 141.65500 78.23400 1.000 143.40013 143 TYR K N 1
ATOM 4931 C CA . TYR D 4 143 ? 114.59800 141.69000 79.40400 1.000 143.45532 143 TYR K CA 1
ATOM 4932 C C . TYR D 4 143 ? 113.42400 142.59200 79.07100 1.000 145.79895 143 TYR K C 1
ATOM 4933 O O . TYR D 4 143 ? 113.63800 143.65500 78.47500 1.000 149.99791 143 TYR K O 1
ATOM 4942 N N . PRO D 4 144 ? 112.18900 142.22700 79.43900 1.000 141.81432 144 PRO K N 1
ATOM 4943 C CA . PRO D 4 144 ? 111.76900 141.05700 80.22100 1.000 141.41987 144 PRO K CA 1
ATOM 4944 C C . PRO D 4 144 ? 111.65900 139.77500 79.40300 1.000 147.48221 144 PRO K C 1
ATOM 4945 O O . PRO D 4 144 ? 111.97500 139.74400 78.21900 1.000 149.09745 144 PRO K O 1
ATOM 4949 N N . LYS D 4 145 ? 111.19600 138.70100 80.04700 1.000 149.76846 145 LYS K N 1
ATOM 4950 C CA . LYS D 4 145 ? 111.17400 137.38500 79.41700 1.000 149.41624 145 LYS K CA 1
ATOM 4951 C C . LYS D 4 145 ? 110.21800 137.32400 78.23300 1.000 155.38529 145 LYS K C 1
ATOM 4952 O O . LYS D 4 145 ? 110.49400 136.61500 77.25800 1.000 154.32168 145 LYS K O 1
ATOM 4958 N N . ASP D 4 146 ? 109.09700 138.04000 78.29800 1.000 159.28168 146 ASP K N 1
ATOM 4959 C CA . ASP D 4 146 ? 108.09900 137.96700 77.23800 1.000 161.89071 146 ASP K CA 1
ATOM 4960 C C . ASP D 4 146 ? 108.69400 138.41300 75.90800 1.000 161.24275 146 ASP K C 1
ATOM 4961 O O . ASP D 4 146 ? 109.28400 139.49200 75.80900 1.000 162.60458 146 ASP K O 1
ATOM 4966 N N . ILE D 4 147 ? 108.52700 137.57900 74.88200 1.000 161.91224 147 ILE K N 1
ATOM 4967 C CA . ILE D 4 147 ? 109.11400 137.83500 73.57300 1.000 167.46345 147 ILE K CA 1
ATOM 4968 C C . ILE D 4 147 ? 108.43700 136.91400 72.57000 1.000 173.26448 147 ILE K C 1
ATOM 4969 O O . ILE D 4 147 ? 107.99200 135.81700 72.91700 1.000 169.62591 147 ILE K O 1
ATOM 4974 N N . ASN D 4 148 ? 108.34700 137.36800 71.32100 1.000 179.18747 148 ASN K N 1
ATOM 4975 C CA . ASN D 4 148 ? 107.75600 136.58900 70.24300 1.000 180.98524 148 ASN K CA 1
ATOM 4976 C C . ASN D 4 148 ? 108.78700 136.37900 69.14200 1.000 182.87451 148 ASN K C 1
ATOM 4977 O O . ASN D 4 148 ? 109.47400 137.32000 68.73600 1.000 182.84124 148 ASN K O 1
ATOM 4982 N N . VAL D 4 149 ? 108.88900 135.14400 68.66000 1.000 183.95600 149 VAL K N 1
ATOM 4983 C CA . VAL D 4 149 ? 109.84700 134.76800 67.62700 1.000 186.79906 149 VAL K CA 1
ATOM 4984 C C . VAL D 4 149 ? 109.07800 134.21000 66.43900 1.000 189.85891 149 VAL K C 1
ATOM 4985 O O . VAL D 4 149 ? 108.23000 133.32600 66.60300 1.000 189.58617 149 VAL K O 1
ATOM 4989 N N . LYS D 4 150 ? 109.37300 134.72600 65.24800 1.000 195.04689 150 LYS K N 1
ATOM 4990 C CA . LYS D 4 150 ? 108.68500 134.33000 64.02700 1.000 201.55153 150 LYS K CA 1
ATOM 4991 C C . LYS D 4 150 ? 109.69700 133.88600 62.98100 1.000 204.46794 150 LYS K C 1
ATOM 4992 O O . LYS D 4 150 ? 110.71300 134.55700 62.76500 1.000 204.19511 150 LYS K O 1
ATOM 4998 N N . TRP D 4 151 ? 109.41600 132.75500 62.33900 1.000 205.94546 151 TRP K N 1
ATOM 4999 C CA . TRP D 4 151 ? 110.22200 132.24200 61.24200 1.000 207.43860 151 TRP K CA 1
ATOM 5000 C C . TRP D 4 151 ? 109.55500 132.57100 59.91400 1.000 212.15103 151 TRP K C 1
ATOM 5001 O O . TRP D 4 151 ? 108.36300 132.31300 59.72800 1.000 213.08104 151 TRP K O 1
ATOM 5012 N N . LYS D 4 152 ? 110.33000 133.12900 58.98700 1.000 215.75132 152 LYS K N 1
ATOM 5013 C CA . LYS D 4 152 ? 109.82500 133.45700 57.66200 1.000 219.51204 152 LYS K CA 1
ATOM 5014 C C . LYS D 4 152 ? 110.72100 132.83400 56.60400 1.000 222.48991 152 LYS K C 1
ATOM 5015 O O . LYS D 4 152 ? 111.88900 133.20800 56.47200 1.000 223.33518 152 LYS K O 1
ATOM 5021 N N . ILE D 4 153 ? 110.16700 131.88900 55.85300 1.000 224.42285 153 ILE K N 1
ATOM 5022 C CA . ILE D 4 153 ? 110.84900 131.26000 54.73000 1.000 226.73363 153 ILE K CA 1
ATOM 5023 C C . ILE D 4 153 ? 110.33800 131.92000 53.45900 1.000 227.44072 153 ILE K C 1
ATOM 5024 O O . ILE D 4 153 ? 109.15700 131.78500 53.11500 1.000 226.80859 153 ILE K O 1
ATOM 5029 N N . ASP D 4 154 ? 111.22500 132.64400 52.77400 1.000 229.44142 154 ASP K N 1
ATOM 5030 C CA . ASP D 4 154 ? 110.87100 133.39600 51.56900 1.000 229.85724 154 ASP K CA 1
ATOM 5031 C C . ASP D 4 154 ? 109.70600 134.34600 51.83800 1.000 226.17944 154 ASP K C 1
ATOM 5032 O O . ASP D 4 154 ? 108.85400 134.58200 50.97900 1.000 225.05144 154 ASP K O 1
ATOM 5037 N N . GLY D 4 155 ? 109.66800 134.89500 53.05200 1.000 223.23964 155 GLY K N 1
ATOM 5038 C CA . GLY D 4 155 ? 108.62400 135.81000 53.45200 1.000 221.76685 155 GLY K CA 1
ATOM 5039 C C . GLY D 4 155 ? 107.35600 135.16100 53.96500 1.000 222.91359 155 GLY K C 1
ATOM 5040 O O . GLY D 4 155 ? 106.44600 135.87900 54.39800 1.000 222.93019 155 GLY K O 1
ATOM 5041 N N . SER D 4 156 ? 107.26400 133.83500 53.93400 1.000 222.61512 156 SER K N 1
ATOM 5042 C CA . SER D 4 156 ? 106.07800 133.12200 54.38700 1.000 219.37357 156 SER K CA 1
ATOM 5043 C C . SER D 4 156 ? 106.27800 132.63600 55.81600 1.000 217.81204 156 SER K C 1
ATOM 5044 O O . SER D 4 156 ? 107.31200 132.04800 56.14200 1.000 218.06788 156 SER K O 1
ATOM 5047 N N . GLU D 4 157 ? 105.28400 132.88500 56.66400 1.000 215.46705 157 GLU K N 1
ATOM 5048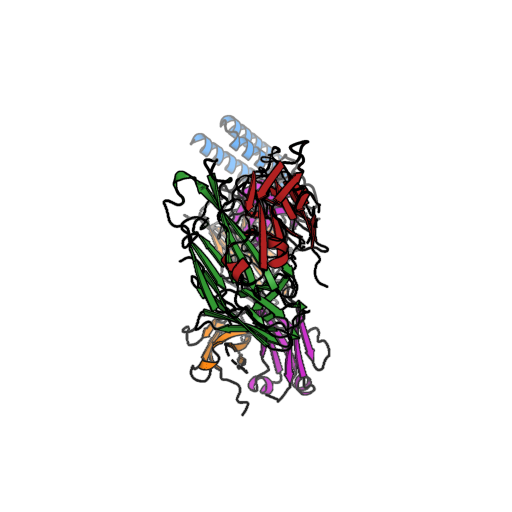 C CA . GLU D 4 157 ? 105.38000 132.49400 58.06400 1.000 212.91414 157 GLU K CA 1
ATOM 5049 C C . GLU D 4 157 ? 105.35000 130.97700 58.19800 1.000 207.58383 157 GLU K C 1
ATOM 5050 O O . GLU D 4 157 ? 104.51500 130.30400 57.58600 1.000 203.91818 157 GLU K O 1
ATOM 5056 N N . GLY D 4 161 ? 107.64700 122.63200 62.99600 1.000 186.56879 161 GLY K N 1
ATOM 5057 C CA . GLY D 4 161 ? 109.06000 122.36800 63.17100 1.000 190.55631 161 GLY K CA 1
ATOM 5058 C C . GLY D 4 161 ? 109.81400 123.40000 63.97600 1.000 192.32779 161 GLY K C 1
ATOM 5059 O O . GLY D 4 161 ? 111.04100 123.48300 63.84900 1.000 197.68677 161 GLY K O 1
ATOM 5060 N N . VAL D 4 162 ? 109.12700 124.19300 64.79400 1.000 188.25624 162 VAL K N 1
ATOM 5061 C CA . VAL D 4 162 ? 109.75200 125.25600 65.57300 1.000 187.64885 162 VAL K CA 1
ATOM 5062 C C . VAL D 4 162 ? 109.84200 124.81300 67.02500 1.000 184.23823 162 VAL K C 1
ATOM 5063 O O . VAL D 4 162 ? 108.82700 124.47200 67.64500 1.000 183.81126 162 VAL K O 1
ATOM 5067 N N . LEU D 4 163 ? 111.05700 124.82200 67.56900 1.000 181.72115 163 LEU K N 1
ATOM 5068 C CA . LEU D 4 163 ? 111.30500 124.47400 68.96200 1.000 174.61067 163 LEU K CA 1
ATOM 5069 C C . LEU D 4 163 ? 111.90700 125.68300 69.66200 1.000 169.80661 163 LEU K C 1
ATOM 5070 O O . LEU D 4 163 ? 112.83100 126.31100 69.13500 1.000 174.47566 163 LEU K O 1
ATOM 5075 N N . ASN D 4 164 ? 111.38500 126.00600 70.83900 1.000 161.49492 164 ASN K N 1
ATOM 5076 C CA . ASN D 4 164 ? 111.83000 127.16100 71.60000 1.000 156.99996 164 ASN K CA 1
ATOM 5077 C C . ASN D 4 164 ? 112.39400 126.72500 72.94400 1.000 148.83843 164 ASN K C 1
ATOM 5078 O O . ASN D 4 164 ? 111.80300 125.90200 73.64700 1.000 150.18870 164 ASN K O 1
ATOM 5083 N N . SER D 4 165 ? 113.54900 127.28600 73.29600 1.000 141.75895 165 SER K N 1
ATOM 5084 C CA . SER D 4 165 ? 114.17600 126.99500 74.57600 1.000 135.07914 165 SER K CA 1
ATOM 5085 C C . SER D 4 165 ? 114.59600 128.29700 75.23900 1.000 137.66618 165 SER K C 1
ATOM 5086 O O . SER D 4 165 ? 115.18000 129.17000 74.59200 1.000 142.96933 165 SER K O 1
ATOM 5089 N N . TRP D 4 166 ? 114.29100 128.42800 76.52600 1.000 131.41713 166 TRP K N 1
ATOM 5090 C CA . TRP D 4 166 ? 114.65800 129.60200 77.30400 1.000 127.61591 166 TRP K CA 1
ATOM 5091 C C . TRP D 4 166 ? 115.60700 129.21100 78.42600 1.000 126.19753 166 TRP K C 1
ATOM 5092 O O . TRP D 4 166 ? 115.36500 128.23700 79.14600 1.000 127.80233 166 TRP K O 1
ATOM 5103 N N . THR D 4 167 ? 116.68300 129.97600 78.57100 1.000 125.55326 167 THR K N 1
ATOM 5104 C CA . THR D 4 167 ? 117.61600 129.77500 79.66500 1.000 125.78377 167 THR K CA 1
ATOM 5105 C C . THR D 4 167 ? 117.04800 130.33200 80.96500 1.000 130.30379 167 THR K C 1
ATOM 5106 O O . THR D 4 167 ? 116.10000 131.12100 80.97500 1.000 131.71370 167 THR K O 1
ATOM 5110 N N . ASP D 4 168 ? 117.63900 129.90200 82.07400 1.000 134.30922 168 ASP K N 1
ATOM 5111 C CA . ASP D 4 168 ? 117.31300 130.50100 83.35700 1.000 137.57818 168 ASP K CA 1
ATOM 5112 C C . ASP D 4 168 ? 117.92500 131.89600 83.44700 1.000 139.86560 168 ASP K C 1
ATOM 5113 O O . ASP D 4 168 ? 118.88600 132.22800 82.75000 1.000 140.57659 168 ASP K O 1
ATOM 5118 N N . GLN D 4 169 ? 117.34100 132.72300 84.31100 1.000 139.21767 169 GLN K N 1
ATOM 5119 C CA . GLN D 4 169 ? 117.81800 134.08900 84.47100 1.000 136.15394 169 GLN K CA 1
ATOM 5120 C C . GLN D 4 169 ? 119.26700 134.08800 84.93500 1.000 139.05794 169 GLN K C 1
ATOM 5121 O O . GLN D 4 169 ? 119.62800 133.38600 85.88300 1.000 140.81631 169 GLN K O 1
ATOM 5127 N N . ASP D 4 170 ? 120.10100 134.87200 84.25700 1.000 142.08457 170 ASP K N 1
ATOM 5128 C CA . ASP D 4 170 ? 121.51700 134.91500 84.59500 1.000 149.13483 170 ASP K CA 1
ATOM 5129 C C . ASP D 4 170 ? 121.72400 135.59400 85.94300 1.000 154.51943 170 ASP K C 1
ATOM 5130 O O . ASP D 4 170 ? 121.06900 136.58800 86.26600 1.000 151.30412 170 ASP K O 1
ATOM 5135 N N . SER D 4 171 ? 122.65000 135.05200 86.73200 1.000 157.19731 171 SER K N 1
ATOM 5136 C CA . SER D 4 171 ? 122.86900 135.55200 88.08300 1.000 156.72896 171 SER K CA 1
ATOM 5137 C C . SER D 4 171 ? 123.80800 136.74900 88.13000 1.000 155.90918 171 SER K C 1
ATOM 5138 O O . SER D 4 171 ? 124.08700 137.25300 89.22300 1.000 150.99753 171 SER K O 1
ATOM 5141 N N . LYS D 4 172 ? 124.30500 137.21100 86.98400 1.000 158.61278 172 LYS K N 1
ATOM 5142 C CA . LYS D 4 172 ? 125.22900 138.33800 86.93900 1.000 160.06411 172 LYS K CA 1
ATOM 5143 C C . LYS D 4 172 ? 124.57600 139.62000 86.43700 1.000 161.30763 172 LYS K C 1
ATOM 5144 O O . LYS D 4 172 ? 124.70900 140.67000 87.07200 1.000 162.42127 172 LYS K O 1
ATOM 5150 N N . ASP D 4 173 ? 123.87300 139.56100 85.30600 1.000 160.03157 173 ASP K N 1
ATOM 5151 C CA . ASP D 4 173 ? 123.22400 140.73400 84.73500 1.000 156.65694 173 ASP K CA 1
ATOM 5152 C C . ASP D 4 173 ? 121.71800 140.57300 84.57500 1.000 151.70680 173 ASP K C 1
ATOM 5153 O O . ASP D 4 173 ? 121.06000 141.50300 84.09700 1.000 149.76958 173 ASP K O 1
ATOM 5158 N N . SER D 4 174 ? 121.15800 139.42400 84.95400 1.000 148.37680 174 SER K N 1
ATOM 5159 C CA . SER D 4 174 ? 119.71700 139.19200 85.00800 1.000 143.72484 174 SER K CA 1
ATOM 5160 C C . SER D 4 174 ? 119.02800 139.36600 83.66100 1.000 141.09546 174 SER K C 1
ATOM 5161 O O . SER D 4 174 ? 118.05000 140.11200 83.56200 1.000 142.16677 174 SER K O 1
ATOM 5164 N N . THR D 4 175 ? 119.51400 138.70700 82.61600 1.000 139.70227 175 THR K N 1
ATOM 5165 C CA . THR D 4 175 ? 118.85600 138.74400 81.32100 1.000 137.12907 175 THR K CA 1
ATOM 5166 C C . THR D 4 175 ? 118.45800 137.33700 80.88000 1.000 136.42068 175 THR K C 1
ATOM 5167 O O . THR D 4 175 ? 119.01100 136.33300 81.33100 1.000 137.06313 175 THR K O 1
ATOM 5171 N N . TYR D 4 176 ? 117.48100 137.27400 79.98100 1.000 134.01077 176 TYR K N 1
ATOM 5172 C CA . TYR D 4 176 ? 116.99100 136.01900 79.43600 1.000 132.20508 176 TYR K CA 1
ATOM 5173 C C . TYR D 4 176 ? 117.43700 135.86100 77.98800 1.000 135.77470 176 TYR K C 1
ATOM 5174 O O . TYR D 4 176 ? 117.42000 136.81200 77.20200 1.000 142.13054 176 TYR K O 1
ATOM 5183 N N . SER D 4 177 ? 117.83000 134.63800 77.63900 1.000 128.36326 177 SER K N 1
ATOM 5184 C CA . SER D 4 177 ? 118.28100 134.31500 76.29400 1.000 127.80651 177 SER K CA 1
ATOM 5185 C C . SER D 4 177 ? 117.47700 133.14300 75.75700 1.000 125.71956 177 SER K C 1
ATOM 5186 O O . SER D 4 177 ? 117.14000 132.21300 76.49200 1.000 128.57530 177 SER K O 1
ATOM 5189 N N . MET D 4 178 ? 117.17900 133.19600 74.46000 1.000 129.11696 178 MET K N 1
ATOM 5190 C CA . MET D 4 178 ? 116.25300 132.26500 73.83500 1.000 137.51393 178 MET K CA 1
ATOM 5191 C C . MET D 4 178 ? 116.87000 131.66200 72.58300 1.000 142.10560 178 MET K C 1
ATOM 5192 O O . MET D 4 178 ? 117.54500 132.35100 71.81200 1.000 148.36170 178 MET K O 1
ATOM 5197 N N . SER D 4 179 ? 116.63400 130.36800 72.39200 1.000 142.72484 179 SER K N 1
ATOM 5198 C CA . SER D 4 179 ? 117.06700 129.64500 71.20700 1.000 150.66215 179 SER K CA 1
ATOM 5199 C C . SER D 4 1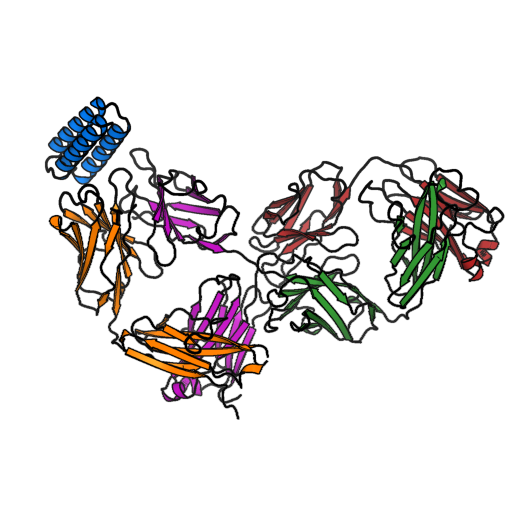79 ? 115.84800 129.14700 70.44700 1.000 156.69864 179 SER K C 1
ATOM 5200 O O . SER D 4 179 ? 114.97600 128.48900 71.02800 1.000 156.42109 179 SER K O 1
ATOM 5203 N N . SER D 4 180 ? 115.78800 129.46000 69.15500 1.000 164.32288 180 SER K N 1
ATOM 5204 C CA . SER D 4 180 ? 114.71300 129.00800 68.28100 1.000 171.61130 180 SER K CA 1
ATOM 5205 C C . SER D 4 180 ? 115.30800 128.11900 67.20100 1.000 179.23756 180 SER K C 1
ATOM 5206 O O . SER D 4 180 ? 116.22500 128.53600 66.48600 1.000 182.43020 180 SER K O 1
ATOM 5209 N N . THR D 4 181 ? 114.78700 126.90200 67.07900 1.000 182.77179 181 THR K N 1
ATOM 5210 C CA . THR D 4 181 ? 115.30800 125.91300 66.14400 1.000 188.86812 181 THR K CA 1
ATOM 5211 C C . THR D 4 181 ? 114.22300 125.54900 65.14200 1.000 191.73848 181 THR K C 1
ATOM 5212 O O . THR D 4 181 ? 113.10300 125.20400 65.53500 1.000 188.91383 181 THR K O 1
ATOM 5216 N N . LEU D 4 182 ? 114.55600 125.62600 63.85400 1.000 198.58688 182 LEU K N 1
ATOM 5217 C CA . LEU D 4 182 ? 113.67800 125.17000 62.78300 1.000 202.18599 182 LEU K CA 1
ATOM 5218 C C . LEU D 4 182 ? 114.29700 123.92200 62.16500 1.000 207.25969 182 LEU K C 1
ATOM 5219 O O . LEU D 4 182 ? 115.43200 123.96100 61.68000 1.000 208.92089 182 LEU K O 1
ATOM 5224 N N . THR D 4 183 ? 113.55100 122.82200 62.17600 1.000 210.78909 183 THR K N 1
ATOM 5225 C CA . THR D 4 183 ? 114.02600 121.54000 61.67100 1.000 216.65136 183 THR K CA 1
ATOM 5226 C C . THR D 4 183 ? 113.26300 121.17700 60.40600 1.000 217.98916 183 THR K C 1
ATOM 5227 O O . THR D 4 183 ? 112.03000 121.11100 60.41700 1.000 214.69569 183 THR K O 1
ATOM 5231 N N . LEU D 4 184 ? 113.99800 120.93100 59.32300 1.000 221.18419 184 LEU K N 1
ATOM 5232 C CA . LEU D 4 184 ? 113.41700 120.59500 58.03400 1.000 225.86916 184 LEU K CA 1
ATOM 5233 C C . LEU D 4 184 ? 114.24200 119.49800 57.37400 1.000 232.18813 184 LEU K C 1
ATOM 5234 O O . LEU D 4 184 ? 115.33600 119.14800 57.82600 1.000 232.38407 184 LEU K O 1
ATOM 5239 N N . THR D 4 185 ? 113.69800 118.95100 56.29200 1.000 235.27096 185 THR K N 1
ATOM 5240 C CA . THR D 4 185 ? 114.44300 118.00200 55.48300 1.000 237.38971 185 THR K CA 1
ATOM 5241 C C . THR D 4 185 ? 115.45000 118.73600 54.60300 1.000 241.13444 185 THR K C 1
ATOM 5242 O O . THR D 4 185 ? 115.37700 119.95300 54.41000 1.000 241.99366 185 THR K O 1
ATOM 5246 N N . LYS D 4 186 ? 116.40900 117.97600 54.07100 1.000 243.13140 186 LYS K N 1
ATOM 5247 C CA . LYS D 4 186 ? 117.42100 118.56800 53.20200 1.000 244.54376 186 LYS K CA 1
ATOM 5248 C C . LYS D 4 186 ? 116.79200 119.15900 51.94700 1.000 246.01924 186 LYS K C 1
ATOM 5249 O O . LYS D 4 186 ? 117.13800 120.27300 51.53300 1.000 247.08374 186 LYS K O 1
ATOM 5255 N N . ASP D 4 187 ? 115.85900 118.42900 51.33300 1.000 245.64658 187 ASP K N 1
ATOM 5256 C CA . ASP D 4 187 ? 115.22000 118.90800 50.11300 1.000 246.21848 187 ASP K CA 1
ATOM 5257 C C . ASP D 4 187 ? 114.41200 120.17300 50.37600 1.000 244.79169 187 ASP K C 1
ATOM 5258 O O . ASP D 4 187 ? 114.44700 121.12100 49.58400 1.000 244.64593 187 ASP K O 1
ATOM 5263 N N . GLU D 4 188 ? 113.67600 120.20400 51.48900 1.000 243.95200 188 GLU K N 1
ATOM 5264 C CA . GLU D 4 188 ? 112.88200 121.38300 51.81800 1.000 244.36237 188 GLU K CA 1
ATOM 5265 C C . GLU D 4 188 ? 113.76900 122.60100 52.04400 1.000 245.49876 188 GLU K C 1
ATOM 5266 O O . GLU D 4 188 ? 113.44300 123.70500 51.59400 1.000 246.27044 188 GLU K O 1
ATOM 5272 N N . TYR D 4 189 ? 114.89100 122.42000 52.74500 1.000 245.18783 189 TYR K N 1
ATOM 5273 C CA . TYR D 4 189 ? 115.82200 123.52500 52.95000 1.000 245.84925 189 TYR K CA 1
ATOM 5274 C C . TYR D 4 189 ? 116.42000 123.99700 51.63100 1.000 248.61302 189 TYR K C 1
ATOM 5275 O O . TYR D 4 189 ? 116.57300 125.20400 51.40700 1.000 249.38800 189 TYR K O 1
ATOM 5284 N N . GLU D 4 190 ? 116.76600 123.06300 50.74500 1.000 249.16528 190 GLU K N 1
ATOM 5285 C CA . GLU D 4 190 ? 117.36100 123.42400 49.46500 1.000 249.07624 190 GLU K CA 1
ATOM 5286 C C . GLU D 4 190 ? 116.35700 124.01200 48.48200 1.000 248.19952 190 GLU K C 1
ATOM 5287 O O . GLU D 4 190 ? 116.77300 124.65200 47.51000 1.000 247.14376 190 GLU K O 1
ATOM 5293 N N . ARG D 4 191 ? 115.05700 123.81600 48.70300 1.000 247.58271 191 ARG K N 1
ATOM 5294 C CA . ARG D 4 191 ? 114.04300 124.37200 47.81700 1.000 245.82415 191 ARG K CA 1
ATOM 5295 C C . ARG D 4 191 ? 113.77100 125.84800 48.06800 1.000 245.81786 191 ARG K C 1
ATOM 5296 O O . ARG D 4 191 ? 113.01900 126.46300 47.30300 1.000 243.51050 191 ARG K O 1
ATOM 5304 N N . HIS D 4 192 ? 114.35500 126.42600 49.11200 1.000 246.70375 192 HIS K N 1
ATOM 5305 C CA . HIS D 4 192 ? 114.16200 127.82600 49.45200 1.000 245.05395 192 HIS K CA 1
ATOM 5306 C C . HIS D 4 192 ? 115.51200 128.48100 49.71300 1.000 245.50107 192 HIS K C 1
ATOM 5307 O O . HIS D 4 192 ? 116.49600 127.82000 50.05500 1.000 246.75227 192 HIS K O 1
ATOM 5314 N N . ASN D 4 193 ? 115.55300 129.80300 49.54600 1.000 243.62933 193 ASN K N 1
ATOM 5315 C CA . ASN D 4 193 ? 116.79400 130.55900 49.68400 1.000 243.60370 193 ASN K CA 1
ATOM 5316 C C . ASN D 4 193 ? 116.76900 131.49600 50.88400 1.000 242.15868 193 ASN K C 1
ATOM 5317 O O . ASN D 4 193 ? 117.66900 131.42900 51.72600 1.000 242.57028 193 ASN K O 1
ATOM 5322 N N . SER D 4 194 ? 115.76800 132.36400 50.99200 1.000 239.39202 194 SER K N 1
ATOM 5323 C CA . SER D 4 194 ? 115.72100 133.36200 52.05200 1.000 236.84040 194 SER K CA 1
ATOM 5324 C C . SER D 4 194 ? 115.12100 132.76500 53.31700 1.000 234.94651 194 SER K C 1
ATOM 5325 O O . SER D 4 194 ? 114.08400 132.09600 53.26600 1.000 234.36642 194 SER K O 1
ATOM 5328 N N . TYR D 4 195 ? 115.77700 133.00800 54.45000 1.000 232.44887 195 TYR K N 1
ATOM 5329 C CA . TYR D 4 195 ? 115.27800 132.60200 55.75700 1.000 230.60638 195 TYR K CA 1
ATOM 5330 C C . TYR D 4 195 ? 115.48400 133.75300 56.73000 1.000 224.56129 195 TYR K C 1
ATOM 5331 O O . TYR D 4 195 ? 116.58000 134.32200 56.80100 1.000 223.53780 195 TYR K O 1
ATOM 5340 N N . THR D 4 196 ? 114.43700 134.08400 57.48400 1.000 221.28462 196 THR K N 1
ATOM 5341 C CA . THR D 4 196 ? 114.41600 135.27000 58.32800 1.000 218.18745 196 THR K CA 1
ATOM 5342 C C . THR D 4 196 ? 113.90500 134.92000 59.71700 1.000 214.60135 196 THR K C 1
ATOM 5343 O O . THR D 4 196 ? 112.87000 134.25800 59.85700 1.000 213.19637 196 THR K O 1
ATOM 5347 N N . CYS D 4 197 ? 114.63000 135.37100 60.73700 1.000 211.69531 197 CYS K N 1
ATOM 5348 C CA . CYS D 4 197 ? 114.20600 135.29500 62.12700 1.000 208.78313 197 CYS K CA 1
ATOM 5349 C C . CYS D 4 197 ? 113.77400 136.69200 62.55700 1.000 207.83563 197 CYS K C 1
ATOM 5350 O O . CYS D 4 197 ? 114.54600 137.65200 62.42800 1.000 206.97209 197 CYS K O 1
ATOM 5353 N N . GLU D 4 198 ? 112.54300 136.80800 63.05200 1.000 206.04782 198 GLU K N 1
ATOM 5354 C CA . GLU D 4 198 ? 111.96800 138.08700 63.45100 1.000 204.77280 198 GLU K CA 1
ATOM 5355 C C . GLU D 4 198 ? 111.64900 138.05200 64.93800 1.000 200.09453 198 GLU K C 1
ATOM 5356 O O . GLU D 4 198 ? 111.01500 137.10700 65.41900 1.000 197.30107 198 GLU K O 1
ATOM 5362 N N . ALA D 4 199 ? 112.07900 139.08400 65.65600 1.000 198.29805 199 ALA K N 1
ATOM 5363 C CA . ALA D 4 199 ? 111.88200 139.17800 67.09600 1.000 192.62795 199 ALA K CA 1
ATOM 5364 C C . ALA D 4 199 ? 110.98000 140.36300 67.41300 1.000 191.42194 199 ALA K C 1
ATOM 5365 O O . ALA D 4 199 ? 111.23600 141.48300 66.95800 1.000 194.17954 199 ALA K O 1
ATOM 5367 N N . THR D 4 200 ? 109.93200 140.11600 68.19100 1.000 186.40695 200 THR K N 1
ATOM 5368 C CA . THR D 4 200 ? 109.07700 141.16900 68.72100 1.000 183.74571 200 THR K CA 1
ATOM 5369 C C . THR D 4 200 ? 109.23600 141.19400 70.23500 1.000 178.63825 200 THR K C 1
ATOM 5370 O O . THR D 4 200 ? 109.03000 140.17300 70.90200 1.000 178.73761 200 THR K O 1
ATOM 5374 N N . HIS D 4 201 ? 109.60100 142.35400 70.77300 1.000 173.31015 201 HIS K N 1
ATOM 5375 C CA . HIS D 4 201 ? 109.87700 142.48100 72.19300 1.000 170.41239 201 HIS K CA 1
ATOM 5376 C C . HIS D 4 201 ? 109.30600 143.79600 72.70300 1.000 172.58927 201 HIS K C 1
ATOM 5377 O O . HIS D 4 201 ? 108.99400 144.70500 71.93000 1.000 173.72992 201 HIS K O 1
ATOM 5384 N N . LYS D 4 202 ? 109.16100 143.87800 74.02700 1.000 171.19147 202 LYS K N 1
ATOM 5385 C CA . LYS D 4 202 ? 108.63600 145.08200 74.65900 1.000 169.07788 202 LYS K CA 1
ATOM 5386 C C . LYS D 4 202 ? 109.52400 146.29700 74.42600 1.000 171.74905 202 LYS K C 1
ATOM 5387 O O . LYS D 4 202 ? 109.00800 147.41300 74.29500 1.000 172.28895 202 LYS K O 1
ATOM 5393 N N . THR D 4 203 ? 110.84300 146.10700 74.35500 1.000 173.04484 203 THR K N 1
ATOM 5394 C CA . THR D 4 203 ? 111.77600 147.22500 74.27300 1.000 173.77703 203 THR K CA 1
ATOM 5395 C C . THR D 4 203 ? 111.67600 148.00600 72.97000 1.000 176.19898 203 THR K C 1
ATOM 5396 O O . THR D 4 203 ? 112.23000 149.10700 72.89100 1.000 176.43560 203 THR K O 1
ATOM 5400 N N . SER D 4 204 ? 110.99700 147.47800 71.95600 1.000 176.94563 204 SER K N 1
ATOM 5401 C CA . SER D 4 204 ? 110.91700 148.15900 70.67200 1.000 181.11720 204 SER K CA 1
ATOM 5402 C C . SER D 4 204 ? 109.52600 147.97900 70.08600 1.000 186.15059 204 SER K C 1
ATOM 5403 O O . SER D 4 204 ? 108.80100 147.05400 70.46000 1.000 183.64325 204 SER K O 1
ATOM 5406 N N . THR D 4 205 ? 109.16100 148.87600 69.16900 1.000 193.35275 205 THR K N 1
ATOM 5407 C CA . THR D 4 205 ? 107.88800 148.76300 68.46900 1.000 197.19029 205 THR K CA 1
ATOM 5408 C C . THR D 4 205 ? 108.02300 148.06800 67.12200 1.000 199.21740 205 THR K C 1
ATOM 5409 O O . THR D 4 205 ? 107.01500 147.61300 66.57000 1.000 197.75987 205 THR K O 1
ATOM 5413 N N . SER D 4 206 ? 109.23800 147.97300 66.58400 1.000 200.62152 206 SER K N 1
ATOM 5414 C CA . SER D 4 206 ? 109.49400 147.30100 65.31900 1.000 200.20949 206 SER K CA 1
ATOM 5415 C C . SER D 4 206 ? 110.29100 146.02300 65.54500 1.000 199.61489 206 SER K C 1
ATOM 5416 O O . SER D 4 206 ? 111.26100 146.02400 66.31100 1.000 197.73321 206 SER K O 1
ATOM 5419 N N . PRO D 4 207 ? 109.89400 144.92700 64.90200 1.000 200.06647 207 PRO K N 1
ATOM 5420 C CA . PRO D 4 207 ? 110.61900 143.66400 65.08400 1.000 199.71536 207 PRO K CA 1
ATOM 5421 C C . PRO D 4 207 ? 112.04600 143.75300 64.56600 1.000 200.96644 207 PRO K C 1
ATOM 5422 O O . PRO D 4 207 ? 112.32100 144.39700 63.55100 1.000 199.94318 207 PRO K O 1
ATOM 5426 N N . ILE D 4 208 ? 112.95400 143.09200 65.27700 1.000 200.84204 208 ILE K N 1
ATOM 5427 C CA . ILE D 4 208 ? 114.33600 142.96300 64.83000 1.000 200.61535 208 ILE K CA 1
ATOM 5428 C C . ILE D 4 208 ? 114.40800 141.79800 63.85200 1.000 203.32138 208 ILE K C 1
ATOM 5429 O O . ILE D 4 208 ? 113.97000 140.68600 64.16500 1.000 203.43487 208 ILE K O 1
ATOM 5434 N N . VAL D 4 209 ? 114.95200 142.05100 62.66700 1.000 203.83818 209 VAL K N 1
ATOM 5435 C CA . VAL D 4 209 ? 114.95600 141.08800 61.57300 1.000 205.19092 209 VAL K CA 1
ATOM 5436 C C . VAL D 4 209 ? 116.39200 140.68700 61.27400 1.000 205.43989 209 VAL K C 1
ATOM 5437 O O . VAL D 4 209 ? 117.23600 141.54700 60.99900 1.000 203.93821 209 VAL K O 1
ATOM 5441 N N . LYS D 4 210 ? 116.66700 139.38600 61.32900 1.000 205.59233 210 LYS K N 1
ATOM 5442 C CA . LYS D 4 210 ? 117.94100 138.83700 60.88600 1.000 204.86428 210 LYS K CA 1
ATOM 5443 C C . LYS D 4 210 ? 117.68300 137.82700 59.78000 1.000 209.89257 210 LYS K C 1
ATOM 5444 O O . LYS D 4 210 ? 116.99500 136.82600 59.99100 1.000 212.63481 210 LYS K O 1
ATOM 5450 N N . SER D 4 211 ? 118.24500 138.08400 58.60200 1.000 211.34022 211 SER K N 1
ATOM 5451 C CA . SER D 4 211 ? 117.93100 137.28800 57.42700 1.000 217.88068 211 SER K CA 1
ATOM 5452 C C . SER D 4 211 ? 119.21200 136.78800 56.78100 1.000 220.03517 211 SER K C 1
ATOM 5453 O O . SER D 4 211 ? 120.26700 137.42100 56.86600 1.000 218.50988 211 SER K O 1
ATOM 5456 N N . PHE D 4 212 ? 119.10400 135.63100 56.13000 1.000 224.53433 212 PHE K N 1
ATOM 5457 C CA . PHE D 4 212 ? 120.20200 135.08500 55.34800 1.000 230.19585 212 PHE K CA 1
ATOM 5458 C C . PHE D 4 212 ? 119.64200 134.38900 54.11900 1.000 235.67110 212 PHE K C 1
ATOM 5459 O O . PHE D 4 212 ? 118.44500 134.09800 54.03600 1.000 234.68355 212 PHE K O 1
ATOM 5467 N N . ASN D 4 213 ? 120.52100 134.14900 53.15300 1.000 240.77178 213 ASN K N 1
ATOM 5468 C CA . ASN D 4 213 ? 120.17800 133.43000 51.93600 1.000 244.50354 213 ASN K CA 1
ATOM 5469 C C . ASN D 4 213 ? 121.09100 132.22100 51.79700 1.000 246.20981 213 ASN K C 1
ATOM 5470 O O . ASN D 4 213 ? 122.29800 132.31700 52.04500 1.000 246.87622 213 ASN K O 1
ATOM 5475 N N . ARG D 4 214 ? 120.50900 131.08400 51.41000 1.000 247.63525 214 ARG K N 1
ATOM 5476 C CA . ARG D 4 214 ? 121.28900 129.85800 51.27300 1.000 249.48657 214 ARG K CA 1
ATOM 5477 C C . ARG D 4 214 ? 122.36700 130.00200 50.20600 1.000 251.42560 214 ARG K C 1
ATOM 5478 O O . ARG D 4 214 ? 123.50300 129.55100 50.39400 1.000 252.70078 214 ARG K O 1
ATOM 5486 N N . GLY D 4 215 ? 122.00300 130.62100 49.07900 1.000 249.84538 215 GLY K N 1
ATOM 5487 C CA . GLY D 4 215 ? 122.98800 130.85100 48.00600 1.000 250.08874 215 GLY K CA 1
ATOM 5488 C C . GLY D 4 215 ? 124.14500 131.68100 48.52400 1.000 253.47164 215 GLY K C 1
ATOM 5489 O O . GLY D 4 215 ? 125.29000 131.43500 48.09100 1.000 253.41441 215 GLY K O 1
ATOM 5490 N N . GLU D 4 216 ? 123.86000 132.62600 49.42400 1.000 254.33726 216 GLU K N 1
ATOM 5491 C CA . GLU D 4 216 ? 124.92300 133.48500 50.00900 1.000 254.37601 216 GLU K CA 1
ATOM 5492 C C . GLU D 4 216 ? 125.70800 132.68200 51.05700 1.000 254.88015 216 GLU K C 1
ATOM 5493 O O . GLU D 4 216 ? 125.10800 131.78800 51.69200 1.000 254.89622 216 GLU K O 1
ATOM 5499 N N . CYS D 4 217 ? 126.99500 132.99700 51.23000 1.000 255.25671 217 CYS K N 1
ATOM 5500 C CA . CYS D 4 217 ? 127.83500 132.29600 52.23700 1.000 253.65815 217 CYS K CA 1
ATOM 5501 C C . CYS D 4 217 ? 129.07300 133.15400 52.54600 1.000 252.03722 217 CYS K C 1
ATOM 5502 O O . CYS D 4 217 ? 129.78000 133.50400 51.57500 1.000 251.60374 217 CYS K O 1
ATOM 5505 N N . GLY E 5 3 ? 140.28800 116.89000 105.29600 1.000 141.33285 3 GLY I N 1
ATOM 5506 C CA . GLY E 5 3 ? 140.12100 117.83700 104.21000 1.000 141.13925 3 GLY I CA 1
ATOM 5507 C C . GLY E 5 3 ? 138.66900 118.16300 103.91900 1.000 139.23539 3 GLY I C 1
ATOM 5508 O O . GLY E 5 3 ? 137.80900 118.03600 104.78900 1.000 137.03838 3 GLY I O 1
ATOM 5509 N N . GLU E 5 4 ? 138.40000 118.59000 102.68900 1.000 139.13534 4 GLU I N 1
ATOM 5510 C CA . GLU E 5 4 ? 137.04000 118.92300 102.28700 1.000 133.32910 4 GLU I CA 1
ATOM 5511 C C . GLU E 5 4 ? 136.17500 117.67000 102.25900 1.000 124.12016 4 GLU I C 1
ATOM 5512 O O . GLU E 5 4 ? 136.61600 116.61200 101.80100 1.000 121.90126 4 GLU I O 1
ATOM 5518 N N . VAL E 5 5 ? 134.94100 117.79300 102.75100 1.000 115.10440 5 VAL I N 1
ATOM 5519 C CA . VAL E 5 5 ? 134.01700 116.66700 102.73600 1.000 110.98901 5 VAL I CA 1
ATOM 5520 C C . VAL E 5 5 ? 133.54600 116.42200 101.31300 1.000 109.62309 5 VAL I C 1
ATOM 5521 O O . VAL E 5 5 ? 133.06700 117.33700 100.63600 1.000 113.22314 5 VAL I O 1
ATOM 5525 N N . LYS E 5 6 ? 133.67500 115.17900 100.85400 1.000 102.19460 6 LYS I N 1
ATOM 5526 C CA . LYS E 5 6 ? 133.30300 114.80900 99.49600 1.000 96.35858 6 LYS I CA 1
ATOM 5527 C C . LYS E 5 6 ? 132.33100 113.64200 99.53200 1.000 95.69255 6 LYS I C 1
ATOM 5528 O O . LYS E 5 6 ? 132.56500 112.65400 100.23500 1.000 100.38661 6 LYS I O 1
ATOM 5534 N N . LEU E 5 7 ? 131.24500 113.76200 98.77500 1.000 90.45918 7 LEU I N 1
ATOM 5535 C CA . LEU E 5 7 ? 130.28600 112.68400 98.57200 1.000 84.41586 7 LEU I CA 1
ATOM 5536 C C . LEU E 5 7 ? 130.15700 112.46700 97.07300 1.000 86.66182 7 LEU I C 1
ATOM 5537 O O . LEU E 5 7 ? 129.92900 113.42200 96.32500 1.000 90.01442 7 LEU I O 1
ATOM 5542 N N . LEU E 5 8 ? 130.30800 111.22100 96.63200 1.000 86.36537 8 LEU I N 1
ATOM 5543 C CA . LEU E 5 8 ? 130.36200 110.89700 95.20900 1.000 87.93024 8 LEU I CA 1
ATOM 5544 C C . LEU E 5 8 ? 129.40200 109.74900 94.92200 1.000 88.73030 8 LEU I C 1
ATOM 5545 O O . LEU E 5 8 ? 129.60400 108.63300 95.40800 1.000 91.12986 8 LEU I O 1
ATOM 5550 N N . GLU E 5 9 ? 128.35900 110.02100 94.14200 1.000 87.62477 9 GLU I N 1
ATOM 5551 C CA . GLU E 5 9 ? 127.38600 108.99300 93.79900 1.000 84.90874 9 GLU I CA 1
ATOM 5552 C C . GLU E 5 9 ? 127.78600 108.26600 92.52300 1.000 90.14369 9 GLU I C 1
ATOM 5553 O O . GLU E 5 9 ? 128.57800 108.76400 91.71900 1.000 89.41751 9 GLU I O 1
ATOM 5559 N N . SER E 5 10 ? 127.22600 107.07100 92.34600 1.000 92.83589 10 SER I N 1
ATOM 5560 C CA . SER E 5 10 ? 127.43800 106.28800 91.13800 1.000 93.12075 10 SER I CA 1
ATOM 5561 C C . SER E 5 10 ? 126.33400 105.24700 91.02000 1.000 89.47058 10 SER I C 1
ATOM 5562 O O . SER E 5 10 ? 125.67500 104.89100 92.00100 1.000 89.13596 10 SER I O 1
ATOM 5565 N N . GLY E 5 11 ? 126.14700 104.75100 89.79800 1.000 90.67109 11 GLY I N 1
ATOM 5566 C CA . GLY E 5 11 ? 125.17400 103.71900 89.51700 1.000 94.92723 11 GLY I CA 1
ATOM 5567 C C . GLY E 5 11 ? 123.94400 104.17800 88.76300 1.000 97.10777 11 GLY I C 1
ATOM 5568 O O . GLY E 5 11 ? 123.11200 103.33700 88.40400 1.000 98.02937 11 GLY I O 1
ATOM 5569 N N . GLY E 5 12 ? 123.80200 105.47300 88.51200 1.000 96.23742 12 GLY I N 1
ATOM 5570 C CA . GLY E 5 12 ? 122.63200 105.98400 87.83300 1.000 95.83394 12 GLY I CA 1
ATOM 5571 C C . GLY E 5 12 ? 122.69100 105.76200 86.33300 1.000 100.30500 12 GLY I C 1
ATOM 5572 O O . GLY E 5 12 ? 123.67800 105.28900 85.77000 1.000 101.46107 12 GLY I O 1
ATOM 5573 N N . GLY E 5 13 ? 121.59700 106.11900 85.67500 1.000 102.18783 13 GLY I N 1
ATOM 5574 C CA . GLY E 5 13 ? 121.48400 105.97400 84.24400 1.000 103.05547 13 GLY I CA 1
ATOM 5575 C C . GLY E 5 13 ? 120.09700 105.50900 83.86200 1.000 106.61662 13 GLY I C 1
ATOM 5576 O O . GLY E 5 13 ? 119.11200 105.83700 84.52200 1.000 107.40706 13 GLY I O 1
ATOM 5577 N N . LEU E 5 14 ? 120.03300 104.74000 82.77800 1.000 107.15475 14 LEU I N 1
ATOM 5578 C CA . LEU E 5 14 ? 118.76600 104.24400 82.26000 1.000 106.76148 14 LEU I CA 1
ATOM 5579 C C . LEU E 5 14 ? 118.51300 102.82300 82.74500 1.000 107.21203 14 LEU I C 1
ATOM 5580 O O . LEU E 5 14 ? 119.40300 101.96900 82.68100 1.000 108.23581 14 LEU I O 1
ATOM 5585 N N . VAL E 5 15 ? 117.29900 102.57000 83.22700 1.000 109.04105 15 VAL I N 1
ATOM 5586 C CA . VAL E 5 15 ? 116.89000 101.24200 83.66800 1.000 110.82952 15 VAL I CA 1
ATOM 5587 C C . VAL E 5 15 ? 115.50700 100.94000 83.10700 1.000 114.80537 15 VAL I C 1
ATOM 5588 O O . VAL E 5 15 ? 114.60000 101.77400 83.18500 1.000 118.11489 15 VAL I O 1
ATOM 5592 N N . GLN E 5 16 ? 115.35100 99.75100 82.52800 1.000 115.72074 16 GLN I N 1
ATOM 5593 C CA . GLN E 5 16 ? 114.06100 99.35600 81.99100 1.000 118.01426 16 GLN I CA 1
ATOM 5594 C C . GLN E 5 16 ? 113.06400 99.11900 83.12500 1.000 119.27031 16 GLN I C 1
ATOM 5595 O O . GLN E 5 16 ? 113.44400 98.68100 84.21300 1.000 120.12593 16 GLN I O 1
ATOM 5601 N N . PRO E 5 17 ? 111.78500 99.41200 82.89700 1.000 120.94058 17 PRO I N 1
ATOM 5602 C CA . PRO E 5 17 ? 110.78300 99.20600 83.94900 1.000 121.50577 17 PRO I CA 1
ATOM 5603 C C . PRO E 5 17 ? 110.69000 97.74300 84.35600 1.000 124.55887 17 PRO I C 1
ATOM 5604 O O . PRO E 5 17 ? 110.82500 96.83700 83.53200 1.000 128.37067 17 PRO I O 1
ATOM 5608 N N . GLY E 5 18 ? 110.45900 97.52100 85.64800 1.000 121.88317 18 GLY I N 1
ATOM 5609 C CA . GLY E 5 18 ? 110.32700 96.18800 86.19100 1.000 121.73572 18 GLY I CA 1
ATOM 5610 C C . GLY E 5 18 ? 111.61400 95.56000 86.68100 1.000 125.38078 18 GLY I C 1
ATOM 5611 O O . GLY E 5 18 ? 111.56200 94.50100 87.31800 1.000 127.90117 18 GLY I O 1
ATOM 5612 N N . ARG E 5 19 ? 112.76100 96.17500 86.41500 1.000 123.84355 19 ARG I N 1
ATOM 5613 C CA . ARG E 5 19 ? 114.03700 95.64700 86.86300 1.000 122.32897 19 ARG I CA 1
ATOM 5614 C C . ARG E 5 19 ? 114.35100 96.14800 88.26900 1.000 121.42418 19 ARG I C 1
ATOM 5615 O O . ARG E 5 19 ? 113.51000 96.73400 88.95400 1.000 121.13990 19 ARG I O 1
ATOM 5623 N N . SER E 5 20 ? 115.58400 95.91500 88.70600 1.000 118.34800 20 SER I N 1
ATOM 5624 C CA . SER E 5 20 ? 116.06600 96.38900 89.99200 1.000 114.78069 20 SER I CA 1
ATOM 5625 C C . SER E 5 20 ? 117.20300 97.37400 89.76900 1.000 109.65733 20 SER I C 1
ATOM 5626 O O . SER E 5 20 ? 117.85900 97.36200 88.72400 1.000 111.25447 20 SER I O 1
ATOM 5629 N N . LEU E 5 21 ? 117.43100 98.23000 90.76200 1.000 106.74170 21 LEU I N 1
ATOM 5630 C CA . LEU E 5 21 ? 118.42100 99.28700 90.63900 1.000 101.94410 21 LEU I CA 1
ATOM 5631 C C . LEU E 5 21 ? 119.24800 99.35500 91.91200 1.000 100.10333 21 LEU I C 1
ATOM 5632 O O . LEU E 5 21 ? 118.71200 99.20600 93.01200 1.000 104.52707 21 LEU I O 1
ATOM 5637 N N . ARG E 5 22 ? 120.55000 99.58100 91.75600 1.000 90.85703 22 ARG I N 1
ATOM 5638 C CA . ARG E 5 22 ? 121.47700 99.65100 92.87900 1.000 87.57104 22 ARG I CA 1
ATOM 5639 C C . ARG E 5 22 ? 122.36400 100.87700 92.72400 1.000 85.22703 22 ARG I C 1
ATOM 5640 O O . ARG E 5 22 ? 123.14600 100.96300 91.77200 1.000 85.32393 22 ARG I O 1
ATOM 5648 N N . LEU E 5 23 ? 122.25000 101.81100 93.66300 1.000 82.77882 23 LEU I N 1
ATOM 5649 C CA . LEU E 5 23 ? 123.04200 103.03100 93.66800 1.000 76.22582 23 LEU I CA 1
ATOM 5650 C C . LEU E 5 23 ? 124.03100 103.00900 94.82400 1.000 76.65292 23 LEU I C 1
ATOM 5651 O O . LEU E 5 23 ? 123.73000 102.50900 95.91100 1.000 82.57866 23 LEU I O 1
ATOM 5656 N N . SER E 5 24 ? 125.21700 103.56800 94.58300 1.000 73.22945 24 SER I N 1
ATOM 5657 C CA . SER E 5 24 ? 126.26700 103.62700 95.58700 1.000 70.10955 24 SER I CA 1
ATOM 5658 C C . SER E 5 24 ? 126.67800 105.07400 95.80400 1.000 73.44348 24 SER I C 1
ATOM 5659 O O . SER E 5 24 ? 126.56100 105.90700 94.90400 1.000 84.61772 24 SER I O 1
ATOM 5662 N N . CYS E 5 25 ? 127.15600 105.36700 97.00900 1.000 72.84789 25 CYS I N 1
ATOM 5663 C CA . CYS E 5 25 ? 127.60100 106.70900 97.37300 1.000 80.46766 25 CYS I CA 1
ATOM 5664 C C . CYS E 5 25 ? 128.81000 106.58100 98.28700 1.000 82.56281 25 CYS I C 1
ATOM 5665 O O . CYS E 5 25 ? 128.71700 105.98800 99.36600 1.000 86.05605 25 CYS I O 1
ATOM 5668 N N . ILE E 5 26 ? 129.94100 107.12400 97.85400 1.000 83.18509 26 ILE I N 1
ATOM 5669 C CA . ILE E 5 26 ? 131.19000 107.03600 98.59900 1.000 80.37594 26 ILE I CA 1
ATOM 5670 C C . ILE E 5 26 ? 131.43700 108.36100 99.30300 1.000 85.19560 26 ILE I C 1
ATOM 5671 O O . ILE E 5 26 ? 131.35200 109.42900 98.68500 1.000 91.04991 26 ILE I O 1
ATOM 5676 N N . ALA E 5 27 ? 131.74400 108.29500 100.59400 1.000 84.41604 27 ALA I N 1
ATOM 5677 C CA . ALA E 5 27 ? 131.99800 109.47300 101.40700 1.000 86.85616 27 ALA I CA 1
ATOM 5678 C C . ALA E 5 27 ? 133.46500 109.52200 101.80400 1.000 91.44365 27 ALA I C 1
ATOM 5679 O O . ALA E 5 27 ? 134.08700 108.48400 102.04300 1.000 96.01807 27 ALA I O 1
ATOM 5681 N N . SER E 5 28 ? 134.01700 110.73000 101.86800 1.000 94.27691 28 SER I N 1
ATOM 5682 C CA . SER E 5 28 ? 135.39700 110.90300 102.29300 1.000 96.66009 28 SER I CA 1
ATOM 5683 C C . SER E 5 28 ? 135.55300 112.26800 102.94400 1.000 100.95921 28 SER I C 1
ATOM 5684 O O . SER E 5 28 ? 134.80100 113.20300 102.66100 1.000 103.85397 28 SER I O 1
ATOM 5687 N N . GLY E 5 29 ? 136.55100 112.37200 103.81800 1.000 101.10604 29 GLY I N 1
ATOM 5688 C CA . GLY E 5 29 ? 136.85000 113.61500 104.49300 1.000 103.32508 29 GLY I CA 1
ATOM 5689 C C . GLY E 5 29 ? 136.35100 113.72600 105.91700 1.000 97.82705 29 GLY I C 1
ATOM 5690 O O . GLY E 5 29 ? 136.55400 114.77300 106.54400 1.000 100.42805 29 GLY I O 1
ATOM 5691 N N . PHE E 5 30 ? 135.70900 112.69100 106.45200 1.000 96.70987 30 PHE I N 1
ATOM 5692 C CA . PHE E 5 30 ? 135.21900 112.73100 107.82300 1.000 98.49843 30 PHE I CA 1
ATOM 5693 C C . PHE E 5 30 ? 135.09700 111.30500 108.34000 1.000 100.07414 30 PHE I C 1
ATOM 5694 O O . PHE E 5 30 ? 135.26500 110.33500 107.59700 1.000 101.13022 30 PHE I O 1
ATOM 5702 N N . ASP E 5 31 ? 134.80900 111.19000 109.63600 1.000 99.52074 31 ASP I N 1
ATOM 5703 C CA . ASP E 5 31 ? 134.65600 109.88700 110.27100 1.000 103.76848 31 ASP I CA 1
ATOM 5704 C C . ASP E 5 31 ? 133.33000 109.26500 109.85600 1.000 101.56108 31 ASP I C 1
ATOM 5705 O O . ASP E 5 31 ? 132.27200 109.64900 110.36100 1.000 100.36685 31 ASP I O 1
ATOM 5710 N N . PHE E 5 32 ? 133.38200 108.30300 108.93200 1.000 97.02742 32 PHE I N 1
ATOM 5711 C CA . PHE E 5 32 ? 132.15900 107.79400 108.32000 1.000 94.33773 32 PHE I CA 1
ATOM 5712 C C . PHE E 5 32 ? 131.32500 106.98700 109.30500 1.000 94.66660 32 PHE I C 1
ATOM 5713 O O . PHE E 5 32 ? 130.12000 106.80200 109.10100 1.000 94.29042 32 PHE I O 1
ATOM 5721 N N . SER E 5 33 ? 131.94200 106.49700 110.37800 1.000 95.07191 33 SER I N 1
ATOM 5722 C CA . SER E 5 33 ? 131.23300 105.63700 111.31600 1.000 94.59598 33 SER I CA 1
ATOM 5723 C C . SER E 5 33 ? 130.67800 106.38600 112.52000 1.000 94.45551 33 SER I C 1
ATOM 5724 O O . SER E 5 33 ? 130.56100 105.78800 113.59400 1.000 93.30863 33 SER I O 1
ATOM 5727 N N . GLY E 5 34 ? 130.33500 107.66100 112.37500 1.000 92.44105 34 GLY I N 1
ATOM 5728 C CA . GLY E 5 34 ? 129.81400 108.43800 113.47600 1.000 94.10426 34 GLY I CA 1
ATOM 5729 C C . GLY E 5 34 ? 128.54800 109.22000 113.21100 1.000 97.32337 34 GLY I C 1
ATOM 5730 O O . GLY E 5 34 ? 127.96300 109.75200 114.15900 1.000 97.55540 34 GLY I O 1
ATOM 5731 N N . TYR E 5 35 ? 128.09200 109.30100 111.96300 1.000 93.76808 35 TYR I N 1
ATOM 5732 C CA . TYR E 5 35 ? 126.95800 110.13600 111.59800 1.000 87.42163 35 TYR I CA 1
ATOM 5733 C C . TYR E 5 35 ? 125.91000 109.31300 110.86300 1.000 83.06303 35 TYR I C 1
ATOM 5734 O O . TYR E 5 35 ? 126.21600 108.26800 110.28300 1.000 83.57764 35 TYR I O 1
ATOM 5743 N N . TRP E 5 36 ? 124.66900 109.79200 110.88800 1.000 74.81790 36 TRP I N 1
ATOM 5744 C CA . TRP E 5 36 ? 123.61400 109.11500 110.14700 1.000 69.11514 36 TRP I CA 1
ATOM 5745 C C . TRP E 5 36 ? 123.75100 109.42900 108.66500 1.000 73.14744 36 TRP I C 1
ATOM 5746 O O . TRP E 5 36 ? 124.30100 110.46500 108.28600 1.000 78.95725 36 TRP I O 1
ATOM 5757 N N . MET E 5 37 ? 123.25800 108.53700 107.81500 1.000 69.54664 37 MET I N 1
ATOM 5758 C CA . MET E 5 37 ? 123.36200 108.75400 106.37900 1.000 69.10167 37 MET I CA 1
ATOM 5759 C C . MET E 5 37 ? 121.99200 108.65800 105.72800 1.000 66.41910 37 MET I C 1
ATOM 5760 O O . MET E 5 37 ? 121.21700 107.74500 106.01500 1.000 71.39471 37 MET I O 1
ATOM 5765 N N . THR E 5 38 ? 121.71300 109.59500 104.82100 1.000 61.52117 38 THR I N 1
ATOM 5766 C CA . THR E 5 38 ? 120.37500 109.80900 104.29800 1.000 63.98038 38 THR I CA 1
ATOM 5767 C C . THR E 5 38 ? 120.39600 109.75300 102.77900 1.000 64.08231 38 THR I C 1
ATOM 5768 O O . THR E 5 38 ? 121.32500 110.24800 102.14000 1.000 69.92600 38 THR I O 1
ATOM 5772 N N . TRP E 5 39 ? 119.36600 109.13800 102.20900 1.000 59.45575 39 TRP I N 1
ATOM 5773 C CA . TRP E 5 39 ? 119.08900 109.19900 100.78200 1.000 55.55755 39 TRP I CA 1
ATOM 5774 C C . TRP E 5 39 ? 117.84900 110.05200 100.56000 1.000 56.14500 39 TRP I C 1
ATOM 5775 O O . TRP E 5 39 ? 116.81500 109.82900 101.20800 1.000 63.87358 39 TRP I O 1
ATOM 5786 N N . VAL E 5 40 ? 117.96600 111.02800 99.65200 1.000 57.91451 40 VAL I N 1
ATOM 5787 C CA . VAL E 5 40 ? 116.89700 111.95300 99.29200 1.000 63.21534 40 VAL I CA 1
ATOM 5788 C C . VAL E 5 40 ? 116.79400 111.97000 97.77200 1.000 65.36901 40 VAL I C 1
ATOM 5789 O O . VAL E 5 40 ? 117.77700 111.69600 97.07900 1.000 71.54278 40 VAL I O 1
ATOM 5793 N N . ARG E 5 41 ? 115.60700 112.26900 97.24700 1.000 61.06396 41 ARG I N 1
ATOM 5794 C CA . ARG E 5 41 ? 115.41000 112.31700 95.80700 1.000 60.69979 41 ARG I CA 1
ATOM 5795 C C . ARG E 5 41 ? 114.56500 113.52400 95.43100 1.000 70.28357 41 ARG I C 1
ATOM 5796 O O . ARG E 5 41 ? 113.80100 114.05200 96.24100 1.000 75.30378 41 ARG I O 1
ATOM 5804 N N . GLN E 5 42 ? 114.71500 113.95500 94.18000 1.000 75.31279 42 GLN I N 1
ATOM 5805 C CA . GLN E 5 42 ? 113.97500 115.09600 93.64600 1.000 79.79395 42 GLN I CA 1
ATOM 5806 C C . GLN E 5 42 ? 113.45200 114.73500 92.26500 1.000 84.92379 42 GLN I C 1
ATOM 5807 O O . GLN E 5 42 ? 114.22500 114.32200 91.39500 1.000 91.43209 42 GLN I O 1
ATOM 5813 N N . ALA E 5 43 ? 112.14800 114.88800 92.06300 1.000 86.24955 43 ALA I N 1
ATOM 5814 C CA . ALA E 5 43 ? 111.58100 114.70400 90.74000 1.000 93.21856 43 ALA I CA 1
ATOM 5815 C C . ALA E 5 43 ? 111.99800 115.86600 89.84000 1.000 101.07198 43 ALA I C 1
ATOM 5816 O O . ALA E 5 43 ? 112.30400 116.95600 90.32800 1.000 103.51725 43 ALA I O 1
ATOM 5818 N N . PRO E 5 44 ? 112.03400 115.66100 88.52200 1.000 105.74416 44 PRO I N 1
ATOM 5819 C CA . PRO E 5 44 ? 112.42500 116.75700 87.62400 1.000 109.74097 44 PRO I CA 1
ATOM 5820 C C . PRO E 5 44 ? 111.44000 117.91300 87.65100 1.000 113.75603 44 PRO I C 1
ATOM 5821 O O . PRO E 5 44 ? 110.28700 117.76600 87.23500 1.000 115.18685 44 PRO I O 1
ATOM 5825 N N . GLY E 5 45 ? 111.88500 119.06900 88.13700 1.000 115.10551 45 GLY I N 1
ATOM 5826 C CA . GLY E 5 45 ? 111.04200 120.24400 88.19600 1.000 115.15978 45 GLY I CA 1
ATOM 5827 C C . GLY E 5 45 ? 110.09700 120.31000 89.37400 1.000 114.92578 45 GLY I C 1
ATOM 5828 O O . GLY E 5 45 ? 109.18600 121.14500 89.36600 1.000 116.69780 45 GLY I O 1
ATOM 5829 N N . LYS E 5 46 ? 110.27700 119.46400 90.38100 1.000 110.85776 46 LYS I N 1
ATOM 5830 C CA . LYS E 5 46 ? 109.41000 119.42600 91.54900 1.000 106.91897 46 LYS I CA 1
ATOM 5831 C C . LYS E 5 46 ? 110.22300 119.68500 92.81300 1.000 101.59201 46 LYS I C 1
ATOM 5832 O O . LYS E 5 46 ? 111.41600 119.99600 92.76600 1.000 98.87733 46 LYS I O 1
ATOM 5838 N N . GLY E 5 47 ? 109.55700 119.55800 93.95700 1.000 99.02622 47 GLY I N 1
ATOM 5839 C CA . GLY E 5 47 ? 110.20200 119.71800 95.24100 1.000 91.29675 47 GLY I CA 1
ATOM 5840 C C . GLY E 5 47 ? 110.87400 118.44000 95.70200 1.000 85.95964 47 GLY I C 1
ATOM 5841 O O . GLY E 5 47 ? 110.65100 117.34900 95.17500 1.000 90.84354 47 GLY I O 1
ATOM 5842 N N . LEU E 5 48 ? 111.71500 118.58800 96.72000 1.000 77.37983 48 LEU I N 1
ATOM 5843 C CA . LEU E 5 48 ? 112.48100 117.47400 97.25600 1.000 74.65919 48 LEU I CA 1
ATOM 5844 C C . LEU E 5 48 ? 111.56300 116.49600 97.97500 1.000 77.33856 48 LEU I C 1
ATOM 5845 O O . LEU E 5 48 ? 110.51800 116.88100 98.50400 1.000 82.66686 48 LEU I O 1
ATOM 5850 N N . GLU E 5 49 ? 111.95800 115.22400 97.98500 1.000 73.54911 49 GLU I N 1
ATOM 5851 C CA . GLU E 5 49 ? 111.23900 114.18400 98.71100 1.000 73.29231 49 GLU I CA 1
ATOM 5852 C C . GLU E 5 49 ? 112.24300 113.33200 99.47000 1.000 71.51338 49 GLU I C 1
ATOM 5853 O O . GLU E 5 49 ? 113.27800 112.94900 98.91700 1.000 74.69315 49 GLU I O 1
ATOM 5859 N N . TRP E 5 50 ? 111.93000 113.02800 100.72400 1.000 67.28898 50 TRP I N 1
ATOM 5860 C CA . TRP E 5 50 ? 112.85100 112.29600 101.58000 1.000 64.44146 50 TRP I CA 1
ATOM 5861 C C . TRP E 5 50 ? 112.62900 110.79600 101.43800 1.000 66.46531 50 TRP I C 1
ATOM 5862 O O . TRP E 5 50 ? 111.49900 110.31300 101.55600 1.000 76.43902 50 TRP I O 1
ATOM 5873 N N . ILE E 5 51 ? 113.70500 110.05600 101.18200 1.000 63.15667 51 ILE I N 1
ATOM 5874 C CA . ILE E 5 51 ? 113.60500 108.61000 101.00400 1.000 59.09712 51 ILE I CA 1
ATOM 5875 C C . ILE E 5 51 ? 113.86500 107.87100 102.30600 1.000 64.34257 51 ILE I C 1
ATOM 5876 O O . ILE E 5 51 ? 113.04800 107.05400 102.73600 1.000 71.13671 51 ILE I O 1
ATOM 5881 N N . GLY E 5 52 ? 114.99400 108.11900 102.95700 1.000 63.91932 52 GLY I N 1
ATOM 5882 C CA . GLY E 5 52 ? 115.22600 107.44800 104.22300 1.000 62.97019 52 GLY I CA 1
ATOM 5883 C C . GLY E 5 52 ? 116.62000 107.69800 104.74900 1.000 63.77477 52 GLY I C 1
ATOM 5884 O O . GLY E 5 52 ? 117.40800 108.43200 104.15700 1.000 68.58858 52 GLY I O 1
ATOM 5885 N N . ASP E 5 53 ? 116.90800 107.07400 105.89100 1.000 64.70710 53 ASP I N 1
ATOM 5886 C CA . ASP E 5 53 ? 118.23300 107.20200 106.48400 1.000 67.27518 53 ASP I CA 1
ATOM 5887 C C . ASP E 5 53 ? 118.52900 106.02900 107.41000 1.000 72.68143 53 ASP I C 1
ATOM 5888 O O . ASP E 5 53 ? 117.63200 105.29200 107.83100 1.000 75.68615 53 ASP I O 1
ATOM 5893 N N . ILE E 5 54 ? 119.81500 105.87900 107.72300 1.000 73.37592 54 ILE I N 1
ATOM 5894 C CA . ILE E 5 54 ? 120.33300 104.73500 108.46800 1.000 73.11387 54 ILE I CA 1
ATOM 5895 C C . ILE E 5 54 ? 121.35700 105.22600 109.48500 1.000 76.75706 54 ILE I C 1
ATOM 5896 O O . ILE E 5 54 ? 122.01300 106.25400 109.27200 1.000 79.91211 54 ILE I O 1
ATOM 5901 N N . ASN E 5 55 ? 121.48700 104.48700 110.58700 1.000 75.84031 55 ASN I N 1
ATOM 5902 C CA . ASN E 5 55 ? 122.32500 104.85300 111.72200 1.000 78.13282 55 ASN I CA 1
ATOM 5903 C C . ASN E 5 55 ? 123.69900 104.19900 111.59600 1.000 81.66181 55 ASN I C 1
ATOM 5904 O O . ASN E 5 55 ? 123.92200 103.38000 110.70400 1.000 85.33417 55 ASN I O 1
ATOM 5909 N N . PRO E 5 56 ? 124.65900 104.55600 112.46600 1.000 80.44366 56 PRO I N 1
ATOM 5910 C CA . PRO E 5 56 ? 126.04400 104.09400 112.24600 1.000 80.85102 56 PRO I CA 1
ATOM 5911 C C . PRO E 5 56 ? 126.23100 102.58600 112.18000 1.000 82.73816 56 PRO I C 1
ATOM 5912 O O . PRO E 5 56 ? 127.05800 102.12000 111.38700 1.000 85.07592 56 PRO I O 1
ATOM 5916 N N . ASP E 5 57 ? 125.51200 101.80400 112.97900 1.000 81.01993 57 ASP I N 1
ATOM 5917 C CA . ASP E 5 57 ? 125.75200 100.36700 113.02100 1.000 81.53831 57 ASP I CA 1
ATOM 5918 C C . ASP E 5 57 ? 124.62900 99.54400 112.40400 1.000 84.04675 57 ASP I C 1
ATOM 5919 O O . ASP E 5 57 ? 124.49200 98.36500 112.73900 1.000 88.59054 57 ASP I O 1
ATOM 5924 N N . SER E 5 58 ? 123.82800 100.13500 111.51900 1.000 83.70405 58 SER I N 1
ATOM 5925 C CA . SER E 5 58 ? 122.80100 99.44000 110.74800 1.000 85.39506 58 SER I CA 1
ATOM 5926 C C . SER E 5 58 ? 121.76300 98.75200 111.62200 1.000 84.40115 58 SER I C 1
ATOM 5927 O O . SER E 5 58 ? 121.22700 97.70800 111.24000 1.000 87.09493 58 SER I O 1
ATOM 5930 N N . SER E 5 59 ? 121.46300 99.30600 112.79600 1.000 83.34537 59 SER I N 1
ATOM 5931 C CA . SER E 5 59 ? 120.45200 98.71300 113.66100 1.000 84.68466 59 SER I CA 1
ATOM 5932 C C . SER E 5 59 ? 119.06200 99.28600 113.42300 1.000 89.04816 59 SER I C 1
ATOM 5933 O O . SER E 5 59 ? 118.07900 98.54500 113.52300 1.000 89.70005 59 SER I O 1
ATOM 5936 N N . THR E 5 60 ? 118.95500 100.57700 113.11700 1.000 86.79576 60 THR I N 1
ATOM 5937 C CA . THR E 5 60 ? 117.67300 101.23600 112.90600 1.000 84.81370 60 THR I CA 1
ATOM 5938 C C . THR E 5 60 ? 117.69000 101.93100 111.55400 1.000 85.16432 60 THR I C 1
ATOM 5939 O O . THR E 5 60 ? 118.64200 102.65000 111.23600 1.000 87.95010 60 THR I O 1
ATOM 5943 N N . ILE E 5 61 ? 116.64000 101.71700 110.76700 1.000 86.31769 61 ILE I N 1
ATOM 5944 C CA . ILE E 5 61 ? 116.49000 102.32500 109.45100 1.000 83.76274 61 ILE I CA 1
ATOM 5945 C C . ILE E 5 61 ? 115.14300 103.03000 109.41400 1.000 84.97431 61 ILE I C 1
ATOM 5946 O O . ILE E 5 61 ? 114.11200 102.41400 109.70900 1.000 88.32236 61 ILE I O 1
ATOM 5951 N N . ASN E 5 62 ? 115.14300 104.31000 109.05600 1.000 78.01292 62 ASN I N 1
ATOM 5952 C CA . ASN E 5 62 ? 113.90400 105.04400 108.85300 1.000 79.70546 62 ASN I CA 1
ATOM 5953 C C . ASN E 5 62 ? 113.65100 105.20800 107.36200 1.000 84.34225 62 ASN I C 1
ATOM 5954 O O . ASN E 5 62 ? 114.57500 105.47200 106.58800 1.000 83.64928 62 ASN I O 1
ATOM 5959 N N . SER E 5 63 ? 112.39100 105.05600 106.96600 1.000 85.48874 63 SER I N 1
ATOM 5960 C CA . SER E 5 63 ? 112.02100 105.19200 105.56800 1.000 82.55214 63 SER I CA 1
ATOM 5961 C C . SER E 5 63 ? 110.61300 105.75900 105.47000 1.000 84.57016 63 SER I C 1
ATOM 5962 O O . SER E 5 63 ? 109.80300 105.61000 106.38800 1.000 87.08008 63 SER I O 1
ATOM 5965 N N . THR E 5 64 ? 110.33900 106.41600 104.35000 1.000 80.07845 64 THR I N 1
ATOM 5966 C CA . THR E 5 64 ? 109.02100 106.98500 104.11500 1.000 83.30440 64 THR I CA 1
ATOM 5967 C C . THR E 5 64 ? 107.98700 105.86500 104.04100 1.000 91.98706 64 THR I C 1
ATOM 5968 O O . THR E 5 64 ? 108.26900 104.81000 103.45800 1.000 97.42923 64 THR I O 1
ATOM 5972 N N . PRO E 5 65 ? 106.79900 106.04100 104.62400 1.000 88.59338 65 PRO I N 1
ATOM 5973 C CA . PRO E 5 65 ? 105.79300 104.96600 104.57400 1.000 91.40069 65 PRO I CA 1
ATOM 5974 C C . PRO E 5 65 ? 105.41600 104.52600 103.16900 1.000 95.76094 65 PRO I C 1
ATOM 5975 O O . PRO E 5 65 ? 105.19300 103.33100 102.94600 1.000 98.91354 65 PRO I O 1
ATOM 5979 N N . SER E 5 66 ? 105.34000 105.45100 102.21200 1.000 93.58159 66 SER I N 1
ATOM 5980 C CA . SER E 5 66 ? 104.94300 105.08100 100.85900 1.000 97.26349 66 SER I CA 1
ATOM 5981 C C . SER E 5 66 ? 106.03400 104.33800 100.10000 1.000 99.37180 66 SER I C 1
ATOM 5982 O O . SER E 5 66 ? 105.74200 103.74600 99.05700 1.000 101.60782 66 SER I O 1
ATOM 5985 N N . LEU E 5 67 ? 107.27200 104.35600 100.58900 1.000 99.64124 67 LEU I N 1
ATOM 5986 C CA . LEU E 5 67 ? 108.37200 103.63100 99.97000 1.000 99.42059 67 LEU I CA 1
ATOM 5987 C C . LEU E 5 67 ? 108.99600 102.60400 100.90000 1.000 101.82675 67 LEU I C 1
ATOM 5988 O O . LEU E 5 67 ? 110.14600 102.21000 100.68400 1.000 100.36800 67 LEU I O 1
ATOM 5993 N N . LYS E 5 68 ? 108.27400 102.16500 101.93200 1.000 103.94184 68 LYS I N 1
ATOM 5994 C CA . LYS E 5 68 ? 108.86300 101.27000 102.92100 1.000 107.29225 68 LYS I CA 1
ATOM 5995 C C . LYS E 5 68 ? 109.14200 99.89200 102.33400 1.000 111.45576 68 LYS I C 1
ATOM 5996 O O . LYS E 5 68 ? 110.16100 99.26900 102.65300 1.000 109.71959 68 LYS I O 1
ATOM 6002 N N . ASP E 5 69 ? 108.25200 99.39900 101.47900 1.000 112.93665 69 ASP I N 1
ATOM 6003 C CA . ASP E 5 69 ? 108.35500 98.04600 100.94900 1.000 114.53412 69 ASP I CA 1
ATOM 6004 C C . ASP E 5 69 ? 109.17900 97.95500 99.67200 1.000 113.86529 69 ASP I C 1
ATOM 6005 O O . ASP E 5 69 ? 109.41100 96.84500 99.18400 1.000 115.99105 69 ASP I O 1
ATOM 6010 N N . LYS E 5 70 ? 109.62400 99.08000 99.11700 1.000 109.94042 70 LYS I N 1
ATOM 6011 C CA . LYS E 5 70 ? 110.27700 99.08100 97.81600 1.000 107.88454 70 LYS I CA 1
ATOM 6012 C C . LYS E 5 70 ? 111.78000 99.30300 97.87400 1.000 103.88195 70 LYS I C 1
ATOM 6013 O O . LYS E 5 70 ? 112.47900 98.92000 96.93500 1.000 107.17498 70 LYS I O 1
ATOM 6019 N N . VAL E 5 71 ? 112.30200 99.89300 98.94600 1.000 100.60518 71 VAL I N 1
ATOM 6020 C CA . VAL E 5 71 ? 113.70700 100.27100 99.00500 1.000 96.82870 71 VAL I CA 1
ATOM 6021 C C . VAL E 5 71 ? 114.38900 99.53700 100.14900 1.000 94.98672 71 VAL I C 1
ATOM 6022 O O . VAL E 5 71 ? 113.75200 99.12900 101.12500 1.000 98.63358 71 VAL I O 1
ATOM 6026 N N . ILE E 5 72 ? 115.69900 99.35700 100.00800 1.000 88.77218 72 ILE I N 1
ATOM 6027 C CA . ILE E 5 72 ? 116.54100 98.73600 101.02400 1.000 83.35732 72 ILE I CA 1
ATOM 6028 C C . ILE E 5 72 ? 117.83000 99.54000 101.11100 1.000 79.84151 72 ILE I C 1
ATOM 6029 O O . ILE E 5 72 ? 118.55200 99.66900 100.11500 1.000 85.43529 72 ILE I O 1
ATOM 6034 N N . ILE E 5 73 ? 118.12000 100.07500 102.29200 1.000 72.93396 73 ILE I N 1
ATOM 6035 C CA . ILE E 5 73 ? 119.30200 100.90000 102.51700 1.000 72.69535 73 ILE I CA 1
ATOM 6036 C C . ILE E 5 73 ? 120.31500 100.08300 103.30400 1.000 73.92831 73 ILE I C 1
ATOM 6037 O O . ILE E 5 73 ? 119.94100 99.31500 104.19800 1.000 80.55571 73 ILE I O 1
ATOM 6042 N N . SER E 5 74 ? 121.59500 100.23500 102.97200 1.000 70.22352 74 SER I N 1
ATOM 6043 C CA . SER E 5 74 ? 122.65500 99.55400 103.70200 1.000 66.30985 74 SER I CA 1
ATOM 6044 C C . SER E 5 74 ? 123.91200 100.40900 103.66900 1.000 71.09740 74 SER I C 1
ATOM 6045 O O . SER E 5 74 ? 124.02400 101.35100 102.88600 1.000 80.59197 74 SER I O 1
ATOM 6048 N N . ARG E 5 75 ? 124.87100 100.07400 104.52800 1.000 67.45340 75 ARG I N 1
ATOM 6049 C CA . ARG E 5 75 ? 126.10600 100.83800 104.59400 1.000 69.73297 75 ARG I CA 1
ATOM 6050 C C . ARG E 5 75 ? 127.26600 99.90500 104.90000 1.000 75.39346 75 ARG I C 1
ATOM 6051 O O . ARG E 5 75 ? 127.07700 98.81200 105.43700 1.000 80.31056 75 ARG I O 1
ATOM 6059 N N . ASP E 5 76 ? 128.46800 100.34900 104.54700 1.000 82.04517 76 ASP I N 1
ATOM 6060 C CA . ASP E 5 76 ? 129.70100 99.60300 104.77800 1.000 87.94756 76 ASP I CA 1
ATOM 6061 C C . ASP E 5 76 ? 130.75300 100.59800 105.25600 1.000 93.06309 76 ASP I C 1
ATOM 6062 O O . ASP E 5 76 ? 131.21000 101.44900 104.48700 1.000 97.63702 76 ASP I O 1
ATOM 6067 N N . ASN E 5 77 ? 131.13000 100.49000 106.53300 1.000 90.77550 77 ASN I N 1
ATOM 6068 C CA . ASN E 5 77 ? 132.11600 101.40900 107.09200 1.000 91.42897 77 ASN I CA 1
ATOM 6069 C C . ASN E 5 77 ? 133.53600 100.99600 106.73500 1.000 94.17442 77 ASN I C 1
ATOM 6070 O O . ASN E 5 77 ? 134.47400 101.77800 106.92600 1.000 94.37414 77 ASN I O 1
ATOM 6075 N N . ALA E 5 78 ? 133.71900 99.77400 106.23300 1.000 95.72107 78 ALA I N 1
ATOM 6076 C CA . ALA E 5 78 ? 135.04700 99.34400 105.81500 1.000 98.66612 78 ALA I CA 1
ATOM 6077 C C . ALA E 5 78 ? 135.52200 100.11100 104.59100 1.000 98.36676 78 ALA I C 1
ATOM 6078 O O . ALA E 5 78 ? 136.69200 100.50000 104.51600 1.000 101.44060 78 ALA I O 1
ATOM 6080 N N . LYS E 5 79 ? 134.63500 100.33700 103.62500 1.000 94.44020 79 LYS I N 1
ATOM 6081 C CA . LYS E 5 79 ? 134.97500 101.04300 102.40100 1.000 96.83728 79 LYS I CA 1
ATOM 6082 C C . LYS E 5 79 ? 134.42500 102.46100 102.35900 1.000 94.94130 79 LYS I C 1
ATOM 6083 O O . LYS E 5 79 ? 134.57000 103.13200 101.33200 1.000 97.47306 79 LYS I O 1
ATOM 6089 N N . ASN E 5 80 ? 133.80600 102.93400 103.44000 1.000 90.50971 80 ASN I N 1
ATOM 6090 C CA . ASN E 5 80 ? 133.12600 104.22600 103.45900 1.000 87.65864 80 ASN I CA 1
ATOM 6091 C C . ASN E 5 80 ? 132.13000 104.32300 102.30800 1.000 86.72567 80 ASN I C 1
ATOM 6092 O O . ASN E 5 80 ? 132.25500 105.16000 101.41300 1.000 90.23108 80 ASN I O 1
ATOM 6097 N N . THR E 5 81 ? 131.13300 103.44100 102.32400 1.000 83.17556 81 THR I N 1
ATOM 6098 C CA . THR E 5 81 ? 130.19800 103.33500 101.21300 1.000 82.70246 81 THR I CA 1
ATOM 6099 C C . THR E 5 81 ? 128.77500 103.22100 101.73600 1.000 77.90387 81 THR I C 1
ATOM 6100 O O . THR E 5 81 ? 128.54900 102.67000 102.81700 1.000 81.95736 81 THR I O 1
ATOM 6104 N N . LEU E 5 82 ? 127.82500 103.74400 100.97000 1.000 75.44731 82 LEU I N 1
ATOM 6105 C CA . LEU E 5 82 ? 126.40600 103.63800 101.27200 1.000 70.73738 82 LEU I CA 1
ATOM 6106 C C . LEU E 5 82 ? 125.68200 103.11700 100.03900 1.000 73.86810 82 LEU I C 1
ATOM 6107 O O . LEU E 5 82 ? 125.95100 103.56300 98.92100 1.000 83.56205 82 LEU I O 1
ATOM 6112 N N . PHE E 5 83 ? 124.76600 102.17200 100.23600 1.000 69.50172 83 PHE I N 1
ATOM 6113 C CA . PHE E 5 83 ? 124.07800 101.51000 99.14000 1.000 70.74762 83 PHE I CA 1
ATOM 6114 C C . PHE E 5 83 ? 122.57300 101.67600 99.27700 1.000 69.63651 83 PHE I C 1
ATOM 6115 O O . PHE E 5 83 ? 122.01600 101.58100 100.37600 1.000 71.79498 83 PHE I O 1
ATOM 6123 N N . LEU E 5 84 ? 121.92000 101.89800 98.13900 1.000 71.45699 84 LEU I N 1
ATOM 6124 C CA . LEU E 5 84 ? 120.46300 101.92700 98.04600 1.000 73.65243 84 LEU I CA 1
ATOM 6125 C C . LEU E 5 84 ? 120.04400 100.93000 96.97500 1.000 80.38365 84 LEU I C 1
ATOM 6126 O O . LEU E 5 84 ? 120.61800 100.91600 95.88200 1.000 86.44755 84 LEU I O 1
ATOM 6131 N N . GLN E 5 85 ? 119.05500 100.09600 97.28000 1.000 81.58030 85 GLN I N 1
ATOM 6132 C CA . GLN E 5 85 ? 118.55000 99.12200 96.32100 1.000 85.61127 85 GLN I CA 1
ATOM 6133 C C . GLN E 5 85 ? 117.04200 99.27200 96.18700 1.000 91.52684 85 GLN I C 1
ATOM 6134 O O . GLN E 5 85 ? 116.32900 99.34400 97.19200 1.000 96.65165 85 GLN I O 1
ATOM 6140 N N . MET E 5 86 ? 116.55800 99.31900 94.95100 1.000 94.76150 86 MET I N 1
ATOM 6141 C CA . MET E 5 86 ? 115.13400 99.40600 94.66300 1.000 97.94245 86 MET I CA 1
ATOM 6142 C C . MET E 5 86 ? 114.72800 98.25400 93.75900 1.000 103.49591 86 MET I C 1
ATOM 6143 O O . MET E 5 86 ? 115.51100 97.82200 92.90600 1.000 106.39113 86 MET I O 1
ATOM 6148 N N . SER E 5 87 ? 113.50600 97.76700 93.94200 1.000 107.06588 87 SER I N 1
ATOM 6149 C CA . SER E 5 87 ? 112.97400 96.66400 93.16200 1.000 113.15903 87 SER I CA 1
ATOM 6150 C C . SER E 5 87 ? 111.65700 97.07200 92.51700 1.000 117.74464 87 SER I C 1
ATOM 6151 O O . SER E 5 87 ? 110.83500 97.76700 93.12000 1.000 117.84109 87 SER I O 1
ATOM 6154 N N . LYS E 5 88 ? 111.47400 96.62800 91.27300 1.000 117.75521 88 LYS I N 1
ATOM 6155 C CA . LYS E 5 88 ? 110.26500 96.90300 90.49700 1.000 119.07203 88 LYS I CA 1
ATOM 6156 C C . LYS E 5 88 ? 110.03400 98.40500 90.35000 1.000 121.86332 88 LYS I C 1
ATOM 6157 O O . LYS E 5 88 ? 108.99600 98.94400 90.74100 1.000 126.86392 88 LYS I O 1
ATOM 6163 N N . VAL E 5 89 ? 111.02300 99.08800 89.77300 1.000 117.60333 89 VAL I N 1
ATOM 6164 C CA . VAL E 5 89 ? 110.90000 100.52200 89.55000 1.000 116.21022 89 VAL I CA 1
ATOM 6165 C C . VAL E 5 89 ? 109.89300 100.78800 88.43800 1.000 118.94646 89 VAL I C 1
ATOM 6166 O O . VAL E 5 89 ? 109.70300 99.97300 87.52600 1.000 122.84792 89 VAL I O 1
ATOM 6170 N N . ARG E 5 90 ? 109.23800 101.94300 88.51500 1.000 117.14476 90 ARG I N 1
ATOM 6171 C CA . ARG E 5 90 ? 108.25200 102.35700 87.52900 1.000 116.56159 90 ARG I CA 1
ATOM 6172 C C . ARG E 5 90 ? 108.65100 103.70700 86.95200 1.000 117.16743 90 ARG I C 1
ATOM 6173 O O . ARG E 5 90 ? 109.68700 104.27800 87.30200 1.000 118.98348 90 ARG I O 1
ATOM 6181 N N . SER E 5 91 ? 107.80800 104.21700 86.05100 1.000 118.49412 91 SER I N 1
ATOM 6182 C CA . SER E 5 91 ? 108.09700 105.49300 85.40600 1.000 119.95718 91 SER I CA 1
ATOM 6183 C C . SER E 5 91 ? 108.09000 106.64500 86.40100 1.000 120.26929 91 SER I C 1
ATOM 6184 O O . SER E 5 91 ? 108.70200 107.68800 86.14600 1.000 117.86122 91 SER I O 1
ATOM 6187 N N . GLU E 5 92 ? 107.40800 106.48000 87.53500 1.000 121.92960 92 GLU I N 1
ATOM 6188 C CA . GLU E 5 92 ? 107.33100 107.53700 88.53400 1.000 119.13230 92 GLU I CA 1
ATOM 6189 C C . GLU E 5 92 ? 108.64100 107.75300 89.27800 1.000 115.74395 92 GLU I C 1
ATOM 6190 O O . GLU E 5 92 ? 108.75800 108.74300 90.00700 1.000 112.70495 92 GLU I O 1
ATOM 6196 N N . ASP E 5 93 ? 109.61900 106.86500 89.12000 1.000 111.05159 93 ASP I N 1
ATOM 6197 C CA . ASP E 5 93 ? 110.88100 106.97600 89.83600 1.000 101.25508 93 ASP I CA 1
ATOM 6198 C C . ASP E 5 93 ? 111.96300 107.69700 89.04600 1.000 98.87557 93 ASP I C 1
ATOM 6199 O O . ASP E 5 93 ? 113.09700 107.78400 89.52400 1.000 98.81393 93 ASP I O 1
ATOM 6204 N N . THR E 5 94 ? 111.65100 108.20700 87.85800 1.000 98.83046 94 THR I N 1
ATOM 6205 C CA . THR E 5 94 ? 112.61100 109.01400 87.11600 1.000 98.59027 94 THR I CA 1
ATOM 6206 C C . THR E 5 94 ? 112.92800 110.27800 87.90100 1.000 96.21670 94 THR I C 1
ATOM 6207 O O . THR E 5 94 ? 112.06400 111.14300 88.06400 1.000 99.33735 94 THR I O 1
ATOM 6211 N N . ALA E 5 95 ? 114.16300 110.39600 88.38300 1.000 88.82011 95 ALA I N 1
ATOM 6212 C CA . ALA E 5 95 ? 114.44800 111.47800 89.31700 1.000 82.25643 95 ALA I CA 1
ATOM 6213 C C . ALA E 5 95 ? 115.94900 111.66800 89.46600 1.000 80.49115 95 ALA I C 1
ATOM 6214 O O . ALA E 5 95 ? 116.74800 111.06800 88.74300 1.000 82.92546 95 ALA I O 1
ATOM 6216 N N . LEU E 5 96 ? 116.31300 112.55100 90.39400 1.000 79.02174 96 LEU I N 1
ATOM 6217 C CA . LEU E 5 96 ? 117.70800 112.81900 90.72000 1.000 70.93644 96 LEU I CA 1
ATOM 6218 C C . LEU E 5 96 ? 117.93700 112.50800 92.19500 1.000 70.95080 96 LEU I C 1
ATOM 6219 O O . LEU E 5 96 ? 117.20500 113.00400 93.05600 1.000 74.69560 96 LEU I O 1
ATOM 6224 N N . TYR E 5 97 ? 118.95000 111.69800 92.49500 1.000 69.80739 97 TYR I N 1
ATOM 6225 C CA . TYR E 5 97 ? 119.15100 111.16800 93.83900 1.000 65.72062 97 TYR I CA 1
ATOM 6226 C C . TYR E 5 97 ? 120.38700 111.79300 94.47500 1.000 69.68554 97 TYR I C 1
ATOM 6227 O O . TYR E 5 97 ? 121.44300 111.87600 93.83900 1.000 77.59637 97 TYR I O 1
ATOM 6236 N N . TYR E 5 98 ? 120.24700 112.22800 95.72800 1.000 64.67168 98 TYR I N 1
ATOM 6237 C CA . TYR E 5 98 ? 121.33800 112.75500 96.53300 1.000 63.88658 98 TYR I CA 1
ATOM 6238 C C . TYR E 5 98 ? 121.54900 111.86900 97.75400 1.000 60.69447 98 TYR I C 1
ATOM 6239 O O . TYR E 5 98 ? 120.58700 111.33500 98.31900 1.000 61.64930 98 TYR I O 1
ATOM 6248 N N . CYS E 5 99 ? 122.80700 111.71900 98.15900 1.000 63.01011 99 CYS I N 1
ATOM 6249 C CA . CYS E 5 99 ? 123.14300 111.18400 99.46900 1.000 66.65669 99 CYS I CA 1
ATOM 6250 C C . CYS E 5 99 ? 123.67800 112.30600 100.34400 1.000 69.84324 99 CYS I C 1
ATOM 6251 O O . CYS E 5 99 ? 124.54200 113.08200 99.93000 1.000 77.70870 99 CYS I O 1
ATOM 6254 N N . ALA E 5 100 ? 123.15300 112.38700 101.56100 1.000 69.73633 100 ALA I N 1
ATOM 6255 C CA . ALA E 5 100 ? 123.47400 113.47500 102.46800 1.000 69.05287 100 ALA I CA 1
ATOM 6256 C C . ALA E 5 100 ? 123.90200 112.91600 103.81300 1.000 76.98130 100 ALA I C 1
ATOM 6257 O O . ALA E 5 100 ? 123.47800 111.83100 104.22000 1.000 82.30032 100 ALA I O 1
ATOM 6259 N N . GLN E 5 101 ? 124.77700 113.65200 104.48700 1.000 73.50620 101 GLN I N 1
ATOM 6260 C CA . GLN E 5 101 ? 125.13700 113.33100 105.85800 1.000 71.53194 101 GLN I CA 1
ATOM 6261 C C . GLN E 5 101 ? 124.13800 113.98000 106.80100 1.000 72.85154 101 GLN I C 1
ATOM 6262 O O . GLN E 5 101 ? 123.75200 115.13300 106.60100 1.000 77.86668 101 GLN I O 1
ATOM 6268 N N . ARG E 5 102 ? 123.70500 113.24200 107.81600 1.000 68.81346 102 ARG I N 1
ATOM 6269 C CA . ARG E 5 102 ? 122.85300 113.78400 108.86300 1.000 67.64499 102 ARG I CA 1
ATOM 6270 C C . ARG E 5 102 ? 123.65800 113.76900 110.15400 1.000 77.01850 102 ARG I C 1
ATOM 6271 O O . ARG E 5 102 ? 123.98400 112.69700 110.68200 1.000 86.17992 102 ARG I O 1
ATOM 6279 N N . GLY E 5 103 ? 123.98500 114.96200 110.64900 1.000 73.53313 103 GLY I N 1
ATOM 6280 C CA . GLY E 5 103 ? 124.87300 115.08900 111.78100 1.000 79.96003 103 GLY I CA 1
ATOM 6281 C C . GLY E 5 103 ? 124.14200 115.25500 113.09200 1.000 80.71018 103 GLY I C 1
ATOM 6282 O O . GLY E 5 103 ? 122.92300 115.40100 113.15300 1.000 79.34981 103 GLY I O 1
ATOM 6283 N N . ASN E 5 104 ? 124.92500 115.23100 114.17000 1.000 83.60695 104 ASN I N 1
ATOM 6284 C CA . ASN E 5 104 ? 124.34600 115.33800 115.50200 1.000 82.61263 104 ASN I CA 1
ATOM 6285 C C . ASN E 5 104 ? 123.78200 116.72600 115.76300 1.000 80.36262 104 ASN I C 1
ATOM 6286 O O . ASN E 5 104 ? 122.63500 116.85500 116.20500 1.000 85.47563 104 ASN I O 1
ATOM 6291 N N . TYR E 5 105 ? 124.55200 117.77000 115.48000 1.000 74.47686 105 TYR I N 1
ATOM 6292 C CA . TYR E 5 105 ? 124.16900 119.12600 115.84400 1.000 75.50442 105 TYR I CA 1
ATOM 6293 C C . TYR E 5 105 ? 123.69600 119.98000 114.67800 1.000 79.08984 105 TYR I C 1
ATOM 6294 O O . TYR E 5 105 ? 123.15600 121.06100 114.91400 1.000 79.94907 105 TYR I O 1
ATOM 6303 N N . VAL E 5 106 ? 123.88000 119.53800 113.44200 1.000 80.65029 106 VAL I N 1
ATOM 6304 C CA . VAL E 5 106 ? 123.44500 120.27000 112.25500 1.000 73.06948 106 VAL I CA 1
ATOM 6305 C C . VAL E 5 106 ? 122.64500 119.31200 111.37900 1.000 79.45673 106 VAL I C 1
ATOM 6306 O O . VAL E 5 106 ? 123.13400 118.22000 111.06100 1.000 82.72789 106 VAL I O 1
ATOM 6310 N N . PRO E 5 107 ? 121.42800 119.66600 110.96700 1.000 74.33461 107 PRO I N 1
ATOM 6311 C CA . PRO E 5 107 ? 120.63900 118.76100 110.12200 1.000 73.01153 107 PRO I CA 1
ATOM 6312 C C . PRO E 5 107 ? 120.97100 118.93600 108.64700 1.000 75.87586 107 PRO I C 1
ATOM 6313 O O . PRO E 5 107 ? 120.75500 120.00600 108.07400 1.000 80.14077 107 PRO I O 1
ATOM 6317 N N . PHE E 5 108 ? 121.47700 117.87000 108.03300 1.000 73.38521 108 PHE I N 1
ATOM 6318 C CA . PHE E 5 108 ? 121.80600 117.84400 106.61300 1.000 70.78643 108 PHE I CA 1
ATOM 6319 C C . PHE E 5 108 ? 122.79200 118.94300 106.20400 1.000 67.69217 108 PHE I C 1
ATOM 6320 O O . PHE E 5 108 ? 122.46300 119.80300 105.38400 1.000 67.89745 108 PHE I O 1
ATOM 6328 N N . PRO E 5 109 ? 124.01400 118.93500 106.74500 1.000 65.13075 109 PRO I N 1
ATOM 6329 C CA . PRO E 5 109 ? 124.96300 119.99600 106.38700 1.000 67.52423 109 PRO I CA 1
ATOM 6330 C C . PRO E 5 109 ? 125.68500 119.76700 105.07100 1.000 73.11576 109 PRO I C 1
ATOM 6331 O O . PRO E 5 109 ? 126.05700 120.75000 104.41900 1.000 72.82624 109 PRO I O 1
ATOM 6335 N N . TYR E 5 110 ? 125.89700 118.52000 104.65400 1.000 75.86576 110 TYR I N 1
ATOM 6336 C CA . TYR E 5 110 ? 126.65400 118.22100 103.44400 1.000 75.02520 110 TYR I CA 1
ATOM 6337 C C . TYR E 5 110 ? 125.79700 117.41200 102.48500 1.000 77.15081 110 TYR I C 1
ATOM 6338 O O . TYR E 5 110 ? 125.12400 116.46400 102.89800 1.000 77.88457 110 TYR I O 1
ATOM 6347 N N . TRP E 5 111 ? 125.83500 117.78000 101.20700 1.000 73.51421 111 TRP I N 1
ATOM 6348 C CA . TRP E 5 111 ? 125.05400 117.13000 100.16700 1.000 69.32845 111 TRP I CA 1
ATOM 6349 C C . TRP E 5 111 ? 125.96600 116.65700 99.04700 1.000 72.56620 111 TRP I C 1
ATOM 6350 O O . TRP E 5 111 ? 126.96300 117.31000 98.72800 1.000 79.93924 111 TRP I O 1
ATOM 6361 N N . GLY E 5 112 ? 125.62300 115.52100 98.45600 1.000 70.19781 112 GLY I N 1
ATOM 6362 C CA . GLY E 5 112 ? 126.32400 115.04000 97.29000 1.000 75.00777 112 GLY I CA 1
ATOM 6363 C C . GLY E 5 112 ? 125.83400 115.72700 96.03100 1.000 79.21040 112 GLY I C 1
ATOM 6364 O O . GLY E 5 112 ? 124.92200 116.55200 96.03900 1.000 79.85888 112 GLY I O 1
ATOM 6365 N N . GLN E 5 113 ? 126.46800 115.37300 94.91500 1.000 84.92380 113 GLN I N 1
ATOM 6366 C CA . GLN E 5 113 ? 126.08600 115.93000 93.62500 1.000 86.81109 113 GLN I CA 1
ATOM 6367 C C . GLN E 5 113 ? 124.79600 115.33800 93.07700 1.000 85.73012 113 GLN I C 1
ATOM 6368 O O . GLN E 5 113 ? 124.03600 116.05800 92.42100 1.000 83.09291 113 GLN I O 1
ATOM 6374 N N . GLY E 5 114 ? 124.53400 114.06500 93.31900 1.000 82.09359 114 GLY I N 1
ATOM 6375 C CA . GLY E 5 114 ? 123.30400 113.46100 92.83400 1.000 78.06893 114 GLY I CA 1
ATOM 6376 C C . GLY E 5 114 ? 123.45800 112.87100 91.44800 1.000 79.39434 114 GLY I C 1
ATOM 6377 O O . GLY E 5 114 ? 124.20200 113.36700 90.60400 1.000 80.15916 114 GLY I O 1
ATOM 6378 N N . THR E 5 115 ? 122.72700 111.78500 91.20900 1.000 80.29549 115 THR I N 1
ATOM 6379 C CA . THR E 5 115 ? 122.79500 111.06200 89.94500 1.000 82.56162 115 THR I CA 1
ATOM 6380 C C . THR E 5 115 ? 121.39400 110.90200 89.38100 1.000 80.43250 115 THR I C 1
ATOM 6381 O O . THR E 5 115 ? 120.42000 110.84100 90.13800 1.000 80.45699 115 THR I O 1
ATOM 6385 N N . LEU E 5 116 ? 121.29400 110.84500 88.05500 1.000 82.69228 116 LEU I N 1
ATOM 6386 C CA . LEU E 5 116 ? 120.00200 110.83700 87.38500 1.000 86.49895 116 LEU I CA 1
ATOM 6387 C C . LEU E 5 116 ? 119.58600 109.41200 87.04300 1.000 88.78076 116 LEU I C 1
ATOM 6388 O O . LEU E 5 116 ? 120.36600 108.64800 86.46500 1.000 93.91419 116 LEU I O 1
ATOM 6393 N N . VAL E 5 117 ? 118.35400 109.05800 87.39700 1.000 86.72172 117 VAL I N 1
ATOM 6394 C CA . VAL E 5 117 ? 117.79000 107.74500 87.11000 1.000 87.84850 117 VAL I CA 1
ATOM 6395 C C . VAL E 5 117 ? 116.59800 107.93600 86.18600 1.000 96.26767 117 VAL I C 1
ATOM 6396 O O . VAL E 5 117 ? 115.65100 108.66000 86.52300 1.000 99.16762 117 VAL I O 1
ATOM 6400 N N . THR E 5 118 ? 116.64300 107.28300 85.02600 1.000 99.70231 118 THR I N 1
ATOM 6401 C CA . THR E 5 118 ? 115.58400 107.35700 84.02900 1.000 101.78056 118 THR I CA 1
ATOM 6402 C C . THR E 5 118 ? 115.02000 105.96300 83.80400 1.000 104.68046 118 THR I C 1
ATOM 6403 O O . THR E 5 118 ? 115.74700 105.05300 83.38800 1.000 109.72000 118 THR I O 1
ATOM 6407 N N . VAL E 5 119 ? 113.72900 105.80300 84.06700 1.000 104.03184 119 VAL I N 1
ATOM 6408 C CA . VAL E 5 119 ? 113.03000 104.54000 83.87200 1.000 105.72118 119 VAL I CA 1
ATOM 6409 C C . VAL E 5 119 ? 112.19600 104.66800 82.60600 1.000 110.16307 119 VAL I C 1
ATOM 6410 O O . VAL E 5 119 ? 111.13000 105.29100 82.61500 1.000 109.75741 119 VAL I O 1
ATOM 6414 N N . SER E 5 120 ? 112.67400 104.07700 81.51500 1.000 117.44312 120 SER I N 1
ATOM 6415 C CA . SER E 5 120 ? 111.96500 104.15000 80.24600 1.000 124.97091 120 SER I CA 1
ATOM 6416 C C . SER E 5 120 ? 112.33400 102.94100 79.40000 1.000 127.68562 120 SER I C 1
ATOM 6417 O O . SER E 5 120 ? 113.38900 102.33200 79.58900 1.000 123.59582 120 SER I O 1
ATOM 6420 N N . ALA E 5 121 ? 111.45100 102.60800 78.46000 1.000 132.35145 121 ALA I N 1
ATOM 6421 C CA . ALA E 5 121 ? 111.64400 101.44400 77.60700 1.000 135.55766 121 ALA I CA 1
ATOM 6422 C C . ALA E 5 121 ? 112.37900 101.76300 76.31200 1.000 144.43017 121 ALA I C 1
ATOM 6423 O O . ALA E 5 121 ? 112.54400 100.86600 75.47900 1.000 150.43797 121 ALA I O 1
ATOM 6425 N N . ALA E 5 122 ? 112.81500 103.00500 76.11800 1.000 145.01656 122 ALA I N 1
ATOM 6426 C CA . ALA E 5 122 ? 113.52200 103.36400 74.89800 1.000 144.33913 122 ALA I CA 1
ATOM 6427 C C . ALA E 5 122 ? 114.92300 102.75800 74.88900 1.000 147.39697 122 ALA I C 1
ATOM 6428 O O . ALA E 5 122 ? 115.37100 102.13500 75.85500 1.000 145.57568 122 ALA I O 1
ATOM 6430 N N . LYS E 5 123 ? 115.61800 102.94900 73.77300 1.000 149.93586 123 LYS I N 1
ATOM 6431 C CA . LYS E 5 123 ? 116.94900 102.39700 73.57800 1.000 152.14100 123 LYS I CA 1
ATOM 6432 C C . LYS E 5 123 ? 117.98500 103.51000 73.47500 1.000 150.23681 123 LYS I C 1
ATOM 6433 O O . LYS E 5 123 ? 117.72000 104.58300 72.92700 1.000 149.30520 123 LYS I O 1
ATOM 6439 N N . THR E 5 124 ? 119.17200 103.23800 74.01100 1.000 148.00974 124 THR I N 1
ATOM 6440 C CA . THR E 5 124 ? 120.24200 104.22800 74.01900 1.000 149.46610 124 THR I CA 1
ATOM 6441 C C . THR E 5 124 ? 120.71700 104.51600 72.60000 1.000 150.61827 124 THR I C 1
ATOM 6442 O O . THR E 5 124 ? 120.90200 103.59900 71.79500 1.000 150.42642 124 THR I O 1
ATOM 6446 N N . THR E 5 125 ? 120.91200 105.79700 72.29700 1.000 150.34411 125 THR I N 1
ATOM 6447 C CA . THR E 5 125 ? 121.36800 106.23500 70.98100 1.000 150.57873 125 THR I CA 1
ATOM 6448 C C . THR E 5 125 ? 122.44100 107.29700 71.17300 1.000 149.69892 125 THR I C 1
ATOM 6449 O O . THR E 5 125 ? 122.21000 108.28100 71.90600 1.000 149.34159 125 THR I O 1
ATOM 6453 N N . PRO E 5 126 ? 123.61200 107.15300 70.55800 1.000 150.20439 126 PRO I N 1
ATOM 6454 C CA . PRO E 5 126 ? 124.67000 108.15600 70.71900 1.000 150.91617 126 PRO I CA 1
ATOM 6455 C C . PRO E 5 126 ? 124.26200 109.48300 70.10600 1.000 150.88629 126 PRO I C 1
ATOM 6456 O O . PRO E 5 126 ? 123.51100 109.51800 69.12100 1.000 151.03144 126 PRO I O 1
ATOM 6460 N N . PRO E 5 127 ? 124.73300 110.59500 70.66100 1.000 149.12372 127 PRO I N 1
ATOM 6461 C CA . PRO E 5 127 ? 124.34800 111.90700 70.13500 1.000 145.71766 127 PRO I CA 1
ATOM 6462 C C . PRO E 5 127 ? 124.99100 112.20700 68.79400 1.000 147.71634 127 PRO I C 1
ATOM 6463 O O . PRO E 5 127 ? 126.02700 111.64700 68.42900 1.000 148.05505 127 PRO I O 1
ATOM 6467 N N . SER E 5 128 ? 124.35100 113.10700 68.05500 1.000 150.36035 128 SER I N 1
ATOM 6468 C CA . SER E 5 128 ? 124.92700 113.64900 66.83400 1.000 152.76571 128 SER I CA 1
ATOM 6469 C C . SER E 5 128 ? 125.31100 115.10400 67.07000 1.000 153.07056 128 SER I C 1
ATOM 6470 O O . SER E 5 128 ? 124.46700 115.92000 67.45100 1.000 152.02593 128 SER I O 1
ATOM 6473 N N . VAL E 5 129 ? 126.58200 115.42300 66.84100 1.000 154.11851 129 VAL I N 1
ATOM 6474 C CA . VAL E 5 129 ? 127.12900 116.74800 67.11200 1.000 156.84631 129 VAL I CA 1
ATOM 6475 C C . VAL E 5 129 ? 127.39400 117.43300 65.78100 1.000 156.90650 129 VAL I C 1
ATOM 6476 O O . VAL E 5 129 ? 128.04600 116.86100 64.89900 1.000 158.82577 129 VAL I O 1
ATOM 6480 N N . TYR E 5 130 ? 126.88700 118.65500 65.63100 1.000 156.03229 130 TYR I N 1
ATOM 6481 C CA . TYR E 5 130 ? 127.08200 119.42000 64.41400 1.000 158.96922 130 TYR I CA 1
ATOM 6482 C C . TYR E 5 130 ? 127.61600 120.80700 64.74600 1.000 163.22766 130 TYR I C 1
ATOM 6483 O O . TYR E 5 130 ? 127.21100 121.39800 65.75800 1.000 162.23307 130 TYR I O 1
ATOM 6492 N N . PRO E 5 131 ? 128.52300 121.35300 63.93900 1.000 169.25386 131 PRO I N 1
ATOM 6493 C CA . PRO E 5 131 ? 129.00000 122.71700 64.18600 1.000 170.65750 131 PRO I CA 1
ATOM 6494 C C . PRO E 5 131 ? 127.95700 123.74700 63.78300 1.000 171.08636 131 PRO I C 1
ATOM 6495 O O . PRO E 5 131 ? 127.03400 123.45800 63.01900 1.000 170.94520 131 PRO I O 1
ATOM 6499 N N . LEU E 5 132 ? 128.11100 124.95900 64.31000 1.000 171.12912 132 LEU I N 1
ATOM 6500 C CA . LEU E 5 132 ? 127.25100 126.09000 63.98400 1.000 171.90731 132 LEU I CA 1
ATOM 6501 C C . LEU E 5 132 ? 128.16100 127.30200 63.83700 1.000 177.02118 132 LEU I C 1
ATOM 6502 O O . LEU E 5 132 ? 128.49100 127.96500 64.82600 1.000 177.99941 132 LEU I O 1
ATOM 6507 N N . ALA E 5 133 ? 128.57500 127.57500 62.60400 1.000 183.32474 133 ALA I N 1
ATOM 6508 C CA . ALA E 5 133 ? 129.45900 128.68200 62.29800 1.000 194.07927 133 ALA I CA 1
ATOM 6509 C C . ALA E 5 133 ? 128.66300 129.86800 61.77300 1.000 198.57617 133 ALA I C 1
ATOM 6510 O O . ALA E 5 133 ? 127.69000 129.68200 61.03400 1.000 197.92900 133 ALA I O 1
ATOM 6512 N N . PRO E 5 134 ? 129.04600 131.09100 62.13700 1.000 200.70117 134 PRO I N 1
ATOM 6513 C CA . PRO E 5 134 ? 128.28500 132.26100 61.69200 1.000 204.05579 134 PRO I CA 1
ATOM 6514 C C . PRO E 5 134 ? 128.39000 132.45700 60.18800 1.000 207.54623 134 PRO I C 1
ATOM 6515 O O . PRO E 5 134 ? 129.37300 132.07000 59.55300 1.000 207.60808 134 PRO I O 1
ATOM 6519 N N . GLY E 5 135 ? 127.35300 133.06300 59.62200 1.000 211.60004 135 GLY I N 1
ATOM 6520 C CA . GLY E 5 135 ? 127.34600 133.36100 58.20800 1.000 216.37147 135 GLY I CA 1
ATOM 6521 C C . GLY E 5 135 ? 128.28400 134.50100 57.86200 1.000 221.56169 135 GLY I C 1
ATOM 6522 O O . GLY E 5 135 ? 128.88800 135.14400 58.72100 1.000 223.09510 135 GLY I O 1
ATOM 6523 N N . SER E 5 136 ? 128.43200 134.75800 56.56000 1.000 223.14418 136 SER I N 1
ATOM 6524 C CA . SER E 5 136 ? 129.36800 135.82400 56.11200 1.000 225.29620 136 SER I CA 1
ATOM 6525 C C . SER E 5 136 ? 128.87700 137.19500 56.59400 1.000 226.96927 136 SER I C 1
ATOM 6526 O O . SER E 5 136 ? 129.72100 138.10800 56.72500 1.000 226.33107 136 SER I O 1
ATOM 6529 N N . ALA E 5 137 ? 127.57300 137.33400 56.85100 1.000 227.79721 137 ALA I N 1
ATOM 6530 C CA . ALA E 5 137 ? 127.02800 138.62900 57.23800 1.000 227.16262 137 ALA I CA 1
ATOM 6531 C C . ALA E 5 137 ? 127.05600 138.86900 58.74200 1.000 228.39076 137 ALA I C 1
ATOM 6532 O O . ALA E 5 137 ? 126.58000 139.91700 59.19100 1.000 228.61878 137 ALA I O 1
ATOM 6534 N N . ALA E 5 138 ? 127.59400 137.93700 59.52600 1.000 228.03675 138 ALA I N 1
ATOM 6535 C CA . ALA E 5 138 ? 127.62100 138.05700 60.97700 1.000 227.01322 138 ALA I CA 1
ATOM 6536 C C . ALA E 5 138 ? 129.00800 138.37400 61.52000 1.000 228.70193 138 ALA I C 1
ATOM 6537 O O . ALA E 5 138 ? 129.27900 138.10100 62.69400 1.000 226.35751 138 ALA I O 1
ATOM 6539 N N . GLN E 5 139 ? 129.89200 138.94000 60.69800 1.000 230.34450 139 GLN I N 1
ATOM 6540 C CA . GLN E 5 139 ? 131.24200 139.29400 61.11600 1.000 230.44098 139 GLN I CA 1
ATOM 6541 C C . GLN E 5 139 ? 131.46200 140.80300 61.15300 1.000 228.39069 139 GLN I C 1
ATOM 6542 O O . GLN E 5 139 ? 132.56900 141.27700 60.87600 1.000 225.71324 139 GLN I O 1
ATOM 6548 N N . THR E 5 140 ? 130.42800 141.57000 61.49400 1.000 229.28320 140 THR I N 1
ATOM 6549 C CA . THR E 5 140 ? 130.50500 143.02400 61.52300 1.000 228.39373 140 THR I CA 1
ATOM 6550 C C . THR E 5 140 ? 130.49600 143.58900 62.93800 1.000 227.12784 140 THR I C 1
ATOM 6551 O O . THR E 5 140 ? 130.43300 144.81100 63.10500 1.000 224.44861 140 THR I O 1
ATOM 6555 N N . ASN E 5 141 ? 130.55600 142.73700 63.95500 1.000 227.56029 141 ASN I N 1
ATOM 6556 C CA . ASN E 5 141 ? 130.53000 143.17500 65.34100 1.000 225.64022 141 ASN I CA 1
ATOM 6557 C C . ASN E 5 141 ? 131.81800 142.78000 66.05400 1.000 223.86432 141 ASN I C 1
ATOM 6558 O O . ASN E 5 141 ? 132.50400 141.82900 65.67300 1.000 223.88925 141 ASN I O 1
ATOM 6563 N N . SER E 5 142 ? 132.14200 143.53900 67.10500 1.000 221.58906 142 SER I N 1
ATOM 6564 C CA . SER E 5 142 ? 133.30900 143.22500 67.92100 1.000 220.19564 142 SER I CA 1
ATOM 6565 C C . SER E 5 142 ? 133.18300 141.87000 68.60300 1.000 218.99217 142 SER I C 1
ATOM 6566 O O . SER E 5 142 ? 134.20100 141.27100 68.96500 1.000 217.77733 142 SER I O 1
ATOM 6569 N N . MET E 5 143 ? 131.96100 141.37700 68.78500 1.000 217.38661 143 MET I N 1
ATOM 6570 C CA . MET E 5 143 ? 131.71200 140.06100 69.34800 1.000 213.83522 143 MET I CA 1
ATOM 6571 C C . MET E 5 143 ? 131.03100 139.18800 68.30300 1.000 210.96327 143 MET I C 1
ATOM 6572 O O . MET E 5 143 ? 130.17000 139.65200 67.54800 1.000 212.11828 143 MET I O 1
ATOM 6577 N N . VAL E 5 144 ? 131.42300 137.91800 68.26400 1.000 205.82624 144 VAL I N 1
ATOM 6578 C CA . VAL E 5 144 ? 130.91900 136.95800 67.29000 1.000 199.66621 144 VAL I CA 1
ATOM 6579 C C . VAL E 5 144 ? 130.51100 135.69500 68.03600 1.000 194.82768 144 VAL I C 1
ATOM 6580 O O . VAL E 5 144 ? 131.19200 135.27800 68.98100 1.000 195.63677 144 VAL I O 1
ATOM 6584 N N . THR E 5 145 ? 129.39300 135.10100 67.62700 1.000 189.77740 145 THR I N 1
ATOM 6585 C CA . THR E 5 145 ? 128.82800 133.94100 68.30100 1.000 185.79066 145 THR I CA 1
ATOM 6586 C C . THR E 5 145 ? 129.02200 132.69100 67.45000 1.000 185.48091 145 THR I C 1
ATOM 6587 O O . THR E 5 145 ? 128.81400 132.72100 66.23300 1.000 186.72406 145 THR I O 1
ATOM 6591 N N . LEU E 5 146 ? 129.42800 131.60400 68.09700 1.000 179.70351 146 LEU I N 1
ATOM 6592 C CA . LEU E 5 146 ? 129.55100 130.28500 67.49500 1.000 177.09582 146 LEU I CA 1
ATOM 6593 C C . LEU E 5 146 ? 128.70100 129.30000 68.28700 1.000 171.63948 146 LEU I C 1
ATOM 6594 O O . LEU E 5 146 ? 128.20900 129.61400 69.37300 1.000 169.03753 146 LEU I O 1
ATOM 6599 N N . GLY E 5 147 ? 128.53500 128.09100 67.75200 1.000 168.50840 147 GLY I N 1
ATOM 6600 C CA . GLY E 5 147 ? 127.72600 127.13600 68.48800 1.000 163.77778 147 GLY I CA 1
ATOM 6601 C C . GLY E 5 147 ? 127.97300 125.69600 68.09900 1.000 163.01331 147 GLY I C 1
ATOM 6602 O O . GLY E 5 147 ? 128.62000 125.39000 67.09600 1.000 165.96816 147 GLY I O 1
ATOM 6603 N N . CYS E 5 148 ? 127.42900 124.80700 68.92500 1.000 159.54444 148 CYS I N 1
ATOM 6604 C CA . CYS E 5 148 ? 127.41500 123.37700 68.64600 1.000 159.45112 148 CYS I CA 1
ATOM 6605 C C . CYS E 5 148 ? 126.02700 122.83400 68.94700 1.000 153.79059 148 CYS I C 1
ATOM 6606 O O . CYS E 5 148 ? 125.45000 123.13700 69.99700 1.000 152.38597 148 CYS I O 1
ATOM 6609 N N . LEU E 5 149 ? 125.49500 122.04400 68.01700 1.000 152.29049 149 LEU I N 1
ATOM 6610 C CA . LEU E 5 149 ? 124.14700 121.50100 68.11000 1.000 148.39794 149 LEU I CA 1
ATOM 6611 C C . LEU E 5 149 ? 124.22900 120.00400 68.38200 1.000 147.42958 149 LEU I C 1
ATOM 6612 O O . LEU E 5 149 ? 124.81800 119.26000 67.59000 1.000 151.15387 149 LEU I O 1
ATOM 6617 N N . VAL E 5 150 ? 123.64700 119.56800 69.49400 1.000 141.21265 150 VAL I N 1
ATOM 6618 C CA . VAL E 5 150 ? 123.61300 118.16200 69.87400 1.000 138.86980 150 VAL I CA 1
ATOM 6619 C C . VAL E 5 150 ? 122.18600 117.68600 69.64300 1.000 143.47819 150 VAL I C 1
ATOM 6620 O O . VAL E 5 150 ? 121.23800 118.21500 70.23400 1.000 144.60076 150 VAL I O 1
ATOM 6624 N N . LYS E 5 151 ? 122.01600 116.68700 68.78300 1.000 146.12077 151 LYS I N 1
ATOM 6625 C CA . LYS E 5 151 ? 120.69700 116.25700 68.34300 1.000 147.47905 151 LYS I CA 1
ATOM 6626 C C . LYS E 5 151 ? 120.58800 114.74000 68.40300 1.000 148.79278 151 LYS I C 1
ATOM 6627 O O . LYS E 5 151 ? 121.58200 114.03300 68.19900 1.000 148.61169 151 LYS I O 1
ATOM 6633 N N . GLY E 5 152 ? 119.38000 114.24800 68.68200 1.000 147.32824 152 GLY I N 1
ATOM 6634 C CA . GLY E 5 152 ? 119.08300 112.83700 68.53800 1.000 145.73409 152 GLY I CA 1
ATOM 6635 C C . GLY E 5 152 ? 119.82900 111.91600 69.47900 1.000 146.20774 152 GLY I C 1
ATOM 6636 O O . GLY E 5 152 ? 120.37900 110.90000 69.04500 1.000 148.17450 152 GLY I O 1
ATOM 6637 N N . TYR E 5 153 ? 119.86200 112.25400 70.76300 1.000 144.09163 153 TYR I N 1
ATOM 6638 C CA . TYR E 5 153 ? 120.47400 111.40000 71.76800 1.000 143.19974 153 TYR I CA 1
ATOM 6639 C C . TYR E 5 153 ? 119.43800 110.99100 72.80400 1.000 141.57349 153 TYR I C 1
ATOM 6640 O O . TYR E 5 153 ? 118.37000 111.59500 72.92700 1.000 145.36783 153 TYR I O 1
ATOM 6649 N N . PHE E 5 154 ? 119.77700 109.94300 73.56000 1.000 136.96663 154 PHE I N 1
ATOM 6650 C CA . PHE E 5 154 ? 118.91800 109.43900 74.61900 1.000 135.26602 154 PHE I CA 1
ATOM 6651 C C . PHE E 5 154 ? 119.74300 108.51100 75.48900 1.000 134.80539 154 PHE I C 1
ATOM 6652 O O . PHE E 5 154 ? 120.50200 107.69600 74.94900 1.000 142.73815 154 PHE I O 1
ATOM 6660 N N . PRO E 5 155 ? 119.63300 108.59800 76.81600 1.000 129.71191 155 PRO I N 1
ATOM 6661 C CA . PRO E 5 155 ? 118.85000 109.56400 77.58600 1.000 132.01395 155 PRO I CA 1
ATOM 6662 C C . PRO E 5 155 ? 119.70600 110.71700 78.08800 1.000 136.61033 155 PRO I C 1
ATOM 6663 O O . PRO E 5 155 ? 120.86200 110.85500 77.70700 1.000 140.05247 155 PRO I O 1
ATOM 6667 N N . GLU E 5 156 ? 119.14600 111.56300 78.95100 1.000 136.14562 156 GLU I N 1
ATOM 6668 C CA . GLU E 5 156 ? 119.91400 112.62100 79.57900 1.000 135.90578 156 GLU I CA 1
ATOM 6669 C C . GLU E 5 156 ? 120.90600 112.02400 80.57600 1.000 139.99935 156 GLU I C 1
ATOM 6670 O O . GLU E 5 156 ? 120.72000 110.90200 81.05100 1.000 142.35504 156 GLU I O 1
ATOM 6676 N N . PRO E 5 157 ? 121.97600 112.75900 80.91600 1.000 138.91641 157 PRO I N 1
ATOM 6677 C CA . PRO E 5 157 ? 122.37800 114.07400 80.41200 1.000 140.50170 157 PRO I CA 1
ATOM 6678 C C . PRO E 5 157 ? 123.60200 114.03400 79.50400 1.000 139.60408 157 PRO I C 1
ATOM 6679 O O . PRO E 5 157 ? 124.31500 113.03800 79.44000 1.000 138.45844 157 PRO I O 1
ATOM 6683 N N . VAL E 5 158 ? 123.85900 115.12400 78.78800 1.000 138.76131 158 VAL I N 1
ATOM 6684 C CA . VAL E 5 158 ? 125.08500 115.29700 78.02100 1.000 141.28353 158 VAL I CA 1
ATOM 6685 C C . VAL E 5 158 ? 125.76600 116.56800 78.50200 1.000 143.71393 158 VAL I C 1
ATOM 6686 O O . VAL E 5 158 ? 125.11100 117.56800 78.81400 1.000 143.95672 158 VAL I O 1
ATOM 6690 N N . THR E 5 159 ? 127.09200 116.52400 78.57800 1.000 150.08468 159 THR I N 1
ATOM 6691 C CA . THR E 5 159 ? 127.87800 117.66100 79.03700 1.000 151.86290 159 THR I CA 1
ATOM 6692 C C . THR E 5 159 ? 128.59800 118.29000 77.85400 1.000 154.51297 159 THR I C 1
ATOM 6693 O O . THR E 5 159 ? 129.28600 117.59400 77.10000 1.000 157.48555 159 THR I O 1
ATOM 6697 N N . VAL E 5 160 ? 128.43700 119.60100 77.69800 1.000 152.81045 160 VAL I N 1
ATOM 6698 C CA . VAL E 5 160 ? 129.03500 120.35500 76.60200 1.000 155.50586 160 VAL I CA 1
ATOM 6699 C C . VAL E 5 160 ? 129.96300 121.40000 77.20100 1.000 160.23952 160 VAL I C 1
ATOM 6700 O O . VAL E 5 160 ? 129.53200 122.22700 78.01300 1.000 161.43484 160 VAL I O 1
ATOM 6704 N N . THR E 5 161 ? 131.23000 121.36300 76.80100 1.000 164.87835 161 THR I N 1
ATOM 6705 C CA . THR E 5 161 ? 132.21900 122.34300 77.22500 1.000 166.37161 161 THR I CA 1
ATOM 6706 C C . THR E 5 161 ? 132.88400 122.96000 76.00300 1.000 168.47447 161 THR I C 1
ATOM 6707 O O . THR E 5 161 ? 132.81300 122.42200 74.89700 1.000 168.92640 161 THR I O 1
ATOM 6711 N N . TRP E 5 162 ? 133.53600 124.10000 76.20900 1.000 171.97126 162 TRP I N 1
ATOM 6712 C CA . TRP E 5 162 ? 134.24300 124.79800 75.14500 1.000 176.17360 162 TRP I CA 1
ATOM 6713 C C . TRP E 5 162 ? 135.73100 124.83600 75.46000 1.000 180.85169 162 TRP I C 1
ATOM 6714 O O . TRP E 5 162 ? 136.14100 125.43500 76.46000 1.000 183.08498 162 TRP I O 1
ATOM 6725 N N . ASN E 5 163 ? 136.52900 124.20400 74.59900 1.000 181.34247 163 ASN I N 1
ATOM 6726 C CA . ASN E 5 163 ? 137.98400 124.15100 74.74300 1.000 180.56973 163 ASN I CA 1
ATOM 6727 C C . ASN E 5 163 ? 138.38800 123.62300 76.11800 1.000 180.34547 163 ASN I C 1
ATOM 6728 O O . ASN E 5 163 ? 139.21600 124.20600 76.82100 1.000 180.05141 163 ASN I O 1
ATOM 6733 N N . SER E 5 164 ? 137.77800 122.49900 76.50000 1.000 179.83799 164 SER I N 1
ATOM 6734 C CA . SER E 5 164 ? 138.09400 121.79400 77.74300 1.000 180.40254 164 SER I CA 1
ATOM 6735 C C . SER E 5 164 ? 137.92900 122.68400 78.97200 1.000 181.46893 164 SER I C 1
ATOM 6736 O O . SER E 5 164 ? 138.70700 122.59700 79.92400 1.000 182.44660 164 SER I O 1
ATOM 6739 N N . GLY E 5 165 ? 136.91700 123.54800 78.96300 1.000 182.22848 165 GLY I N 1
ATOM 6740 C CA . GLY E 5 165 ? 136.58900 124.36400 80.11000 1.000 182.67343 165 GLY I CA 1
ATOM 6741 C C . GLY E 5 165 ? 137.36800 125.65600 80.22600 1.000 182.50716 165 GLY I C 1
ATOM 6742 O O . GLY E 5 165 ? 137.11800 126.42400 81.16400 1.000 182.13955 165 GLY I O 1
ATOM 6743 N N . SER E 5 166 ? 138.30700 125.91600 79.31400 1.000 182.80036 166 SER I N 1
ATOM 6744 C CA . SER E 5 166 ? 139.06000 127.16400 79.37400 1.000 184.53968 166 SER I CA 1
ATOM 6745 C C . SER E 5 166 ? 138.16100 128.37400 79.16000 1.000 185.50650 166 SER I C 1
ATOM 6746 O O . SER E 5 166 ? 138.31000 129.38600 79.85400 1.000 185.77738 166 SER I O 1
ATOM 6749 N N . LEU E 5 167 ? 137.22700 128.29200 78.21500 1.000 184.84178 167 LEU I N 1
ATOM 6750 C CA . LEU E 5 167 ? 136.27300 129.36600 77.94800 1.000 183.24708 167 LEU I CA 1
ATOM 6751 C C . LEU E 5 167 ? 135.05500 129.14700 78.83800 1.000 184.83929 167 LEU I C 1
ATOM 6752 O O . LEU E 5 167 ? 134.27800 128.21200 78.62800 1.000 185.41014 167 LEU I O 1
ATOM 6757 N N . SER E 5 168 ? 134.89200 130.01300 79.83800 1.000 183.39269 168 SER I N 1
ATOM 6758 C CA . SER E 5 168 ? 133.75900 129.93900 80.74600 1.000 183.88065 168 SER I CA 1
ATOM 6759 C C . SER E 5 168 ? 132.83200 131.14000 80.67100 1.000 181.86380 168 SER I C 1
ATOM 6760 O O . SER E 5 168 ? 131.66700 131.01900 81.06600 1.000 182.35872 168 SER I O 1
ATOM 6763 N N . SER E 5 169 ? 133.30400 132.28500 80.18600 1.000 179.49711 169 SER I N 1
ATOM 6764 C CA . SER E 5 169 ? 132.46900 133.47300 80.09400 1.000 179.42470 169 SER I CA 1
ATOM 6765 C C . SER E 5 169 ? 131.83700 133.58000 78.71200 1.000 175.47356 169 SER I C 1
ATOM 6766 O O . SER E 5 169 ? 132.48000 133.30700 77.69500 1.000 175.30043 169 SER I O 1
ATOM 6769 N N . GLY E 5 170 ? 130.56900 133.98400 78.68200 1.000 170.98941 170 GLY I N 1
ATOM 6770 C CA . GLY E 5 170 ? 129.87100 134.15400 77.42500 1.000 166.32632 170 GLY I CA 1
ATOM 6771 C C . GLY E 5 170 ? 129.33900 132.88400 76.80700 1.000 163.23795 170 GLY I C 1
ATOM 6772 O O . GLY E 5 170 ? 129.18700 132.82300 75.58400 1.000 164.12798 170 GLY I O 1
ATOM 6773 N N . VAL E 5 171 ? 129.05600 131.86400 77.61200 1.000 160.50190 171 VAL I N 1
ATOM 6774 C CA . VAL E 5 171 ? 128.56300 130.58200 77.12000 1.000 157.06759 171 VAL I CA 1
ATOM 6775 C C . VAL E 5 171 ? 127.13500 130.38200 77.60700 1.000 152.14741 171 VAL I C 1
ATOM 6776 O O . VAL E 5 171 ? 126.87400 130.40300 78.81600 1.000 151.71759 171 VAL I O 1
ATOM 6780 N N . HIS E 5 172 ? 126.21400 130.18000 76.66800 1.000 147.00739 172 HIS I N 1
ATOM 6781 C CA . HIS E 5 172 ? 124.81700 129.88300 76.96500 1.000 138.71320 172 HIS I CA 1
ATOM 6782 C C . HIS E 5 172 ? 124.53600 128.44900 76.53800 1.000 139.56016 172 HIS I C 1
ATOM 6783 O O . HIS E 5 172 ? 124.74100 128.09100 75.37300 1.000 142.74528 172 HIS I O 1
ATOM 6790 N N . THR E 5 173 ? 124.06200 127.63200 77.47400 1.000 137.92484 173 THR I N 1
ATOM 6791 C CA . THR E 5 173 ? 123.67600 126.25600 77.19100 1.000 135.45285 173 THR I CA 1
ATOM 6792 C C . THR E 5 173 ? 122.20000 126.08100 77.52500 1.000 131.67639 173 THR I C 1
ATOM 6793 O O . THR E 5 173 ? 121.83000 125.99600 78.70100 1.000 131.94598 173 THR I O 1
ATOM 6797 N N . PHE E 5 174 ? 121.36500 126.02200 76.49300 1.000 126.23618 174 PHE I N 1
ATOM 6798 C CA . PHE E 5 174 ? 119.91300 125.97300 76.59800 1.000 122.75750 174 PHE I CA 1
ATOM 6799 C C . PHE E 5 174 ? 119.45200 124.57900 77.01100 1.000 127.60144 174 PHE I C 1
ATOM 6800 O O . PHE E 5 174 ? 120.08800 123.58500 76.65300 1.000 135.80388 174 PHE I O 1
ATOM 6808 N N . PRO E 5 175 ? 118.36300 124.48300 77.77100 1.000 125.51932 175 PRO I N 1
ATOM 6809 C CA . PRO E 5 175 ? 117.84900 123.16700 78.16500 1.000 127.32211 175 PRO I CA 1
ATOM 6810 C C . PRO E 5 175 ? 117.40500 122.35500 76.95700 1.000 132.13768 175 PRO I C 1
ATOM 6811 O O . PRO E 5 175 ? 116.92200 122.89700 75.96100 1.000 134.00435 175 PRO I O 1
ATOM 6815 N N . ALA E 5 176 ? 117.56800 121.03900 77.05600 1.000 133.47306 176 ALA I N 1
ATOM 6816 C CA . ALA E 5 176 ? 117.23600 120.15500 75.94900 1.000 134.37419 176 ALA I CA 1
ATOM 6817 C C . ALA E 5 176 ? 115.72800 120.01100 75.80100 1.000 135.86163 176 ALA I C 1
ATOM 6818 O O . ALA E 5 176 ? 114.97600 120.12900 76.77200 1.000 136.27221 176 ALA I O 1
ATOM 6820 N N . VAL E 5 177 ? 115.29000 119.74700 74.57300 1.000 139.32779 177 VAL I N 1
ATOM 6821 C CA . VAL E 5 177 ? 113.88600 119.52300 74.25300 1.000 143.01213 177 VAL I CA 1
ATOM 6822 C C . VAL E 5 177 ? 113.71800 118.06400 73.85700 1.000 148.56059 177 VAL I C 1
ATOM 6823 O O . VAL E 5 177 ? 114.52500 117.52600 73.08700 1.000 149.15581 177 VAL I O 1
ATOM 6827 N N . LEU E 5 178 ? 112.68000 117.42500 74.39400 1.000 152.25587 178 LEU I N 1
ATOM 6828 C CA . LEU E 5 178 ? 112.39500 116.01900 74.13600 1.000 153.44465 178 LEU I CA 1
ATOM 6829 C C . LEU E 5 178 ? 111.29600 115.90400 73.08600 1.000 155.82133 178 LEU I C 1
ATOM 6830 O O . LEU E 5 178 ? 110.22600 116.50600 73.23100 1.000 156.48213 178 LEU I O 1
ATOM 6835 N N . GLN E 5 179 ? 111.55800 115.13100 72.03500 1.000 157.21345 179 GLN I N 1
ATOM 6836 C CA . GLN E 5 179 ? 110.61200 114.91900 70.94700 1.000 161.08995 179 GLN I CA 1
ATOM 6837 C C . GLN E 5 179 ? 110.87600 113.55100 70.33900 1.000 162.06424 179 GLN I C 1
ATOM 6838 O O . GLN E 5 179 ? 112.02600 113.22400 70.02500 1.000 161.68506 179 GLN I O 1
ATOM 6844 N N . SER E 5 180 ? 109.81500 112.75700 70.17600 1.000 161.27174 180 SER I N 1
ATOM 6845 C CA . SER E 5 180 ? 109.90900 111.41900 69.58800 1.000 160.75325 180 SER I CA 1
ATOM 6846 C C . SER E 5 180 ? 110.94800 110.57000 70.31600 1.000 158.90188 180 SER I C 1
ATOM 6847 O O . SER E 5 180 ? 111.72400 109.83500 69.70200 1.000 157.91145 180 SER I O 1
ATOM 6850 N N . ASP E 5 181 ? 110.96400 110.68300 71.64300 1.000 158.67142 181 ASP I N 1
ATOM 6851 C CA . ASP E 5 181 ? 111.88800 109.98900 72.53500 1.000 156.97531 181 ASP I CA 1
ATOM 6852 C C . ASP E 5 181 ? 113.34800 110.30500 72.23800 1.000 153.12816 181 ASP I C 1
ATOM 6853 O O . ASP E 5 181 ? 114.22000 109.46800 72.50300 1.000 149.80761 181 ASP I O 1
ATOM 6858 N N . LEU E 5 182 ? 113.64300 111.48100 71.69100 1.000 152.66275 182 LEU I N 1
ATOM 6859 C CA . LEU E 5 182 ? 115.00800 111.91600 71.43300 1.000 149.15826 182 LEU I CA 1
ATOM 6860 C C . LEU E 5 182 ? 115.18000 113.35500 71.89700 1.000 146.50828 182 LEU I C 1
ATOM 6861 O O . LEU E 5 182 ? 114.26000 114.16800 71.77900 1.000 147.17545 182 LEU I O 1
ATOM 6866 N N . TYR E 5 183 ? 116.35800 113.66800 72.42600 1.000 142.72331 183 TYR I N 1
ATOM 6867 C CA . TYR E 5 183 ? 116.63100 114.99900 72.94700 1.000 140.64564 183 TYR I CA 1
ATOM 6868 C C . TYR E 5 183 ? 117.43100 115.82300 71.94600 1.000 142.50822 183 TYR I C 1
ATOM 6869 O O . TYR E 5 183 ? 118.21800 115.28400 71.16100 1.000 143.14431 183 TYR I O 1
ATOM 6878 N N . THR E 5 184 ? 117.22300 117.13700 71.98400 1.000 142.94793 184 THR I N 1
ATOM 6879 C CA . THR E 5 184 ? 117.94300 118.06400 71.12000 1.000 141.90700 184 THR I CA 1
ATOM 6880 C C . THR E 5 184 ? 118.20300 119.36300 71.86600 1.000 140.81007 184 THR I C 1
ATOM 6881 O O . THR E 5 184 ? 117.29000 119.92000 72.48300 1.000 142.00746 184 THR I O 1
ATOM 6885 N N . LEU E 5 185 ? 119.44400 119.84700 71.80500 1.000 138.35270 185 LEU I N 1
ATOM 6886 C CA . LEU E 5 185 ? 119.81200 121.12300 72.40000 1.000 133.76539 185 LEU I CA 1
ATOM 6887 C C . LEU E 5 185 ? 120.89600 121.77700 71.55600 1.000 136.44473 185 LEU I C 1
ATOM 6888 O O . LEU E 5 185 ? 121.52600 121.14300 70.70500 1.000 139.91481 185 LEU I O 1
ATOM 6893 N N . SER E 5 186 ? 121.09800 123.06800 71.79400 1.000 138.18544 186 SER I N 1
ATOM 6894 C CA . SER E 5 186 ? 122.15600 123.83500 71.15700 1.000 140.55280 186 SER I CA 1
ATOM 6895 C C . SER E 5 186 ? 122.88300 124.64600 72.21700 1.000 137.67327 186 SER I C 1
ATOM 6896 O O . SER E 5 186 ? 122.28800 125.06200 73.21400 1.000 137.13285 186 SER I O 1
ATOM 6899 N N . SER E 5 187 ? 124.17800 124.86200 72.00400 1.000 136.14192 187 SER I N 1
ATOM 6900 C CA . SER E 5 187 ? 124.98400 125.64200 72.93300 1.000 139.86091 187 SER I CA 1
ATOM 6901 C C . SER E 5 187 ? 125.76200 126.68600 72.15100 1.000 149.66756 187 SER I C 1
ATOM 6902 O O . SER E 5 187 ? 126.35000 126.37400 71.11100 1.000 154.01995 187 SER I O 1
ATOM 6905 N N . SER E 5 188 ? 125.76700 127.92000 72.65100 1.000 151.83099 188 SER I N 1
ATOM 6906 C CA . SER E 5 188 ? 126.37500 129.04500 71.95900 1.000 156.26084 188 SER I CA 1
ATOM 6907 C C . SER E 5 188 ? 127.43000 129.70800 72.83400 1.000 160.36988 188 SER I C 1
ATOM 6908 O O . SER E 5 188 ? 127.33400 129.70400 74.06400 1.000 157.94272 188 SER I O 1
ATOM 6911 N N . VAL E 5 189 ? 128.44500 130.27300 72.18600 1.000 167.46252 189 VAL I N 1
ATOM 6912 C CA . VAL E 5 189 ? 129.51900 130.98300 72.87200 1.000 169.78110 189 VAL I CA 1
ATOM 6913 C C . VAL E 5 189 ? 129.83200 132.25600 72.09800 1.000 175.23084 189 VAL I C 1
ATOM 6914 O O . VAL E 5 189 ? 129.94100 132.23200 70.86800 1.000 175.05034 189 VAL I O 1
ATOM 6918 N N . THR E 5 190 ? 129.97200 133.36700 72.81400 1.000 178.88405 190 THR I N 1
ATOM 6919 C CA . THR E 5 190 ? 130.27000 134.65900 72.21000 1.000 186.47087 190 THR I CA 1
ATOM 6920 C C . THR E 5 190 ? 131.68800 135.07100 72.58700 1.000 191.82734 190 THR I C 1
ATOM 6921 O O . THR E 5 190 ? 132.01400 135.17300 73.77400 1.000 190.28658 190 THR I O 1
ATOM 6925 N N . VAL E 5 191 ? 132.52300 135.31100 71.58000 1.000 196.44539 191 VAL I N 1
ATOM 6926 C CA . VAL E 5 191 ? 133.92800 135.64300 71.80500 1.000 200.30965 191 VAL I CA 1
ATOM 6927 C C . VAL E 5 191 ? 134.26700 136.89100 71.00100 1.000 204.96152 191 VAL I C 1
ATOM 6928 O O . VAL E 5 191 ? 133.60700 137.19900 69.99700 1.000 205.76479 191 VAL I O 1
ATOM 6932 N N . PRO E 5 192 ? 135.28900 137.63700 71.42200 1.000 208.51787 192 PRO I N 1
ATOM 6933 C CA . PRO E 5 192 ? 135.70500 138.81300 70.64700 1.000 211.97949 192 PRO I CA 1
ATOM 6934 C C . PRO E 5 192 ? 136.08500 138.43300 69.22300 1.000 213.56399 192 PRO I C 1
ATOM 6935 O O . PRO E 5 192 ? 136.66300 137.37200 68.97500 1.000 214.98835 192 PRO I O 1
ATOM 6939 N N . SER E 5 193 ? 135.74600 139.31700 68.28100 1.000 214.36606 193 SER I N 1
ATOM 6940 C CA . SER E 5 193 ? 135.96200 139.02800 66.86800 1.000 215.03293 193 SER I CA 1
ATOM 6941 C C . SER E 5 193 ? 137.43800 138.91200 66.51200 1.000 216.25402 193 SER I C 1
ATOM 6942 O O . SER E 5 193 ? 137.77000 138.31900 65.48000 1.000 215.47313 193 SER I O 1
ATOM 6945 N N . SER E 5 194 ? 138.32800 139.46100 67.33700 1.000 216.76667 194 SER I N 1
ATOM 6946 C CA . SER E 5 194 ? 139.75900 139.35400 67.08500 1.000 216.76923 194 SER I CA 1
ATOM 6947 C C . SER E 5 194 ? 140.34100 138.02000 67.53000 1.000 217.37353 194 SER I C 1
ATOM 6948 O O . SER E 5 194 ? 141.50300 137.73600 67.22000 1.000 216.07689 194 SER I O 1
ATOM 6951 N N . THR E 5 195 ? 139.56900 137.19900 68.24300 1.000 218.70687 195 THR I N 1
ATOM 6952 C CA . THR E 5 195 ? 140.04900 135.91400 68.73000 1.000 217.84950 195 THR I CA 1
ATOM 6953 C C . THR E 5 195 ? 139.73800 134.75500 67.79400 1.000 217.69331 195 THR I C 1
ATOM 6954 O O . THR E 5 195 ? 140.42400 133.73000 67.85700 1.000 218.68210 195 THR I O 1
ATOM 6958 N N . TRP E 5 196 ? 138.73200 134.88900 66.93100 1.000 216.59806 196 TRP I N 1
ATOM 6959 C CA . TRP E 5 196 ? 138.33400 133.82300 66.02600 1.000 214.22044 196 TRP I CA 1
ATOM 6960 C C . TRP E 5 196 ? 138.27500 134.38800 64.61200 1.000 214.07642 196 TRP I C 1
ATOM 6961 O O . TRP E 5 196 ? 137.85900 135.54500 64.42600 1.000 214.65250 196 TRP I O 1
ATOM 6972 N N . PRO E 5 197 ? 138.67700 133.62000 63.58900 1.000 213.50654 197 PRO I N 1
ATOM 6973 C CA . PRO E 5 197 ? 139.18400 132.24100 63.62700 1.000 212.24675 197 PRO I CA 1
ATOM 6974 C C . PRO E 5 197 ? 140.68100 132.15900 63.90100 1.000 213.06881 197 PRO I C 1
ATOM 6975 O O . PRO E 5 197 ? 141.31400 131.15900 63.57400 1.000 212.54792 197 PRO I O 1
ATOM 6979 N N . SER E 5 198 ? 141.27400 133.20000 64.49000 1.000 213.68970 198 SER I N 1
ATOM 6980 C CA . SER E 5 198 ? 142.69900 133.15700 64.80100 1.000 213.98600 198 SER I CA 1
ATOM 6981 C C . SER E 5 198 ? 143.01100 132.06300 65.81600 1.000 215.78755 198 SER I C 1
ATOM 6982 O O . SER E 5 198 ? 144.01800 131.35700 65.68900 1.000 214.39035 198 SER I O 1
ATOM 6985 N N . GLU E 5 199 ? 142.16100 131.90600 66.82600 1.000 218.07715 199 GLU I N 1
ATOM 6986 C CA . GLU E 5 199 ? 142.33600 130.88700 67.84800 1.000 216.31261 199 GLU I CA 1
ATOM 6987 C C . GLU E 5 199 ? 141.32000 129.77000 67.65000 1.000 212.34536 199 GLU I C 1
ATOM 6988 O O . GLU E 5 199 ? 140.19200 130.00200 67.20500 1.000 211.16530 199 GLU I O 1
ATOM 6994 N N . THR E 5 200 ? 141.73300 128.55100 67.98800 1.000 209.51273 200 THR I N 1
ATOM 6995 C CA . THR E 5 200 ? 140.89100 127.38000 67.79300 1.000 204.24243 200 THR I CA 1
ATOM 6996 C C . THR E 5 200 ? 139.84500 127.28600 68.89600 1.000 199.10845 200 THR I C 1
ATOM 6997 O O . THR E 5 200 ? 140.16900 127.38500 70.08400 1.000 198.43906 200 THR I O 1
ATOM 7001 N N . VAL E 5 201 ? 138.59000 127.09700 68.49900 1.000 194.71919 201 VAL I N 1
ATOM 7002 C CA . VAL E 5 201 ? 137.48400 126.88100 69.42200 1.000 189.82222 201 VAL I CA 1
ATOM 7003 C C . VAL E 5 201 ? 136.92200 125.49400 69.14800 1.000 188.67435 201 VAL I C 1
ATOM 7004 O O . VAL E 5 201 ? 136.53700 125.18900 68.01200 1.000 190.29638 201 VAL I O 1
ATOM 7008 N N . THR E 5 202 ? 136.88400 124.65400 70.17800 1.000 186.60182 202 THR I N 1
ATOM 7009 C CA . THR E 5 202 ? 136.42700 123.27700 70.04700 1.000 184.26732 202 THR I CA 1
ATOM 7010 C C . THR E 5 202 ? 135.42000 122.97100 71.14300 1.000 181.09822 202 THR I C 1
ATOM 7011 O O . THR E 5 202 ? 135.67600 123.25000 72.31900 1.000 180.86272 202 THR I O 1
ATOM 7015 N N . CYS E 5 203 ? 134.28300 122.39700 70.75900 1.000 178.76727 203 CYS I N 1
ATOM 7016 C CA . CYS E 5 203 ? 133.27300 121.98200 71.72100 1.000 176.41275 203 CYS I CA 1
ATOM 7017 C C . CYS E 5 203 ? 133.41200 120.49100 71.99700 1.000 175.30254 203 CYS I C 1
ATOM 7018 O O . CYS E 5 203 ? 133.53800 119.68400 71.06900 1.000 176.49294 203 CYS I O 1
ATOM 7021 N N . ASN E 5 204 ? 133.40600 120.13700 73.27600 1.000 173.68500 204 ASN I N 1
ATOM 7022 C CA . ASN E 5 204 ? 133.54600 118.76000 73.73200 1.000 171.65508 204 ASN I CA 1
ATOM 7023 C C . ASN E 5 204 ? 132.20000 118.31200 74.28500 1.000 165.77229 204 ASN I C 1
ATOM 7024 O O . ASN E 5 204 ? 131.65600 118.94600 75.19700 1.000 165.27629 204 ASN I O 1
ATOM 7029 N N . VAL E 5 205 ? 131.67000 117.22500 73.73100 1.000 162.04201 205 VAL I N 1
ATOM 7030 C CA . VAL E 5 205 ? 130.37800 116.67500 74.11700 1.000 157.75526 205 VAL I CA 1
ATOM 7031 C C . VAL E 5 205 ? 130.60600 115.28600 74.69000 1.000 157.71454 205 VAL I C 1
ATOM 7032 O O . VAL E 5 205 ? 131.17200 114.41400 74.01800 1.000 162.27193 205 VAL I O 1
ATOM 7036 N N . ALA E 5 206 ? 130.16600 115.08000 75.92700 1.000 154.59176 206 ALA I N 1
ATOM 7037 C CA . ALA E 5 206 ? 130.32200 113.80700 76.61500 1.000 153.71087 206 ALA I CA 1
ATOM 7038 C C . ALA E 5 206 ? 128.95300 113.25700 76.98200 1.000 153.24737 206 ALA I C 1
ATOM 7039 O O . ALA E 5 206 ? 128.14000 113.96000 77.59400 1.000 156.94088 206 ALA I O 1
ATOM 7041 N N . HIS E 5 207 ? 128.70500 112.00200 76.60200 1.000 151.36576 207 HIS I N 1
ATOM 7042 C CA . HIS E 5 207 ? 127.46400 111.28800 76.89300 1.000 149.73735 207 HIS I CA 1
ATOM 7043 C C . HIS E 5 207 ? 127.83400 110.02000 77.64900 1.000 153.52555 207 HIS I C 1
ATOM 7044 O O . HIS E 5 207 ? 128.19200 109.00000 77.03400 1.000 155.88353 207 HIS I O 1
ATOM 7051 N N . PRO E 5 208 ? 127.80300 110.04900 78.98400 1.000 155.50688 208 PRO I N 1
ATOM 7052 C CA . PRO E 5 208 ? 128.17000 108.84600 79.75300 1.000 157.03831 208 PRO I CA 1
ATOM 7053 C C . PRO E 5 208 ? 127.27400 107.65000 79.48900 1.000 155.47325 208 PRO I C 1
ATOM 7054 O O . PRO E 5 208 ? 127.75200 106.50900 79.52000 1.000 153.81225 208 PRO I O 1
ATOM 7058 N N . ALA E 5 209 ? 125.98100 107.87500 79.23800 1.000 155.33649 209 ALA I N 1
ATOM 7059 C CA . ALA E 5 209 ? 125.06100 106.75900 79.04300 1.000 153.23219 209 ALA I CA 1
ATOM 7060 C C . ALA E 5 209 ? 125.45400 105.91000 77.84300 1.000 154.90225 209 ALA I C 1
ATOM 7061 O O . ALA E 5 209 ? 125.42700 104.67700 77.92000 1.000 155.83380 209 ALA I O 1
ATOM 7063 N N . SER E 5 210 ? 125.82100 106.54400 76.73200 1.000 156.39153 210 SER I N 1
ATOM 7064 C CA . SER E 5 210 ? 126.37900 105.84200 75.58700 1.000 157.02586 210 SER I CA 1
ATOM 7065 C C . SER E 5 210 ? 127.89800 105.79900 75.62000 1.000 158.89689 210 SER I C 1
ATOM 7066 O O . SER E 5 210 ? 128.50800 105.23200 74.70800 1.000 158.73777 210 SER I O 1
ATOM 7069 N N . SER E 5 211 ? 128.51900 106.38100 76.65000 1.000 158.86291 211 SER I N 1
ATOM 7070 C CA . SER E 5 211 ? 129.97400 106.38500 76.81100 1.000 159.30249 211 SER I CA 1
ATOM 7071 C C . SER E 5 211 ? 130.67100 106.95400 75.57800 1.000 161.80854 211 SER I C 1
ATOM 7072 O O . SER E 5 211 ? 131.67700 106.41800 75.10900 1.000 162.75351 211 SER I O 1
ATOM 7075 N N . THR E 5 212 ? 130.13400 108.04700 75.04600 1.000 161.10568 212 THR I N 1
ATOM 7076 C CA . THR E 5 212 ? 130.65400 108.64700 73.82400 1.000 160.90140 212 THR I CA 1
ATOM 7077 C C . THR E 5 212 ? 131.21200 110.03500 74.11000 1.000 163.53316 212 THR I C 1
ATOM 7078 O O . THR E 5 212 ? 130.50700 110.89500 74.64500 1.000 164.54371 212 THR I O 1
ATOM 7082 N N . LYS E 5 213 ? 132.47100 110.25200 73.73800 1.000 166.24682 213 LYS I N 1
ATOM 7083 C CA . LYS E 5 213 ? 133.11800 111.55300 73.86800 1.000 168.36052 213 LYS I CA 1
ATOM 7084 C C . LYS E 5 213 ? 133.50000 112.03200 72.47800 1.000 166.50805 213 LYS I C 1
ATOM 7085 O O . LYS E 5 213 ? 134.20400 111.32500 71.75000 1.000 166.68034 213 LYS I O 1
ATOM 7091 N N . VAL E 5 214 ? 133.03700 113.22400 72.10800 1.000 165.55075 214 VAL I N 1
ATOM 7092 C CA . VAL E 5 214 ? 133.28400 113.77800 70.78200 1.000 167.97527 214 VAL I CA 1
ATOM 7093 C C . VAL E 5 214 ? 133.82300 115.19300 70.93100 1.000 170.72640 214 VAL I C 1
ATOM 7094 O O . VAL E 5 214 ? 133.22200 116.02300 71.62100 1.000 171.49321 214 VAL I O 1
ATOM 7098 N N . ASP E 5 215 ? 134.94300 115.47100 70.27500 1.000 173.94606 215 ASP I N 1
ATOM 7099 C CA . ASP E 5 215 ? 135.50100 116.81400 70.20900 1.000 177.78447 215 ASP I CA 1
ATOM 7100 C C . ASP E 5 215 ? 135.31800 117.33800 68.79100 1.000 177.27853 215 ASP I C 1
ATOM 7101 O O . ASP E 5 215 ? 135.77800 116.71000 67.83200 1.000 176.18491 215 ASP I O 1
ATOM 7106 N N . LYS E 5 216 ? 134.64800 118.48100 68.65900 1.000 179.68722 216 LYS I N 1
ATOM 7107 C CA . LYS E 5 216 ? 134.31400 119.05000 67.35800 1.000 182.14363 216 LYS I CA 1
ATOM 7108 C C . LYS E 5 216 ? 134.88200 120.46100 67.28800 1.000 183.86243 216 LYS I C 1
ATOM 7109 O O . LYS E 5 216 ? 134.50800 121.32600 68.08600 1.000 183.54455 216 LYS I O 1
ATOM 7115 N N . LYS E 5 217 ? 135.78000 120.69100 66.33400 1.000 184.90851 217 LYS I N 1
ATOM 7116 C CA . LYS E 5 217 ? 136.39200 122.00400 66.18600 1.000 188.80968 217 LYS I CA 1
ATOM 7117 C C . LYS E 5 217 ? 135.46300 122.93700 65.41900 1.000 190.99253 217 LYS I C 1
ATOM 7118 O O . LYS E 5 217 ? 134.84500 122.53700 64.42800 1.000 188.91493 217 LYS I O 1
ATOM 7124 N N . ILE E 5 218 ? 135.36800 124.18100 65.87700 1.000 193.81658 218 ILE I N 1
ATOM 7125 C CA . ILE E 5 218 ? 134.56300 125.19600 65.20700 1.000 196.31156 218 ILE I CA 1
ATOM 7126 C C . ILE E 5 218 ? 135.36300 125.70700 64.01600 1.000 199.23211 218 ILE I C 1
ATOM 7127 O O . ILE E 5 218 ? 136.42500 126.31100 64.18000 1.000 199.38874 218 ILE I O 1
ATOM 7132 N N . VAL E 5 219 ? 134.84900 125.46700 62.81400 1.000 201.41187 219 VAL I N 1
ATOM 7133 C CA . VAL E 5 219 ? 135.54500 125.82400 61.58100 1.000 204.31989 219 VAL I CA 1
ATOM 7134 C C . VAL E 5 219 ? 134.68500 126.81400 60.80500 1.000 206.46648 219 VAL I C 1
ATOM 7135 O O . VAL E 5 219 ? 133.45600 126.65500 60.75700 1.000 205.78960 219 VAL I O 1
ATOM 7139 N N . PRO E 5 220 ? 135.27200 127.84900 60.20200 1.000 209.47398 220 PRO I N 1
ATOM 7140 C CA . PRO E 5 220 ? 134.48300 128.74900 59.35300 1.000 213.83416 220 PRO I CA 1
ATOM 7141 C C . PRO E 5 220 ? 133.85400 127.99000 58.19400 1.000 219.70838 220 PRO I C 1
ATOM 7142 O O . PRO E 5 220 ? 134.41600 127.01800 57.68400 1.000 220.80032 220 PRO I O 1
ATOM 7146 N N . ARG E 5 221 ? 132.66700 128.43800 57.79100 1.000 223.36651 221 ARG I N 1
ATOM 7147 C CA . ARG E 5 221 ? 131.93700 127.76700 56.72400 1.000 227.61364 221 ARG I CA 1
ATOM 7148 C C . ARG E 5 221 ? 132.74700 127.78400 55.43500 1.000 234.27708 221 ARG I C 1
ATOM 7149 O O . ARG E 5 221 ? 133.29400 128.82000 55.04400 1.000 234.72700 221 ARG I O 1
ATOM 7157 N N . ASP E 5 222 ? 132.82200 126.62800 54.77500 1.000 239.44790 222 ASP I N 1
ATOM 7158 C CA . ASP E 5 222 ? 133.60900 126.47900 53.55200 1.000 243.94462 222 ASP I CA 1
ATOM 7159 C C . ASP E 5 222 ? 132.78700 127.01000 52.38100 1.000 245.90895 222 ASP I C 1
ATOM 7160 O O . ASP E 5 222 ? 132.22800 126.26500 51.57300 1.000 246.92555 222 ASP I O 1
ATOM 7165 N N . CYS E 5 223 ? 132.71700 128.34000 52.28700 1.000 245.78490 223 CYS I N 1
ATOM 7166 C CA . CYS E 5 223 ? 131.94700 128.97500 51.18500 1.000 245.85900 223 CYS I CA 1
ATOM 7167 C C . CYS E 5 223 ? 132.83400 129.08200 49.93400 1.000 244.84671 223 CYS I C 1
ATOM 7168 O O . CYS E 5 223 ? 134.07200 129.12300 50.11300 1.000 244.34692 223 CYS I O 1
#